Protein 1VEJ (pdb70)

Sequence (74 aa):
GSSGSSGARACSQSSQTALPTSLFTEGRYQQELEELKALGFANRDANLQALVATDGDIHAAIEMLLGASGPSSGGSSGSSGARACSQSSQTALPTSLFTEGRYQQELEELKALGFANRDANLQALVATDGDIHAAIEMLLGASGPSSGGSSGSSGARACSQSSQTALPTSLFTEGRYQQELEELKALGFANRDANLQALVATDGDIHAAIEMLLGASGPSSGGSSGSSGARACSQSSQTALPTSLFTEGRYQQELEELKALGFANRDANLQALVATDGDIHAAIEMLLGASGPSSGGSSGSSGARACSQSSQTALPTSLFTEGRYQQELEELKALGFANRDANLQALVATDGDIHAAIEMLLGASGPSSGGSSGSSGARACSQSSQTALPTSLFTEGRYQQELEELKALGFANRDANLQALVATDGDIHAAIEMLLGASGPSSGGSSGSSGARACSQSSQTALPTSLFTEGRYQQELEELKALGFANRDANLQALVATDGDIHAAIEMLLGASGPSSGGSSGSSGARACSQSSQTALPTSLFTEGRYQQELEELKALGFANRDANLQALVATDGDIHAAIEMLLGASGPSSGGSSGSSGARACSQSSQTALPTSLFTEGRYQQELEELKALGFANRDANLQALVATDGDIHAAIEMLLGASGPSSGGSSGSSGARACSQSSQTALPTSLFTEGRYQQELEELKALGFANRDANLQALVATDGDIHAAIEMLLGASGPSSGGSSGSSGARACSQSSQTALPTSLFTEGRYQQELEELKALGFANRDANLQALVATDGDIHAAIEMLLGASGPSSGGSSGSSGARACSQSSQTALPTSLFTEGRYQQELEELKALGFANRDANLQALVATDGDIHAAIEMLLGASGPSSGGSSGSSGARACSQSSQTALPTSLFTEGRYQQELEELKALGFANRDANLQALVATDGDIHAAIEMLLGASGPSSGGSSGSSGARACSQSSQTALPTSLFTEGRYQQELEELKALGFANRDANLQALVATDGDIHAAIEMLLGASGPSSGGSSGSSGARACSQSSQTALPTSLFTEGRYQQELEELKALGFANRDANLQALVATDGDIHAAIEMLLGASGPSSGGSSGSSGARACSQSSQTALPTSLFTEGRYQQELEELKALGFANRDANLQALVATDGDIHAAIEMLLGASGPSSGGSSGSSGARACSQSSQTALPTSLFTEGRYQQELEELKALGFANRDANLQALVATDGDIHAAIEMLLGASGPSSGGSSGSSGARACSQSSQTALPTSLFTEGRYQQELEELKALGFANRDANLQALVATDGDIHAAIEMLLGASGPSSGGSSGSSGARACSQSSQTALPTSLFTEGRYQQELEELKALGFANRDANLQALVATDGDIHAAIEMLLGASGPSSGGSSGSSGARACSQSSQTALPTSLFTEGRYQQELEELKALGFANRDANLQALVATDGDIHAAIEMLLGASGPSSG

Organism: Mus musculus (NCBI:txid10090)

Secondary structure (DSSP, 8-state):
--------S------SS----GGGTTTTSHHHHHHHHHHT---HHHHHHHHHHTTS-HHHHHHHHHT-------

Radius of gyration: 15.44 Å; Cα contacts (8 Å, |Δi|>4): 49; chains: 1; bounding box: 31×43×38 Å

Solvent-accessible surface area: 6176 Å² total; per-residue (Å²): 133,125,108,74,119,120,64,99,224,92,134,101,155,109,65,180,124,71,134,141,54,88,147,139,37,50,57,169,25,110,115,44,11,110,64,0,138,86,93,57,35,62,91,108,95,22,1,10,131,4,0,60,66,23,116,14,60,22,137,24,0,40,90,71,40,128,71,56,83,72,118,115,124,123

Foldseek 3Di:
DDDDDDDDDDDDPDDDPDDPDPVVQCPPLVVLLVVCVVVPDHPSVLLRVQCVVVVNDSPSSCCVQVVNVPPDHD

CATH classification: 1.10.8.10

Structure (mmCIF, N/CA/C/O backbone):
data_1VEJ
#
_entry.id   1VEJ
#
loop_
_atom_site.group_PDB
_atom_site.id
_atom_site.type_symbol
_atom_site.label_atom_id
_atom_site.label_alt_id
_atom_site.label_comp_id
_atom_site.label_asym_id
_atom_site.label_entity_id
_atom_site.label_seq_id
_atom_site.pdbx_PDB_ins_code
_atom_site.Cartn_x
_atom_site.Cartn_y
_atom_site.Cartn_z
_atom_site.occupancy
_atom_site.B_iso_or_equiv
_atom_site.auth_seq_id
_atom_site.auth_comp_id
_atom_site.auth_asym_id
_atom_site.auth_atom_id
_atom_site.pdbx_PDB_model_num
ATOM 1 N N . GLY A 1 1 ? 8.428 -37.940 21.634 1.00 0.00 1 GLY A N 1
ATOM 2 C CA . GLY A 1 1 ? 8.350 -36.594 22.174 1.00 0.00 1 GLY A CA 1
ATOM 3 C C . GLY A 1 1 ? 9.682 -36.174 22.797 1.00 0.00 1 GLY A C 1
ATOM 4 O O . GLY A 1 1 ? 10.229 -36.883 23.640 1.00 0.00 1 GLY A O 1
ATOM 8 N N . SER A 1 2 ? 10.168 -35.022 22.357 1.00 0.00 2 SER A N 1
ATOM 9 C CA . SER A 1 2 ? 11.427 -34.499 22.860 1.00 0.00 2 SER A CA 1
ATOM 10 C C . SER A 1 2 ? 11.571 -33.025 22.478 1.00 0.00 2 SER A C 1
ATOM 11 O O . SER A 1 2 ? 11.934 -32.196 23.312 1.00 0.00 2 SER A O 1
ATOM 19 N N . SER A 1 3 ? 11.280 -32.742 21.217 1.00 0.00 3 SER A N 1
ATOM 20 C CA . SER A 1 3 ? 11.374 -31.382 20.714 1.00 0.00 3 SER A CA 1
ATOM 21 C C . SER A 1 3 ? 10.021 -30.937 20.155 1.00 0.00 3 SER A C 1
ATOM 22 O O . SER A 1 3 ? 9.118 -31.755 19.979 1.00 0.00 3 SER A O 1
ATOM 30 N N . GLY A 1 4 ? 9.922 -29.642 19.893 1.00 0.00 4 GLY A N 1
ATOM 31 C CA . GLY A 1 4 ? 8.694 -29.079 19.358 1.00 0.00 4 GLY A CA 1
ATOM 32 C C . GLY A 1 4 ? 8.984 -28.167 18.164 1.00 0.00 4 GLY A C 1
ATOM 33 O O . GLY A 1 4 ? 9.685 -27.165 18.299 1.00 0.00 4 GLY A O 1
ATOM 37 N N . SER A 1 5 ? 8.430 -28.547 17.022 1.00 0.00 5 SER A N 1
ATOM 38 C CA . SER A 1 5 ? 8.620 -27.776 15.805 1.00 0.00 5 SER A CA 1
ATOM 39 C C . SER A 1 5 ? 7.875 -28.439 14.644 1.00 0.00 5 SER A C 1
ATOM 40 O O . SER A 1 5 ? 7.840 -29.664 14.544 1.00 0.00 5 SER A O 1
ATOM 48 N N . SER A 1 6 ? 7.299 -27.600 13.796 1.00 0.00 6 SER A N 1
ATOM 49 C CA . SER A 1 6 ? 6.558 -28.089 12.646 1.00 0.00 6 SER A CA 1
ATOM 50 C C . SER A 1 6 ? 7.211 -27.596 11.354 1.00 0.00 6 SER A C 1
ATOM 51 O O . SER A 1 6 ? 7.828 -26.531 11.333 1.00 0.00 6 SER A O 1
ATOM 59 N N . GLY A 1 7 ? 7.054 -28.393 10.307 1.00 0.00 7 GLY A N 1
ATOM 60 C CA . GLY A 1 7 ? 7.621 -28.050 9.014 1.00 0.00 7 GLY A CA 1
ATOM 61 C C . GLY A 1 7 ? 6.554 -28.095 7.918 1.00 0.00 7 GLY A C 1
ATOM 62 O O . GLY A 1 7 ? 6.086 -27.054 7.460 1.00 0.00 7 GLY A O 1
ATOM 66 N N . ALA A 1 8 ? 6.200 -29.312 7.531 1.00 0.00 8 ALA A N 1
ATOM 67 C CA . ALA A 1 8 ? 5.197 -29.506 6.497 1.00 0.00 8 ALA A CA 1
ATOM 68 C C . ALA A 1 8 ? 5.641 -28.788 5.221 1.00 0.00 8 ALA A C 1
ATOM 69 O O . ALA A 1 8 ? 5.383 -27.598 5.052 1.00 0.00 8 ALA A O 1
ATOM 76 N N . ARG A 1 9 ? 6.301 -29.543 4.355 1.00 0.00 9 ARG A N 1
ATOM 77 C CA . ARG A 1 9 ? 6.783 -28.995 3.099 1.00 0.00 9 ARG A CA 1
ATOM 78 C C . ARG A 1 9 ? 7.741 -27.830 3.361 1.00 0.00 9 ARG A C 1
ATOM 79 O O . ARG A 1 9 ? 7.857 -27.360 4.491 1.00 0.00 9 ARG A O 1
ATOM 100 N N . ALA A 1 10 ? 8.402 -27.399 2.297 1.00 0.00 10 ALA A N 1
ATOM 101 C CA . ALA A 1 10 ? 9.346 -26.299 2.398 1.00 0.00 10 ALA A CA 1
ATOM 102 C C . ALA A 1 10 ? 9.420 -25.571 1.054 1.00 0.00 10 ALA A C 1
ATOM 103 O O . ALA A 1 10 ? 9.836 -26.151 0.052 1.00 0.00 10 ALA A O 1
ATOM 110 N N . CYS A 1 11 ? 9.009 -24.312 1.076 1.00 0.00 11 CYS A N 1
ATOM 111 C CA . CYS A 1 11 ? 9.023 -23.499 -0.129 1.00 0.00 11 CYS A CA 1
ATOM 112 C C . CYS A 1 11 ? 7.990 -24.066 -1.104 1.00 0.00 11 CYS A C 1
ATOM 113 O O . CYS A 1 11 ? 8.012 -25.256 -1.415 1.00 0.00 11 CYS A O 1
ATOM 121 N N . SER A 1 12 ? 7.108 -23.188 -1.559 1.00 0.00 12 SER A N 1
ATOM 122 C CA . SER A 1 12 ? 6.068 -23.587 -2.492 1.00 0.00 12 SER A CA 1
ATOM 123 C C . SER A 1 12 ? 5.413 -22.348 -3.106 1.00 0.00 12 SER A C 1
ATOM 124 O O . SER A 1 12 ? 4.424 -21.840 -2.580 1.00 0.00 12 SER A O 1
ATOM 132 N N . GLN A 1 13 ? 5.991 -21.898 -4.210 1.00 0.00 13 GLN A N 1
ATOM 133 C CA . GLN A 1 13 ? 5.475 -20.729 -4.901 1.00 0.00 13 GLN A CA 1
ATOM 134 C C . GLN A 1 13 ? 4.199 -21.084 -5.668 1.00 0.00 13 GLN A C 1
ATOM 135 O O . GLN A 1 13 ? 4.078 -22.186 -6.201 1.00 0.00 13 GLN A O 1
ATOM 149 N N . SER A 1 14 ? 3.280 -20.130 -5.698 1.00 0.00 14 SER A N 1
ATOM 150 C CA . SER A 1 14 ? 2.018 -20.329 -6.390 1.00 0.00 14 SER A CA 1
ATOM 151 C C . SER A 1 14 ? 1.756 -19.163 -7.346 1.00 0.00 14 SER A C 1
ATOM 152 O O . SER A 1 14 ? 1.161 -18.159 -6.957 1.00 0.00 14 SER A O 1
ATOM 160 N N . SER A 1 15 ? 2.213 -19.335 -8.577 1.00 0.00 15 SER A N 1
ATOM 161 C CA . SER A 1 15 ? 2.035 -18.309 -9.591 1.00 0.00 15 SER A CA 1
ATOM 162 C C . SER A 1 15 ? 2.327 -18.887 -10.977 1.00 0.00 15 SER A C 1
ATOM 163 O O . SER A 1 15 ? 3.230 -19.708 -11.134 1.00 0.00 15 SER A O 1
ATOM 171 N N . GLN A 1 16 ? 1.546 -18.436 -11.948 1.00 0.00 16 GLN A N 1
ATOM 172 C CA . GLN A 1 16 ? 1.710 -18.898 -13.316 1.00 0.00 16 GLN A CA 1
ATOM 173 C C . GLN A 1 16 ? 0.973 -17.969 -14.282 1.00 0.00 16 GLN A C 1
ATOM 174 O O . GLN A 1 16 ? 1.599 -17.290 -15.095 1.00 0.00 16 GLN A O 1
ATOM 188 N N . THR A 1 17 ? -0.346 -17.967 -14.161 1.00 0.00 17 THR A N 1
ATOM 189 C CA . THR A 1 17 ? -1.175 -17.131 -15.013 1.00 0.00 17 THR A CA 1
ATOM 190 C C . THR A 1 17 ? -1.273 -15.716 -14.440 1.00 0.00 17 THR A C 1
ATOM 191 O O . THR A 1 17 ? -1.573 -14.768 -15.165 1.00 0.00 17 THR A O 1
ATOM 202 N N . ALA A 1 18 ? -1.014 -15.617 -13.144 1.00 0.00 18 ALA A N 1
ATOM 203 C CA . ALA A 1 18 ? -1.069 -14.334 -12.466 1.00 0.00 18 ALA A CA 1
ATOM 204 C C . ALA A 1 18 ? 0.017 -13.416 -13.031 1.00 0.00 18 ALA A C 1
ATOM 205 O O . ALA A 1 18 ? 1.046 -13.889 -13.511 1.00 0.00 18 ALA A O 1
ATOM 212 N N . LEU A 1 19 ? -0.249 -12.120 -12.954 1.00 0.00 19 LEU A N 1
ATOM 213 C CA . LEU A 1 19 ? 0.693 -11.132 -13.452 1.00 0.00 19 LEU A CA 1
ATOM 214 C C . LEU A 1 19 ? 0.917 -10.063 -12.381 1.00 0.00 19 LEU A C 1
ATOM 215 O O . LEU A 1 19 ? 0.049 -9.827 -11.543 1.00 0.00 19 LEU A O 1
ATOM 231 N N . PRO A 1 20 ? 2.118 -9.428 -12.446 1.00 0.00 20 PRO A N 1
ATOM 232 C CA . PRO A 1 20 ? 2.468 -8.389 -11.492 1.00 0.00 20 PRO A CA 1
ATOM 233 C C . PRO A 1 20 ? 1.724 -7.088 -11.801 1.00 0.00 20 PRO A C 1
ATOM 234 O O . PRO A 1 20 ? 2.222 -6.246 -12.547 1.00 0.00 20 PRO A O 1
ATOM 245 N N . THR A 1 21 ? 0.544 -6.964 -11.212 1.00 0.00 21 THR A N 1
ATOM 246 C CA . THR A 1 21 ? -0.274 -5.780 -11.415 1.00 0.00 21 THR A CA 1
ATOM 247 C C . THR A 1 21 ? -0.174 -4.850 -10.204 1.00 0.00 21 THR A C 1
ATOM 248 O O . THR A 1 21 ? -0.493 -5.246 -9.084 1.00 0.00 21 THR A O 1
ATOM 259 N N . SER A 1 22 ? 0.269 -3.630 -10.471 1.00 0.00 22 SER A N 1
ATOM 260 C CA . SER A 1 22 ? 0.414 -2.640 -9.418 1.00 0.00 22 SER A CA 1
ATOM 261 C C . SER A 1 22 ? -0.964 -2.189 -8.929 1.00 0.00 22 SER A C 1
ATOM 262 O O . SER A 1 22 ? -1.138 -1.880 -7.752 1.00 0.00 22 SER A O 1
ATOM 270 N N . LEU A 1 23 ? -1.907 -2.165 -9.859 1.00 0.00 23 LEU A N 1
ATOM 271 C CA . LEU A 1 23 ? -3.264 -1.757 -9.538 1.00 0.00 23 LEU A CA 1
ATOM 272 C C . LEU A 1 23 ? -4.078 -2.986 -9.130 1.00 0.00 23 LEU A C 1
ATOM 273 O O . LEU A 1 23 ? -5.293 -3.023 -9.324 1.00 0.00 23 LEU A O 1
ATOM 289 N N . PHE A 1 24 ? -3.377 -3.962 -8.572 1.00 0.00 24 PHE A N 1
ATOM 290 C CA . PHE A 1 24 ? -4.020 -5.190 -8.134 1.00 0.00 24 PHE A CA 1
ATOM 291 C C . PHE A 1 24 ? -3.990 -5.311 -6.610 1.00 0.00 24 PHE A C 1
ATOM 292 O O . PHE A 1 24 ? -4.603 -6.214 -6.043 1.00 0.00 24 PHE A O 1
ATOM 309 N N . THR A 1 25 ? -3.269 -4.389 -5.989 1.00 0.00 25 THR A N 1
ATOM 310 C CA . THR A 1 25 ? -3.150 -4.382 -4.541 1.00 0.00 25 THR A CA 1
ATOM 311 C C . THR A 1 25 ? -3.811 -3.132 -3.958 1.00 0.00 25 THR A C 1
ATOM 312 O O . THR A 1 25 ? -4.166 -3.104 -2.780 1.00 0.00 25 THR A O 1
ATOM 323 N N . GLU A 1 26 ? -3.957 -2.127 -4.809 1.00 0.00 26 GLU A N 1
ATOM 324 C CA . GLU A 1 26 ? -4.569 -0.876 -4.393 1.00 0.00 26 GLU A CA 1
ATOM 325 C C . GLU A 1 26 ? -6.094 -0.998 -4.418 1.00 0.00 26 GLU A C 1
ATOM 326 O O . GLU A 1 26 ? -6.802 -0.052 -4.076 1.00 0.00 26 GLU A O 1
ATOM 338 N N . GLY A 1 27 ? -6.556 -2.171 -4.826 1.00 0.00 27 GLY A N 1
ATOM 339 C CA . GLY A 1 27 ? -7.984 -2.429 -4.901 1.00 0.00 27 GLY A CA 1
ATOM 340 C C . GLY A 1 27 ? -8.381 -3.586 -3.981 1.00 0.00 27 GLY A C 1
ATOM 341 O O . GLY A 1 27 ? -9.566 -3.849 -3.786 1.00 0.00 27 GLY A O 1
ATOM 345 N N . ARG A 1 28 ? -7.367 -4.245 -3.441 1.00 0.00 28 ARG A N 1
ATOM 346 C CA . ARG A 1 28 ? -7.595 -5.367 -2.547 1.00 0.00 28 ARG A CA 1
ATOM 347 C C . ARG A 1 28 ? -7.646 -4.888 -1.095 1.00 0.00 28 ARG A C 1
ATOM 348 O O . ARG A 1 28 ? -8.652 -5.072 -0.412 1.00 0.00 28 ARG A O 1
ATOM 369 N N . TYR A 1 29 ? -6.549 -4.281 -0.667 1.00 0.00 29 TYR A N 1
ATOM 370 C CA . TYR A 1 29 ? -6.457 -3.773 0.692 1.00 0.00 29 TYR A CA 1
ATOM 371 C C . TYR A 1 29 ? -6.503 -2.244 0.710 1.00 0.00 29 TYR A C 1
ATOM 372 O O . TYR A 1 29 ? -5.754 -1.605 1.447 1.00 0.00 29 TYR A O 1
ATOM 390 N N . GLN A 1 30 ? -7.391 -1.701 -0.110 1.00 0.00 30 GLN A N 1
ATOM 391 C CA . GLN A 1 30 ? -7.545 -0.259 -0.198 1.00 0.00 30 GLN A CA 1
ATOM 392 C C . GLN A 1 30 ? -7.912 0.320 1.170 1.00 0.00 30 GLN A C 1
ATOM 393 O O . GLN A 1 30 ? -7.307 1.292 1.619 1.00 0.00 30 GLN A O 1
ATOM 407 N N . GLN A 1 31 ? -8.900 -0.303 1.795 1.00 0.00 31 GLN A N 1
ATOM 408 C CA . GLN A 1 31 ? -9.355 0.138 3.102 1.00 0.00 31 GLN A CA 1
ATOM 409 C C . GLN A 1 31 ? -8.231 -0.006 4.131 1.00 0.00 31 GLN A C 1
ATOM 410 O O . GLN A 1 31 ? -8.073 0.845 5.005 1.00 0.00 31 GLN A O 1
ATOM 424 N N . GLU A 1 32 ? -7.480 -1.088 3.992 1.00 0.00 32 GLU A N 1
ATOM 425 C CA . GLU A 1 32 ? -6.376 -1.353 4.899 1.00 0.00 32 GLU A CA 1
ATOM 426 C C . GLU A 1 32 ? -5.452 -0.136 4.981 1.00 0.00 32 GLU A C 1
ATOM 427 O O . GLU A 1 32 ? -5.250 0.422 6.058 1.00 0.00 32 GLU A O 1
ATOM 439 N N . LEU A 1 33 ? -4.916 0.239 3.828 1.00 0.00 33 LEU A N 1
ATOM 440 C CA . LEU A 1 33 ? -4.019 1.379 3.757 1.00 0.00 33 LEU A CA 1
ATOM 441 C C . LEU A 1 33 ? -4.616 2.544 4.549 1.00 0.00 33 LEU A C 1
ATOM 442 O O . LEU A 1 33 ? -3.901 3.248 5.259 1.00 0.00 33 LEU A O 1
ATOM 458 N N . GLU A 1 34 ? -5.922 2.710 4.400 1.00 0.00 34 GLU A N 1
ATOM 459 C CA . GLU A 1 34 ? -6.624 3.777 5.093 1.00 0.00 34 GLU A CA 1
ATOM 460 C C . GLU A 1 34 ? -6.622 3.522 6.602 1.00 0.00 34 GLU A C 1
ATOM 461 O O . GLU A 1 34 ? -6.527 4.459 7.393 1.00 0.00 34 GLU A O 1
ATOM 473 N N . GLU A 1 35 ? -6.727 2.249 6.955 1.00 0.00 35 GLU A N 1
ATOM 474 C CA . GLU A 1 35 ? -6.738 1.860 8.354 1.00 0.00 35 GLU A CA 1
ATOM 475 C C . GLU A 1 35 ? -5.423 2.259 9.027 1.00 0.00 35 GLU A C 1
ATOM 476 O O . GLU A 1 35 ? -5.422 3.027 9.988 1.00 0.00 35 GLU A O 1
ATOM 488 N N . LEU A 1 36 ? -4.336 1.721 8.495 1.00 0.00 36 LEU A N 1
ATOM 489 C CA . LEU A 1 36 ? -3.017 2.012 9.032 1.00 0.00 36 LEU A CA 1
ATOM 490 C C . LEU A 1 36 ? -2.853 3.526 9.175 1.00 0.00 36 LEU A C 1
ATOM 491 O O . LEU A 1 36 ? -2.191 3.998 10.099 1.00 0.00 36 LEU A O 1
ATOM 507 N N . LYS A 1 37 ? -3.466 4.246 8.248 1.00 0.00 37 LYS A N 1
ATOM 508 C CA . LYS A 1 37 ? -3.395 5.698 8.259 1.00 0.00 37 LYS A CA 1
ATOM 509 C C . LYS A 1 37 ? -3.990 6.223 9.567 1.00 0.00 37 LYS A C 1
ATOM 510 O O . LYS A 1 37 ? -3.803 7.388 9.915 1.00 0.00 37 LYS A O 1
ATOM 529 N N . ALA A 1 38 ? -4.696 5.338 10.256 1.00 0.00 38 ALA A N 1
ATOM 530 C CA . ALA A 1 38 ? -5.320 5.698 11.518 1.00 0.00 38 ALA A CA 1
ATOM 531 C C . ALA A 1 38 ? -4.659 4.910 12.651 1.00 0.00 38 ALA A C 1
ATOM 532 O O . ALA A 1 38 ? -4.477 5.432 13.750 1.00 0.00 38 ALA A O 1
ATOM 539 N N . LEU A 1 39 ? -4.319 3.667 12.345 1.00 0.00 39 LEU A N 1
ATOM 540 C CA . LEU A 1 39 ? -3.683 2.802 13.324 1.00 0.00 39 LEU A CA 1
ATOM 541 C C . LEU A 1 39 ? -2.404 3.470 13.833 1.00 0.00 39 LEU A C 1
ATOM 542 O O . LEU A 1 39 ? -2.119 3.442 15.030 1.00 0.00 39 LEU A O 1
ATOM 558 N N . GLY A 1 40 ? -1.668 4.055 12.900 1.00 0.00 40 GLY A N 1
ATOM 559 C CA . GLY A 1 40 ? -0.426 4.729 13.239 1.00 0.00 40 GLY A CA 1
ATOM 560 C C . GLY A 1 40 ? 0.541 4.726 12.054 1.00 0.00 40 GLY A C 1
ATOM 561 O O . GLY A 1 40 ? 1.743 4.528 12.229 1.00 0.00 40 GLY A O 1
ATOM 565 N N . PHE A 1 41 ? -0.019 4.947 10.874 1.00 0.00 41 PHE A N 1
ATOM 566 C CA . PHE A 1 41 ? 0.779 4.973 9.660 1.00 0.00 41 PHE A CA 1
ATOM 567 C C . PHE A 1 41 ? 0.228 5.994 8.663 1.00 0.00 41 PHE A C 1
ATOM 568 O O . PHE A 1 41 ? -0.533 6.885 9.038 1.00 0.00 41 PHE A O 1
ATOM 585 N N . ALA A 1 42 ? 0.635 5.831 7.412 1.00 0.00 42 ALA A N 1
ATOM 586 C CA . ALA A 1 42 ? 0.191 6.728 6.359 1.00 0.00 42 ALA A CA 1
ATOM 587 C C . ALA A 1 42 ? 0.825 6.303 5.033 1.00 0.00 42 ALA A C 1
ATOM 588 O O . ALA A 1 42 ? 0.182 6.362 3.986 1.00 0.00 42 ALA A O 1
ATOM 595 N N . ASN A 1 43 ? 2.079 5.885 5.120 1.00 0.00 43 ASN A N 1
ATOM 596 C CA . ASN A 1 43 ? 2.808 5.450 3.941 1.00 0.00 43 ASN A CA 1
ATOM 597 C C . ASN A 1 43 ? 2.081 4.262 3.307 1.00 0.00 43 ASN A C 1
ATOM 598 O O . ASN A 1 43 ? 2.423 3.110 3.567 1.00 0.00 43 ASN A O 1
ATOM 609 N N . ARG A 1 44 ? 1.091 4.584 2.487 1.00 0.00 44 ARG A N 1
ATOM 610 C CA . ARG A 1 44 ? 0.313 3.558 1.814 1.00 0.00 44 ARG A CA 1
ATOM 611 C C . ARG A 1 44 ? 1.240 2.551 1.131 1.00 0.00 44 ARG A C 1
ATOM 612 O O . ARG A 1 44 ? 1.214 1.362 1.448 1.00 0.00 44 ARG A O 1
ATOM 633 N N . ASP A 1 45 ? 2.039 3.063 0.206 1.00 0.00 45 ASP A N 1
ATOM 634 C CA . ASP A 1 45 ? 2.973 2.223 -0.525 1.00 0.00 45 ASP A CA 1
ATOM 635 C C . ASP A 1 45 ? 3.630 1.237 0.443 1.00 0.00 45 ASP A C 1
ATOM 636 O O . ASP A 1 45 ? 3.608 0.029 0.215 1.00 0.00 45 ASP A O 1
ATOM 645 N N . ALA A 1 46 ? 4.200 1.790 1.504 1.00 0.00 46 ALA A N 1
ATOM 646 C CA . ALA A 1 46 ? 4.862 0.974 2.508 1.00 0.00 46 ALA A CA 1
ATOM 647 C C . ALA A 1 46 ? 3.836 0.049 3.165 1.00 0.00 46 ALA A C 1
ATOM 648 O O . ALA A 1 46 ? 4.099 -1.137 3.359 1.00 0.00 46 ALA A O 1
ATOM 655 N N . ASN A 1 47 ? 2.689 0.626 3.490 1.00 0.00 47 ASN A N 1
ATOM 656 C CA . ASN A 1 47 ? 1.622 -0.133 4.122 1.00 0.00 47 ASN A CA 1
ATOM 657 C C . ASN A 1 47 ? 1.252 -1.321 3.232 1.00 0.00 47 ASN A C 1
ATOM 658 O O . ASN A 1 47 ? 0.957 -2.406 3.731 1.00 0.00 47 ASN A O 1
ATOM 669 N N . LEU A 1 48 ? 1.280 -1.076 1.930 1.00 0.00 48 LEU A N 1
ATOM 670 C CA . LEU A 1 48 ? 0.950 -2.113 0.967 1.00 0.00 48 LEU A CA 1
ATOM 671 C C . LEU A 1 48 ? 2.088 -3.134 0.914 1.00 0.00 48 LEU A C 1
ATOM 672 O O . LEU A 1 48 ? 1.893 -4.304 1.238 1.00 0.00 48 LEU A O 1
ATOM 688 N N . GLN A 1 49 ? 3.253 -2.654 0.503 1.00 0.00 49 GLN A N 1
ATOM 689 C CA . GLN A 1 49 ? 4.422 -3.510 0.403 1.00 0.00 49 GLN A CA 1
ATOM 690 C C . GLN A 1 49 ? 4.476 -4.476 1.589 1.00 0.00 49 GLN A C 1
ATOM 691 O O . GLN A 1 49 ? 4.886 -5.626 1.439 1.00 0.00 49 GLN A O 1
ATOM 705 N N . ALA A 1 50 ? 4.055 -3.973 2.740 1.00 0.00 50 ALA A N 1
ATOM 706 C CA . ALA A 1 50 ? 4.049 -4.777 3.950 1.00 0.00 50 ALA A CA 1
ATOM 707 C C . ALA A 1 50 ? 2.820 -5.687 3.948 1.00 0.00 50 ALA A C 1
ATOM 708 O O . ALA A 1 50 ? 2.932 -6.889 4.184 1.00 0.00 50 ALA A O 1
ATOM 715 N N . LEU A 1 51 ? 1.674 -5.079 3.677 1.00 0.00 51 LEU A N 1
ATOM 716 C CA . LEU A 1 51 ? 0.424 -5.820 3.641 1.00 0.00 51 LEU A CA 1
ATOM 717 C C . LEU A 1 51 ? 0.573 -7.016 2.699 1.00 0.00 51 LEU A C 1
ATOM 718 O O . LEU A 1 51 ? 0.420 -8.163 3.118 1.00 0.00 51 LEU A O 1
ATOM 734 N N . VAL A 1 52 ? 0.871 -6.709 1.445 1.00 0.00 52 VAL A N 1
ATOM 735 C CA . VAL A 1 52 ? 1.042 -7.745 0.441 1.00 0.00 52 VAL A CA 1
ATOM 736 C C . VAL A 1 52 ? 2.029 -8.793 0.959 1.00 0.00 52 VAL A C 1
ATOM 737 O O . VAL A 1 52 ? 1.920 -9.972 0.626 1.00 0.00 52 VAL A O 1
ATOM 750 N N . ALA A 1 53 ? 2.971 -8.325 1.765 1.00 0.00 53 ALA A N 1
ATOM 751 C CA . ALA A 1 53 ? 3.977 -9.207 2.332 1.00 0.00 53 ALA A CA 1
ATOM 752 C C . ALA A 1 53 ? 3.306 -10.182 3.301 1.00 0.00 53 ALA A C 1
ATOM 753 O O . ALA A 1 53 ? 3.752 -11.318 3.454 1.00 0.00 53 ALA A O 1
ATOM 760 N N . THR A 1 54 ? 2.244 -9.702 3.932 1.00 0.00 54 THR A N 1
ATOM 761 C CA . THR A 1 54 ? 1.506 -10.518 4.883 1.00 0.00 54 THR A CA 1
ATOM 762 C C . THR A 1 54 ? 0.229 -11.061 4.241 1.00 0.00 54 THR A C 1
ATOM 763 O O . THR A 1 54 ? -0.712 -11.434 4.940 1.00 0.00 54 THR A O 1
ATOM 774 N N . ASP A 1 55 ? 0.235 -11.089 2.916 1.00 0.00 55 ASP A N 1
ATOM 775 C CA . ASP A 1 55 ? -0.912 -11.580 2.172 1.00 0.00 55 ASP A CA 1
ATOM 776 C C . ASP A 1 55 ? -2.072 -10.595 2.322 1.00 0.00 55 ASP A C 1
ATOM 777 O O . ASP A 1 55 ? -3.231 -10.962 2.133 1.00 0.00 55 ASP A O 1
ATOM 786 N N . GLY A 1 56 ? -1.721 -9.363 2.662 1.00 0.00 56 GLY A N 1
ATOM 787 C CA . GLY A 1 56 ? -2.719 -8.323 2.840 1.00 0.00 56 GLY A CA 1
ATOM 788 C C . GLY A 1 56 ? -3.280 -8.339 4.263 1.00 0.00 56 GLY A C 1
ATOM 789 O O . GLY A 1 56 ? -4.380 -7.845 4.506 1.00 0.00 56 GLY A O 1
ATOM 793 N N . ASP A 1 57 ? -2.498 -8.911 5.167 1.00 0.00 57 ASP A N 1
ATOM 794 C CA . ASP A 1 57 ? -2.903 -8.998 6.559 1.00 0.00 57 ASP A CA 1
ATOM 795 C C . ASP A 1 57 ? -2.416 -7.754 7.306 1.00 0.00 57 ASP A C 1
ATOM 796 O O . ASP A 1 57 ? -1.308 -7.741 7.840 1.00 0.00 57 ASP A O 1
ATOM 805 N N . ILE A 1 58 ? -3.269 -6.740 7.319 1.00 0.00 58 ILE A N 1
ATOM 806 C CA . ILE A 1 58 ? -2.939 -5.495 7.992 1.00 0.00 58 ILE A CA 1
ATOM 807 C C . ILE A 1 58 ? -2.312 -5.805 9.352 1.00 0.00 58 ILE A C 1
ATOM 808 O O . ILE A 1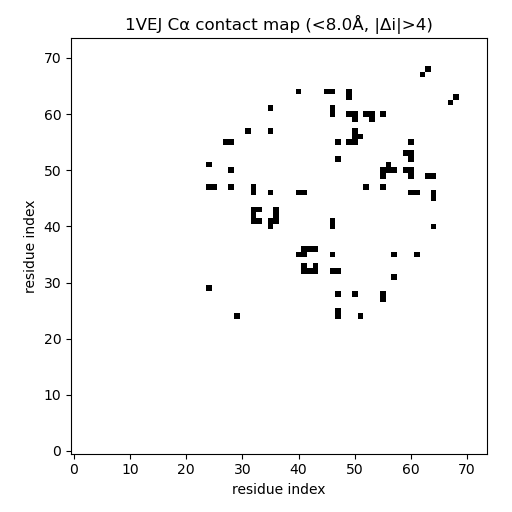 58 ? -1.307 -5.204 9.728 1.00 0.00 58 ILE A O 1
ATOM 824 N N . HIS A 1 59 ? -2.931 -6.744 10.053 1.00 0.00 59 HIS A N 1
ATOM 825 C CA . HIS A 1 59 ? -2.445 -7.141 11.364 1.00 0.00 59 HIS A CA 1
ATOM 826 C C . HIS A 1 59 ? -0.936 -7.383 11.300 1.00 0.00 59 HIS A C 1
ATOM 827 O O . HIS A 1 59 ? -0.169 -6.730 12.006 1.00 0.00 59 HIS A O 1
ATOM 841 N N . ALA A 1 60 ? -0.555 -8.324 10.449 1.00 0.00 60 ALA A N 1
ATOM 842 C CA . ALA A 1 60 ? 0.849 -8.660 10.284 1.00 0.00 60 ALA A CA 1
ATOM 843 C C . ALA A 1 60 ? 1.583 -7.473 9.656 1.00 0.00 60 ALA A C 1
ATOM 844 O O . ALA A 1 60 ? 2.788 -7.313 9.845 1.00 0.00 60 ALA A O 1
ATOM 851 N N . ALA A 1 61 ? 0.826 -6.670 8.923 1.00 0.00 61 ALA A N 1
ATOM 852 C CA . ALA A 1 61 ? 1.389 -5.503 8.267 1.00 0.00 61 ALA A CA 1
ATOM 853 C C . ALA A 1 61 ? 1.820 -4.486 9.326 1.00 0.00 61 ALA A C 1
ATOM 854 O O . ALA A 1 61 ? 2.907 -3.916 9.238 1.00 0.00 61 ALA A O 1
ATOM 861 N N . ILE A 1 62 ? 0.947 -4.290 10.303 1.00 0.00 62 ILE A N 1
ATOM 862 C CA . ILE A 1 62 ? 1.224 -3.353 11.378 1.00 0.00 62 ILE A CA 1
ATOM 863 C C . ILE A 1 62 ? 2.602 -3.655 11.970 1.00 0.00 62 ILE A C 1
ATOM 864 O O . ILE A 1 62 ? 3.522 -2.847 11.853 1.00 0.00 62 ILE A O 1
ATOM 880 N N . GLU A 1 63 ? 2.701 -4.820 12.592 1.00 0.00 63 GLU A N 1
ATOM 881 C CA . GLU A 1 63 ? 3.951 -5.239 13.202 1.00 0.00 63 GLU A CA 1
ATOM 882 C C . GLU A 1 63 ? 5.125 -4.932 12.271 1.00 0.00 63 GLU A C 1
ATOM 883 O O . GLU A 1 63 ? 6.141 -4.391 12.705 1.00 0.00 63 GLU A O 1
ATOM 895 N N . MET A 1 64 ? 4.947 -5.291 11.008 1.00 0.00 64 MET A N 1
ATOM 896 C CA . MET A 1 64 ? 5.979 -5.061 10.012 1.00 0.00 64 MET A CA 1
ATOM 897 C C . MET A 1 64 ? 6.204 -3.564 9.791 1.00 0.00 64 MET A C 1
ATOM 898 O O . MET A 1 64 ? 7.323 -3.135 9.509 1.00 0.00 64 MET A O 1
ATOM 912 N N . LEU A 1 65 ? 5.124 -2.809 9.927 1.00 0.00 65 LEU A N 1
ATOM 913 C CA . LEU A 1 65 ? 5.189 -1.369 9.746 1.00 0.00 65 LEU A CA 1
ATOM 914 C C . LEU A 1 65 ? 5.610 -0.712 11.062 1.00 0.00 65 LEU A C 1
ATOM 915 O O . LEU A 1 65 ? 5.963 0.466 11.087 1.00 0.00 65 LEU A O 1
ATOM 931 N N . LEU A 1 66 ? 5.559 -1.503 12.124 1.00 0.00 66 LEU A N 1
ATOM 932 C CA . LEU A 1 66 ? 5.931 -1.014 13.441 1.00 0.00 66 LEU A CA 1
ATOM 933 C C . LEU A 1 66 ? 7.456 -0.995 13.561 1.00 0.00 66 LEU A C 1
ATOM 934 O O . LEU A 1 66 ? 8.004 -0.349 14.453 1.00 0.00 66 LEU A O 1
ATOM 950 N N . GLY A 1 67 ? 8.098 -1.712 12.650 1.00 0.00 67 GLY A N 1
ATOM 951 C CA . GLY A 1 67 ? 9.549 -1.786 12.644 1.00 0.00 67 GLY A CA 1
ATOM 952 C C . GLY A 1 67 ? 10.029 -3.180 13.054 1.00 0.00 67 GLY A C 1
ATOM 953 O O . GLY A 1 67 ? 11.080 -3.320 13.677 1.00 0.00 67 GLY A O 1
ATOM 957 N N . ALA A 1 68 ? 9.235 -4.176 12.687 1.00 0.00 68 ALA A N 1
ATOM 958 C CA . ALA A 1 68 ? 9.566 -5.553 13.009 1.00 0.00 68 ALA A CA 1
ATOM 959 C C . ALA A 1 68 ? 9.906 -6.306 11.721 1.00 0.00 68 ALA A C 1
ATOM 960 O O . ALA A 1 68 ? 9.207 -7.245 11.344 1.00 0.00 68 ALA A O 1
ATOM 967 N N . SER A 1 69 ? 10.979 -5.865 11.082 1.00 0.00 69 SER A N 1
ATOM 968 C CA . SER A 1 69 ? 11.420 -6.486 9.844 1.00 0.00 69 SER A CA 1
ATOM 969 C C . SER A 1 69 ? 11.778 -7.953 10.092 1.00 0.00 69 SER A C 1
ATOM 970 O O . SER A 1 69 ? 11.114 -8.852 9.580 1.00 0.00 69 SER A O 1
ATOM 978 N N . GLY A 1 70 ? 12.826 -8.148 10.879 1.00 0.00 70 GLY A N 1
ATOM 979 C CA . GLY A 1 70 ? 13.279 -9.490 11.202 1.00 0.00 70 GLY A CA 1
ATOM 980 C C . GLY A 1 70 ? 14.720 -9.710 10.734 1.00 0.00 70 GLY A C 1
ATOM 981 O O . GLY A 1 70 ? 15.661 -9.528 11.505 1.00 0.00 70 GLY A O 1
ATOM 985 N N . PRO A 1 71 ? 14.850 -10.107 9.440 1.00 0.00 71 PRO A N 1
ATOM 986 C CA . PRO A 1 71 ? 16.159 -10.353 8.861 1.00 0.00 71 PRO A CA 1
ATOM 987 C C . PRO A 1 71 ? 16.884 -9.038 8.566 1.00 0.00 71 PRO A C 1
ATOM 988 O O . PRO A 1 71 ? 16.246 -8.010 8.344 1.00 0.00 71 PRO A O 1
ATOM 999 N N . SER A 1 72 ? 18.207 -9.114 8.573 1.00 0.00 72 SER A N 1
ATOM 1000 C CA . SER A 1 72 ? 19.025 -7.943 8.309 1.00 0.00 72 SER A CA 1
ATOM 1001 C C . SER A 1 72 ? 20.216 -8.324 7.428 1.00 0.00 72 SER A C 1
ATOM 1002 O O . SER A 1 72 ? 20.649 -9.476 7.427 1.00 0.00 72 SER A O 1
ATOM 1010 N N . SER A 1 73 ? 20.713 -7.336 6.699 1.00 0.00 73 SER A N 1
ATOM 1011 C CA . SER A 1 73 ? 21.846 -7.554 5.816 1.00 0.00 73 SER A CA 1
ATOM 1012 C C . SER A 1 73 ? 22.311 -6.222 5.223 1.00 0.00 73 SER A C 1
ATOM 1013 O O . SER A 1 73 ? 23.465 -5.832 5.393 1.00 0.00 73 SER A O 1
ATOM 1021 N N . GLY A 1 74 ? 21.389 -5.561 4.539 1.00 0.00 74 GLY A N 1
ATOM 1022 C CA . GLY A 1 74 ? 21.689 -4.282 3.920 1.00 0.00 74 GLY A CA 1
ATOM 1023 C C . GLY A 1 74 ? 20.787 -4.033 2.709 1.00 0.00 74 GLY A C 1
ATOM 1024 O O . GLY A 1 74 ? 20.969 -3.055 1.986 1.00 0.00 74 GLY A O 1
ATOM 1028 N N . GLY A 1 1 ? -36.559 -27.520 -10.320 1.00 0.00 1 GLY A N 2
ATOM 1029 C CA . GLY A 1 1 ? -37.171 -26.235 -10.613 1.00 0.00 1 GLY A CA 2
ATOM 1030 C C . GLY A 1 1 ? -37.599 -26.152 -12.079 1.00 0.00 1 GLY A C 2
ATOM 1031 O O . GLY A 1 1 ? -37.011 -26.806 -12.939 1.00 0.00 1 GLY A O 2
ATOM 1035 N N . SER A 1 2 ? -38.620 -25.343 -12.320 1.00 0.00 2 SER A N 2
ATOM 1036 C CA . SER A 1 2 ? -39.134 -25.167 -13.667 1.00 0.00 2 SER A CA 2
ATOM 1037 C C . SER A 1 2 ? -38.671 -23.823 -14.232 1.00 0.00 2 SER A C 2
ATOM 1038 O O . SER A 1 2 ? -38.208 -23.749 -15.369 1.00 0.00 2 SER A O 2
ATOM 1046 N N . SER A 1 3 ? -38.812 -22.792 -13.412 1.00 0.00 3 SER A N 2
ATOM 1047 C CA . SER A 1 3 ? -38.414 -21.454 -13.815 1.00 0.00 3 SER A CA 2
ATOM 1048 C C . SER A 1 3 ? -36.907 -21.413 -14.078 1.00 0.00 3 SER A C 2
ATOM 1049 O O . SER A 1 3 ? -36.115 -21.272 -13.147 1.00 0.00 3 SER A O 2
ATOM 1057 N N . GLY A 1 4 ? -36.557 -21.539 -15.349 1.00 0.00 4 GLY A N 2
ATOM 1058 C CA . GLY A 1 4 ? -35.159 -21.518 -15.746 1.00 0.00 4 GLY A CA 2
ATOM 1059 C C . GLY A 1 4 ? -35.021 -21.524 -17.269 1.00 0.00 4 GLY A C 2
ATOM 1060 O O . GLY A 1 4 ? -35.780 -22.200 -17.962 1.00 0.00 4 GLY A O 2
ATOM 1064 N N . SER A 1 5 ? -34.047 -20.763 -17.747 1.00 0.00 5 SER A N 2
ATOM 1065 C CA . SER A 1 5 ? -33.800 -20.672 -19.176 1.00 0.00 5 SER A CA 2
ATOM 1066 C C . SER A 1 5 ? -32.399 -21.195 -19.499 1.00 0.00 5 SER A C 2
ATOM 1067 O O . SER A 1 5 ? -31.514 -21.178 -18.645 1.00 0.00 5 SER A O 2
ATOM 1075 N N . SER A 1 6 ? -32.241 -21.647 -20.734 1.00 0.00 6 SER A N 2
ATOM 1076 C CA . SER A 1 6 ? -30.963 -22.174 -21.181 1.00 0.00 6 SER A CA 2
ATOM 1077 C C . SER A 1 6 ? -30.057 -21.030 -21.639 1.00 0.00 6 SER A C 2
ATOM 1078 O O . SER A 1 6 ? -30.539 -19.955 -21.993 1.00 0.00 6 SER A O 2
ATOM 1086 N N . GLY A 1 7 ? -28.760 -21.300 -21.618 1.00 0.00 7 GLY A N 2
ATOM 1087 C CA . GLY A 1 7 ? -27.782 -20.306 -22.028 1.00 0.00 7 GLY A CA 2
ATOM 1088 C C . GLY A 1 7 ? -26.435 -20.547 -21.343 1.00 0.00 7 GLY A C 2
ATOM 1089 O O . GLY A 1 7 ? -26.093 -19.864 -20.379 1.00 0.00 7 GLY A O 2
ATOM 1093 N N . ALA A 1 8 ? -25.707 -21.522 -21.868 1.00 0.00 8 ALA A N 2
ATOM 1094 C CA . ALA A 1 8 ? -24.405 -21.862 -21.320 1.00 0.00 8 ALA A CA 2
ATOM 1095 C C . ALA A 1 8 ? -23.560 -22.534 -22.403 1.00 0.00 8 ALA A C 2
ATOM 1096 O O . ALA A 1 8 ? -24.096 -23.183 -23.300 1.00 0.00 8 ALA A O 2
ATOM 1103 N N . ARG A 1 9 ? -22.252 -22.356 -22.285 1.00 0.00 9 ARG A N 2
ATOM 1104 C CA . ARG A 1 9 ? -21.328 -22.938 -23.243 1.00 0.00 9 ARG A CA 2
ATOM 1105 C C . ARG A 1 9 ? -20.454 -23.994 -22.564 1.00 0.00 9 ARG A C 2
ATOM 1106 O O . ARG A 1 9 ? -20.044 -23.821 -21.417 1.00 0.00 9 ARG A O 2
ATOM 1127 N N . ALA A 1 10 ? -20.196 -25.065 -23.300 1.00 0.00 10 ALA A N 2
ATOM 1128 C CA . ALA A 1 10 ? -19.378 -26.149 -22.783 1.00 0.00 10 ALA A CA 2
ATOM 1129 C C . ALA A 1 10 ? -17.942 -25.656 -22.598 1.00 0.00 10 ALA A C 2
ATOM 1130 O O . ALA A 1 10 ? -17.279 -25.289 -23.567 1.00 0.00 10 ALA A O 2
ATOM 1137 N N . CYS A 1 11 ? -17.503 -25.663 -21.348 1.00 0.00 11 CYS A N 2
ATOM 1138 C CA . CYS A 1 11 ? -16.158 -25.221 -21.024 1.00 0.00 11 CYS A CA 2
ATOM 1139 C C . CYS A 1 11 ? -15.915 -25.472 -19.535 1.00 0.00 11 CYS A C 2
ATOM 1140 O O . CYS A 1 11 ? -16.731 -25.093 -18.697 1.00 0.00 11 CYS A O 2
ATOM 1148 N N . SER A 1 12 ? -14.789 -26.110 -19.251 1.00 0.00 12 SER A N 2
ATOM 1149 C CA . SER A 1 12 ? -14.428 -26.416 -17.877 1.00 0.00 12 SER A CA 2
ATOM 1150 C C . SER A 1 12 ? -12.968 -26.038 -17.623 1.00 0.00 12 SER A C 2
ATOM 1151 O O . SER A 1 12 ? -12.075 -26.874 -17.753 1.00 0.00 12 SER A O 2
ATOM 1159 N N . GLN A 1 13 ? -12.769 -24.778 -17.264 1.00 0.00 13 GLN A N 2
ATOM 1160 C CA . GLN A 1 13 ? -11.432 -24.280 -16.991 1.00 0.00 13 GLN A CA 2
ATOM 1161 C C . GLN A 1 13 ? -11.475 -23.226 -15.882 1.00 0.00 13 GLN A C 2
ATOM 1162 O O . GLN A 1 13 ? -12.548 -22.747 -15.518 1.00 0.00 13 GLN A O 2
ATOM 1176 N N . SER A 1 14 ? -10.296 -22.896 -15.378 1.00 0.00 14 SER A N 2
ATOM 1177 C CA . SER A 1 14 ? -10.185 -21.907 -14.318 1.00 0.00 14 SER A CA 2
ATOM 1178 C C . SER A 1 14 ? -9.019 -20.960 -14.606 1.00 0.00 14 SER A C 2
ATOM 1179 O O . SER A 1 14 ? -9.195 -19.743 -14.634 1.00 0.00 14 SER A O 2
ATOM 1187 N N . SER A 1 15 ? -7.852 -21.554 -14.812 1.00 0.00 15 SER A N 2
ATOM 1188 C CA . SER A 1 15 ? -6.657 -20.778 -15.097 1.00 0.00 15 SER A CA 2
ATOM 1189 C C . SER A 1 15 ? -6.356 -19.835 -13.931 1.00 0.00 15 SER A C 2
ATOM 1190 O O . SER A 1 15 ? -7.220 -19.582 -13.093 1.00 0.00 15 SER A O 2
ATOM 1198 N N . GLN A 1 16 ? -5.127 -19.340 -13.914 1.00 0.00 16 GLN A N 2
ATOM 1199 C CA . GLN A 1 16 ? -4.701 -18.430 -12.865 1.00 0.00 16 GLN A CA 2
ATOM 1200 C C . GLN A 1 16 ? -3.948 -17.241 -13.466 1.00 0.00 16 GLN A C 2
ATOM 1201 O O . GLN A 1 16 ? -4.300 -16.089 -13.217 1.00 0.00 16 GLN A O 2
ATOM 1215 N N . THR A 1 17 ? -2.926 -17.562 -14.246 1.00 0.00 17 THR A N 2
ATOM 1216 C CA . THR A 1 17 ? -2.121 -16.535 -14.885 1.00 0.00 17 THR A CA 2
ATOM 1217 C C . THR A 1 17 ? -1.605 -15.538 -13.845 1.00 0.00 17 THR A C 2
ATOM 1218 O O . THR A 1 17 ? -0.657 -15.829 -13.119 1.00 0.00 17 THR A O 2
ATOM 1229 N N . ALA A 1 18 ? -2.253 -14.383 -13.808 1.00 0.00 18 ALA A N 2
ATOM 1230 C CA . ALA A 1 18 ? -1.872 -13.341 -12.869 1.00 0.00 18 ALA A CA 2
ATOM 1231 C C . ALA A 1 18 ? -0.695 -12.550 -13.443 1.00 0.00 18 ALA A C 2
ATOM 1232 O O . ALA A 1 18 ? 0.258 -13.133 -13.958 1.00 0.00 18 ALA A O 2
ATOM 1239 N N . LEU A 1 19 ? -0.799 -11.234 -13.334 1.00 0.00 19 LEU A N 2
ATOM 1240 C CA . LEU A 1 19 ? 0.246 -10.356 -13.835 1.00 0.00 19 LEU A CA 2
ATOM 1241 C C . LEU A 1 19 ? 0.621 -9.345 -12.750 1.00 0.00 19 LEU A C 2
ATOM 1242 O O . LEU A 1 19 ? -0.190 -9.035 -11.878 1.00 0.00 19 LEU A O 2
ATOM 1258 N N . PRO A 1 20 ? 1.882 -8.846 -12.841 1.00 0.00 20 PRO A N 2
ATOM 1259 C CA . PRO A 1 20 ? 2.375 -7.876 -11.877 1.00 0.00 20 PRO A CA 2
ATOM 1260 C C . PRO A 1 20 ? 1.772 -6.494 -12.134 1.00 0.00 20 PRO A C 2
ATOM 1261 O O . PRO A 1 20 ? 2.273 -5.739 -12.967 1.00 0.00 20 PRO A O 2
ATOM 1272 N N . THR A 1 21 ? 0.706 -6.203 -11.404 1.00 0.00 21 THR A N 2
ATOM 1273 C CA . THR A 1 21 ? 0.030 -4.924 -11.542 1.00 0.00 21 THR A CA 2
ATOM 1274 C C . THR A 1 21 ? 0.149 -4.115 -10.249 1.00 0.00 21 THR A C 2
ATOM 1275 O O . THR A 1 21 ? -0.237 -4.587 -9.180 1.00 0.00 21 THR A O 2
ATOM 1286 N N . SER A 1 22 ? 0.683 -2.911 -10.388 1.00 0.00 22 SER A N 2
ATOM 1287 C CA . SER A 1 22 ? 0.858 -2.033 -9.244 1.00 0.00 22 SER A CA 2
ATOM 1288 C C . SER A 1 22 ? -0.506 -1.558 -8.736 1.00 0.00 22 SER A C 2
ATOM 1289 O O . SER A 1 22 ? -0.669 -1.286 -7.548 1.00 0.00 22 SER A O 2
ATOM 1297 N N . LEU A 1 23 ? -1.450 -1.474 -9.662 1.00 0.00 23 LEU A N 2
ATOM 1298 C CA . LEU A 1 23 ? -2.793 -1.038 -9.323 1.00 0.00 23 LEU A CA 2
ATOM 1299 C C . LEU A 1 23 ? -3.650 -2.258 -8.979 1.00 0.00 23 LEU A C 2
ATOM 1300 O O . LEU A 1 23 ? -4.876 -2.203 -9.061 1.00 0.00 23 LEU A O 2
ATOM 1316 N N . PHE A 1 24 ? -2.970 -3.331 -8.602 1.00 0.00 24 PHE A N 2
ATOM 1317 C CA . PHE A 1 24 ? -3.654 -4.562 -8.245 1.00 0.00 24 PHE A CA 2
ATOM 1318 C C . PHE A 1 24 ? -3.560 -4.826 -6.741 1.00 0.00 24 PHE A C 2
ATOM 1319 O O . PHE A 1 24 ? -4.158 -5.774 -6.235 1.00 0.00 24 PHE A O 2
ATOM 1336 N N . THR A 1 25 ? -2.806 -3.969 -6.068 1.00 0.00 25 THR A N 2
ATOM 1337 C CA . THR A 1 25 ? -2.627 -4.096 -4.632 1.00 0.00 25 THR A CA 2
ATOM 1338 C C . THR A 1 25 ? -3.297 -2.929 -3.905 1.00 0.00 25 THR A C 2
ATOM 1339 O O . THR A 1 25 ? -3.602 -3.026 -2.717 1.00 0.00 25 THR A O 2
ATOM 1350 N N . GLU A 1 26 ? -3.508 -1.853 -4.648 1.00 0.00 26 GLU A N 2
ATOM 1351 C CA . GLU A 1 26 ? -4.136 -0.668 -4.089 1.00 0.00 26 GLU A CA 2
ATOM 1352 C C . GLU A 1 26 ? -5.655 -0.742 -4.262 1.00 0.00 26 GLU A C 2
ATOM 1353 O O . GLU A 1 26 ? -6.354 0.251 -4.067 1.00 0.00 26 GLU A O 2
ATOM 1365 N N . GLY A 1 27 ? -6.120 -1.928 -4.626 1.00 0.00 27 GLY A N 2
ATOM 1366 C CA . GLY A 1 27 ? -7.543 -2.144 -4.826 1.00 0.00 27 GLY A CA 2
ATOM 1367 C C . GLY A 1 27 ? -8.085 -3.182 -3.841 1.00 0.00 27 GLY A C 2
ATOM 1368 O O . GLY A 1 27 ? -9.233 -3.095 -3.411 1.00 0.00 27 GLY A O 2
ATOM 1372 N N . ARG A 1 28 ? -7.231 -4.141 -3.513 1.00 0.00 28 ARG A N 2
ATOM 1373 C CA . ARG A 1 28 ? -7.609 -5.195 -2.587 1.00 0.00 28 ARG A CA 2
ATOM 1374 C C . ARG A 1 28 ? -7.667 -4.650 -1.158 1.00 0.00 28 ARG A C 2
ATOM 1375 O O . ARG A 1 28 ? -8.743 -4.558 -0.568 1.00 0.00 28 ARG A O 2
ATOM 1396 N N . TYR A 1 29 ? -6.497 -4.303 -0.643 1.00 0.00 29 TYR A N 2
ATOM 1397 C CA . TYR A 1 29 ? -6.401 -3.770 0.705 1.00 0.00 29 TYR A CA 2
ATOM 1398 C C . TYR A 1 29 ? -6.425 -2.240 0.693 1.00 0.00 29 TYR A C 2
ATOM 1399 O O . TYR A 1 29 ? -5.680 -1.598 1.430 1.00 0.00 29 TYR A O 2
ATOM 1417 N N . GLN A 1 30 ? -7.290 -1.701 -0.154 1.00 0.00 30 GLN A N 2
ATOM 1418 C CA . GLN A 1 30 ? -7.422 -0.258 -0.272 1.00 0.00 30 GLN A CA 2
ATOM 1419 C C . GLN A 1 30 ? -7.796 0.353 1.080 1.00 0.00 30 GLN A C 2
ATOM 1420 O O . GLN A 1 30 ? -7.212 1.353 1.495 1.00 0.00 30 GLN A O 2
ATOM 1434 N N . GLN A 1 31 ? -8.766 -0.274 1.729 1.00 0.00 31 GLN A N 2
ATOM 1435 C CA . GLN A 1 31 ? -9.225 0.196 3.025 1.00 0.00 31 GLN A CA 2
ATOM 1436 C C . GLN A 1 31 ? -8.119 0.035 4.070 1.00 0.00 31 GLN A C 2
ATOM 1437 O O . GLN A 1 31 ? -7.953 0.888 4.940 1.00 0.00 31 GLN A O 2
ATOM 1451 N N . GLU A 1 32 ? -7.390 -1.065 3.949 1.00 0.00 32 GLU A N 2
ATOM 1452 C CA . GLU A 1 32 ? -6.305 -1.349 4.872 1.00 0.00 32 GLU A CA 2
ATOM 1453 C C . GLU A 1 32 ? -5.369 -0.143 4.977 1.00 0.00 32 GLU A C 2
ATOM 1454 O O . GLU A 1 32 ? -5.157 0.390 6.066 1.00 0.00 32 GLU A O 2
ATOM 1466 N N . LEU A 1 33 ? -4.833 0.252 3.832 1.00 0.00 33 LEU A N 2
ATOM 1467 C CA . LEU A 1 33 ? -3.924 1.384 3.781 1.00 0.00 33 LEU A CA 2
ATOM 1468 C C . LEU 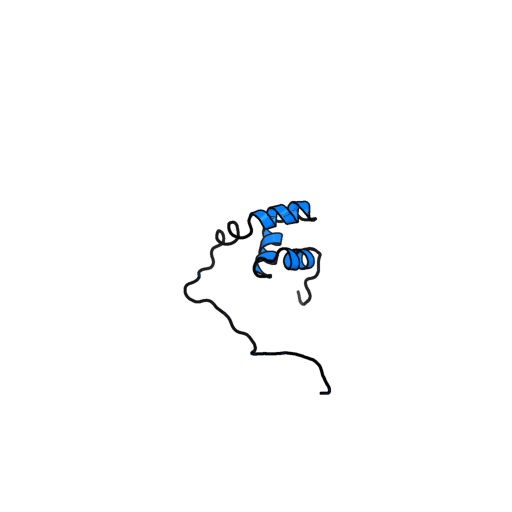A 1 33 ? -4.532 2.555 4.558 1.00 0.00 33 LEU A C 2
ATOM 1469 O O . LEU A 1 33 ? -3.828 3.254 5.284 1.00 0.00 33 LEU A O 2
ATOM 1485 N N . GLU A 1 34 ? -5.832 2.732 4.377 1.00 0.00 34 GLU A N 2
ATOM 1486 C CA . GLU A 1 34 ? -6.542 3.805 5.051 1.00 0.00 34 GLU A CA 2
ATOM 1487 C C . GLU A 1 34 ? -6.558 3.564 6.562 1.00 0.00 34 GLU A C 2
ATOM 1488 O O . GLU A 1 34 ? -6.410 4.501 7.345 1.00 0.00 34 GLU A O 2
ATOM 1500 N N . GLU A 1 35 ? -6.738 2.303 6.926 1.00 0.00 35 GLU A N 2
ATOM 1501 C CA . GLU A 1 35 ? -6.775 1.927 8.329 1.00 0.00 35 GLU A CA 2
ATOM 1502 C C . GLU A 1 35 ? -5.464 2.315 9.017 1.00 0.00 35 GLU A C 2
ATOM 1503 O O . GLU A 1 35 ? -5.464 3.100 9.964 1.00 0.00 35 GLU A O 2
ATOM 1515 N N . LEU A 1 36 ? -4.378 1.747 8.513 1.00 0.00 36 LEU A N 2
ATOM 1516 C CA . LEU A 1 36 ? -3.064 2.023 9.067 1.00 0.00 36 LEU A CA 2
ATOM 1517 C C . LEU A 1 36 ? -2.880 3.535 9.203 1.00 0.00 36 LEU A C 2
ATOM 1518 O O . LEU A 1 36 ? -2.282 4.007 10.169 1.00 0.00 36 LEU A O 2
ATOM 1534 N N . LYS A 1 37 ? -3.405 4.254 8.221 1.00 0.00 37 LYS A N 2
ATOM 1535 C CA . LYS A 1 37 ? -3.306 5.703 8.219 1.00 0.00 37 LYS A CA 2
ATOM 1536 C C . LYS A 1 37 ? -3.969 6.257 9.482 1.00 0.00 37 LYS A C 2
ATOM 1537 O O . LYS A 1 37 ? -3.781 7.424 9.825 1.00 0.00 37 LYS A O 2
ATOM 1556 N N . ALA A 1 38 ? -4.730 5.395 10.139 1.00 0.00 38 ALA A N 2
ATOM 1557 C CA . ALA A 1 38 ? -5.422 5.784 11.356 1.00 0.00 38 ALA A CA 2
ATOM 1558 C C . ALA A 1 38 ? -4.849 4.997 12.537 1.00 0.00 38 ALA A C 2
ATOM 1559 O O . ALA A 1 38 ? -4.685 5.540 13.628 1.00 0.00 38 ALA A O 2
ATOM 1566 N N . LEU A 1 39 ? -4.561 3.730 12.278 1.00 0.00 39 LEU A N 2
ATOM 1567 C CA . LEU A 1 39 ? -4.010 2.863 13.305 1.00 0.00 39 LEU A CA 2
ATOM 1568 C C . LEU A 1 39 ? -2.752 3.508 13.891 1.00 0.00 39 LEU A C 2
ATOM 1569 O O . LEU A 1 39 ? -2.552 3.497 15.105 1.00 0.00 39 LEU A O 2
ATOM 1585 N N . GLY A 1 40 ? -1.937 4.055 13.001 1.00 0.00 40 GLY A N 2
ATOM 1586 C CA . GLY A 1 40 ? -0.705 4.705 13.414 1.00 0.00 40 GLY A CA 2
ATOM 1587 C C . GLY A 1 40 ? 0.324 4.698 12.282 1.00 0.00 40 GLY A C 2
ATOM 1588 O O . GLY A 1 40 ? 1.513 4.488 12.521 1.00 0.00 40 GLY A O 2
ATOM 1592 N N . PHE A 1 41 ? -0.169 4.931 11.075 1.00 0.00 41 PHE A N 2
ATOM 1593 C CA . PHE A 1 41 ? 0.693 4.954 9.906 1.00 0.00 41 PHE A CA 2
ATOM 1594 C C . PHE A 1 41 ? 0.184 5.958 8.869 1.00 0.00 41 PHE A C 2
ATOM 1595 O O . PHE A 1 41 ? -0.526 6.902 9.211 1.00 0.00 41 PHE A O 2
ATOM 1612 N N . ALA A 1 42 ? 0.566 5.719 7.623 1.00 0.00 42 ALA A N 2
ATOM 1613 C CA . ALA A 1 42 ? 0.158 6.590 6.535 1.00 0.00 42 ALA A CA 2
ATOM 1614 C C . ALA A 1 42 ? 0.746 6.070 5.222 1.00 0.00 42 ALA A C 2
ATOM 1615 O O . ALA A 1 42 ? 0.024 5.886 4.244 1.00 0.00 42 ALA A O 2
ATOM 1622 N N . ASN A 1 43 ? 2.052 5.847 5.244 1.00 0.00 43 ASN A N 2
ATOM 1623 C CA . ASN A 1 43 ? 2.746 5.351 4.067 1.00 0.00 43 ASN A CA 2
ATOM 1624 C C . ASN A 1 43 ? 1.937 4.212 3.445 1.00 0.00 43 ASN A C 2
ATOM 1625 O O . ASN A 1 43 ? 2.047 3.063 3.871 1.00 0.00 43 ASN A O 2
ATOM 1636 N N . ARG A 1 44 ? 1.142 4.569 2.448 1.00 0.00 44 ARG A N 2
ATOM 1637 C CA . ARG A 1 44 ? 0.314 3.591 1.763 1.00 0.00 44 ARG A CA 2
ATOM 1638 C C . ARG A 1 44 ? 1.191 2.551 1.063 1.00 0.00 44 ARG A C 2
ATOM 1639 O O . ARG A 1 44 ? 0.934 1.352 1.158 1.00 0.00 44 ARG A O 2
ATOM 1660 N N . ASP A 1 45 ? 2.208 3.048 0.375 1.00 0.00 45 ASP A N 2
ATOM 1661 C CA . ASP A 1 45 ? 3.125 2.177 -0.341 1.00 0.00 45 ASP A CA 2
ATOM 1662 C C . ASP A 1 45 ? 3.762 1.195 0.644 1.00 0.00 45 ASP A C 2
ATOM 1663 O O . ASP A 1 45 ? 3.772 -0.012 0.404 1.00 0.00 45 ASP A O 2
ATOM 1672 N N . ALA A 1 46 ? 4.279 1.748 1.731 1.00 0.00 46 ALA A N 2
ATOM 1673 C CA . ALA A 1 46 ? 4.917 0.936 2.753 1.00 0.00 46 ALA A CA 2
ATOM 1674 C C . ALA A 1 46 ? 3.881 -0.003 3.372 1.00 0.00 46 ALA A C 2
ATOM 1675 O O . ALA A 1 46 ? 4.145 -1.191 3.555 1.00 0.00 46 ALA A O 2
ATOM 1682 N N . ASN A 1 47 ? 2.723 0.564 3.678 1.00 0.00 47 ASN A N 2
ATOM 1683 C CA . ASN A 1 47 ? 1.646 -0.208 4.273 1.00 0.00 47 ASN A CA 2
ATOM 1684 C C . ASN A 1 47 ? 1.301 -1.385 3.358 1.00 0.00 47 ASN A C 2
ATOM 1685 O O . ASN A 1 47 ? 1.034 -2.488 3.832 1.00 0.00 47 ASN A O 2
ATOM 1696 N N . LEU A 1 48 ? 1.318 -1.109 2.062 1.00 0.00 48 LEU A N 2
ATOM 1697 C CA . LEU A 1 48 ? 1.010 -2.131 1.076 1.00 0.00 48 LEU A CA 2
ATOM 1698 C C . LEU A 1 48 ? 2.152 -3.149 1.029 1.00 0.00 48 LEU A C 2
ATOM 1699 O O . LEU A 1 48 ? 1.950 -4.327 1.318 1.00 0.00 48 LEU A O 2
ATOM 1715 N N . GLN A 1 49 ? 3.326 -2.656 0.662 1.00 0.00 49 GLN A N 2
ATOM 1716 C CA . GLN A 1 49 ? 4.500 -3.508 0.574 1.00 0.00 49 GLN A CA 2
ATOM 1717 C C . GLN A 1 49 ? 4.498 -4.534 1.709 1.00 0.00 49 GLN A C 2
ATOM 1718 O O . GLN A 1 49 ? 4.905 -5.679 1.516 1.00 0.00 49 GLN A O 2
ATOM 1732 N N . ALA A 1 50 ? 4.035 -4.087 2.867 1.00 0.00 50 ALA A N 2
ATOM 1733 C CA . ALA A 1 50 ? 3.975 -4.952 4.033 1.00 0.00 50 ALA A CA 2
ATOM 1734 C C . ALA A 1 50 ? 2.750 -5.862 3.925 1.00 0.00 50 ALA A C 2
ATOM 1735 O O . ALA A 1 50 ? 2.861 -7.079 4.068 1.00 0.00 50 ALA A O 2
ATOM 1742 N N . LEU A 1 51 ? 1.609 -5.238 3.672 1.00 0.00 51 LEU A N 2
ATOM 1743 C CA . LEU A 1 51 ? 0.364 -5.976 3.543 1.00 0.00 51 LEU A CA 2
ATOM 1744 C C . LEU A 1 51 ? 0.548 -7.102 2.524 1.00 0.00 51 LEU A C 2
ATOM 1745 O O . LEU A 1 51 ? 0.375 -8.275 2.852 1.00 0.00 51 LEU A O 2
ATOM 1761 N N . VAL A 1 52 ? 0.897 -6.707 1.309 1.00 0.00 52 VAL A N 2
ATOM 1762 C CA . VAL A 1 52 ? 1.106 -7.668 0.240 1.00 0.00 52 VAL A CA 2
ATOM 1763 C C . VAL A 1 52 ? 2.096 -8.737 0.707 1.00 0.00 52 VAL A C 2
ATOM 1764 O O . VAL A 1 52 ? 2.077 -9.864 0.216 1.00 0.00 52 VAL A O 2
ATOM 1777 N N . ALA A 1 53 ? 2.939 -8.344 1.652 1.00 0.00 53 ALA A N 2
ATOM 1778 C CA . ALA A 1 53 ? 3.935 -9.254 2.191 1.00 0.00 53 ALA A CA 2
ATOM 1779 C C . ALA A 1 53 ? 3.249 -10.268 3.110 1.00 0.00 53 ALA A C 2
ATOM 1780 O O . ALA A 1 53 ? 3.616 -11.442 3.128 1.00 0.00 53 ALA A O 2
ATOM 1787 N N . THR A 1 54 ? 2.265 -9.778 3.849 1.00 0.00 54 THR A N 2
ATOM 1788 C CA . THR A 1 54 ? 1.525 -10.626 4.767 1.00 0.00 54 THR A CA 2
ATOM 1789 C C . THR A 1 54 ? 0.298 -11.221 4.073 1.00 0.00 54 THR A C 2
ATOM 1790 O O . THR A 1 54 ? -0.550 -11.834 4.720 1.00 0.00 54 THR A O 2
ATOM 1801 N N . ASP A 1 55 ? 0.243 -11.020 2.764 1.00 0.00 55 ASP A N 2
ATOM 1802 C CA . ASP A 1 55 ? -0.865 -11.529 1.975 1.00 0.00 55 ASP A CA 2
ATOM 1803 C C . ASP A 1 55 ? -2.063 -10.589 2.119 1.00 0.00 55 ASP A C 2
ATOM 1804 O O . ASP A 1 55 ? -3.156 -10.892 1.644 1.00 0.00 55 ASP A O 2
ATOM 1813 N N . GLY A 1 56 ? -1.817 -9.466 2.778 1.00 0.00 56 GLY A N 2
ATOM 1814 C CA . GLY A 1 56 ? -2.861 -8.479 2.991 1.00 0.00 56 GLY A CA 2
ATOM 1815 C C . GLY A 1 56 ? -3.416 -8.566 4.415 1.00 0.00 56 GLY A C 2
ATOM 1816 O O . GLY A 1 56 ? -4.617 -8.413 4.627 1.00 0.00 56 GLY A O 2
ATOM 1820 N N . ASP A 1 57 ? -2.513 -8.810 5.353 1.00 0.00 57 ASP A N 2
ATOM 1821 C CA . ASP A 1 57 ? -2.896 -8.919 6.751 1.00 0.00 57 ASP A CA 2
ATOM 1822 C C . ASP A 1 57 ? -2.480 -7.646 7.490 1.00 0.00 57 ASP A C 2
ATOM 1823 O O . ASP A 1 57 ? -1.415 -7.599 8.102 1.00 0.00 57 ASP A O 2
ATOM 1832 N N . ILE A 1 58 ? -3.344 -6.644 7.408 1.00 0.00 58 ILE A N 2
ATOM 1833 C CA . ILE A 1 58 ? -3.079 -5.373 8.062 1.00 0.00 58 ILE A CA 2
ATOM 1834 C C . ILE A 1 58 ? -2.460 -5.631 9.437 1.00 0.00 58 ILE A C 2
ATOM 1835 O O . ILE A 1 58 ? -1.513 -4.953 9.832 1.00 0.00 58 ILE A O 2
ATOM 1851 N N . HIS A 1 59 ? -3.020 -6.613 10.128 1.00 0.00 59 HIS A N 2
ATOM 1852 C CA . HIS A 1 59 ? -2.535 -6.969 11.450 1.00 0.00 59 HIS A CA 2
ATOM 1853 C C . HIS A 1 59 ? -1.032 -7.249 11.387 1.00 0.00 59 HIS A C 2
ATOM 1854 O O . HIS A 1 59 ? -0.239 -6.546 12.013 1.00 0.00 59 HIS A O 2
ATOM 1868 N N . ALA A 1 60 ? -0.685 -8.277 10.626 1.00 0.00 60 ALA A N 2
ATOM 1869 C CA . ALA A 1 60 ? 0.708 -8.658 10.473 1.00 0.00 60 ALA A CA 2
ATOM 1870 C C . ALA A 1 60 ? 1.468 -7.528 9.776 1.00 0.00 60 ALA A C 2
ATOM 1871 O O . ALA A 1 60 ? 2.688 -7.428 9.899 1.00 0.00 60 ALA A O 2
ATOM 1878 N N . ALA A 1 61 ? 0.716 -6.707 9.059 1.00 0.00 61 ALA A N 2
ATOM 1879 C CA . ALA A 1 61 ? 1.303 -5.588 8.342 1.00 0.00 61 ALA A CA 2
ATOM 1880 C C . ALA A 1 61 ? 1.790 -4.542 9.347 1.00 0.00 61 ALA A C 2
ATOM 1881 O O . ALA A 1 61 ? 2.870 -3.975 9.185 1.00 0.00 61 ALA A O 2
ATOM 1888 N N . ILE A 1 62 ? 0.970 -4.318 10.363 1.00 0.00 62 ILE A N 2
ATOM 1889 C CA . ILE A 1 62 ? 1.303 -3.350 11.394 1.00 0.00 62 ILE A CA 2
ATOM 1890 C C . ILE A 1 62 ? 2.709 -3.640 11.924 1.00 0.00 62 ILE A C 2
ATOM 1891 O O . ILE A 1 62 ? 3.628 -2.846 11.722 1.00 0.00 62 ILE A O 2
ATOM 1907 N N . GLU A 1 63 ? 2.834 -4.778 12.590 1.00 0.00 63 GLU A N 2
ATOM 1908 C CA . GLU A 1 63 ? 4.112 -5.182 13.150 1.00 0.00 63 GLU A CA 2
ATOM 1909 C C . GLU A 1 63 ? 5.240 -4.899 12.155 1.00 0.00 63 GLU A C 2
ATOM 1910 O O . GLU A 1 63 ? 6.269 -4.333 12.522 1.00 0.00 63 GLU A O 2
ATOM 1922 N N . MET A 1 64 ? 5.009 -5.306 10.916 1.00 0.00 64 MET A N 2
ATOM 1923 C CA . MET A 1 64 ? 5.992 -5.104 9.866 1.00 0.00 64 MET A CA 2
ATOM 1924 C C . MET A 1 64 ? 6.241 -3.613 9.627 1.00 0.00 64 MET A C 2
ATOM 1925 O O . MET A 1 64 ? 7.365 -3.207 9.334 1.00 0.00 64 MET A O 2
ATOM 1939 N N . LEU A 1 65 ? 5.175 -2.839 9.762 1.00 0.00 65 LEU A N 2
ATOM 1940 C CA . LEU A 1 65 ? 5.263 -1.402 9.565 1.00 0.00 65 LEU A CA 2
ATOM 1941 C C . LEU A 1 65 ? 5.832 -0.753 10.828 1.00 0.00 65 LEU A C 2
ATOM 1942 O O . LEU A 1 65 ? 6.430 0.320 10.763 1.00 0.00 65 LEU A O 2
ATOM 1958 N N . LEU A 1 66 ? 5.626 -1.431 11.948 1.00 0.00 66 LEU A N 2
ATOM 1959 C CA . LEU A 1 66 ? 6.111 -0.933 13.224 1.00 0.00 66 LEU A CA 2
ATOM 1960 C C . LEU A 1 66 ? 7.634 -0.799 13.169 1.00 0.00 66 LEU A C 2
ATOM 1961 O O . LEU A 1 66 ? 8.224 -0.050 13.946 1.00 0.00 66 LEU A O 2
ATOM 1977 N N . GLY A 1 67 ? 8.228 -1.537 12.242 1.00 0.00 67 GLY A N 2
ATOM 1978 C CA . GLY A 1 67 ? 9.671 -1.510 12.076 1.00 0.00 67 GLY A CA 2
ATOM 1979 C C . GLY A 1 67 ? 10.290 -2.864 12.432 1.00 0.00 67 GLY A C 2
ATOM 1980 O O . GLY A 1 67 ? 11.491 -2.956 12.678 1.00 0.00 67 GLY A O 2
ATOM 1984 N N . ALA A 1 68 ? 9.440 -3.880 12.448 1.00 0.00 68 ALA A N 2
ATOM 1985 C CA . ALA A 1 68 ? 9.888 -5.224 12.770 1.00 0.00 68 ALA A CA 2
ATOM 1986 C C . ALA A 1 68 ? 10.617 -5.818 11.563 1.00 0.00 68 ALA A C 2
ATOM 1987 O O . ALA A 1 68 ? 11.839 -5.958 11.579 1.00 0.00 68 ALA A O 2
ATOM 1994 N N . SER A 1 69 ? 9.836 -6.149 10.545 1.00 0.00 69 SER A N 2
ATOM 1995 C CA . SER A 1 69 ? 10.392 -6.724 9.332 1.00 0.00 69 SER A CA 2
ATOM 1996 C C . SER A 1 69 ? 10.770 -8.187 9.571 1.00 0.00 69 SER A C 2
ATOM 1997 O O . SER A 1 69 ? 11.632 -8.482 10.397 1.00 0.00 69 SER A O 2
ATOM 2005 N N . GLY A 1 70 ? 10.105 -9.065 8.834 1.00 0.00 70 GLY A N 2
ATOM 2006 C CA . GLY A 1 70 ? 10.360 -10.490 8.956 1.00 0.00 70 GLY A CA 2
ATOM 2007 C C . GLY A 1 70 ? 9.775 -11.255 7.767 1.00 0.00 70 GLY A C 2
ATOM 2008 O O . GLY A 1 70 ? 8.574 -11.520 7.725 1.00 0.00 70 GLY A O 2
ATOM 2012 N N . PRO A 1 71 ? 10.673 -11.599 6.806 1.00 0.00 71 PRO A N 2
ATOM 2013 C CA . PRO A 1 71 ? 10.258 -12.328 5.620 1.00 0.00 71 PRO A CA 2
ATOM 2014 C C . PRO A 1 71 ? 9.993 -13.799 5.946 1.00 0.00 71 PRO A C 2
ATOM 2015 O O . PRO A 1 71 ? 10.650 -14.687 5.405 1.00 0.00 71 PRO A O 2
ATOM 2026 N N . SER A 1 72 ? 9.028 -14.012 6.829 1.00 0.00 72 SER A N 2
ATOM 2027 C CA . SER A 1 72 ? 8.668 -15.360 7.234 1.00 0.00 72 SER A CA 2
ATOM 2028 C C . SER A 1 72 ? 8.602 -16.274 6.009 1.00 0.00 72 SER A C 2
ATOM 2029 O O . SER A 1 72 ? 9.314 -17.276 5.938 1.00 0.00 72 SER A O 2
ATOM 2037 N N . SER A 1 73 ? 7.743 -15.897 5.074 1.00 0.00 73 SER A N 2
ATOM 2038 C CA . SER A 1 73 ? 7.575 -16.671 3.855 1.00 0.00 73 SER A CA 2
ATOM 2039 C C . SER A 1 73 ? 8.530 -16.159 2.775 1.00 0.00 73 SER A C 2
ATOM 2040 O O . SER A 1 73 ? 8.290 -15.114 2.173 1.00 0.00 73 SER A O 2
ATOM 2048 N N . GLY A 1 74 ? 9.594 -16.920 2.563 1.00 0.00 74 GLY A N 2
ATOM 2049 C CA . GLY A 1 74 ? 10.587 -16.556 1.566 1.00 0.00 74 GLY A CA 2
ATOM 2050 C C . GLY A 1 74 ? 11.722 -17.581 1.524 1.00 0.00 74 GLY A C 2
ATOM 2051 O O . GLY A 1 74 ? 12.886 -17.231 1.715 1.00 0.00 74 GLY A O 2
ATOM 2055 N N . GLY A 1 1 ? 23.188 -7.586 -4.721 1.00 0.00 1 GLY A N 3
ATOM 2056 C CA . GLY A 1 1 ? 22.187 -8.284 -3.933 1.00 0.00 1 GLY A CA 3
ATOM 2057 C C . GLY A 1 1 ? 20.787 -8.069 -4.510 1.00 0.00 1 GLY A C 3
ATOM 2058 O O . GLY A 1 1 ? 20.302 -6.940 -4.569 1.00 0.00 1 GLY A O 3
ATOM 2062 N N . SER A 1 2 ? 20.176 -9.171 -4.922 1.00 0.00 2 SER A N 3
ATOM 2063 C CA . SER A 1 2 ? 18.841 -9.117 -5.493 1.00 0.00 2 SER A CA 3
ATOM 2064 C C . SER A 1 2 ? 17.830 -8.704 -4.421 1.00 0.00 2 SER A C 3
ATOM 2065 O O . SER A 1 2 ? 18.093 -8.844 -3.228 1.00 0.00 2 SER A O 3
ATOM 2073 N N . SER A 1 3 ? 16.694 -8.203 -4.886 1.00 0.00 3 SER A N 3
ATOM 2074 C CA . SER A 1 3 ? 15.643 -7.769 -3.982 1.00 0.00 3 SER A CA 3
ATOM 2075 C C . SER A 1 3 ? 14.317 -8.428 -4.366 1.00 0.00 3 SER A C 3
ATOM 2076 O O . SER A 1 3 ? 13.666 -9.055 -3.532 1.00 0.00 3 SER A O 3
ATOM 2084 N N . GLY A 1 4 ? 13.956 -8.265 -5.631 1.00 0.00 4 GLY A N 3
ATOM 2085 C CA . GLY A 1 4 ? 12.719 -8.837 -6.136 1.00 0.00 4 GLY A CA 3
ATOM 2086 C C . GLY A 1 4 ? 11.566 -8.597 -5.160 1.00 0.00 4 GLY A C 3
ATOM 2087 O O . GLY A 1 4 ? 11.287 -7.457 -4.790 1.00 0.00 4 GLY A O 3
ATOM 2091 N N . SER A 1 5 ? 10.925 -9.689 -4.771 1.00 0.00 5 SER A N 3
ATOM 2092 C CA . SER A 1 5 ? 9.807 -9.612 -3.846 1.00 0.00 5 SER A CA 3
ATOM 2093 C C . SER A 1 5 ? 8.695 -8.747 -4.440 1.00 0.00 5 SER A C 3
ATOM 2094 O O . SER A 1 5 ? 7.829 -9.248 -5.157 1.00 0.00 5 SER A O 3
ATOM 2102 N N . SER A 1 6 ? 8.753 -7.462 -4.120 1.00 0.00 6 SER A N 3
ATOM 2103 C CA . SER A 1 6 ? 7.761 -6.523 -4.614 1.00 0.00 6 SER A CA 3
ATOM 2104 C C . SER A 1 6 ? 8.206 -5.951 -5.961 1.00 0.00 6 SER A C 3
ATOM 2105 O O . SER A 1 6 ? 9.368 -5.587 -6.131 1.00 0.00 6 SER A O 3
ATOM 2113 N N . GLY A 1 7 ? 7.257 -5.890 -6.884 1.00 0.00 7 GLY A N 3
ATOM 2114 C CA . GLY A 1 7 ? 7.537 -5.369 -8.212 1.00 0.00 7 GLY A CA 3
ATOM 2115 C C . GLY A 1 7 ? 7.311 -3.857 -8.266 1.00 0.00 7 GLY A C 3
ATOM 2116 O O . GLY A 1 7 ? 8.236 -3.079 -8.037 1.00 0.00 7 GLY A O 3
ATOM 2120 N N . ALA A 1 8 ? 6.076 -3.486 -8.569 1.00 0.00 8 ALA A N 3
ATOM 2121 C CA . ALA A 1 8 ? 5.717 -2.081 -8.656 1.00 0.00 8 ALA A CA 3
ATOM 2122 C C . ALA A 1 8 ? 6.735 -1.352 -9.535 1.00 0.00 8 ALA A C 3
ATOM 2123 O O . ALA A 1 8 ? 7.755 -0.871 -9.041 1.00 0.00 8 ALA A O 3
ATOM 2130 N N . ARG A 1 9 ? 6.425 -1.292 -10.821 1.00 0.00 9 ARG A N 3
ATOM 2131 C CA . ARG A 1 9 ? 7.300 -0.630 -11.773 1.00 0.00 9 ARG A CA 3
ATOM 2132 C C . ARG A 1 9 ? 6.664 -0.624 -13.164 1.00 0.00 9 ARG A C 3
ATOM 2133 O O . ARG A 1 9 ? 6.422 -1.681 -13.745 1.00 0.00 9 ARG A O 3
ATOM 2154 N N . ALA A 1 10 ? 6.410 0.579 -13.658 1.00 0.00 10 ALA A N 3
ATOM 2155 C CA . ALA A 1 10 ? 5.806 0.737 -14.971 1.00 0.00 10 ALA A CA 3
ATOM 2156 C C . ALA A 1 10 ? 4.396 0.145 -14.953 1.00 0.00 10 ALA A C 3
ATOM 2157 O O . ALA A 1 10 ? 4.026 -0.558 -14.014 1.00 0.00 10 ALA A O 3
ATOM 2164 N N . CYS A 1 11 ? 3.646 0.451 -16.002 1.00 0.00 11 CYS A N 3
ATOM 2165 C CA . CYS A 1 11 ? 2.285 -0.042 -16.118 1.00 0.00 11 CYS A CA 3
ATOM 2166 C C . CYS A 1 11 ? 2.154 -0.782 -17.451 1.00 0.00 11 CYS A C 3
ATOM 2167 O O . CYS A 1 11 ? 2.869 -0.479 -18.406 1.00 0.00 11 CYS A O 3
ATOM 2175 N N . SER A 1 12 ? 1.237 -1.738 -17.473 1.00 0.00 12 SER A N 3
ATOM 2176 C CA . SER A 1 12 ? 1.004 -2.523 -18.673 1.00 0.00 12 SER A CA 3
ATOM 2177 C C . SER A 1 12 ? -0.328 -3.269 -18.560 1.00 0.00 12 SER A C 3
ATOM 2178 O O . SER A 1 12 ? -0.719 -3.686 -17.471 1.00 0.00 12 SER A O 3
ATOM 2186 N N . GLN A 1 13 ? -0.987 -3.414 -19.700 1.00 0.00 13 GLN A N 3
ATOM 2187 C CA . GLN A 1 13 ? -2.266 -4.102 -19.743 1.00 0.00 13 GLN A CA 3
ATOM 2188 C C . GLN A 1 13 ? -2.403 -4.887 -21.049 1.00 0.00 13 GLN A C 3
ATOM 2189 O O . GLN A 1 13 ? -1.883 -4.473 -22.084 1.00 0.00 13 GLN A O 3
ATOM 2203 N N . SER A 1 14 ? -3.107 -6.006 -20.958 1.00 0.00 14 SER A N 3
ATOM 2204 C CA . SER A 1 14 ? -3.319 -6.852 -22.120 1.00 0.00 14 SER A CA 3
ATOM 2205 C C . SER A 1 14 ? -4.317 -7.962 -21.783 1.00 0.00 14 SER A C 3
ATOM 2206 O O . SER A 1 14 ? -4.470 -8.333 -20.620 1.00 0.00 14 SER A O 3
ATOM 2214 N N . SER A 1 15 ? -4.971 -8.461 -22.822 1.00 0.00 15 SER A N 3
ATOM 2215 C CA . SER A 1 15 ? -5.951 -9.520 -22.651 1.00 0.00 15 SER A CA 3
ATOM 2216 C C . SER A 1 15 ? -5.367 -10.854 -23.122 1.00 0.00 15 SER A C 3
ATOM 2217 O O . SER A 1 15 ? -5.647 -11.299 -24.234 1.00 0.00 15 SER A O 3
ATOM 2225 N N . GLN A 1 16 ? -4.566 -11.453 -22.253 1.00 0.00 16 GLN A N 3
ATOM 2226 C CA . GLN A 1 16 ? -3.940 -12.726 -22.567 1.00 0.00 16 GLN A CA 3
ATOM 2227 C C . GLN A 1 16 ? -2.971 -13.130 -21.454 1.00 0.00 16 GLN A C 3
ATOM 2228 O O . GLN A 1 16 ? -3.121 -14.190 -20.850 1.00 0.00 16 GLN A O 3
ATOM 2242 N N . THR A 1 17 ? -1.998 -12.262 -21.217 1.00 0.00 17 THR A N 3
ATOM 2243 C CA . THR A 1 17 ? -1.005 -12.515 -20.187 1.00 0.00 17 THR A CA 3
ATOM 2244 C C . THR A 1 17 ? -1.172 -11.527 -19.030 1.00 0.00 17 THR A C 3
ATOM 2245 O O . THR A 1 17 ? -1.560 -10.379 -19.241 1.00 0.00 17 THR A O 3
ATOM 2256 N N . ALA A 1 18 ? -0.872 -12.010 -17.834 1.00 0.00 18 ALA A N 3
ATOM 2257 C CA . ALA A 1 18 ? -0.984 -11.184 -16.644 1.00 0.00 18 ALA A CA 3
ATOM 2258 C C . ALA A 1 18 ? 0.309 -10.388 -16.457 1.00 0.00 18 ALA A C 3
ATOM 2259 O O . ALA A 1 18 ? 1.385 -10.845 -16.841 1.00 0.00 18 ALA A O 3
ATOM 2266 N N . LEU A 1 19 ? 0.161 -9.211 -15.867 1.00 0.00 19 LEU A N 3
ATOM 2267 C CA . LEU A 1 19 ? 1.304 -8.346 -15.625 1.00 0.00 19 LEU A CA 3
ATOM 2268 C C . LEU A 1 19 ? 1.150 -7.676 -14.258 1.00 0.00 19 LEU A C 3
ATOM 2269 O O . LEU A 1 19 ? 0.036 -7.518 -13.762 1.00 0.00 19 LEU A O 3
ATOM 2285 N N . PRO A 1 20 ? 2.316 -7.290 -13.673 1.00 0.00 20 PRO A N 3
ATOM 2286 C CA . PRO A 1 20 ? 2.321 -6.641 -12.373 1.00 0.00 20 PRO A CA 3
ATOM 2287 C C . PRO A 1 20 ? 1.855 -5.188 -12.484 1.00 0.00 20 PRO A C 3
ATOM 2288 O O . PRO A 1 20 ? 2.620 -4.317 -12.897 1.00 0.00 20 PRO A O 3
ATOM 2299 N N . THR A 1 21 ? 0.604 -4.971 -12.108 1.00 0.00 21 THR A N 3
ATOM 2300 C CA . THR A 1 21 ? 0.027 -3.638 -12.160 1.00 0.00 21 THR A CA 3
ATOM 2301 C C . THR A 1 21 ? 0.141 -2.953 -10.796 1.00 0.00 21 THR A C 3
ATOM 2302 O O . THR A 1 21 ? -0.254 -3.519 -9.778 1.00 0.00 21 THR A O 3
ATOM 2313 N N . SER A 1 22 ? 0.685 -1.745 -10.820 1.00 0.00 22 SER A N 3
ATOM 2314 C CA . SER A 1 22 ? 0.856 -0.978 -9.599 1.00 0.00 22 SER A CA 3
ATOM 2315 C C . SER A 1 22 ? -0.508 -0.554 -9.051 1.00 0.00 22 SER A C 3
ATOM 2316 O O . SER A 1 22 ? -0.674 -0.396 -7.842 1.00 0.00 22 SER A O 3
ATOM 2324 N N . LEU A 1 23 ? -1.450 -0.381 -9.967 1.00 0.00 23 LEU A N 3
ATOM 2325 C CA . LEU A 1 23 ? -2.795 0.021 -9.590 1.00 0.00 23 LEU A CA 3
ATOM 2326 C C . LEU A 1 23 ? -3.653 -1.226 -9.370 1.00 0.00 23 LEU A C 3
ATOM 2327 O O . LEU A 1 23 ? -4.879 -1.160 -9.434 1.00 0.00 23 LEU A O 3
ATOM 2343 N N . PHE A 1 24 ? -2.974 -2.335 -9.114 1.00 0.00 24 PHE A N 3
ATOM 2344 C CA . PHE A 1 24 ? -3.659 -3.595 -8.883 1.00 0.00 24 PHE A CA 3
ATOM 2345 C C . PHE A 1 24 ? -3.555 -4.015 -7.415 1.00 0.00 24 PHE A C 3
ATOM 2346 O O . PHE A 1 24 ? -4.187 -4.984 -6.997 1.00 0.00 24 PHE A O 3
ATOM 2363 N N . THR A 1 25 ? -2.755 -3.264 -6.673 1.00 0.00 25 THR A N 3
ATOM 2364 C CA . THR A 1 25 ? -2.561 -3.545 -5.261 1.00 0.00 25 THR A CA 3
ATOM 2365 C C . THR A 1 25 ? -3.128 -2.408 -4.408 1.00 0.00 25 THR A C 3
ATOM 2366 O O . THR A 1 25 ? -3.366 -2.583 -3.214 1.00 0.00 25 THR A O 3
ATOM 2377 N N . GLU A 1 26 ? -3.326 -1.269 -5.054 1.00 0.00 26 GLU A N 3
ATOM 2378 C CA . GLU A 1 26 ? -3.860 -0.104 -4.369 1.00 0.00 26 GLU A CA 3
ATOM 2379 C C . GLU A 1 26 ? -5.390 -0.143 -4.370 1.00 0.00 26 GLU A C 3
ATOM 2380 O O . GLU A 1 26 ? -6.038 0.760 -3.842 1.00 0.00 26 GLU A O 3
ATOM 2392 N N . GLY A 1 27 ? -5.923 -1.198 -4.968 1.00 0.00 27 GLY A N 3
ATOM 2393 C CA . GLY A 1 27 ? -7.364 -1.366 -5.044 1.00 0.00 27 GLY A CA 3
ATOM 2394 C C . GLY A 1 27 ? -7.822 -2.563 -4.207 1.00 0.00 27 GLY A C 3
ATOM 2395 O O . GLY A 1 27 ? -8.990 -2.653 -3.833 1.00 0.00 27 GLY A O 3
ATOM 2399 N N . ARG A 1 28 ? -6.876 -3.451 -3.938 1.00 0.00 28 ARG A N 3
ATOM 2400 C CA . ARG A 1 28 ? -7.167 -4.638 -3.152 1.00 0.00 28 ARG A CA 3
ATOM 2401 C C . ARG A 1 28 ? -7.410 -4.261 -1.689 1.00 0.00 28 ARG A C 3
ATOM 2402 O O . ARG A 1 28 ? -8.534 -4.358 -1.198 1.00 0.00 28 ARG A O 3
ATOM 2423 N N . TYR A 1 29 ? -6.339 -3.838 -1.035 1.00 0.00 29 TYR A N 3
ATOM 2424 C CA . TYR A 1 29 ? -6.422 -3.445 0.361 1.00 0.00 29 TYR A CA 3
ATOM 2425 C C . TYR A 1 29 ? -6.471 -1.922 0.501 1.00 0.00 29 TYR A C 3
ATOM 2426 O O . TYR A 1 29 ? -5.730 -1.343 1.293 1.00 0.00 29 TYR A O 3
ATOM 2444 N N . GLN A 1 30 ? -7.353 -1.317 -0.282 1.00 0.00 30 GLN A N 3
ATOM 2445 C CA . GLN A 1 30 ? -7.509 0.128 -0.256 1.00 0.00 30 GLN A CA 3
ATOM 2446 C C . GLN A 1 30 ? -7.854 0.599 1.158 1.00 0.00 30 GLN A C 3
ATOM 2447 O O . GLN A 1 30 ? -7.198 1.489 1.697 1.00 0.00 30 GLN A O 3
ATOM 2461 N N . GLN A 1 31 ? -8.883 -0.019 1.718 1.00 0.00 31 GLN A N 3
ATOM 2462 C CA . GLN A 1 31 ? -9.323 0.326 3.059 1.00 0.00 31 GLN A CA 3
ATOM 2463 C C . GLN A 1 31 ? -8.185 0.120 4.061 1.00 0.00 31 GLN A C 3
ATOM 2464 O O . GLN A 1 31 ? -8.008 0.921 4.978 1.00 0.00 31 GLN A O 3
ATOM 2478 N N . GLU A 1 32 ? -7.443 -0.957 3.852 1.00 0.00 32 GLU A N 3
ATOM 2479 C CA . GLU A 1 32 ? -6.327 -1.278 4.725 1.00 0.00 32 GLU A CA 3
ATOM 2480 C C . GLU A 1 32 ? -5.379 -0.083 4.836 1.00 0.00 32 GLU A C 3
ATOM 2481 O O . GLU A 1 32 ? -5.155 0.437 5.929 1.00 0.00 32 GLU A O 3
ATOM 2493 N N . LEU A 1 33 ? -4.848 0.319 3.691 1.00 0.00 33 LEU A N 3
ATOM 2494 C CA . LEU A 1 33 ? -3.929 1.444 3.646 1.00 0.00 33 LEU A CA 3
ATOM 2495 C C . LEU A 1 33 ? -4.523 2.613 4.434 1.00 0.00 33 LEU A C 3
ATOM 2496 O O . LEU A 1 33 ? -3.804 3.320 5.138 1.00 0.00 33 LEU A O 3
ATOM 2512 N N . GLU A 1 34 ? -5.829 2.781 4.289 1.00 0.00 34 GLU A N 3
ATOM 2513 C CA . GLU A 1 34 ? -6.527 3.853 4.978 1.00 0.00 34 GLU A CA 3
ATOM 2514 C C . GLU A 1 34 ? -6.569 3.578 6.482 1.00 0.00 34 GLU A C 3
ATOM 2515 O O . GLU A 1 34 ? -6.454 4.499 7.289 1.00 0.00 34 GLU A O 3
ATOM 2527 N N . GLU A 1 35 ? -6.733 2.306 6.815 1.00 0.00 35 GLU A N 3
ATOM 2528 C CA . GLU A 1 35 ? -6.790 1.898 8.208 1.00 0.00 35 GLU A CA 3
ATOM 2529 C C . GLU A 1 35 ? -5.496 2.282 8.928 1.00 0.00 35 GLU A C 3
ATOM 2530 O O . GLU A 1 35 ? -5.522 3.039 9.898 1.00 0.00 35 GLU A O 3
ATOM 2542 N N . LEU A 1 36 ? -4.395 1.744 8.426 1.00 0.00 36 LEU A N 3
ATOM 2543 C CA . LEU A 1 36 ? -3.093 2.021 9.009 1.00 0.00 36 LEU A CA 3
ATOM 2544 C C . LEU A 1 36 ? -2.932 3.532 9.190 1.00 0.00 36 LEU A C 3
ATOM 2545 O O . LEU A 1 36 ? -2.361 3.984 10.182 1.00 0.00 36 LEU A O 3
ATOM 2561 N N . LYS A 1 37 ? -3.445 4.270 8.217 1.00 0.00 37 LYS A N 3
ATOM 2562 C CA . LYS A 1 37 ? -3.364 5.721 8.257 1.00 0.00 37 LYS A CA 3
ATOM 2563 C C . LYS A 1 37 ? -4.059 6.231 9.521 1.00 0.00 37 LYS A C 3
ATOM 2564 O O . LYS A 1 37 ? -3.889 7.388 9.903 1.00 0.00 37 LYS A O 3
ATOM 2583 N N . ALA A 1 38 ? -4.826 5.343 10.136 1.00 0.00 38 ALA A N 3
ATOM 2584 C CA . ALA A 1 38 ? -5.546 5.689 11.349 1.00 0.00 38 ALA A CA 3
ATOM 2585 C C . ALA A 1 38 ? -4.979 4.885 12.521 1.00 0.00 38 ALA A C 3
ATOM 2586 O O . ALA A 1 38 ? -4.855 5.402 13.631 1.00 0.00 38 ALA A O 3
ATOM 2593 N N . LEU A 1 39 ? -4.649 3.635 12.235 1.00 0.00 39 LEU A N 3
ATOM 2594 C CA . LEU A 1 39 ? -4.098 2.754 13.251 1.00 0.00 39 LEU A CA 3
ATOM 2595 C C . LEU A 1 39 ? -2.855 3.404 13.862 1.00 0.00 39 LEU A C 3
ATOM 2596 O O . LEU A 1 39 ? -2.661 3.360 15.076 1.00 0.00 39 LEU A O 3
ATOM 2612 N N . GLY A 1 40 ? -2.046 3.993 12.994 1.00 0.00 40 GLY A N 3
ATOM 2613 C CA . GLY A 1 40 ? -0.827 4.651 13.433 1.00 0.00 40 GLY A CA 3
ATOM 2614 C C . GLY A 1 40 ? 0.232 4.637 12.329 1.00 0.00 40 GLY A C 3
ATOM 2615 O O . GLY A 1 40 ? 1.413 4.424 12.600 1.00 0.00 40 GLY A O 3
ATOM 2619 N N . PHE A 1 41 ? -0.228 4.866 11.108 1.00 0.00 41 PHE A N 3
ATOM 2620 C CA . PHE A 1 41 ? 0.665 4.882 9.963 1.00 0.00 41 PHE A CA 3
ATOM 2621 C C . PHE A 1 41 ? 0.206 5.907 8.924 1.00 0.00 41 PHE A C 3
ATOM 2622 O O . PHE A 1 41 ? -0.526 6.840 9.249 1.00 0.00 41 PHE A O 3
ATOM 2639 N N . ALA A 1 42 ? 0.655 5.698 7.695 1.00 0.00 42 ALA A N 3
ATOM 2640 C CA . ALA A 1 42 ? 0.299 6.592 6.606 1.00 0.00 42 ALA A CA 3
ATOM 2641 C C . ALA A 1 42 ? 0.875 6.050 5.297 1.00 0.00 42 ALA A C 3
ATOM 2642 O O . ALA A 1 42 ? 0.149 5.876 4.320 1.00 0.00 42 ALA A O 3
ATOM 2649 N N . ASN A 1 43 ? 2.176 5.797 5.320 1.00 0.00 43 ASN A N 3
ATOM 2650 C CA . ASN A 1 43 ? 2.858 5.278 4.147 1.00 0.00 43 ASN A CA 3
ATOM 2651 C C . ASN A 1 43 ? 2.002 4.182 3.508 1.00 0.00 43 ASN A C 3
ATOM 2652 O O . ASN A 1 43 ? 2.041 3.030 3.937 1.00 0.00 43 ASN A O 3
ATOM 2663 N N . ARG A 1 44 ? 1.249 4.580 2.493 1.00 0.00 44 ARG A N 3
ATOM 2664 C CA . ARG A 1 44 ? 0.385 3.646 1.791 1.00 0.00 44 ARG A CA 3
ATOM 2665 C C . ARG A 1 44 ? 1.223 2.609 1.040 1.00 0.00 44 ARG A C 3
ATOM 2666 O O . ARG A 1 44 ? 0.896 1.423 1.041 1.00 0.00 44 ARG A O 3
ATOM 2687 N N . ASP A 1 45 ? 2.288 3.094 0.418 1.00 0.00 45 ASP A N 3
ATOM 2688 C CA . ASP A 1 45 ? 3.175 2.223 -0.335 1.00 0.00 45 ASP A CA 3
ATOM 2689 C C . ASP A 1 45 ? 3.781 1.182 0.607 1.00 0.00 45 ASP A C 3
ATOM 2690 O O . ASP A 1 45 ? 3.768 -0.012 0.310 1.00 0.00 45 ASP A O 3
ATOM 2699 N N . ALA A 1 46 ? 4.299 1.671 1.725 1.00 0.00 46 ALA A N 3
ATOM 2700 C CA . ALA A 1 46 ? 4.909 0.798 2.713 1.00 0.00 46 ALA A CA 3
ATOM 2701 C C . ALA A 1 46 ? 3.844 -0.140 3.285 1.00 0.00 46 ALA A C 3
ATOM 2702 O O . ALA A 1 46 ? 4.086 -1.335 3.446 1.00 0.00 46 ALA A O 3
ATOM 2709 N N . ASN A 1 47 ? 2.687 0.437 3.575 1.00 0.00 47 ASN A N 3
ATOM 2710 C CA . ASN A 1 47 ? 1.584 -0.332 4.126 1.00 0.00 47 ASN A CA 3
ATOM 2711 C C . ASN A 1 47 ? 1.232 -1.469 3.165 1.00 0.00 47 ASN A C 3
ATOM 2712 O O . ASN A 1 47 ? 0.973 -2.592 3.595 1.00 0.00 47 ASN A O 3
ATOM 2723 N N . LEU A 1 48 ? 1.233 -1.139 1.882 1.00 0.00 48 LEU A N 3
ATOM 2724 C CA . LEU A 1 48 ? 0.916 -2.119 0.857 1.00 0.00 48 LEU A CA 3
ATOM 2725 C C . LEU A 1 48 ? 2.023 -3.174 0.806 1.00 0.00 48 LEU A C 3
ATOM 2726 O O . LEU A 1 48 ? 1.780 -4.348 1.081 1.00 0.00 48 LEU A O 3
ATOM 2742 N N . GLN A 1 49 ? 3.216 -2.717 0.453 1.00 0.00 49 GLN A N 3
ATOM 2743 C CA . GLN A 1 49 ? 4.361 -3.607 0.362 1.00 0.00 49 GLN A CA 3
ATOM 2744 C C . GLN A 1 49 ? 4.356 -4.598 1.528 1.00 0.00 49 GLN A C 3
ATOM 2745 O O . GLN A 1 49 ? 4.700 -5.766 1.356 1.00 0.00 49 GLN A O 3
ATOM 2759 N N . ALA A 1 50 ? 3.963 -4.095 2.689 1.00 0.00 50 ALA A N 3
ATOM 2760 C CA . ALA A 1 50 ? 3.909 -4.921 3.883 1.00 0.00 50 ALA A CA 3
ATOM 2761 C C . ALA A 1 50 ? 2.673 -5.822 3.819 1.00 0.00 50 ALA A C 3
ATOM 2762 O O . ALA A 1 50 ? 2.778 -7.037 3.979 1.00 0.00 50 ALA A O 3
ATOM 2769 N N . LEU A 1 51 ? 1.532 -5.191 3.586 1.00 0.00 51 LEU A N 3
ATOM 2770 C CA . LEU A 1 51 ? 0.278 -5.919 3.499 1.00 0.00 51 LEU A CA 3
ATOM 2771 C C . LEU A 1 51 ? 0.436 -7.083 2.518 1.00 0.00 51 LEU A C 3
ATOM 2772 O O . LEU A 1 51 ? 0.285 -8.243 2.896 1.00 0.00 51 LEU A O 3
ATOM 2788 N N . VAL A 1 52 ? 0.738 -6.731 1.277 1.00 0.00 52 VAL A N 3
ATOM 2789 C CA . VAL A 1 52 ? 0.918 -7.732 0.239 1.00 0.00 52 VAL A CA 3
ATOM 2790 C C . VAL A 1 52 ? 1.910 -8.791 0.724 1.00 0.00 52 VAL A C 3
ATOM 2791 O O . VAL A 1 52 ? 1.815 -9.956 0.341 1.00 0.00 52 VAL A O 3
ATOM 2804 N N . ALA A 1 53 ? 2.838 -8.348 1.559 1.00 0.00 53 ALA A N 3
ATOM 2805 C CA . ALA A 1 53 ? 3.846 -9.244 2.101 1.00 0.00 53 ALA A CA 3
ATOM 2806 C C . ALA A 1 53 ? 3.186 -10.213 3.084 1.00 0.00 53 ALA A C 3
ATOM 2807 O O . ALA A 1 53 ? 3.522 -11.396 3.116 1.00 0.00 53 ALA A O 3
ATOM 2814 N N . THR A 1 54 ? 2.258 -9.676 3.862 1.00 0.00 54 THR A N 3
ATOM 2815 C CA . THR A 1 54 ? 1.547 -10.478 4.843 1.00 0.00 54 THR A CA 3
ATOM 2816 C C . THR A 1 54 ? 0.307 -11.116 4.214 1.00 0.00 54 THR A C 3
ATOM 2817 O O . THR A 1 54 ? -0.516 -11.703 4.914 1.00 0.00 54 THR A O 3
ATOM 2828 N N . ASP A 1 55 ? 0.213 -10.978 2.900 1.00 0.00 55 ASP A N 3
ATOM 2829 C CA . ASP A 1 55 ? -0.913 -11.534 2.168 1.00 0.00 55 ASP A CA 3
ATOM 2830 C C . ASP A 1 55 ? -2.152 -10.670 2.415 1.00 0.00 55 ASP A C 3
ATOM 2831 O O . ASP A 1 55 ? -3.279 -11.130 2.238 1.00 0.00 55 ASP A O 3
ATOM 2840 N N . GLY A 1 56 ? -1.901 -9.433 2.818 1.00 0.00 56 GLY A N 3
ATOM 2841 C CA . GLY A 1 56 ? -2.981 -8.501 3.090 1.00 0.00 56 GLY A CA 3
ATOM 2842 C C . GLY A 1 56 ? -3.427 -8.590 4.551 1.00 0.00 56 GLY A C 3
ATOM 2843 O O . GLY A 1 56 ? -4.592 -8.350 4.864 1.00 0.00 56 GLY A O 3
ATOM 2847 N N . ASP A 1 57 ? -2.476 -8.935 5.407 1.00 0.00 57 ASP A N 3
ATOM 2848 C CA . ASP A 1 57 ? -2.756 -9.059 6.827 1.00 0.00 57 ASP A CA 3
ATOM 2849 C C . ASP A 1 57 ? -2.338 -7.771 7.539 1.00 0.00 57 ASP A C 3
ATOM 2850 O O . ASP A 1 57 ? -1.297 -7.729 8.193 1.00 0.00 57 ASP A O 3
ATOM 2859 N N . ILE A 1 58 ? -3.170 -6.751 7.387 1.00 0.00 58 ILE A N 3
ATOM 2860 C CA . ILE A 1 58 ? -2.899 -5.466 8.008 1.00 0.00 58 ILE A CA 3
ATOM 2861 C C . ILE A 1 58 ? -2.365 -5.690 9.423 1.00 0.00 58 ILE A C 3
ATOM 2862 O O . ILE A 1 58 ? -1.525 -4.929 9.902 1.00 0.00 58 ILE A O 3
ATOM 2878 N N . HIS A 1 59 ? -2.873 -6.738 10.055 1.00 0.00 59 HIS A N 3
ATOM 2879 C CA . HIS A 1 59 ? -2.457 -7.072 11.406 1.00 0.00 59 HIS A CA 3
ATOM 2880 C C . HIS A 1 59 ? -0.951 -7.337 11.429 1.00 0.00 59 HIS A C 3
ATOM 2881 O O . HIS A 1 59 ? -0.212 -6.678 12.158 1.00 0.00 59 HIS A O 3
ATOM 2895 N N . ALA A 1 60 ? -0.541 -8.304 10.622 1.00 0.00 60 ALA A N 3
ATOM 2896 C CA . ALA A 1 60 ? 0.865 -8.665 10.540 1.00 0.00 60 ALA A CA 3
ATOM 2897 C C . ALA A 1 60 ? 1.640 -7.530 9.868 1.00 0.00 60 ALA A C 3
ATOM 2898 O O . ALA A 1 60 ? 2.842 -7.382 10.082 1.00 0.00 60 ALA A O 3
ATOM 2905 N N . ALA A 1 61 ? 0.920 -6.757 9.068 1.00 0.00 61 ALA A N 3
ATOM 2906 C CA . ALA A 1 61 ? 1.525 -5.640 8.363 1.00 0.00 61 ALA A CA 3
ATOM 2907 C C . ALA A 1 61 ? 1.951 -4.574 9.375 1.00 0.00 61 ALA A C 3
ATOM 2908 O O . ALA A 1 61 ? 3.006 -3.958 9.227 1.00 0.00 61 ALA A O 3
ATOM 2915 N N . ILE A 1 62 ? 1.110 -4.390 10.382 1.00 0.00 62 ILE A N 3
ATOM 2916 C CA . ILE A 1 62 ? 1.387 -3.410 11.419 1.00 0.00 62 ILE A CA 3
ATOM 2917 C C . ILE A 1 62 ? 2.791 -3.648 11.977 1.00 0.00 62 ILE A C 3
ATOM 2918 O O . ILE A 1 62 ? 3.688 -2.830 11.779 1.00 0.00 62 ILE A O 3
ATOM 2934 N N . GLU A 1 63 ? 2.938 -4.771 12.665 1.00 0.00 63 GLU A N 3
ATOM 2935 C CA . GLU A 1 63 ? 4.218 -5.126 13.254 1.00 0.00 63 GLU A CA 3
ATOM 2936 C C . GLU A 1 63 ? 5.349 -4.874 12.256 1.00 0.00 63 GLU A C 3
ATOM 2937 O O . GLU A 1 63 ? 6.375 -4.294 12.609 1.00 0.00 63 GLU A O 3
ATOM 2949 N N . MET A 1 64 ? 5.124 -5.321 11.029 1.00 0.00 64 MET A N 3
ATOM 2950 C CA . MET A 1 64 ? 6.112 -5.151 9.978 1.00 0.00 64 MET A CA 3
ATOM 2951 C C . MET A 1 64 ? 6.354 -3.669 9.687 1.00 0.00 64 MET A C 3
ATOM 2952 O O . MET A 1 64 ? 7.446 -3.284 9.271 1.00 0.00 64 MET A O 3
ATOM 2966 N N . LEU A 1 65 ? 5.318 -2.876 9.918 1.00 0.00 65 LEU A N 3
ATOM 2967 C CA . LEU A 1 65 ? 5.404 -1.445 9.686 1.00 0.00 65 LEU A CA 3
ATOM 2968 C C . LEU A 1 65 ? 5.934 -0.759 10.948 1.00 0.00 65 LEU A C 3
ATOM 2969 O O . LEU A 1 65 ? 6.586 0.281 10.866 1.00 0.00 65 LEU A O 3
ATOM 2985 N N . LEU A 1 66 ? 5.633 -1.369 12.085 1.00 0.00 66 LEU A N 3
ATOM 2986 C CA . LEU A 1 66 ? 6.071 -0.831 13.361 1.00 0.00 66 LEU A CA 3
ATOM 2987 C C . LEU A 1 66 ? 7.592 -0.661 13.344 1.00 0.00 66 LEU A C 3
ATOM 2988 O O . LEU A 1 66 ? 8.146 0.087 14.147 1.00 0.00 66 LEU A O 3
ATOM 3004 N N . GLY A 1 67 ? 8.224 -1.369 12.419 1.00 0.00 67 GLY A N 3
ATOM 3005 C CA . GLY A 1 67 ? 9.669 -1.307 12.287 1.00 0.00 67 GLY A CA 3
ATOM 3006 C C . GLY A 1 67 ? 10.314 -2.637 12.679 1.00 0.00 67 GLY A C 3
ATOM 3007 O O . GLY A 1 67 ? 11.524 -2.707 12.891 1.00 0.00 67 GLY A O 3
ATOM 3011 N N . ALA A 1 68 ? 9.477 -3.661 12.764 1.00 0.00 68 ALA A N 3
ATOM 3012 C CA . ALA A 1 68 ? 9.951 -4.986 13.128 1.00 0.00 68 ALA A CA 3
ATOM 3013 C C . ALA A 1 68 ? 10.747 -5.576 11.962 1.00 0.00 68 ALA A C 3
ATOM 3014 O O . ALA A 1 68 ? 11.970 -5.690 12.036 1.00 0.00 68 ALA A O 3
ATOM 3021 N N . SER A 1 69 ? 10.022 -5.934 10.913 1.00 0.00 69 SER A N 3
ATOM 3022 C CA . SER A 1 69 ? 10.645 -6.509 9.733 1.00 0.00 69 SER A CA 3
ATOM 3023 C C . SER A 1 69 ? 10.699 -5.471 8.610 1.00 0.00 69 SER A C 3
ATOM 3024 O O . SER A 1 69 ? 9.665 -4.954 8.189 1.00 0.00 69 SER A O 3
ATOM 3032 N N . GLY A 1 70 ? 11.913 -5.197 8.158 1.00 0.00 70 GLY A N 3
ATOM 3033 C CA . GLY A 1 70 ? 12.115 -4.230 7.093 1.00 0.00 70 GLY A CA 3
ATOM 3034 C C . GLY A 1 70 ? 13.187 -3.208 7.476 1.00 0.00 70 GLY A C 3
ATOM 3035 O O . GLY A 1 70 ? 13.434 -2.974 8.658 1.00 0.00 70 GLY A O 3
ATOM 3039 N N . PRO A 1 71 ? 13.813 -2.610 6.426 1.00 0.00 71 PRO A N 3
ATOM 3040 C CA . PRO A 1 71 ? 14.853 -1.619 6.641 1.00 0.00 71 PRO A CA 3
ATOM 3041 C C . PRO A 1 71 ? 14.254 -0.284 7.088 1.00 0.00 71 PRO A C 3
ATOM 3042 O O . PRO A 1 71 ? 14.252 0.685 6.331 1.00 0.00 71 PRO A O 3
ATOM 3053 N N . SER A 1 72 ? 13.761 -0.276 8.318 1.00 0.00 72 SER A N 3
ATOM 3054 C CA . SER A 1 72 ? 13.161 0.924 8.876 1.00 0.00 72 SER A CA 3
ATOM 3055 C C . SER A 1 72 ? 12.866 0.719 10.363 1.00 0.00 72 SER A C 3
ATOM 3056 O O . SER A 1 72 ? 12.160 -0.217 10.736 1.00 0.00 72 SER A O 3
ATOM 3064 N N . SER A 1 73 ? 13.421 1.609 11.172 1.00 0.00 73 SER A N 3
ATOM 3065 C CA . SER A 1 73 ? 13.226 1.537 12.610 1.00 0.00 73 SER A CA 3
ATOM 3066 C C . SER A 1 73 ? 13.737 0.197 13.141 1.00 0.00 73 SER A C 3
ATOM 3067 O O . SER A 1 73 ? 13.179 -0.853 12.826 1.00 0.00 73 SER A O 3
ATOM 3075 N N . GLY A 1 74 ? 14.793 0.276 13.938 1.00 0.00 74 GLY A N 3
ATOM 3076 C CA . GLY A 1 74 ? 15.385 -0.919 14.516 1.00 0.00 74 GLY A CA 3
ATOM 3077 C C . GLY A 1 74 ? 16.088 -0.598 15.837 1.00 0.00 74 GLY A C 3
ATOM 3078 O O . GLY A 1 74 ? 15.912 -1.308 16.826 1.00 0.00 74 GLY A O 3
ATOM 3082 N N . GLY A 1 1 ? -12.549 17.133 -46.854 1.00 0.00 1 GLY A N 4
ATOM 3083 C CA . GLY A 1 1 ? -12.993 15.751 -46.792 1.00 0.00 1 GLY A CA 4
ATOM 3084 C C . GLY A 1 1 ? -12.773 15.044 -48.131 1.00 0.00 1 GLY A C 4
ATOM 3085 O O . GLY A 1 1 ? -13.371 15.416 -49.139 1.00 0.00 1 GLY A O 4
ATOM 3089 N N . SER A 1 2 ? -11.913 14.037 -48.098 1.00 0.00 2 SER A N 4
ATOM 3090 C CA . SER A 1 2 ? -11.606 13.274 -49.296 1.00 0.00 2 SER A CA 4
ATOM 3091 C C . SER A 1 2 ? -11.575 11.779 -48.971 1.00 0.00 2 SER A C 4
ATOM 3092 O O . SER A 1 2 ? -12.360 11.005 -49.516 1.00 0.00 2 SER A O 4
ATOM 3100 N N . SER A 1 3 ? -10.659 11.418 -48.084 1.00 0.00 3 SER A N 4
ATOM 3101 C CA . SER A 1 3 ? -10.515 10.030 -47.681 1.00 0.00 3 SER A CA 4
ATOM 3102 C C . SER A 1 3 ? -9.445 9.909 -46.594 1.00 0.00 3 SER A C 4
ATOM 3103 O O . SER A 1 3 ? -8.287 9.614 -46.888 1.00 0.00 3 SER A O 4
ATOM 3111 N N . GLY A 1 4 ? -9.869 10.143 -45.361 1.00 0.00 4 GLY A N 4
ATOM 3112 C CA . GLY A 1 4 ? -8.962 10.064 -44.229 1.00 0.00 4 GLY A CA 4
ATOM 3113 C C . GLY A 1 4 ? -9.731 9.858 -42.923 1.00 0.00 4 GLY A C 4
ATOM 3114 O O . GLY A 1 4 ? -10.943 9.647 -42.938 1.00 0.00 4 GLY A O 4
ATOM 3118 N N . SER A 1 5 ? -8.995 9.926 -41.823 1.00 0.00 5 SER A N 4
ATOM 3119 C CA . SER A 1 5 ? -9.593 9.749 -40.511 1.00 0.00 5 SER A CA 4
ATOM 3120 C C . SER A 1 5 ? -8.516 9.844 -39.428 1.00 0.00 5 SER A C 4
ATOM 3121 O O . SER A 1 5 ? -8.596 10.691 -38.539 1.00 0.00 5 SER A O 4
ATOM 3129 N N . SER A 1 6 ? -7.532 8.963 -39.538 1.00 0.00 6 SER A N 4
ATOM 3130 C CA . SER A 1 6 ? -6.441 8.936 -38.580 1.00 0.00 6 SER A CA 4
ATOM 3131 C C . SER A 1 6 ? -6.982 8.651 -37.177 1.00 0.00 6 SER A C 4
ATOM 3132 O O . SER A 1 6 ? -7.557 9.531 -36.539 1.00 0.00 6 SER A O 4
ATOM 3140 N N . GLY A 1 7 ? -6.779 7.417 -36.739 1.00 0.00 7 GLY A N 4
ATOM 3141 C CA . GLY A 1 7 ? -7.240 7.005 -35.424 1.00 0.00 7 GLY A CA 4
ATOM 3142 C C . GLY A 1 7 ? -7.879 5.616 -35.478 1.00 0.00 7 GLY A C 4
ATOM 3143 O O . GLY A 1 7 ? -8.686 5.333 -36.362 1.00 0.00 7 GLY A O 4
ATOM 3147 N N . ALA A 1 8 ? -7.494 4.785 -34.520 1.00 0.00 8 ALA A N 4
ATOM 3148 C CA . ALA A 1 8 ? -8.019 3.432 -34.447 1.00 0.00 8 ALA A CA 4
ATOM 3149 C C . ALA A 1 8 ? -7.847 2.899 -33.023 1.00 0.00 8 ALA A C 4
ATOM 3150 O O . ALA A 1 8 ? -6.883 2.193 -32.733 1.00 0.00 8 ALA A O 4
ATOM 3157 N N . ARG A 1 9 ? -8.798 3.257 -32.173 1.00 0.00 9 ARG A N 4
ATOM 3158 C CA . ARG A 1 9 ? -8.764 2.824 -30.787 1.00 0.00 9 ARG A CA 4
ATOM 3159 C C . ARG A 1 9 ? -10.183 2.561 -30.278 1.00 0.00 9 ARG A C 4
ATOM 3160 O O . ARG A 1 9 ? -10.899 3.493 -29.914 1.00 0.00 9 ARG A O 4
ATOM 3181 N N . ALA A 1 10 ? -10.548 1.288 -30.269 1.00 0.00 10 ALA A N 4
ATOM 3182 C CA . ALA A 1 10 ? -11.868 0.890 -29.810 1.00 0.00 10 ALA A CA 4
ATOM 3183 C C . ALA A 1 10 ? -11.732 -0.259 -28.810 1.00 0.00 10 ALA A C 4
ATOM 3184 O O . ALA A 1 10 ? -12.072 -1.400 -29.119 1.00 0.00 10 ALA A O 4
ATOM 3191 N N . CYS A 1 11 ? -11.234 0.082 -27.630 1.00 0.00 11 CYS A N 4
ATOM 3192 C CA . CYS A 1 11 ? -11.049 -0.907 -26.582 1.00 0.00 11 CYS A CA 4
ATOM 3193 C C . CYS A 1 11 ? -10.046 -1.950 -27.078 1.00 0.00 11 CYS A C 4
ATOM 3194 O O . CYS A 1 11 ? -9.956 -2.210 -28.277 1.00 0.00 11 CYS A O 4
ATOM 3202 N N . SER A 1 12 ? -9.317 -2.521 -26.130 1.00 0.00 12 SER A N 4
ATOM 3203 C CA . SER A 1 12 ? -8.323 -3.530 -26.456 1.00 0.00 12 SER A CA 4
ATOM 3204 C C . SER A 1 12 ? -7.795 -4.178 -25.174 1.00 0.00 12 SER A C 4
ATOM 3205 O O . SER A 1 12 ? -7.362 -3.483 -24.257 1.00 0.00 12 SER A O 4
ATOM 3213 N N . GLN A 1 13 ? -7.848 -5.501 -25.153 1.00 0.00 13 GLN A N 4
ATOM 3214 C CA . GLN A 1 13 ? -7.381 -6.250 -23.999 1.00 0.00 13 GLN A CA 4
ATOM 3215 C C . GLN A 1 13 ? -5.910 -5.931 -23.719 1.00 0.00 13 GLN A C 4
ATOM 3216 O O . GLN A 1 13 ? -5.077 -5.987 -24.623 1.00 0.00 13 GLN A O 4
ATOM 3230 N N . SER A 1 14 ? -5.637 -5.604 -22.465 1.00 0.00 14 SER A N 4
ATOM 3231 C CA . SER A 1 14 ? -4.282 -5.276 -22.056 1.00 0.00 14 SER A CA 4
ATOM 3232 C C . SER A 1 14 ? -4.161 -5.359 -20.533 1.00 0.00 14 SER A C 4
ATOM 3233 O O . SER A 1 14 ? -5.153 -5.216 -19.819 1.00 0.00 14 SER A O 4
ATOM 3241 N N . SER A 1 15 ? -2.937 -5.588 -20.080 1.00 0.00 15 SER A N 4
ATOM 3242 C CA . SER A 1 15 ? -2.674 -5.690 -18.654 1.00 0.00 15 SER A CA 4
ATOM 3243 C C . SER A 1 15 ? -3.356 -6.935 -18.085 1.00 0.00 15 SER A C 4
ATOM 3244 O O . SER A 1 15 ? -4.488 -6.864 -17.608 1.00 0.00 15 SER A O 4
ATOM 3252 N N . GLN A 1 16 ? -2.639 -8.047 -18.152 1.00 0.00 16 GLN A N 4
ATOM 3253 C CA . GLN A 1 16 ? -3.161 -9.306 -17.649 1.00 0.00 16 GLN A CA 4
ATOM 3254 C C . GLN A 1 16 ? -2.056 -10.364 -17.614 1.00 0.00 16 GLN A C 4
ATOM 3255 O O . GLN A 1 16 ? -2.005 -11.243 -18.472 1.00 0.00 16 GLN A O 4
ATOM 3269 N N . THR A 1 17 ? -1.198 -10.243 -16.612 1.00 0.00 17 THR A N 4
ATOM 3270 C CA . THR A 1 17 ? -0.096 -11.177 -16.453 1.00 0.00 17 THR A CA 4
ATOM 3271 C C . THR A 1 17 ? -0.147 -11.832 -15.071 1.00 0.00 17 THR A C 4
ATOM 3272 O O . THR A 1 17 ? -0.937 -11.429 -14.218 1.00 0.00 17 THR A O 4
ATOM 3283 N N . ALA A 1 18 ? 0.705 -12.830 -14.893 1.00 0.00 18 ALA A N 4
ATOM 3284 C CA . ALA A 1 18 ? 0.768 -13.545 -13.630 1.00 0.00 18 ALA A CA 4
ATOM 3285 C C . ALA A 1 18 ? 1.753 -12.839 -12.697 1.00 0.00 18 ALA A C 4
ATOM 3286 O O . ALA A 1 18 ? 2.634 -13.476 -12.121 1.00 0.00 18 ALA A O 4
ATOM 3293 N N . LEU A 1 19 ? 1.573 -11.532 -12.577 1.00 0.00 19 LEU A N 4
ATOM 3294 C CA . LEU A 1 19 ? 2.435 -10.732 -11.724 1.00 0.00 19 LEU A CA 4
ATOM 3295 C C . LEU A 1 19 ? 1.579 -9.766 -10.902 1.00 0.00 19 LEU A C 4
ATOM 3296 O O . LEU A 1 19 ? 0.487 -9.388 -11.322 1.00 0.00 19 LEU A O 4
ATOM 3312 N N . PRO A 1 20 ? 2.122 -9.386 -9.715 1.00 0.00 20 PRO A N 4
ATOM 3313 C CA . PRO A 1 20 ? 1.420 -8.472 -8.830 1.00 0.00 20 PRO A CA 4
ATOM 3314 C C . PRO A 1 20 ? 1.486 -7.038 -9.359 1.00 0.00 20 PRO A C 4
ATOM 3315 O O . PRO A 1 20 ? 2.516 -6.376 -9.243 1.00 0.00 20 PRO A O 4
ATOM 3326 N N . THR A 1 21 ? 0.373 -6.599 -9.928 1.00 0.00 21 THR A N 4
ATOM 3327 C CA . THR A 1 21 ? 0.291 -5.256 -10.475 1.00 0.00 21 THR A CA 4
ATOM 3328 C C . THR A 1 21 ? -0.039 -4.249 -9.371 1.00 0.00 21 THR A C 4
ATOM 3329 O O . THR A 1 21 ? -0.972 -4.456 -8.596 1.00 0.00 21 THR A O 4
ATOM 3340 N N . SER A 1 22 ? 0.744 -3.181 -9.334 1.00 0.00 22 SER A N 4
ATOM 3341 C CA . SER A 1 22 ? 0.546 -2.142 -8.338 1.00 0.00 22 SER A CA 4
ATOM 3342 C C . SER A 1 22 ? -0.902 -1.649 -8.377 1.00 0.00 22 SER A C 4
ATOM 3343 O O . SER A 1 22 ? -1.420 -1.156 -7.376 1.00 0.00 22 SER A O 4
ATOM 3351 N N . LEU A 1 23 ? -1.513 -1.799 -9.542 1.00 0.00 23 LEU A N 4
ATOM 3352 C CA . LEU A 1 23 ? -2.891 -1.375 -9.724 1.00 0.00 23 LEU A CA 4
ATOM 3353 C C . LEU A 1 23 ? -3.829 -2.509 -9.304 1.00 0.00 23 LEU A C 4
ATOM 3354 O O . LEU A 1 23 ? -5.031 -2.452 -9.561 1.00 0.00 23 LEU A O 4
ATOM 3370 N N . PHE A 1 24 ? -3.244 -3.512 -8.666 1.00 0.00 24 PHE A N 4
ATOM 3371 C CA . PHE A 1 24 ? -4.013 -4.657 -8.208 1.00 0.00 24 PHE A CA 4
ATOM 3372 C C . PHE A 1 24 ? -3.856 -4.855 -6.699 1.00 0.00 24 PHE A C 4
ATOM 3373 O O . PHE A 1 24 ? -4.406 -5.798 -6.133 1.00 0.00 24 PHE A O 4
ATOM 3390 N N . THR A 1 25 ? -3.101 -3.951 -6.092 1.00 0.00 25 THR A N 4
ATOM 3391 C CA . THR A 1 25 ? -2.865 -4.015 -4.659 1.00 0.00 25 THR A CA 4
ATOM 3392 C C . THR A 1 25 ? -3.530 -2.830 -3.956 1.00 0.00 25 THR A C 4
ATOM 3393 O O . THR A 1 25 ? -3.820 -2.895 -2.762 1.00 0.00 25 THR A O 4
ATOM 3404 N N . GLU A 1 26 ? -3.753 -1.775 -4.726 1.00 0.00 26 GLU A N 4
ATOM 3405 C CA . GLU A 1 26 ? -4.379 -0.577 -4.191 1.00 0.00 26 GLU A CA 4
ATOM 3406 C C . GLU A 1 26 ? -5.901 -0.682 -4.297 1.00 0.00 26 GLU A C 4
ATOM 3407 O O . GLU A 1 26 ? -6.613 0.288 -4.040 1.00 0.00 26 GLU A O 4
ATOM 3419 N N . GLY A 1 27 ? -6.356 -1.867 -4.676 1.00 0.00 27 GLY A N 4
ATOM 3420 C CA . GLY A 1 27 ? -7.782 -2.111 -4.819 1.00 0.00 27 GLY A CA 4
ATOM 3421 C C . GLY A 1 27 ? -8.265 -3.150 -3.806 1.00 0.00 27 GLY A C 4
ATOM 3422 O O . GLY A 1 27 ? -9.393 -3.074 -3.323 1.00 0.00 27 GLY A O 4
ATOM 3426 N N . ARG A 1 28 ? -7.386 -4.098 -3.513 1.00 0.00 28 ARG A N 4
ATOM 3427 C CA . ARG A 1 28 ? -7.709 -5.151 -2.566 1.00 0.00 28 ARG A CA 4
ATOM 3428 C C . ARG A 1 28 ? -7.734 -4.595 -1.141 1.00 0.00 28 ARG A C 4
ATOM 3429 O O . ARG A 1 28 ? -8.796 -4.495 -0.529 1.00 0.00 28 ARG A O 4
ATOM 3450 N N . TYR A 1 29 ? -6.552 -4.247 -0.655 1.00 0.00 29 TYR A N 4
ATOM 3451 C CA . TYR A 1 29 ? -6.426 -3.703 0.687 1.00 0.00 29 TYR A CA 4
ATOM 3452 C C . TYR A 1 29 ? -6.439 -2.173 0.661 1.00 0.00 29 TYR A C 4
ATOM 3453 O O . TYR A 1 29 ? -5.669 -1.530 1.374 1.00 0.00 29 TYR A O 4
ATOM 3471 N N . GLN A 1 30 ? -7.321 -1.6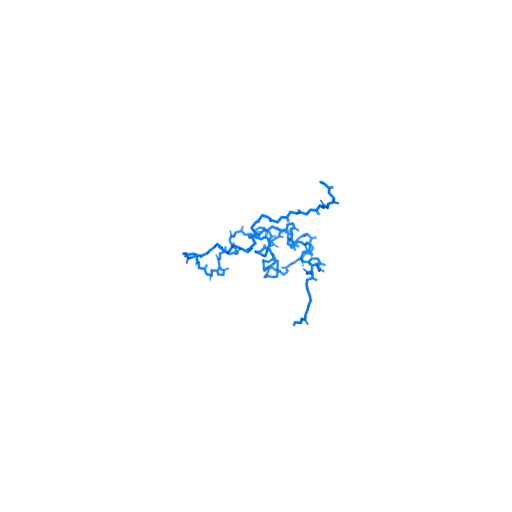34 -0.167 1.00 0.00 30 GLN A N 4
ATOM 3472 C CA . GLN A 1 30 ? -7.445 -0.192 -0.295 1.00 0.00 30 GLN A CA 4
ATOM 3473 C C . GLN A 1 30 ? -7.790 0.433 1.059 1.00 0.00 30 GLN A C 4
ATOM 3474 O O . GLN A 1 30 ? -7.180 1.421 1.464 1.00 0.00 30 GLN A O 4
ATOM 3488 N N . GLN A 1 31 ? -8.768 -0.169 1.720 1.00 0.00 31 GLN A N 4
ATOM 3489 C CA . GLN A 1 31 ? -9.203 0.316 3.019 1.00 0.00 31 GLN A CA 4
ATOM 3490 C C . GLN A 1 31 ? -8.089 0.135 4.052 1.00 0.00 31 GLN A C 4
ATOM 3491 O O . GLN A 1 31 ? -7.896 0.987 4.918 1.00 0.00 31 GLN A O 4
ATOM 3505 N N . GLU A 1 32 ? -7.387 -0.982 3.928 1.00 0.00 32 GLU A N 4
ATOM 3506 C CA . GLU A 1 32 ? -6.298 -1.287 4.841 1.00 0.00 32 GLU A CA 4
ATOM 3507 C C . GLU A 1 32 ? -5.353 -0.089 4.958 1.00 0.00 32 GLU A C 4
ATOM 3508 O O . GLU A 1 32 ? -5.106 0.406 6.057 1.00 0.00 32 GLU A O 4
ATOM 3520 N N . LEU A 1 33 ? -4.850 0.342 3.811 1.00 0.00 33 LEU A N 4
ATOM 3521 C CA . LEU A 1 33 ? -3.938 1.472 3.771 1.00 0.00 33 LEU A CA 4
ATOM 3522 C C . LEU A 1 33 ? -4.553 2.646 4.536 1.00 0.00 33 LEU A C 4
ATOM 3523 O O . LEU A 1 33 ? -3.851 3.366 5.244 1.00 0.00 33 LEU A O 4
ATOM 3539 N N . GLU A 1 34 ? -5.858 2.803 4.366 1.00 0.00 34 GLU A N 4
ATOM 3540 C CA . GLU A 1 34 ? -6.575 3.877 5.032 1.00 0.00 34 GLU A CA 4
ATOM 3541 C C . GLU A 1 34 ? -6.614 3.633 6.542 1.00 0.00 34 GLU A C 4
ATOM 3542 O O . GLU A 1 34 ? -6.490 4.570 7.328 1.00 0.00 34 GLU A O 4
ATOM 3554 N N . GLU A 1 35 ? -6.788 2.370 6.901 1.00 0.00 35 GLU A N 4
ATOM 3555 C CA . GLU A 1 35 ? -6.845 1.991 8.302 1.00 0.00 35 GLU A CA 4
ATOM 3556 C C . GLU A 1 35 ? -5.541 2.371 9.008 1.00 0.00 35 GLU A C 4
ATOM 3557 O O . GLU A 1 35 ? -5.553 3.135 9.971 1.00 0.00 35 GLU A O 4
ATOM 3569 N N . LEU A 1 36 ? -4.449 1.819 8.501 1.00 0.00 36 LEU A N 4
ATOM 3570 C CA . LEU A 1 36 ? -3.140 2.090 9.071 1.00 0.00 36 LEU A CA 4
ATOM 3571 C C . LEU A 1 36 ? -2.960 3.601 9.227 1.00 0.00 36 LEU A C 4
ATOM 3572 O O . LEU A 1 36 ? -2.360 4.061 10.198 1.00 0.00 36 LEU A O 4
ATOM 3588 N N . LYS A 1 37 ? -3.490 4.331 8.257 1.00 0.00 37 LYS A N 4
ATOM 3589 C CA . LYS A 1 37 ? -3.395 5.781 8.275 1.00 0.00 37 LYS A CA 4
ATOM 3590 C C . LYS A 1 37 ? -4.076 6.317 9.536 1.00 0.00 37 LYS A C 4
ATOM 3591 O O . LYS A 1 37 ? -3.910 7.484 9.887 1.00 0.00 37 LYS A O 4
ATOM 3610 N N . ALA A 1 38 ? -4.828 5.439 10.182 1.00 0.00 38 ALA A N 4
ATOM 3611 C CA . ALA A 1 38 ? -5.536 5.809 11.396 1.00 0.00 38 ALA A CA 4
ATOM 3612 C C . ALA A 1 38 ? -4.972 5.011 12.573 1.00 0.00 38 ALA A C 4
ATOM 3613 O O . ALA A 1 38 ? -4.836 5.537 13.677 1.00 0.00 38 ALA A O 4
ATOM 3620 N N . LEU A 1 39 ? -4.660 3.753 12.298 1.00 0.00 39 LEU A N 4
ATOM 3621 C CA . LEU A 1 39 ? -4.114 2.876 13.321 1.00 0.00 39 LEU A CA 4
ATOM 3622 C C . LEU A 1 39 ? -2.854 3.512 13.911 1.00 0.00 39 LEU A C 4
ATOM 3623 O O . LEU A 1 39 ? -2.647 3.479 15.123 1.00 0.00 39 LEU A O 4
ATOM 3639 N N . GLY A 1 40 ? -2.043 4.075 13.027 1.00 0.00 40 GLY A N 4
ATOM 3640 C CA . GLY A 1 40 ? -0.809 4.717 13.445 1.00 0.00 40 GLY A CA 4
ATOM 3641 C C . GLY A 1 40 ? 0.236 4.678 12.328 1.00 0.00 40 GLY A C 4
ATOM 3642 O O . GLY A 1 40 ? 1.416 4.446 12.585 1.00 0.00 40 GLY A O 4
ATOM 3646 N N . PHE A 1 41 ? -0.237 4.907 11.112 1.00 0.00 41 PHE A N 4
ATOM 3647 C CA . PHE A 1 41 ? 0.641 4.901 9.954 1.00 0.00 41 PHE A CA 4
ATOM 3648 C C . PHE A 1 41 ? 0.184 5.925 8.914 1.00 0.00 41 PHE A C 4
ATOM 3649 O O . PHE A 1 41 ? -0.533 6.870 9.240 1.00 0.00 41 PHE A O 4
ATOM 3666 N N . ALA A 1 42 ? 0.618 5.704 7.682 1.00 0.00 42 ALA A N 4
ATOM 3667 C CA . ALA A 1 42 ? 0.263 6.596 6.591 1.00 0.00 42 ALA A CA 4
ATOM 3668 C C . ALA A 1 42 ? 0.841 6.052 5.283 1.00 0.00 42 ALA A C 4
ATOM 3669 O O . ALA A 1 42 ? 0.112 5.858 4.312 1.00 0.00 42 ALA A O 4
ATOM 3676 N N . ASN A 1 43 ? 2.145 5.820 5.301 1.00 0.00 43 ASN A N 4
ATOM 3677 C CA . ASN A 1 43 ? 2.829 5.301 4.129 1.00 0.00 43 ASN A CA 4
ATOM 3678 C C . ASN A 1 43 ? 1.985 4.191 3.500 1.00 0.00 43 ASN A C 4
ATOM 3679 O O . ASN A 1 43 ? 2.042 3.041 3.935 1.00 0.00 43 ASN A O 4
ATOM 3690 N N . ARG A 1 44 ? 1.220 4.573 2.488 1.00 0.00 44 ARG A N 4
ATOM 3691 C CA . ARG A 1 44 ? 0.365 3.624 1.796 1.00 0.00 44 ARG A CA 4
ATOM 3692 C C . ARG A 1 44 ? 1.213 2.581 1.064 1.00 0.00 44 ARG A C 4
ATOM 3693 O O . ARG A 1 44 ? 0.921 1.388 1.122 1.00 0.00 44 ARG A O 4
ATOM 3714 N N . ASP A 1 45 ? 2.245 3.070 0.393 1.00 0.00 45 ASP A N 4
ATOM 3715 C CA . ASP A 1 45 ? 3.137 2.195 -0.349 1.00 0.00 45 ASP A CA 4
ATOM 3716 C C . ASP A 1 45 ? 3.773 1.189 0.611 1.00 0.00 45 ASP A C 4
ATOM 3717 O O . ASP A 1 45 ? 3.801 -0.009 0.332 1.00 0.00 45 ASP A O 4
ATOM 3726 N N . ALA A 1 46 ? 4.268 1.712 1.723 1.00 0.00 46 ALA A N 4
ATOM 3727 C CA . ALA A 1 46 ? 4.902 0.874 2.727 1.00 0.00 46 ALA A CA 4
ATOM 3728 C C . ALA A 1 46 ? 3.854 -0.052 3.348 1.00 0.00 46 ALA A C 4
ATOM 3729 O O . ALA A 1 46 ? 4.103 -1.243 3.531 1.00 0.00 46 ALA A O 4
ATOM 3736 N N . ASN A 1 47 ? 2.704 0.530 3.656 1.00 0.00 47 ASN A N 4
ATOM 3737 C CA . ASN A 1 47 ? 1.618 -0.227 4.252 1.00 0.00 47 ASN A CA 4
ATOM 3738 C C . ASN A 1 47 ? 1.240 -1.385 3.326 1.00 0.00 47 ASN A C 4
ATOM 3739 O O . ASN A 1 47 ? 0.893 -2.469 3.791 1.00 0.00 47 ASN A O 4
ATOM 3750 N N . LEU A 1 48 ? 1.319 -1.114 2.031 1.00 0.00 48 LEU A N 4
ATOM 3751 C CA . LEU A 1 48 ? 0.990 -2.119 1.035 1.00 0.00 48 LEU A CA 4
ATOM 3752 C C . LEU A 1 48 ? 2.115 -3.154 0.969 1.00 0.00 48 LEU A C 4
ATOM 3753 O O . LEU A 1 48 ? 1.894 -4.334 1.239 1.00 0.00 48 LEU A O 4
ATOM 3769 N N . GLN A 1 49 ? 3.296 -2.675 0.609 1.00 0.00 49 GLN A N 4
ATOM 3770 C CA . GLN A 1 49 ? 4.456 -3.544 0.505 1.00 0.00 49 GLN A CA 4
ATOM 3771 C C . GLN A 1 49 ? 4.450 -4.576 1.635 1.00 0.00 49 GLN A C 4
ATOM 3772 O O . GLN A 1 49 ? 4.844 -5.724 1.435 1.00 0.00 49 GLN A O 4
ATOM 3786 N N . ALA A 1 50 ? 3.998 -4.129 2.798 1.00 0.00 50 ALA A N 4
ATOM 3787 C CA . ALA A 1 50 ? 3.935 -4.999 3.960 1.00 0.00 50 ALA A CA 4
ATOM 3788 C C . ALA A 1 50 ? 2.713 -5.912 3.843 1.00 0.00 50 ALA A C 4
ATOM 3789 O O . ALA A 1 50 ? 2.827 -7.129 3.979 1.00 0.00 50 ALA A O 4
ATOM 3796 N N . LEU A 1 51 ? 1.570 -5.289 3.592 1.00 0.00 51 LEU A N 4
ATOM 3797 C CA . LEU A 1 51 ? 0.328 -6.030 3.456 1.00 0.00 51 LEU A CA 4
ATOM 3798 C C . LEU A 1 51 ? 0.543 -7.205 2.500 1.00 0.00 51 LEU A C 4
ATOM 3799 O O . LEU A 1 51 ? 0.371 -8.361 2.883 1.00 0.00 51 LEU A O 4
ATOM 3815 N N . VAL A 1 52 ? 0.916 -6.869 1.274 1.00 0.00 52 VAL A N 4
ATOM 3816 C CA . VAL A 1 52 ? 1.156 -7.882 0.260 1.00 0.00 52 VAL A CA 4
ATOM 3817 C C . VAL A 1 52 ? 2.191 -8.882 0.780 1.00 0.00 52 VAL A C 4
ATOM 3818 O O . VAL A 1 52 ? 2.242 -10.022 0.322 1.00 0.00 52 VAL A O 4
ATOM 3831 N N . ALA A 1 53 ? 2.991 -8.418 1.729 1.00 0.00 53 ALA A N 4
ATOM 3832 C CA . ALA A 1 53 ? 4.022 -9.257 2.315 1.00 0.00 53 ALA A CA 4
ATOM 3833 C C . ALA A 1 53 ? 3.373 -10.262 3.270 1.00 0.00 53 ALA A C 4
ATOM 3834 O O . ALA A 1 53 ? 3.897 -11.356 3.474 1.00 0.00 53 ALA A O 4
ATOM 3841 N N . THR A 1 54 ? 2.243 -9.854 3.829 1.00 0.00 54 THR A N 4
ATOM 3842 C CA . THR A 1 54 ? 1.518 -10.705 4.756 1.00 0.00 54 THR A CA 4
ATOM 3843 C C . THR A 1 54 ? 0.282 -11.301 4.079 1.00 0.00 54 THR A C 4
ATOM 3844 O O . THR A 1 54 ? -0.540 -11.942 4.732 1.00 0.00 54 THR A O 4
ATOM 3855 N N . ASP A 1 55 ? 0.189 -11.067 2.778 1.00 0.00 55 ASP A N 4
ATOM 3856 C CA . ASP A 1 55 ? -0.933 -11.572 2.005 1.00 0.00 55 ASP A CA 4
ATOM 3857 C C . ASP A 1 55 ? -2.146 -10.665 2.223 1.00 0.00 55 ASP A C 4
ATOM 3858 O O . ASP A 1 55 ? -3.282 -11.075 1.988 1.00 0.00 55 ASP A O 4
ATOM 3867 N N . GLY A 1 56 ? -1.864 -9.450 2.669 1.00 0.00 56 GLY A N 4
ATOM 3868 C CA . GLY A 1 56 ? -2.918 -8.482 2.920 1.00 0.00 56 GLY A CA 4
ATOM 3869 C C . GLY A 1 56 ? -3.421 -8.581 4.362 1.00 0.00 56 GLY A C 4
ATOM 3870 O O . GLY A 1 56 ? -4.621 -8.484 4.612 1.00 0.00 56 GLY A O 4
ATOM 3874 N N . ASP A 1 57 ? -2.477 -8.773 5.272 1.00 0.00 57 ASP A N 4
ATOM 3875 C CA . ASP A 1 57 ? -2.809 -8.886 6.682 1.00 0.00 57 ASP A CA 4
ATOM 3876 C C . ASP A 1 57 ? -2.355 -7.621 7.412 1.00 0.00 57 ASP A C 4
ATOM 3877 O O . ASP A 1 57 ? -1.230 -7.554 7.904 1.00 0.00 57 ASP A O 4
ATOM 3886 N N . ILE A 1 58 ? -3.254 -6.648 7.458 1.00 0.00 58 ILE A N 4
ATOM 3887 C CA . ILE A 1 58 ? -2.960 -5.388 8.119 1.00 0.00 58 ILE A CA 4
ATOM 3888 C C . ILE A 1 58 ? -2.398 -5.669 9.515 1.00 0.00 58 ILE A C 4
ATOM 3889 O O . ILE A 1 58 ? -1.490 -4.977 9.973 1.00 0.00 58 ILE A O 4
ATOM 3905 N N . HIS A 1 59 ? -2.962 -6.685 10.151 1.00 0.00 59 HIS A N 4
ATOM 3906 C CA . HIS A 1 59 ? -2.528 -7.065 11.485 1.00 0.00 59 HIS A CA 4
ATOM 3907 C C . HIS A 1 59 ? -1.027 -7.358 11.473 1.00 0.00 59 HIS A C 4
ATOM 3908 O O . HIS A 1 59 ? -0.265 -6.742 12.217 1.00 0.00 59 HIS A O 4
ATOM 3922 N N . ALA A 1 60 ? -0.646 -8.298 10.620 1.00 0.00 60 ALA A N 4
ATOM 3923 C CA . ALA A 1 60 ? 0.751 -8.680 10.501 1.00 0.00 60 ALA A CA 4
ATOM 3924 C C . ALA A 1 60 ? 1.524 -7.559 9.803 1.00 0.00 60 ALA A C 4
ATOM 3925 O O . ALA A 1 60 ? 2.743 -7.466 9.935 1.00 0.00 60 ALA A O 4
ATOM 3932 N N . ALA A 1 61 ? 0.782 -6.736 9.076 1.00 0.00 61 ALA A N 4
ATOM 3933 C CA . ALA A 1 61 ? 1.383 -5.626 8.357 1.00 0.00 61 ALA A CA 4
ATOM 3934 C C . ALA A 1 61 ? 1.853 -4.570 9.359 1.00 0.00 61 ALA A C 4
ATOM 3935 O O . ALA A 1 61 ? 2.923 -3.986 9.194 1.00 0.00 61 ALA A O 4
ATOM 3942 N N . ILE A 1 62 ? 1.031 -4.357 10.376 1.00 0.00 62 ILE A N 4
ATOM 3943 C CA . ILE A 1 62 ? 1.349 -3.382 11.405 1.00 0.00 62 ILE A CA 4
ATOM 3944 C C . ILE A 1 62 ? 2.763 -3.643 11.928 1.00 0.00 62 ILE A C 4
ATOM 3945 O O . ILE A 1 62 ? 3.667 -2.837 11.714 1.00 0.00 62 ILE A O 4
ATOM 3961 N N . GLU A 1 63 ? 2.909 -4.772 12.606 1.00 0.00 63 GLU A N 4
ATOM 3962 C CA . GLU A 1 63 ? 4.198 -5.149 13.162 1.00 0.00 63 GLU A CA 4
ATOM 3963 C C . GLU A 1 63 ? 5.313 -4.875 12.151 1.00 0.00 63 GLU A C 4
ATOM 3964 O O . GLU A 1 63 ? 6.335 -4.282 12.494 1.00 0.00 63 GLU A O 4
ATOM 3976 N N . MET A 1 64 ? 5.080 -5.320 10.925 1.00 0.00 64 MET A N 4
ATOM 3977 C CA . MET A 1 64 ? 6.052 -5.130 9.862 1.00 0.00 64 MET A CA 4
ATOM 3978 C C . MET A 1 64 ? 6.285 -3.642 9.591 1.00 0.00 64 MET A C 4
ATOM 3979 O O . MET A 1 64 ? 7.391 -3.238 9.238 1.00 0.00 64 MET A O 4
ATOM 3993 N N . LEU A 1 65 ? 5.224 -2.868 9.768 1.00 0.00 65 LEU A N 4
ATOM 3994 C CA . LEU A 1 65 ? 5.299 -1.434 9.547 1.00 0.00 65 LEU A CA 4
ATOM 3995 C C . LEU A 1 65 ? 5.866 -0.759 10.797 1.00 0.00 65 LEU A C 4
ATOM 3996 O O . LEU A 1 65 ? 6.481 0.303 10.708 1.00 0.00 65 LEU A O 4
ATOM 4012 N N . LEU A 1 66 ? 5.640 -1.403 11.933 1.00 0.00 66 LEU A N 4
ATOM 4013 C CA . LEU A 1 66 ? 6.121 -0.878 13.199 1.00 0.00 66 LEU A CA 4
ATOM 4014 C C . LEU A 1 66 ? 7.643 -0.740 13.144 1.00 0.00 66 LEU A C 4
ATOM 4015 O O . LEU A 1 66 ? 8.232 -0.001 13.932 1.00 0.00 66 LEU A O 4
ATOM 4031 N N . GLY A 1 67 ? 8.237 -1.462 12.205 1.00 0.00 67 GLY A N 4
ATOM 4032 C CA . GLY A 1 67 ? 9.680 -1.429 12.036 1.00 0.00 67 GLY A CA 4
ATOM 4033 C C . GLY A 1 67 ? 10.297 -2.798 12.327 1.00 0.00 67 GLY A C 4
ATOM 4034 O O . GLY A 1 67 ? 11.501 -2.905 12.557 1.00 0.00 67 GLY A O 4
ATOM 4038 N N . ALA A 1 68 ? 9.445 -3.812 12.308 1.00 0.00 68 ALA A N 4
ATOM 4039 C CA . ALA A 1 68 ? 9.891 -5.171 12.567 1.00 0.00 68 ALA A CA 4
ATOM 4040 C C . ALA A 1 68 ? 10.275 -5.837 11.245 1.00 0.00 68 ALA A C 4
ATOM 4041 O O . ALA A 1 68 ? 9.765 -6.906 10.913 1.00 0.00 68 ALA A O 4
ATOM 4048 N N . SER A 1 69 ? 11.172 -5.179 10.526 1.00 0.00 69 SER A N 4
ATOM 4049 C CA . SER A 1 69 ? 11.631 -5.695 9.247 1.00 0.00 69 SER A CA 4
ATOM 4050 C C . SER A 1 69 ? 13.085 -5.283 9.008 1.00 0.00 69 SER A C 4
ATOM 4051 O O . SER A 1 69 ? 13.549 -4.285 9.557 1.00 0.00 69 SER A O 4
ATOM 4059 N N . GLY A 1 70 ? 13.762 -6.072 8.187 1.00 0.00 70 GLY A N 4
ATOM 4060 C CA . GLY A 1 70 ? 15.154 -5.802 7.868 1.00 0.00 70 GLY A CA 4
ATOM 4061 C C . GLY A 1 70 ? 15.300 -4.466 7.136 1.00 0.00 70 GLY A C 4
ATOM 4062 O O . GLY A 1 70 ? 15.586 -3.443 7.756 1.00 0.00 70 GLY A O 4
ATOM 4066 N N . PRO A 1 71 ? 15.090 -4.521 5.794 1.00 0.00 71 PRO A N 4
ATOM 4067 C CA . PRO A 1 71 ? 15.195 -3.328 4.971 1.00 0.00 71 PRO A CA 4
ATOM 4068 C C . PRO A 1 71 ? 13.976 -2.423 5.159 1.00 0.00 71 PRO A C 4
ATOM 4069 O O . PRO A 1 71 ? 12.918 -2.673 4.584 1.00 0.00 71 PRO A O 4
ATOM 4080 N N . SER A 1 72 ? 14.165 -1.390 5.967 1.00 0.00 72 SER A N 4
ATOM 4081 C CA . SER A 1 72 ? 13.094 -0.446 6.238 1.00 0.00 72 SER A CA 4
ATOM 4082 C C . SER A 1 72 ? 13.640 0.757 7.009 1.00 0.00 72 SER A C 4
ATOM 4083 O O . SER A 1 72 ? 13.771 0.709 8.231 1.00 0.00 72 SER A O 4
ATOM 4091 N N . SER A 1 73 ? 13.943 1.809 6.263 1.00 0.00 73 SER A N 4
ATOM 4092 C CA . SER A 1 73 ? 14.472 3.023 6.861 1.00 0.00 73 SER A CA 4
ATOM 4093 C C . SER A 1 73 ? 14.229 4.213 5.930 1.00 0.00 73 SER A C 4
ATOM 4094 O O . SER A 1 73 ? 13.545 5.166 6.300 1.00 0.00 73 SER A O 4
ATOM 4102 N N . GLY A 1 74 ? 14.804 4.120 4.740 1.00 0.00 74 GLY A N 4
ATOM 4103 C CA . GLY A 1 74 ? 14.659 5.177 3.753 1.00 0.00 74 GLY A CA 4
ATOM 4104 C C . GLY A 1 74 ? 15.992 5.887 3.511 1.00 0.00 74 GLY A C 4
ATOM 4105 O O . GLY A 1 74 ? 16.136 7.068 3.823 1.00 0.00 74 GLY A O 4
ATOM 4109 N N . GLY A 1 1 ? -11.949 32.691 -32.113 1.00 0.00 1 GLY A N 5
ATOM 4110 C CA . GLY A 1 1 ? -11.171 31.841 -31.228 1.00 0.00 1 GLY A CA 5
ATOM 4111 C C . GLY A 1 1 ? -10.809 30.522 -31.912 1.00 0.00 1 GLY A C 5
ATOM 4112 O O . GLY A 1 1 ? -11.537 30.050 -32.784 1.00 0.00 1 GLY A O 5
ATOM 4116 N N . SER A 1 2 ? -9.683 29.964 -31.491 1.00 0.00 2 SER A N 5
ATOM 4117 C CA . SER A 1 2 ? -9.215 28.708 -32.053 1.00 0.00 2 SER A CA 5
ATOM 4118 C C . SER A 1 2 ? -9.139 27.642 -30.959 1.00 0.00 2 SER A C 5
ATOM 4119 O O . SER A 1 2 ? -8.838 27.950 -29.806 1.00 0.00 2 SER A O 5
ATOM 4127 N N . SER A 1 3 ? -9.416 26.409 -31.358 1.00 0.00 3 SER A N 5
ATOM 4128 C CA . SER A 1 3 ? -9.382 25.295 -30.425 1.00 0.00 3 SER A CA 5
ATOM 4129 C C . SER A 1 3 ? -9.166 23.984 -31.184 1.00 0.00 3 SER A C 5
ATOM 4130 O O . SER A 1 3 ? -9.901 23.677 -32.121 1.00 0.00 3 SER A O 5
ATOM 4138 N N . GLY A 1 4 ? -8.155 23.246 -30.750 1.00 0.00 4 GLY A N 5
ATOM 4139 C CA . GLY A 1 4 ? -7.833 21.975 -31.376 1.00 0.00 4 GLY A CA 5
ATOM 4140 C C . GLY A 1 4 ? -6.886 21.155 -30.498 1.00 0.00 4 GLY A C 5
ATOM 4141 O O . GLY A 1 4 ? -6.418 21.636 -29.467 1.00 0.00 4 GLY A O 5
ATOM 4145 N N . SER A 1 5 ? -6.631 19.932 -30.940 1.00 0.00 5 SER A N 5
ATOM 4146 C CA . SER A 1 5 ? -5.747 19.041 -30.207 1.00 0.00 5 SER A CA 5
ATOM 4147 C C . SER A 1 5 ? -6.260 18.856 -28.777 1.00 0.00 5 SER A C 5
ATOM 4148 O O . SER A 1 5 ? -6.043 19.712 -27.920 1.00 0.00 5 SER A O 5
ATOM 4156 N N . SER A 1 6 ? -6.929 17.733 -28.564 1.00 0.00 6 SER A N 5
ATOM 4157 C CA . SER A 1 6 ? -7.474 17.424 -27.252 1.00 0.00 6 SER A CA 5
ATOM 4158 C C . SER A 1 6 ? -8.040 16.002 -27.242 1.00 0.00 6 SER A C 5
ATOM 4159 O O . SER A 1 6 ? -8.874 15.657 -28.077 1.00 0.00 6 SER A O 5
ATOM 4167 N N . GLY A 1 7 ? -7.562 15.217 -26.288 1.00 0.00 7 GLY A N 5
ATOM 4168 C CA . GLY A 1 7 ? -8.010 13.840 -26.158 1.00 0.00 7 GLY A CA 5
ATOM 4169 C C . GLY A 1 7 ? -6.923 12.968 -25.528 1.00 0.00 7 GLY A C 5
ATOM 4170 O O . GLY A 1 7 ? -5.906 12.682 -26.159 1.00 0.00 7 GLY A O 5
ATOM 4174 N N . ALA A 1 8 ? -7.173 12.568 -24.290 1.00 0.00 8 ALA A N 5
ATOM 4175 C CA . ALA A 1 8 ? -6.229 11.734 -23.567 1.00 0.00 8 ALA A CA 5
ATOM 4176 C C . ALA A 1 8 ? -6.945 10.480 -23.062 1.00 0.00 8 ALA A C 5
ATOM 4177 O O . ALA A 1 8 ? -7.287 10.388 -21.884 1.00 0.00 8 ALA A O 5
ATOM 4184 N N . ARG A 1 9 ? -7.151 9.545 -23.978 1.00 0.00 9 ARG A N 5
ATOM 4185 C CA . ARG A 1 9 ? -7.821 8.301 -23.641 1.00 0.00 9 ARG A CA 5
ATOM 4186 C C . ARG A 1 9 ? -6.795 7.181 -23.448 1.00 0.00 9 ARG A C 5
ATOM 4187 O O . ARG A 1 9 ? -5.739 7.187 -24.079 1.00 0.00 9 ARG A O 5
ATOM 4208 N N . ALA A 1 10 ? -7.142 6.249 -22.573 1.00 0.00 10 ALA A N 5
ATOM 4209 C CA . ALA A 1 10 ? -6.265 5.125 -22.290 1.00 0.00 10 ALA A CA 5
ATOM 4210 C C . ALA A 1 10 ? -7.106 3.860 -22.111 1.00 0.00 10 ALA A C 5
ATOM 4211 O O . ALA A 1 10 ? -8.207 3.914 -21.566 1.00 0.00 10 ALA A O 5
ATOM 4218 N N . CYS A 1 11 ? -6.554 2.750 -22.579 1.00 0.00 11 CYS A N 5
ATOM 4219 C CA . CYS A 1 11 ? -7.239 1.473 -22.477 1.00 0.00 11 CYS A CA 5
ATOM 4220 C C . CYS A 1 11 ? -6.212 0.359 -22.689 1.00 0.00 11 CYS A C 5
ATOM 4221 O O . CYS A 1 11 ? -5.971 -0.446 -21.790 1.00 0.00 11 CYS A O 5
ATOM 4229 N N . SER A 1 12 ? -5.635 0.348 -23.881 1.00 0.00 12 SER A N 5
ATOM 4230 C CA . SER A 1 12 ? -4.640 -0.655 -24.222 1.00 0.00 12 SER A CA 5
ATOM 4231 C C . SER A 1 12 ? -5.268 -2.049 -24.185 1.00 0.00 12 SER A C 5
ATOM 4232 O O . SER A 1 12 ? -5.976 -2.391 -23.239 1.00 0.00 12 SER A O 5
ATOM 4240 N N . GLN A 1 13 ? -4.986 -2.818 -25.227 1.00 0.00 13 GLN A N 5
ATOM 4241 C CA . GLN A 1 13 ? -5.514 -4.168 -25.325 1.00 0.00 13 GLN A CA 5
ATOM 4242 C C . GLN A 1 13 ? -4.455 -5.112 -25.898 1.00 0.00 13 GLN A C 5
ATOM 4243 O O . GLN A 1 13 ? -4.170 -5.079 -27.094 1.00 0.00 13 GLN A O 5
ATOM 4257 N N . SER A 1 14 ? -3.900 -5.931 -25.016 1.00 0.00 14 SER A N 5
ATOM 4258 C CA . SER A 1 14 ? -2.878 -6.883 -25.419 1.00 0.00 14 SER A CA 5
ATOM 4259 C C . SER A 1 14 ? -2.604 -7.869 -24.281 1.00 0.00 14 SER A C 5
ATOM 4260 O O . SER A 1 14 ? -2.544 -7.477 -23.117 1.00 0.00 14 SER A O 5
ATOM 4268 N N . SER A 1 15 ? -2.444 -9.129 -24.659 1.00 0.00 15 SER A N 5
ATOM 4269 C CA . SER A 1 15 ? -2.178 -10.173 -23.684 1.00 0.00 15 SER A CA 5
ATOM 4270 C C . SER A 1 15 ? -0.679 -10.477 -23.640 1.00 0.00 15 SER A C 5
ATOM 4271 O O . SER A 1 15 ? -0.234 -11.500 -24.159 1.00 0.00 15 SER A O 5
ATOM 4279 N N . GLN A 1 16 ? 0.058 -9.570 -23.016 1.00 0.00 16 GLN A N 5
ATOM 4280 C CA . GLN A 1 16 ? 1.498 -9.729 -22.897 1.00 0.00 16 GLN A CA 5
ATOM 4281 C C . GLN A 1 16 ? 1.902 -9.822 -21.425 1.00 0.00 16 GLN A C 5
ATOM 4282 O O . GLN A 1 16 ? 1.089 -9.568 -20.537 1.00 0.00 16 GLN A O 5
ATOM 4296 N N . THR A 1 17 ? 3.158 -10.186 -21.210 1.00 0.00 17 THR A N 5
ATOM 4297 C CA . THR A 1 17 ? 3.679 -10.316 -19.860 1.00 0.00 17 THR A CA 5
ATOM 4298 C C . THR A 1 17 ? 3.164 -9.177 -18.978 1.00 0.00 17 THR A C 5
ATOM 4299 O O . THR A 1 17 ? 3.313 -8.005 -19.320 1.00 0.00 17 THR A O 5
ATOM 4310 N N . ALA A 1 18 ? 2.568 -9.562 -17.859 1.00 0.00 18 ALA A N 5
ATOM 4311 C CA . ALA A 1 18 ? 2.030 -8.588 -16.925 1.00 0.00 18 ALA A CA 5
ATOM 4312 C C . ALA A 1 18 ? 3.180 -7.791 -16.306 1.00 0.00 18 ALA A C 5
ATOM 4313 O O . ALA A 1 18 ? 4.331 -8.223 -16.344 1.00 0.00 18 ALA A O 5
ATOM 4320 N N . LEU A 1 19 ? 2.829 -6.640 -15.751 1.00 0.00 19 LEU A N 5
ATOM 4321 C CA . LEU A 1 19 ? 3.817 -5.779 -15.126 1.00 0.00 19 LEU A CA 5
ATOM 4322 C C . LEU A 1 19 ? 3.341 -5.398 -13.722 1.00 0.00 19 LEU A C 5
ATOM 4323 O O . LEU A 1 19 ? 2.140 -5.336 -13.466 1.00 0.00 19 LEU A O 5
ATOM 4339 N N . PRO A 1 20 ? 4.334 -5.147 -12.827 1.00 0.00 20 PRO A N 5
ATOM 4340 C CA . PRO A 1 20 ? 4.028 -4.775 -11.456 1.00 0.00 20 PRO A CA 5
ATOM 4341 C C . PRO A 1 20 ? 3.543 -3.326 -11.377 1.00 0.00 20 PRO A C 5
ATOM 4342 O O . PRO A 1 20 ? 4.349 -2.402 -11.282 1.00 0.00 20 PRO A O 5
ATOM 4353 N N . THR A 1 21 ? 2.228 -3.173 -11.418 1.00 0.00 21 THR A N 5
ATOM 4354 C CA . THR A 1 21 ? 1.625 -1.852 -11.352 1.00 0.00 21 THR A CA 5
ATOM 4355 C C . THR A 1 21 ? 1.296 -1.488 -9.903 1.00 0.00 21 THR A C 5
ATOM 4356 O O . THR A 1 21 ? 0.627 -2.248 -9.205 1.00 0.00 21 THR A O 5
ATOM 4367 N N . SER A 1 22 ? 1.781 -0.325 -9.494 1.00 0.00 22 SER A N 5
ATOM 4368 C CA . SER A 1 22 ? 1.546 0.150 -8.141 1.00 0.00 22 SER A CA 5
ATOM 4369 C C . SER A 1 22 ? 0.058 0.440 -7.938 1.00 0.00 22 SER A C 5
ATOM 4370 O O . SER A 1 22 ? -0.446 0.365 -6.819 1.00 0.00 22 SER A O 5
ATOM 4378 N N . LEU A 1 23 ? -0.604 0.764 -9.039 1.00 0.00 23 LEU A N 5
ATOM 4379 C CA . LEU A 1 23 ? -2.025 1.065 -8.997 1.00 0.00 23 LEU A CA 5
ATOM 4380 C C . LEU A 1 23 ? -2.822 -0.220 -9.230 1.00 0.00 23 LEU A C 5
ATOM 4381 O O . LEU A 1 23 ? -4.003 -0.169 -9.570 1.00 0.00 23 LEU A O 5
ATOM 4397 N N . PHE A 1 24 ? -2.144 -1.342 -9.037 1.00 0.00 24 PHE A N 5
ATOM 4398 C CA . PHE A 1 24 ? -2.774 -2.638 -9.222 1.00 0.00 24 PHE A CA 5
ATOM 4399 C C . PHE A 1 24 ? -2.863 -3.398 -7.897 1.00 0.00 24 PHE A C 5
ATOM 4400 O O . PHE A 1 24 ? -3.407 -4.500 -7.844 1.00 0.00 24 PHE A O 5
ATOM 4417 N N . THR A 1 25 ? -2.320 -2.779 -6.859 1.00 0.00 25 THR A N 5
ATOM 4418 C CA . THR A 1 25 ? -2.331 -3.383 -5.537 1.00 0.00 25 THR A CA 5
ATOM 4419 C C . THR A 1 25 ? -3.024 -2.459 -4.534 1.00 0.00 25 THR A C 5
ATOM 4420 O O . THR A 1 25 ? -3.144 -2.794 -3.357 1.00 0.00 25 THR A O 5
ATOM 4431 N N . GLU A 1 26 ? -3.461 -1.314 -5.037 1.00 0.00 26 GLU A N 5
ATOM 4432 C CA . GLU A 1 26 ? -4.139 -0.339 -4.200 1.00 0.00 26 GLU A CA 5
ATOM 4433 C C . GLU A 1 26 ? -5.635 -0.652 -4.124 1.00 0.00 26 GLU A C 5
ATOM 4434 O O . GLU A 1 26 ? -6.338 -0.136 -3.257 1.00 0.00 26 GLU A O 5
ATOM 4446 N N . GLY A 1 27 ? -6.077 -1.497 -5.044 1.00 0.00 27 GLY A N 5
ATOM 4447 C CA . GLY A 1 27 ? -7.476 -1.885 -5.093 1.00 0.00 27 GLY A CA 5
ATOM 4448 C C . GLY A 1 27 ? -7.725 -3.146 -4.262 1.00 0.00 27 GLY A C 5
ATOM 4449 O O . GLY A 1 27 ? -8.870 -3.480 -3.963 1.00 0.00 27 GLY A O 5
ATOM 4453 N N . ARG A 1 28 ? -6.633 -3.810 -3.913 1.00 0.00 28 ARG A N 5
ATOM 4454 C CA . ARG A 1 28 ? -6.718 -5.027 -3.123 1.00 0.00 28 ARG A CA 5
ATOM 4455 C C . ARG A 1 28 ? -7.002 -4.689 -1.658 1.00 0.00 28 ARG A C 5
ATOM 4456 O O . ARG A 1 28 ? -7.993 -5.149 -1.092 1.00 0.00 28 ARG A O 5
ATOM 4477 N N . TYR A 1 29 ? -6.116 -3.888 -1.086 1.00 0.00 29 TYR A N 5
ATOM 4478 C CA . TYR A 1 29 ? -6.259 -3.483 0.302 1.00 0.00 29 TYR A CA 5
ATOM 4479 C C . TYR A 1 29 ? -6.283 -1.958 0.429 1.00 0.00 29 TYR A C 5
ATOM 4480 O O . TYR A 1 29 ? -5.532 -1.385 1.217 1.00 0.00 29 TYR A O 5
ATOM 4498 N N . GLN A 1 30 ? -7.155 -1.345 -0.357 1.00 0.00 30 GLN A N 5
ATOM 4499 C CA . GLN A 1 30 ? -7.287 0.102 -0.343 1.00 0.00 30 GLN A CA 5
ATOM 4500 C C . GLN A 1 30 ? -7.701 0.583 1.049 1.00 0.00 30 GLN A C 5
ATOM 4501 O O . GLN A 1 30 ? -7.100 1.507 1.595 1.00 0.00 30 GLN A O 5
ATOM 4515 N N . GLN A 1 31 ? -8.725 -0.065 1.584 1.00 0.00 31 GLN A N 5
ATOM 4516 C CA . GLN A 1 31 ? -9.227 0.286 2.902 1.00 0.00 31 GLN A CA 5
ATOM 4517 C C . GLN A 1 31 ? -8.125 0.120 3.950 1.00 0.00 31 GLN A C 5
ATOM 4518 O O . GLN A 1 31 ? -7.967 0.966 4.829 1.00 0.00 31 GLN A O 5
ATOM 4532 N N . GLU A 1 32 ? -7.392 -0.976 3.823 1.00 0.00 32 GLU A N 5
ATOM 4533 C CA . GLU A 1 32 ? -6.309 -1.264 4.749 1.00 0.00 32 GLU A CA 5
ATOM 4534 C C . GLU A 1 32 ? -5.367 -0.063 4.854 1.00 0.00 32 GLU A C 5
ATOM 4535 O O . GLU A 1 32 ? -5.176 0.489 5.937 1.00 0.00 32 GLU A O 5
ATOM 4547 N N . LEU A 1 33 ? -4.803 0.307 3.713 1.00 0.00 33 LEU A N 5
ATOM 4548 C CA . LEU A 1 33 ? -3.885 1.432 3.663 1.00 0.00 33 LEU A CA 5
ATOM 4549 C C . LEU A 1 33 ? -4.475 2.602 4.454 1.00 0.00 33 LEU A C 5
ATOM 4550 O O . LEU A 1 33 ? -3.760 3.282 5.189 1.00 0.00 33 LEU A O 5
ATOM 4566 N N . GLU A 1 34 ? -5.773 2.799 4.277 1.00 0.00 34 GLU A N 5
ATOM 4567 C CA . GLU A 1 34 ? -6.467 3.874 4.965 1.00 0.00 34 GLU A CA 5
ATOM 4568 C C . GLU A 1 34 ? -6.531 3.589 6.467 1.00 0.00 34 GLU A C 5
ATOM 4569 O O . GLU A 1 34 ? -6.428 4.505 7.281 1.00 0.00 34 GLU A O 5
ATOM 4581 N N . GLU A 1 35 ? -6.702 2.315 6.788 1.00 0.00 35 GLU A N 5
ATOM 4582 C CA . GLU A 1 35 ? -6.781 1.897 8.177 1.00 0.00 35 GLU A CA 5
ATOM 4583 C C . GLU A 1 35 ? -5.497 2.275 8.919 1.00 0.00 35 GLU A C 5
ATOM 4584 O O . GLU A 1 35 ? -5.537 3.023 9.895 1.00 0.00 35 GLU A O 5
ATOM 4596 N N . LEU A 1 36 ? -4.389 1.741 8.428 1.00 0.00 36 LEU A N 5
ATOM 4597 C CA . LEU A 1 36 ? -3.096 2.013 9.032 1.00 0.00 36 LEU A CA 5
ATOM 4598 C C . LEU A 1 36 ? -2.930 3.523 9.214 1.00 0.00 36 LEU A C 5
ATOM 4599 O O . LEU A 1 36 ? -2.339 3.973 10.194 1.00 0.00 36 LEU A O 5
ATOM 4615 N N . LYS A 1 37 ? -3.461 4.264 8.253 1.00 0.00 37 LYS A N 5
ATOM 4616 C CA . LYS A 1 37 ? -3.379 5.714 8.294 1.00 0.00 37 LYS A CA 5
ATOM 4617 C C . LYS A 1 37 ? -4.060 6.223 9.566 1.00 0.00 37 LYS A C 5
ATOM 4618 O O . LYS A 1 37 ? -3.881 7.378 9.951 1.00 0.00 37 LYS A O 5
ATOM 4637 N N . ALA A 1 38 ? -4.827 5.337 10.184 1.00 0.00 38 ALA A N 5
ATOM 4638 C CA . ALA A 1 38 ? -5.535 5.682 11.405 1.00 0.00 38 ALA A CA 5
ATOM 4639 C C . ALA A 1 38 ? -4.951 4.882 12.571 1.00 0.00 38 ALA A C 5
ATOM 4640 O O . ALA A 1 38 ? -4.802 5.406 13.674 1.00 0.00 38 ALA A O 5
ATOM 4647 N N . LEU A 1 39 ? -4.637 3.627 12.288 1.00 0.00 39 LEU A N 5
ATOM 4648 C CA . LEU A 1 39 ? -4.073 2.750 13.300 1.00 0.00 39 LEU A CA 5
ATOM 4649 C C . LEU A 1 39 ? -2.831 3.408 13.904 1.00 0.00 39 LEU A C 5
ATOM 4650 O O . LEU A 1 39 ? -2.632 3.368 15.117 1.00 0.00 39 LEU A O 5
ATOM 4666 N N . GLY A 1 40 ? -2.029 3.999 13.031 1.00 0.00 40 GLY A N 5
ATOM 4667 C CA . GLY A 1 40 ? -0.812 4.665 13.463 1.00 0.00 40 GLY A CA 5
ATOM 4668 C C . GLY A 1 40 ? 0.244 4.649 12.357 1.00 0.00 40 GLY A C 5
ATOM 4669 O O . GLY A 1 40 ? 1.429 4.454 12.627 1.00 0.00 40 GLY A O 5
ATOM 4673 N N . PHE A 1 41 ? -0.222 4.856 11.134 1.00 0.00 41 PHE A N 5
ATOM 4674 C CA . PHE A 1 41 ? 0.668 4.868 9.985 1.00 0.00 41 PHE A CA 5
ATOM 4675 C C . PHE A 1 41 ? 0.218 5.904 8.954 1.00 0.00 41 PHE A C 5
ATOM 4676 O O . PHE A 1 41 ? -0.533 6.823 9.278 1.00 0.00 41 PHE A O 5
ATOM 4693 N N . ALA A 1 42 ? 0.695 5.721 7.731 1.00 0.00 42 ALA A N 5
ATOM 4694 C CA . ALA A 1 42 ? 0.351 6.628 6.650 1.00 0.00 42 ALA A CA 5
ATOM 4695 C C . ALA A 1 42 ? 0.902 6.077 5.333 1.00 0.00 42 ALA A C 5
ATOM 4696 O O . ALA A 1 42 ? 0.145 5.830 4.395 1.00 0.00 42 ALA A O 5
ATOM 4703 N N . ASN A 1 43 ? 2.214 5.901 5.305 1.00 0.00 43 ASN A N 5
ATOM 4704 C CA . ASN A 1 43 ? 2.875 5.383 4.118 1.00 0.00 43 ASN A CA 5
ATOM 4705 C C . ASN A 1 43 ? 2.014 4.278 3.502 1.00 0.00 43 ASN A C 5
ATOM 4706 O O . ASN A 1 43 ? 2.056 3.133 3.948 1.00 0.00 43 ASN A O 5
ATOM 4717 N N . ARG A 1 44 ? 1.254 4.661 2.486 1.00 0.00 44 ARG A N 5
ATOM 4718 C CA . ARG A 1 44 ? 0.385 3.717 1.805 1.00 0.00 44 ARG A CA 5
ATOM 4719 C C . ARG A 1 44 ? 1.218 2.676 1.053 1.00 0.00 44 ARG A C 5
ATOM 4720 O O . ARG A 1 44 ? 0.930 1.482 1.115 1.00 0.00 44 ARG A O 5
ATOM 4741 N N . ASP A 1 45 ? 2.235 3.168 0.359 1.00 0.00 45 ASP A N 5
ATOM 4742 C CA . ASP A 1 45 ? 3.111 2.295 -0.404 1.00 0.00 45 ASP A CA 5
ATOM 4743 C C . ASP A 1 45 ? 3.744 1.267 0.536 1.00 0.00 45 ASP A C 5
ATOM 4744 O O . ASP A 1 45 ? 3.796 0.080 0.219 1.00 0.00 45 ASP A O 5
ATOM 4753 N N . ALA A 1 46 ? 4.210 1.761 1.674 1.00 0.00 46 ALA A N 5
ATOM 4754 C CA . ALA A 1 46 ? 4.838 0.900 2.662 1.00 0.00 46 ALA A CA 5
ATOM 4755 C C . ALA A 1 46 ? 3.790 -0.053 3.241 1.00 0.00 46 ALA A C 5
ATOM 4756 O O . ALA A 1 46 ? 4.024 -1.257 3.332 1.00 0.00 46 ALA A O 5
ATOM 4763 N N . ASN A 1 47 ? 2.657 0.523 3.618 1.00 0.00 47 ASN A N 5
ATOM 4764 C CA . ASN A 1 47 ? 1.573 -0.260 4.186 1.00 0.00 47 ASN A CA 5
ATOM 4765 C C . ASN A 1 47 ? 1.233 -1.413 3.239 1.00 0.00 47 ASN A C 5
ATOM 4766 O O . ASN A 1 47 ? 0.955 -2.526 3.685 1.00 0.00 47 ASN A O 5
ATOM 4777 N N . LEU A 1 48 ? 1.265 -1.108 1.950 1.00 0.00 48 LEU A N 5
ATOM 4778 C CA . LEU A 1 48 ? 0.964 -2.106 0.938 1.00 0.00 48 LEU A CA 5
ATOM 4779 C C . LEU A 1 48 ? 2.086 -3.144 0.900 1.00 0.00 48 LEU A C 5
ATOM 4780 O O . LEU A 1 48 ? 1.860 -4.319 1.188 1.00 0.00 48 LEU A O 5
ATOM 4796 N N . GLN A 1 49 ? 3.273 -2.674 0.544 1.00 0.00 49 GLN A N 5
ATOM 4797 C CA . GLN A 1 49 ? 4.431 -3.548 0.466 1.00 0.00 49 GLN A CA 5
ATOM 4798 C C . GLN A 1 49 ? 4.410 -4.561 1.612 1.00 0.00 49 GLN A C 5
ATOM 4799 O O . GLN A 1 49 ? 4.767 -5.723 1.424 1.00 0.00 49 GLN A O 5
ATOM 4813 N N . ALA A 1 50 ? 3.988 -4.084 2.773 1.00 0.00 50 ALA A N 5
ATOM 4814 C CA . ALA A 1 50 ? 3.916 -4.934 3.950 1.00 0.00 50 ALA A CA 5
ATOM 4815 C C . ALA A 1 50 ? 2.659 -5.802 3.870 1.00 0.00 50 ALA A C 5
ATOM 4816 O O . ALA A 1 50 ? 2.730 -7.020 4.029 1.00 0.00 50 ALA A O 5
ATOM 4823 N N . LEU A 1 51 ? 1.537 -5.142 3.624 1.00 0.00 51 LEU A N 5
ATOM 4824 C CA . LEU A 1 51 ? 0.266 -5.838 3.521 1.00 0.00 51 LEU A CA 5
ATOM 4825 C C . LEU A 1 51 ? 0.411 -7.016 2.554 1.00 0.00 51 LEU A C 5
ATOM 4826 O O . LEU A 1 51 ? 0.151 -8.160 2.922 1.00 0.00 51 LEU A O 5
ATOM 4842 N N . VAL A 1 52 ? 0.826 -6.694 1.338 1.00 0.00 52 VAL A N 5
ATOM 4843 C CA . VAL A 1 52 ? 1.009 -7.711 0.316 1.00 0.00 52 VAL A CA 5
ATOM 4844 C C . VAL A 1 52 ? 2.008 -8.756 0.816 1.00 0.00 52 VAL A C 5
ATOM 4845 O O . VAL A 1 52 ? 2.003 -9.896 0.354 1.00 0.00 52 VAL A O 5
ATOM 4858 N N . ALA A 1 53 ? 2.842 -8.330 1.754 1.00 0.00 53 ALA A N 5
ATOM 4859 C CA . ALA A 1 53 ? 3.845 -9.215 2.321 1.00 0.00 53 ALA A CA 5
ATOM 4860 C C . ALA A 1 53 ? 3.178 -10.160 3.322 1.00 0.00 53 ALA A C 5
ATOM 4861 O O . ALA A 1 53 ? 3.562 -11.323 3.434 1.00 0.00 53 ALA A O 5
ATOM 4868 N N . THR A 1 54 ? 2.190 -9.624 4.025 1.00 0.00 54 THR A N 5
ATOM 4869 C CA . THR A 1 54 ? 1.466 -10.405 5.013 1.00 0.00 54 THR A CA 5
ATOM 4870 C C . THR A 1 54 ? 0.259 -11.091 4.370 1.00 0.00 54 THR A C 5
ATOM 4871 O O . THR A 1 54 ? -0.560 -11.692 5.064 1.00 0.00 54 THR A O 5
ATOM 4882 N N . ASP A 1 55 ? 0.187 -10.978 3.052 1.00 0.00 55 ASP A N 5
ATOM 4883 C CA . ASP A 1 55 ? -0.907 -11.580 2.308 1.00 0.00 55 ASP A CA 5
ATOM 4884 C C . ASP A 1 55 ? -2.173 -10.744 2.506 1.00 0.00 55 ASP A C 5
ATOM 4885 O O . ASP A 1 55 ? -3.284 -11.242 2.330 1.00 0.00 55 ASP A O 5
ATOM 4894 N N . GLY A 1 56 ? -1.964 -9.487 2.870 1.00 0.00 56 GLY A N 5
ATOM 4895 C CA . GLY A 1 56 ? -3.074 -8.578 3.094 1.00 0.00 56 GLY A CA 5
ATOM 4896 C C . GLY A 1 56 ? -3.554 -8.644 4.545 1.00 0.00 56 GLY A C 5
ATOM 4897 O O . GLY A 1 56 ? -4.718 -8.368 4.831 1.00 0.00 56 GLY A O 5
ATOM 4901 N N . ASP A 1 57 ? -2.632 -9.011 5.423 1.00 0.00 57 ASP A N 5
ATOM 4902 C CA . ASP A 1 57 ? -2.946 -9.118 6.838 1.00 0.00 57 ASP A CA 5
ATOM 4903 C C . ASP A 1 57 ? -2.456 -7.861 7.560 1.00 0.00 57 ASP A C 5
ATOM 4904 O O . ASP A 1 57 ? -1.410 -7.880 8.206 1.00 0.00 57 ASP A O 5
ATOM 4913 N N . ILE A 1 58 ? -3.237 -6.799 7.426 1.00 0.00 58 ILE A N 5
ATOM 4914 C CA . ILE A 1 58 ? -2.896 -5.535 8.058 1.00 0.00 58 ILE A CA 5
ATOM 4915 C C . ILE A 1 58 ? -2.337 -5.804 9.457 1.00 0.00 58 ILE A C 5
ATOM 4916 O O . ILE A 1 58 ? -1.456 -5.085 9.926 1.00 0.00 58 ILE A O 5
ATOM 4932 N N . HIS A 1 59 ? -2.872 -6.842 10.084 1.00 0.00 59 HIS A N 5
ATOM 4933 C CA . HIS A 1 59 ? -2.438 -7.214 11.419 1.00 0.00 59 HIS A CA 5
ATOM 4934 C C . HIS A 1 59 ? -0.936 -7.507 11.408 1.00 0.00 59 HIS A C 5
ATOM 4935 O O . HIS A 1 59 ? -0.172 -6.880 12.140 1.00 0.00 59 HIS A O 5
ATOM 4949 N N . ALA A 1 60 ? -0.558 -8.460 10.569 1.00 0.00 60 ALA A N 5
ATOM 4950 C CA . ALA A 1 60 ? 0.839 -8.844 10.453 1.00 0.00 60 ALA A CA 5
ATOM 4951 C C . ALA A 1 60 ? 1.605 -7.743 9.716 1.00 0.00 60 ALA A C 5
ATOM 4952 O O . ALA A 1 60 ? 2.835 -7.725 9.727 1.00 0.00 60 ALA A O 5
ATOM 4959 N N . ALA A 1 61 ? 0.847 -6.853 9.094 1.00 0.00 61 ALA A N 5
ATOM 4960 C CA . ALA A 1 61 ? 1.440 -5.752 8.353 1.00 0.00 61 ALA A CA 5
ATOM 4961 C C . ALA A 1 61 ? 1.881 -4.663 9.333 1.00 0.00 61 ALA A C 5
ATOM 4962 O O . ALA A 1 61 ? 2.926 -4.041 9.147 1.00 0.00 61 ALA A O 5
ATOM 4969 N N . ILE A 1 62 ? 1.062 -4.465 10.356 1.00 0.00 62 ILE A N 5
ATOM 4970 C CA . ILE A 1 62 ? 1.355 -3.462 11.366 1.00 0.00 62 ILE A CA 5
ATOM 4971 C C . ILE A 1 62 ? 2.768 -3.687 11.907 1.00 0.00 62 ILE A C 5
ATOM 4972 O O . ILE A 1 62 ? 3.652 -2.854 11.711 1.00 0.00 62 ILE A O 5
ATOM 4988 N N . GLU A 1 63 ? 2.937 -4.816 12.578 1.00 0.00 63 GLU A N 5
ATOM 4989 C CA . GLU A 1 63 ? 4.228 -5.161 13.149 1.00 0.00 63 GLU A CA 5
ATOM 4990 C C . GLU A 1 63 ? 5.348 -4.857 12.152 1.00 0.00 63 GLU A C 5
ATOM 4991 O O . GLU A 1 63 ? 6.345 -4.229 12.506 1.00 0.00 63 GLU A O 5
ATOM 5003 N N . MET A 1 64 ? 5.147 -5.317 10.926 1.00 0.00 64 MET A N 5
ATOM 5004 C CA . MET A 1 64 ? 6.127 -5.102 9.876 1.00 0.00 64 MET A CA 5
ATOM 5005 C C . MET A 1 64 ? 6.328 -3.609 9.610 1.00 0.00 64 MET A C 5
ATOM 5006 O O . MET A 1 64 ? 7.432 -3.175 9.287 1.00 0.00 64 MET A O 5
ATOM 5020 N N . LEU A 1 65 ? 5.242 -2.863 9.757 1.00 0.00 65 LEU A N 5
ATOM 5021 C CA . LEU A 1 65 ? 5.285 -1.428 9.537 1.00 0.00 65 LEU A CA 5
ATOM 5022 C C . LEU A 1 65 ? 5.826 -0.740 10.792 1.00 0.00 65 LEU A C 5
ATOM 5023 O O . LEU A 1 65 ? 6.424 0.332 10.709 1.00 0.00 65 LEU A O 5
ATOM 5039 N N . LEU A 1 66 ? 5.595 -1.383 11.927 1.00 0.00 66 LEU A N 5
ATOM 5040 C CA . LEU A 1 66 ? 6.051 -0.847 13.198 1.00 0.00 66 LEU A CA 5
ATOM 5041 C C . LEU A 1 66 ? 7.565 -0.632 13.142 1.00 0.00 66 LEU A C 5
ATOM 5042 O O . LEU A 1 66 ? 8.112 0.157 13.911 1.00 0.00 66 LEU A O 5
ATOM 5058 N N . GLY A 1 67 ? 8.198 -1.349 12.226 1.00 0.00 67 GLY A N 5
ATOM 5059 C CA . GLY A 1 67 ? 9.638 -1.246 12.060 1.00 0.00 67 GLY A CA 5
ATOM 5060 C C . GLY A 1 67 ? 10.331 -2.550 12.461 1.00 0.00 67 GLY A C 5
ATOM 5061 O O . GLY A 1 67 ? 11.511 -2.550 12.806 1.00 0.00 67 GLY A O 5
ATOM 5065 N N . ALA A 1 68 ? 9.566 -3.631 12.403 1.00 0.00 68 ALA A N 5
ATOM 5066 C CA . ALA A 1 68 ? 10.091 -4.939 12.756 1.00 0.00 68 ALA A CA 5
ATOM 5067 C C . ALA A 1 68 ? 10.518 -5.673 11.484 1.00 0.00 68 ALA A C 5
ATOM 5068 O O . ALA A 1 68 ? 10.366 -6.890 11.384 1.00 0.00 68 ALA A O 5
ATOM 5075 N N . SER A 1 69 ? 11.044 -4.903 10.543 1.00 0.00 69 SER A N 5
ATOM 5076 C CA . SER A 1 69 ? 11.494 -5.465 9.280 1.00 0.00 69 SER A CA 5
ATOM 5077 C C . SER A 1 69 ? 12.793 -4.788 8.839 1.00 0.00 69 SER A C 5
ATOM 5078 O O . SER A 1 69 ? 12.995 -3.601 9.092 1.00 0.00 69 SER A O 5
ATOM 5086 N N . GLY A 1 70 ? 13.640 -5.571 8.188 1.00 0.00 70 GLY A N 5
ATOM 5087 C CA . GLY A 1 70 ? 14.913 -5.062 7.709 1.00 0.00 70 GLY A CA 5
ATOM 5088 C C . GLY A 1 70 ? 15.625 -4.256 8.797 1.00 0.00 70 GLY A C 5
ATOM 5089 O O . GLY A 1 70 ? 15.532 -4.584 9.979 1.00 0.00 70 GLY A O 5
ATOM 5093 N N . PRO A 1 71 ? 16.339 -3.189 8.348 1.00 0.00 71 PRO A N 5
ATOM 5094 C CA . PRO A 1 71 ? 17.066 -2.333 9.270 1.00 0.00 71 PRO A CA 5
ATOM 5095 C C . PRO A 1 71 ? 16.111 -1.416 10.036 1.00 0.00 71 PRO A C 5
ATOM 5096 O O . PRO A 1 71 ? 15.104 -0.966 9.490 1.00 0.00 71 PRO A O 5
ATOM 5107 N N . SER A 1 72 ? 16.460 -1.165 11.290 1.00 0.00 72 SER A N 5
ATOM 5108 C CA . SER A 1 72 ? 15.646 -0.309 12.136 1.00 0.00 72 SER A CA 5
ATOM 5109 C C . SER A 1 72 ? 16.232 1.103 12.170 1.00 0.00 72 SER A C 5
ATOM 5110 O O . SER A 1 72 ? 17.430 1.277 12.389 1.00 0.00 72 SER A O 5
ATOM 5118 N N . SER A 1 73 ? 15.361 2.077 11.949 1.00 0.00 73 SER A N 5
ATOM 5119 C CA . SER A 1 73 ? 15.777 3.469 11.951 1.00 0.00 73 SER A CA 5
ATOM 5120 C C . SER A 1 73 ? 16.213 3.882 13.358 1.00 0.00 73 SER A C 5
ATOM 5121 O O . SER A 1 73 ? 17.336 4.344 13.554 1.00 0.00 73 SER A O 5
ATOM 5129 N N . GLY A 1 74 ? 15.300 3.702 14.302 1.00 0.00 74 GLY A N 5
ATOM 5130 C CA . GLY A 1 74 ? 15.576 4.051 15.686 1.00 0.00 74 GLY A CA 5
ATOM 5131 C C . GLY A 1 74 ? 16.584 3.081 16.305 1.00 0.00 74 GLY A C 5
ATOM 5132 O O . GLY A 1 74 ? 16.198 2.072 16.895 1.00 0.00 74 GLY A O 5
ATOM 5136 N N . GLY A 1 1 ? -17.431 26.736 -47.213 1.00 0.00 1 GLY A N 6
ATOM 5137 C CA . GLY A 1 1 ? -16.902 26.053 -46.045 1.00 0.00 1 GLY A CA 6
ATOM 5138 C C . GLY A 1 1 ? -16.883 24.538 -46.257 1.00 0.00 1 GLY A C 6
ATOM 5139 O O . GLY A 1 1 ? -17.563 24.023 -47.143 1.00 0.00 1 GLY A O 6
ATOM 5143 N N . SER A 1 2 ? -16.097 23.866 -45.428 1.00 0.00 2 SER A N 6
ATOM 5144 C CA . SER A 1 2 ? -15.980 22.421 -45.514 1.00 0.00 2 SER A CA 6
ATOM 5145 C C . SER A 1 2 ? -15.912 21.817 -44.109 1.00 0.00 2 SER A C 6
ATOM 5146 O O . SER A 1 2 ? -15.747 22.539 -43.127 1.00 0.00 2 SER A O 6
ATOM 5154 N N . SER A 1 3 ? -16.041 20.499 -44.059 1.00 0.00 3 SER A N 6
ATOM 5155 C CA . SER A 1 3 ? -15.996 19.791 -42.792 1.00 0.00 3 SER A CA 6
ATOM 5156 C C . SER A 1 3 ? -15.824 18.290 -43.037 1.00 0.00 3 SER A C 6
ATOM 5157 O O . SER A 1 3 ? -16.140 17.794 -44.117 1.00 0.00 3 SER A O 6
ATOM 5165 N N . GLY A 1 4 ? -15.323 17.610 -42.016 1.00 0.00 4 GLY A N 6
ATOM 5166 C CA . GLY A 1 4 ? -15.105 16.176 -42.107 1.00 0.00 4 GLY A CA 6
ATOM 5167 C C . GLY A 1 4 ? -15.597 15.465 -40.845 1.00 0.00 4 GLY A C 6
ATOM 5168 O O . GLY A 1 4 ? -16.211 16.086 -39.978 1.00 0.00 4 GLY A O 6
ATOM 5172 N N . SER A 1 5 ? -15.309 14.174 -40.782 1.00 0.00 5 SER A N 6
ATOM 5173 C CA . SER A 1 5 ? -15.715 13.372 -39.640 1.00 0.00 5 SER A CA 6
ATOM 5174 C C . SER A 1 5 ? -15.205 11.938 -39.800 1.00 0.00 5 SER A C 6
ATOM 5175 O O . SER A 1 5 ? -15.044 11.454 -40.919 1.00 0.00 5 SER A O 6
ATOM 5183 N N . SER A 1 6 ? -14.966 11.299 -38.664 1.00 0.00 6 SER A N 6
ATOM 5184 C CA . SER A 1 6 ? -14.478 9.930 -38.665 1.00 0.00 6 SER A CA 6
ATOM 5185 C C . SER A 1 6 ? -14.919 9.217 -37.385 1.00 0.00 6 SER A C 6
ATOM 5186 O O . SER A 1 6 ? -15.241 9.864 -36.389 1.00 0.00 6 SER A O 6
ATOM 5194 N N . GLY A 1 7 ? -14.921 7.894 -37.453 1.00 0.00 7 GLY A N 6
ATOM 5195 C CA . GLY A 1 7 ? -15.318 7.086 -36.313 1.00 0.00 7 GLY A CA 6
ATOM 5196 C C . GLY A 1 7 ? -14.096 6.631 -35.512 1.00 0.00 7 GLY A C 6
ATOM 5197 O O . GLY A 1 7 ? -12.959 6.864 -35.920 1.00 0.00 7 GLY A O 6
ATOM 5201 N N . ALA A 1 8 ? -14.372 5.990 -34.386 1.00 0.00 8 ALA A N 6
ATOM 5202 C CA . ALA A 1 8 ? -13.310 5.500 -33.524 1.00 0.00 8 ALA A CA 6
ATOM 5203 C C . ALA A 1 8 ? -13.689 4.117 -32.990 1.00 0.00 8 ALA A C 6
ATOM 5204 O O . ALA A 1 8 ? -14.862 3.843 -32.743 1.00 0.00 8 ALA A O 6
ATOM 5211 N N . ARG A 1 9 ? -12.673 3.281 -32.828 1.00 0.00 9 ARG A N 6
ATOM 5212 C CA . ARG A 1 9 ? -12.885 1.934 -32.328 1.00 0.00 9 ARG A CA 6
ATOM 5213 C C . ARG A 1 9 ? -12.654 1.886 -30.817 1.00 0.00 9 ARG A C 6
ATOM 5214 O O . ARG A 1 9 ? -11.546 2.139 -30.346 1.00 0.00 9 ARG A O 6
ATOM 5235 N N . ALA A 1 10 ? -13.718 1.559 -30.097 1.00 0.00 10 ALA A N 6
ATOM 5236 C CA . ALA A 1 10 ? -13.644 1.474 -28.649 1.00 0.00 10 ALA A CA 6
ATOM 5237 C C . ALA A 1 10 ? -12.340 0.783 -28.248 1.00 0.00 10 ALA A C 6
ATOM 5238 O O . ALA A 1 10 ? -11.522 1.359 -27.532 1.00 0.00 10 ALA A O 6
ATOM 5245 N N . CYS A 1 11 ? -12.186 -0.443 -28.726 1.00 0.00 11 CYS A N 6
ATOM 5246 C CA . CYS A 1 11 ? -10.995 -1.220 -28.427 1.00 0.00 11 CYS A CA 6
ATOM 5247 C C . CYS A 1 11 ? -10.920 -1.419 -26.911 1.00 0.00 11 CYS A C 6
ATOM 5248 O O . CYS A 1 11 ? -11.478 -0.630 -26.150 1.00 0.00 11 CYS A O 6
ATOM 5256 N N . SER A 1 12 ? -10.227 -2.478 -26.520 1.00 0.00 12 SER A N 6
ATOM 5257 C CA . SER A 1 12 ? -10.072 -2.791 -25.109 1.00 0.00 12 SER A CA 6
ATOM 5258 C C . SER A 1 12 ? -8.881 -3.731 -24.910 1.00 0.00 12 SER A C 6
ATOM 5259 O O . SER A 1 12 ? -9.045 -4.950 -24.887 1.00 0.00 12 SER A O 6
ATOM 5267 N N . GLN A 1 13 ? -7.710 -3.129 -24.770 1.00 0.00 13 GLN A N 6
ATOM 5268 C CA . GLN A 1 13 ? -6.492 -3.897 -24.573 1.00 0.00 13 GLN A CA 6
ATOM 5269 C C . GLN A 1 13 ? -6.489 -4.540 -23.184 1.00 0.00 13 GLN A C 6
ATOM 5270 O O . GLN A 1 13 ? -5.723 -4.136 -22.311 1.00 0.00 13 GLN A O 6
ATOM 5284 N N . SER A 1 14 ? -7.355 -5.530 -23.024 1.00 0.00 14 SER A N 6
ATOM 5285 C CA . SER A 1 14 ? -7.461 -6.233 -21.757 1.00 0.00 14 SER A CA 6
ATOM 5286 C C . SER A 1 14 ? -6.070 -6.440 -21.155 1.00 0.00 14 SER A C 6
ATOM 5287 O O . SER A 1 14 ? -5.309 -7.288 -21.618 1.00 0.00 14 SER A O 6
ATOM 5295 N N . SER A 1 15 ? -5.780 -5.651 -20.130 1.00 0.00 15 SER A N 6
ATOM 5296 C CA . SER A 1 15 ? -4.494 -5.738 -19.460 1.00 0.00 15 SER A CA 6
ATOM 5297 C C . SER A 1 15 ? -4.066 -7.201 -19.336 1.00 0.00 15 SER A C 6
ATOM 5298 O O . SER A 1 15 ? -4.805 -8.025 -18.800 1.00 0.00 15 SER A O 6
ATOM 5306 N N . GLN A 1 16 ? -2.873 -7.480 -19.841 1.00 0.00 16 GLN A N 6
ATOM 5307 C CA . GLN A 1 16 ? -2.337 -8.830 -19.794 1.00 0.00 16 GLN A CA 6
ATOM 5308 C C . GLN A 1 16 ? -2.686 -9.493 -18.460 1.00 0.00 16 GLN A C 6
ATOM 5309 O O . GLN A 1 16 ? -2.859 -8.812 -17.451 1.00 0.00 16 GLN A O 6
ATOM 5323 N N . THR A 1 17 ? -2.778 -10.814 -18.499 1.00 0.00 17 THR A N 6
ATOM 5324 C CA . THR A 1 17 ? -3.103 -11.577 -17.306 1.00 0.00 17 THR A CA 6
ATOM 5325 C C . THR A 1 17 ? -1.872 -12.338 -16.808 1.00 0.00 17 THR A C 6
ATOM 5326 O O . THR A 1 17 ? -0.965 -12.634 -17.584 1.00 0.00 17 THR A O 6
ATOM 5337 N N . ALA A 1 18 ? -1.881 -12.632 -15.516 1.00 0.00 18 ALA A N 6
ATOM 5338 C CA . ALA A 1 18 ? -0.776 -13.352 -14.905 1.00 0.00 18 ALA A CA 6
ATOM 5339 C C . ALA A 1 18 ? 0.443 -12.432 -14.820 1.00 0.00 18 ALA A C 6
ATOM 5340 O O . ALA A 1 18 ? 1.513 -12.766 -15.325 1.00 0.00 18 ALA A O 6
ATOM 5347 N N . LEU A 1 19 ? 0.239 -11.291 -14.178 1.00 0.00 19 LEU A N 6
ATOM 5348 C CA . LEU A 1 19 ? 1.309 -10.320 -14.020 1.00 0.00 19 LEU A CA 6
ATOM 5349 C C . LEU A 1 19 ? 1.085 -9.526 -12.731 1.00 0.00 19 LEU A C 6
ATOM 5350 O O . LEU A 1 19 ? -0.011 -9.537 -12.174 1.00 0.00 19 LEU A O 6
ATOM 5366 N N . PRO A 1 20 ? 2.170 -8.839 -12.284 1.00 0.00 20 PRO A N 6
ATOM 5367 C CA . PRO A 1 20 ? 2.103 -8.041 -11.071 1.00 0.00 20 PRO A CA 6
ATOM 5368 C C . PRO A 1 20 ? 1.335 -6.740 -11.313 1.00 0.00 20 PRO A C 6
ATOM 5369 O O . PRO A 1 20 ? 1.938 -5.691 -11.537 1.00 0.00 20 PRO A O 6
ATOM 5380 N N . THR A 1 21 ? 0.016 -6.850 -11.259 1.00 0.00 21 THR A N 6
ATOM 5381 C CA . THR A 1 21 ? -0.841 -5.695 -11.469 1.00 0.00 21 THR A CA 6
ATOM 5382 C C . THR A 1 21 ? -0.696 -4.706 -10.311 1.00 0.00 21 THR A C 6
ATOM 5383 O O . THR A 1 21 ? -0.860 -5.076 -9.150 1.00 0.00 21 THR A O 6
ATOM 5394 N N . SER A 1 22 ? -0.391 -3.467 -10.668 1.00 0.00 22 SER A N 6
ATOM 5395 C CA . SER A 1 22 ? -0.223 -2.422 -9.673 1.00 0.00 22 SER A CA 6
ATOM 5396 C C . SER A 1 22 ? -1.572 -2.083 -9.036 1.00 0.00 22 SER A C 6
ATOM 5397 O O . SER A 1 22 ? -1.634 -1.716 -7.863 1.00 0.00 22 SER A O 6
ATOM 5405 N N . LEU A 1 23 ? -2.619 -2.220 -9.836 1.00 0.00 23 LEU A N 6
ATOM 5406 C CA . LEU A 1 23 ? -3.963 -1.933 -9.364 1.00 0.00 23 LEU A CA 6
ATOM 5407 C C . LEU A 1 23 ? -4.597 -3.220 -8.831 1.00 0.00 23 LEU A C 6
ATOM 5408 O O . LEU A 1 23 ? -5.818 -3.370 -8.851 1.00 0.00 23 LEU A O 6
ATOM 5424 N N . PHE A 1 24 ? -3.739 -4.116 -8.366 1.00 0.00 24 PHE A N 6
ATOM 5425 C CA . PHE A 1 24 ? -4.199 -5.385 -7.828 1.00 0.00 24 PHE A CA 6
ATOM 5426 C C . PHE A 1 24 ? -3.963 -5.458 -6.318 1.00 0.00 24 PHE A C 6
ATOM 5427 O O . PHE A 1 24 ? -4.344 -6.434 -5.673 1.00 0.00 24 PHE A O 6
ATOM 5444 N N . THR A 1 25 ? -3.337 -4.413 -5.798 1.00 0.00 25 THR A N 6
ATOM 5445 C CA . THR A 1 25 ? -3.046 -4.346 -4.376 1.00 0.00 25 THR A CA 6
ATOM 5446 C C . THR A 1 25 ? -3.804 -3.185 -3.730 1.00 0.00 25 THR A C 6
ATOM 5447 O O . THR A 1 25 ? -4.128 -3.234 -2.544 1.00 0.00 25 THR A O 6
ATOM 5458 N N . GLU A 1 26 ? -4.065 -2.169 -4.538 1.00 0.00 26 GLU A N 6
ATOM 5459 C CA . GLU A 1 26 ? -4.780 -0.997 -4.060 1.00 0.00 26 GLU A CA 6
ATOM 5460 C C . GLU A 1 26 ? -6.288 -1.192 -4.223 1.00 0.00 26 GLU A C 6
ATOM 5461 O O . GLU A 1 26 ? -7.057 -0.238 -4.112 1.00 0.00 26 GLU A O 6
ATOM 5473 N N . GLY A 1 27 ? -6.667 -2.434 -4.485 1.00 0.00 27 GLY A N 6
ATOM 5474 C CA . GLY A 1 27 ? -8.071 -2.766 -4.664 1.00 0.00 27 GLY A CA 6
ATOM 5475 C C . GLY A 1 27 ? -8.542 -3.751 -3.592 1.00 0.00 27 GLY A C 6
ATOM 5476 O O . GLY A 1 27 ? -9.691 -3.696 -3.156 1.00 0.00 27 GLY A O 6
ATOM 5480 N N . ARG A 1 28 ? -7.631 -4.629 -3.199 1.00 0.00 28 ARG A N 6
ATOM 5481 C CA . ARG A 1 28 ? -7.940 -5.625 -2.187 1.00 0.00 28 ARG A CA 6
ATOM 5482 C C . ARG A 1 28 ? -7.847 -5.008 -0.790 1.00 0.00 28 ARG A C 6
ATOM 5483 O O . ARG A 1 28 ? -8.824 -5.005 -0.043 1.00 0.00 28 ARG A O 6
ATOM 5504 N N . TYR A 1 29 ? -6.663 -4.500 -0.479 1.00 0.00 29 TYR A N 6
ATOM 5505 C CA . TYR A 1 29 ? -6.430 -3.882 0.815 1.00 0.00 29 TYR A CA 6
ATOM 5506 C C . TYR A 1 29 ? -6.470 -2.356 0.708 1.00 0.00 29 TYR A C 6
ATOM 5507 O O . TYR A 1 29 ? -5.672 -1.665 1.340 1.00 0.00 29 TYR A O 6
ATOM 5525 N N . GLN A 1 30 ? -7.407 -1.875 -0.096 1.00 0.00 30 GLN A N 6
ATOM 5526 C CA . GLN A 1 30 ? -7.561 -0.444 -0.293 1.00 0.00 30 GLN A CA 6
ATOM 5527 C C . GLN A 1 30 ? -7.882 0.243 1.036 1.00 0.00 30 GLN A C 6
ATOM 5528 O O . GLN A 1 30 ? -7.298 1.276 1.362 1.00 0.00 30 GLN A O 6
ATOM 5542 N N . GLN A 1 31 ? -8.809 -0.357 1.768 1.00 0.00 31 GLN A N 6
ATOM 5543 C CA . GLN A 1 31 ? -9.214 0.184 3.054 1.00 0.00 31 GLN A CA 6
ATOM 5544 C C . GLN A 1 31 ? -8.085 0.029 4.075 1.00 0.00 31 GLN A C 6
ATOM 5545 O O . GLN A 1 31 ? -7.901 0.887 4.937 1.00 0.00 31 GLN A O 6
ATOM 5559 N N . GLU A 1 32 ? -7.359 -1.071 3.944 1.00 0.00 32 GLU A N 6
ATOM 5560 C CA . GLU A 1 32 ? -6.253 -1.350 4.844 1.00 0.00 32 GLU A CA 6
ATOM 5561 C C . GLU A 1 32 ? -5.330 -0.134 4.942 1.00 0.00 32 GLU A C 6
ATOM 5562 O O . GLU A 1 32 ? -5.074 0.369 6.035 1.00 0.00 32 GLU A O 6
ATOM 5574 N N . LEU A 1 33 ? -4.855 0.303 3.786 1.00 0.00 33 LEU A N 6
ATOM 5575 C CA . LEU A 1 33 ? -3.965 1.451 3.728 1.00 0.00 33 LEU A CA 6
ATOM 5576 C C . LEU A 1 33 ? -4.585 2.611 4.509 1.00 0.00 33 LEU A C 6
ATOM 5577 O O . LEU A 1 33 ? -3.879 3.350 5.194 1.00 0.00 33 LEU A O 6
ATOM 5593 N N . GLU A 1 34 ? -5.898 2.735 4.380 1.00 0.00 34 GLU A N 6
ATOM 5594 C CA . GLU A 1 34 ? -6.620 3.793 5.065 1.00 0.00 34 GLU A CA 6
ATOM 5595 C C . GLU A 1 34 ? -6.637 3.534 6.573 1.00 0.00 34 GLU A C 6
ATOM 5596 O O . GLU A 1 34 ? -6.591 4.472 7.368 1.00 0.00 34 GLU A O 6
ATOM 5608 N N . GLU A 1 35 ? -6.702 2.258 6.921 1.00 0.00 35 GLU A N 6
ATOM 5609 C CA . GLU A 1 35 ? -6.725 1.864 8.320 1.00 0.00 35 GLU A CA 6
ATOM 5610 C C . GLU A 1 35 ? -5.418 2.266 9.006 1.00 0.00 35 GLU A C 6
ATOM 5611 O O . GLU A 1 35 ? -5.429 3.026 9.973 1.00 0.00 35 GLU A O 6
ATOM 5623 N N . LEU A 1 36 ? -4.323 1.739 8.478 1.00 0.00 36 LEU A N 6
ATOM 5624 C CA . LEU A 1 36 ? -3.010 2.034 9.028 1.00 0.00 36 LEU A CA 6
ATOM 5625 C C . LEU A 1 36 ? -2.855 3.548 9.182 1.00 0.00 36 LEU A C 6
ATOM 5626 O O . LEU A 1 36 ? -2.202 4.018 10.112 1.00 0.00 36 LEU A O 6
ATOM 5642 N N . LYS A 1 37 ? -3.466 4.271 8.254 1.00 0.00 37 LYS A N 6
ATOM 5643 C CA . LYS A 1 37 ? -3.404 5.722 8.275 1.00 0.00 37 LYS A CA 6
ATOM 5644 C C . LYS A 1 37 ? -4.016 6.236 9.580 1.00 0.00 37 LYS A C 6
ATOM 5645 O O . LYS A 1 37 ? -3.846 7.402 9.932 1.00 0.00 37 LYS A O 6
ATOM 5664 N N . ALA A 1 38 ? -4.715 5.340 10.261 1.00 0.00 38 ALA A N 6
ATOM 5665 C CA . ALA A 1 38 ? -5.353 5.689 11.519 1.00 0.00 38 ALA A CA 6
ATOM 5666 C C . ALA A 1 38 ? -4.701 4.895 12.653 1.00 0.00 38 ALA A C 6
ATOM 5667 O O . ALA A 1 38 ? -4.533 5.409 13.758 1.00 0.00 38 ALA A O 6
ATOM 5674 N N . LEU A 1 39 ? -4.351 3.656 12.341 1.00 0.00 39 LEU A N 6
ATOM 5675 C CA . LEU A 1 39 ? -3.721 2.787 13.320 1.00 0.00 39 LEU A CA 6
ATOM 5676 C C . LEU A 1 39 ? -2.445 3.452 13.840 1.00 0.00 39 LEU A C 6
ATOM 5677 O O . LEU A 1 39 ? -2.164 3.414 15.036 1.00 0.00 39 LEU A O 6
ATOM 5693 N N . GLY A 1 40 ? -1.707 4.046 12.914 1.00 0.00 40 GLY A N 6
ATOM 5694 C CA . GLY A 1 40 ? -0.467 4.719 13.263 1.00 0.00 40 GLY A CA 6
ATOM 5695 C C . GLY A 1 40 ? 0.510 4.713 12.086 1.00 0.00 40 GLY A C 6
ATOM 5696 O O . GLY A 1 40 ? 1.708 4.505 12.270 1.00 0.00 40 GLY A O 6
ATOM 5700 N N . PHE A 1 41 ? -0.038 4.945 10.902 1.00 0.00 41 PHE A N 6
ATOM 5701 C CA . PHE A 1 41 ? 0.770 4.970 9.695 1.00 0.00 41 PHE A CA 6
ATOM 5702 C C . PHE A 1 41 ? 0.233 5.997 8.696 1.00 0.00 41 PHE A C 6
ATOM 5703 O O . PHE A 1 41 ? -0.531 6.887 9.066 1.00 0.00 41 PHE A O 6
ATOM 5720 N N . ALA A 1 42 ? 0.653 5.839 7.450 1.00 0.00 42 ALA A N 6
ATOM 5721 C CA . ALA A 1 42 ? 0.224 6.741 6.395 1.00 0.00 42 ALA A CA 6
ATOM 5722 C C . ALA A 1 42 ? 0.838 6.295 5.066 1.00 0.00 42 ALA A C 6
ATOM 5723 O O . ALA A 1 42 ? 0.160 6.276 4.040 1.00 0.00 42 ALA A O 6
ATOM 5730 N N . ASN A 1 43 ? 2.115 5.946 5.129 1.00 0.00 43 ASN A N 6
ATOM 5731 C CA . ASN A 1 43 ? 2.828 5.501 3.944 1.00 0.00 43 ASN A CA 6
ATOM 5732 C C . ASN A 1 43 ? 2.085 4.317 3.321 1.00 0.00 43 ASN A C 6
ATOM 5733 O O . ASN A 1 43 ? 2.365 3.164 3.645 1.00 0.00 43 ASN A O 6
ATOM 5744 N N . ARG A 1 44 ? 1.152 4.643 2.438 1.00 0.00 44 ARG A N 6
ATOM 5745 C CA . ARG A 1 44 ? 0.367 3.621 1.768 1.00 0.00 44 ARG A CA 6
ATOM 5746 C C . ARG A 1 44 ? 1.288 2.589 1.113 1.00 0.00 44 ARG A C 6
ATOM 5747 O O . ARG A 1 44 ? 1.287 1.420 1.497 1.00 0.00 44 ARG A O 6
ATOM 5768 N N . ASP A 1 45 ? 2.050 3.058 0.137 1.00 0.00 45 ASP A N 6
ATOM 5769 C CA . ASP A 1 45 ? 2.974 2.190 -0.574 1.00 0.00 45 ASP A CA 6
ATOM 5770 C C . ASP A 1 45 ? 3.647 1.243 0.422 1.00 0.00 45 ASP A C 6
ATOM 5771 O O . ASP A 1 45 ? 3.685 0.033 0.205 1.00 0.00 45 ASP A O 6
ATOM 5780 N N . ALA A 1 46 ? 4.161 1.830 1.493 1.00 0.00 46 ALA A N 6
ATOM 5781 C CA . ALA A 1 46 ? 4.831 1.055 2.523 1.00 0.00 46 ALA A CA 6
ATOM 5782 C C . ALA A 1 46 ? 3.818 0.124 3.193 1.00 0.00 46 ALA A C 6
ATOM 5783 O O . ALA A 1 46 ? 4.110 -1.046 3.436 1.00 0.00 46 ALA A O 6
ATOM 5790 N N . ASN A 1 47 ? 2.648 0.679 3.475 1.00 0.00 47 ASN A N 6
ATOM 5791 C CA . ASN A 1 47 ? 1.591 -0.087 4.112 1.00 0.00 47 ASN A CA 6
ATOM 5792 C C . ASN A 1 47 ? 1.246 -1.296 3.241 1.00 0.00 47 ASN A C 6
ATOM 5793 O O . ASN A 1 47 ? 1.010 -2.389 3.754 1.00 0.00 47 ASN A O 6
ATOM 5804 N N . LEU A 1 48 ? 1.227 -1.060 1.937 1.00 0.00 48 LEU A N 6
ATOM 5805 C CA . LEU A 1 48 ? 0.914 -2.116 0.990 1.00 0.00 48 LEU A CA 6
ATOM 5806 C C . LEU A 1 48 ? 2.062 -3.127 0.963 1.00 0.00 48 LEU A C 6
ATOM 5807 O O . LEU A 1 48 ? 1.877 -4.291 1.314 1.00 0.00 48 LEU A O 6
ATOM 5823 N N . GLN A 1 49 ? 3.223 -2.645 0.543 1.00 0.00 49 GLN A N 6
ATOM 5824 C CA . GLN A 1 49 ? 4.401 -3.492 0.466 1.00 0.00 49 GLN A CA 6
ATOM 5825 C C . GLN A 1 49 ? 4.438 -4.459 1.651 1.00 0.00 49 GLN A C 6
ATOM 5826 O O . GLN A 1 49 ? 4.872 -5.601 1.512 1.00 0.00 49 GLN A O 6
ATOM 5840 N N . ALA A 1 50 ? 3.976 -3.966 2.791 1.00 0.00 50 ALA A N 6
ATOM 5841 C CA . ALA A 1 50 ? 3.951 -4.772 4.000 1.00 0.00 50 ALA A CA 6
ATOM 5842 C C . ALA A 1 50 ? 2.726 -5.688 3.972 1.00 0.00 50 ALA A C 6
ATOM 5843 O O . ALA A 1 50 ? 2.837 -6.888 4.218 1.00 0.00 50 ALA A O 6
ATOM 5850 N N . LEU A 1 51 ? 1.584 -5.086 3.670 1.00 0.00 51 LEU A N 6
ATOM 5851 C CA . LEU A 1 51 ? 0.339 -5.833 3.606 1.00 0.00 51 LEU A CA 6
ATOM 5852 C C . LEU A 1 51 ? 0.503 -7.008 2.640 1.00 0.00 51 LEU A C 6
ATOM 5853 O O . LEU A 1 51 ? 0.297 -8.160 3.019 1.00 0.00 51 LEU A O 6
ATOM 5869 N N . VAL A 1 52 ? 0.871 -6.676 1.412 1.00 0.00 52 VAL A N 6
ATOM 5870 C CA . VAL A 1 52 ? 1.065 -7.689 0.389 1.00 0.00 52 VAL A CA 6
ATOM 5871 C C . VAL A 1 52 ? 2.054 -8.740 0.898 1.00 0.00 52 VAL A C 6
ATOM 5872 O O . VAL A 1 52 ? 1.981 -9.905 0.512 1.00 0.00 52 VAL A O 6
ATOM 5885 N N . ALA A 1 53 ? 2.956 -8.289 1.758 1.00 0.00 53 ALA A N 6
ATOM 5886 C CA . ALA A 1 53 ? 3.959 -9.175 2.324 1.00 0.00 53 ALA A CA 6
ATOM 5887 C C . ALA A 1 53 ? 3.285 -10.144 3.298 1.00 0.00 53 ALA A C 6
ATOM 5888 O O . ALA A 1 53 ? 3.693 -11.299 3.412 1.00 0.00 53 ALA A O 6
ATOM 5895 N N . THR A 1 54 ? 2.265 -9.638 3.975 1.00 0.00 54 THR A N 6
ATOM 5896 C CA . THR A 1 54 ? 1.531 -10.444 4.936 1.00 0.00 54 THR A CA 6
ATOM 5897 C C . THR A 1 54 ? 0.329 -11.112 4.264 1.00 0.00 54 THR A C 6
ATOM 5898 O O . THR A 1 54 ? -0.482 -11.753 4.930 1.00 0.00 54 THR A O 6
ATOM 5909 N N . ASP A 1 55 ? 0.253 -10.938 2.953 1.00 0.00 55 ASP A N 6
ATOM 5910 C CA . ASP A 1 55 ? -0.835 -11.516 2.183 1.00 0.00 55 ASP A CA 6
ATOM 5911 C C . ASP A 1 55 ? -2.092 -10.663 2.367 1.00 0.00 55 ASP A C 6
ATOM 5912 O O . ASP A 1 55 ? -3.209 -11.159 2.227 1.00 0.00 55 ASP A O 6
ATOM 5921 N N . GLY A 1 56 ? -1.868 -9.395 2.677 1.00 0.00 56 GLY A N 6
ATOM 5922 C CA . GLY A 1 56 ? -2.969 -8.468 2.881 1.00 0.00 56 GLY A CA 6
ATOM 5923 C C . GLY A 1 56 ? -3.511 -8.567 4.308 1.00 0.00 56 GLY A C 6
ATOM 5924 O O . GLY A 1 56 ? -4.705 -8.377 4.537 1.00 0.00 56 GLY A O 6
ATOM 5928 N N . ASP A 1 57 ? -2.608 -8.863 5.231 1.00 0.00 57 ASP A N 6
ATOM 5929 C CA . ASP A 1 57 ? -2.980 -8.988 6.630 1.00 0.00 57 ASP A CA 6
ATOM 5930 C C . ASP A 1 57 ? -2.477 -7.765 7.399 1.00 0.00 57 ASP A C 6
ATOM 5931 O O . ASP A 1 57 ? -1.413 -7.808 8.014 1.00 0.00 57 ASP A O 6
ATOM 5940 N N . ILE A 1 58 ? -3.267 -6.703 7.340 1.00 0.00 58 ILE A N 6
ATOM 5941 C CA . ILE A 1 58 ? -2.915 -5.470 8.023 1.00 0.00 58 ILE A CA 6
ATOM 5942 C C . ILE A 1 58 ? -2.324 -5.803 9.395 1.00 0.00 58 ILE A C 6
ATOM 5943 O O . ILE A 1 58 ? -1.384 -5.149 9.844 1.00 0.00 58 ILE A O 6
ATOM 5959 N N . HIS A 1 59 ? -2.899 -6.818 10.021 1.00 0.00 59 HIS A N 6
ATOM 5960 C CA . HIS A 1 59 ? -2.440 -7.246 11.332 1.00 0.00 59 HIS A CA 6
ATOM 5961 C C . HIS A 1 59 ? -0.935 -7.513 11.287 1.00 0.00 59 HIS A C 6
ATOM 5962 O O . HIS A 1 59 ? -0.169 -6.900 12.029 1.00 0.00 59 HIS A O 6
ATOM 5976 N N . ALA A 1 60 ? -0.555 -8.429 10.408 1.00 0.00 60 ALA A N 6
ATOM 5977 C CA . ALA A 1 60 ? 0.846 -8.785 10.256 1.00 0.00 60 ALA A CA 6
ATOM 5978 C C . ALA A 1 60 ? 1.591 -7.630 9.586 1.00 0.00 60 ALA A C 6
ATOM 5979 O O . ALA A 1 60 ? 2.821 -7.606 9.570 1.00 0.00 60 ALA A O 6
ATOM 5986 N N . ALA A 1 61 ? 0.816 -6.700 9.048 1.00 0.00 61 ALA A N 6
ATOM 5987 C CA . ALA A 1 61 ? 1.388 -5.545 8.377 1.00 0.00 61 ALA A CA 6
ATOM 5988 C C . ALA A 1 61 ? 1.819 -4.515 9.424 1.00 0.00 61 ALA A C 6
ATOM 5989 O O . ALA A 1 61 ? 2.898 -3.933 9.319 1.00 0.00 61 ALA A O 6
ATOM 5996 N N . ILE A 1 62 ? 0.954 -4.321 10.408 1.00 0.00 62 ILE A N 6
ATOM 5997 C CA . ILE A 1 62 ? 1.232 -3.372 11.473 1.00 0.00 62 ILE A CA 6
ATOM 5998 C C . ILE A 1 62 ? 2.625 -3.646 12.044 1.00 0.00 62 ILE A C 6
ATOM 5999 O O . ILE A 1 62 ? 3.507 -2.791 11.976 1.00 0.00 62 ILE A O 6
ATOM 6015 N N . GLU A 1 63 ? 2.780 -4.842 12.592 1.00 0.00 63 GLU A N 6
ATOM 6016 C CA . GLU A 1 63 ? 4.051 -5.239 13.174 1.00 0.00 63 GLU A CA 6
ATOM 6017 C C . GLU A 1 63 ? 5.199 -4.905 12.220 1.00 0.00 63 GLU A C 6
ATOM 6018 O O . GLU A 1 63 ? 6.197 -4.313 12.628 1.00 0.00 63 GLU A O 6
ATOM 6030 N N . MET A 1 64 ? 5.019 -5.299 10.968 1.00 0.00 64 MET A N 6
ATOM 6031 C CA . MET A 1 64 ? 6.028 -5.049 9.953 1.00 0.00 64 MET A CA 6
ATOM 6032 C C . MET A 1 64 ? 6.218 -3.548 9.726 1.00 0.00 64 MET A C 6
ATOM 6033 O O . MET A 1 64 ? 7.313 -3.101 9.391 1.00 0.00 64 MET A O 6
ATOM 6047 N N . LEU A 1 65 ? 5.133 -2.811 9.919 1.00 0.00 65 LEU A N 6
ATOM 6048 C CA . LEU A 1 65 ? 5.167 -1.370 9.740 1.00 0.00 65 LEU A CA 6
ATOM 6049 C C . LEU A 1 65 ? 5.594 -0.707 11.051 1.00 0.00 65 LEU A C 6
ATOM 6050 O O . LEU A 1 65 ? 5.912 0.481 11.075 1.00 0.00 65 LEU A O 6
ATOM 6066 N N . LEU A 1 66 ? 5.587 -1.504 12.109 1.00 0.00 66 LEU A N 6
ATOM 6067 C CA . LEU A 1 66 ? 5.970 -1.009 13.421 1.00 0.00 66 LEU A CA 6
ATOM 6068 C C . LEU A 1 66 ? 7.496 -0.992 13.529 1.00 0.00 66 LEU A C 6
ATOM 6069 O O . LEU A 1 66 ? 8.051 -0.346 14.416 1.00 0.00 66 LEU A O 6
ATOM 6085 N N . GLY A 1 67 ? 8.130 -1.710 12.614 1.00 0.00 67 GLY A N 6
ATOM 6086 C CA . GLY A 1 67 ? 9.581 -1.785 12.595 1.00 0.00 67 GLY A CA 6
ATOM 6087 C C . GLY A 1 67 ? 10.064 -3.173 13.020 1.00 0.00 67 GLY A C 6
ATOM 6088 O O . GLY A 1 67 ? 11.112 -3.303 13.651 1.00 0.00 67 GLY A O 6
ATOM 6092 N N . ALA A 1 68 ? 9.277 -4.175 12.658 1.00 0.00 68 ALA A N 6
ATOM 6093 C CA . ALA A 1 68 ? 9.611 -5.548 12.994 1.00 0.00 68 ALA A CA 6
ATOM 6094 C C . ALA A 1 68 ? 9.967 -6.309 11.716 1.00 0.00 68 ALA A C 6
ATOM 6095 O O . ALA A 1 68 ? 9.283 -7.262 11.345 1.00 0.00 68 ALA A O 6
ATOM 6102 N N . SER A 1 69 ? 11.038 -5.861 11.078 1.00 0.00 69 SER A N 6
ATOM 6103 C CA . SER A 1 69 ? 11.494 -6.487 9.849 1.00 0.00 69 SER A CA 6
ATOM 6104 C C . SER A 1 69 ? 13.007 -6.707 9.903 1.00 0.00 69 SER A C 6
ATOM 6105 O O . SER A 1 69 ? 13.700 -6.084 10.707 1.00 0.00 69 SER A O 6
ATOM 6113 N N . GLY A 1 70 ? 13.476 -7.595 9.038 1.00 0.00 70 GLY A N 6
ATOM 6114 C CA . GLY A 1 70 ? 14.894 -7.904 8.978 1.00 0.00 70 GLY A CA 6
ATOM 6115 C C . GLY A 1 70 ? 15.708 -6.672 8.576 1.00 0.00 70 GLY A C 6
ATOM 6116 O O . GLY A 1 70 ? 15.172 -5.736 7.984 1.00 0.00 70 GLY A O 6
ATOM 6120 N N . PRO A 1 71 ? 17.023 -6.714 8.921 1.00 0.00 71 PRO A N 6
ATOM 6121 C CA . PRO A 1 71 ? 17.915 -5.613 8.602 1.00 0.00 71 PRO A CA 6
ATOM 6122 C C . PRO A 1 71 ? 18.271 -5.609 7.114 1.00 0.00 71 PRO A C 6
ATOM 6123 O O . PRO A 1 71 ? 18.203 -6.644 6.453 1.00 0.00 71 PRO A O 6
ATOM 6134 N N . SER A 1 72 ? 18.642 -4.432 6.630 1.00 0.00 72 SER A N 6
ATOM 6135 C CA . SER A 1 72 ? 19.008 -4.280 5.232 1.00 0.00 72 SER A CA 6
ATOM 6136 C C . SER A 1 72 ? 19.943 -3.081 5.064 1.00 0.00 72 SER A C 6
ATOM 6137 O O . SER A 1 72 ? 19.662 -1.995 5.569 1.00 0.00 72 SER A O 6
ATOM 6145 N N . SER A 1 73 ? 21.035 -3.317 4.352 1.00 0.00 73 SER A N 6
ATOM 6146 C CA . SER A 1 73 ? 22.013 -2.270 4.111 1.00 0.00 73 SER A CA 6
ATOM 6147 C C . SER A 1 73 ? 21.312 -1.004 3.613 1.00 0.00 73 SER A C 6
ATOM 6148 O O . SER A 1 73 ? 20.467 -1.068 2.721 1.00 0.00 73 SER A O 6
ATOM 6156 N N . GLY A 1 74 ? 21.688 0.116 4.212 1.00 0.00 74 GLY A N 6
ATOM 6157 C CA . GLY A 1 74 ? 21.106 1.395 3.842 1.00 0.00 74 GLY A CA 6
ATOM 6158 C C . GLY A 1 74 ? 19.599 1.266 3.613 1.00 0.00 74 GLY A C 6
ATOM 6159 O O . GLY A 1 74 ? 19.148 1.139 2.475 1.00 0.00 74 GLY A O 6
ATOM 6163 N N . GLY A 1 1 ? -18.336 -17.567 -36.800 1.00 0.00 1 GLY A N 7
ATOM 6164 C CA . GLY A 1 1 ? -17.338 -17.735 -35.758 1.00 0.00 1 GLY A CA 7
ATOM 6165 C C . GLY A 1 1 ? -16.406 -18.907 -36.075 1.00 0.00 1 GLY A C 7
ATOM 6166 O O . GLY A 1 1 ? -16.865 -20.026 -36.298 1.00 0.00 1 GLY A O 7
ATOM 6170 N N . SER A 1 2 ? -15.115 -18.609 -36.085 1.00 0.00 2 SER A N 7
ATOM 6171 C CA . SER A 1 2 ? -14.116 -19.624 -36.371 1.00 0.00 2 SER A CA 7
ATOM 6172 C C . SER A 1 2 ? -12.714 -19.058 -36.136 1.00 0.00 2 SER A C 7
ATOM 6173 O O . SER A 1 2 ? -12.351 -18.030 -36.705 1.00 0.00 2 SER A O 7
ATOM 6181 N N . SER A 1 3 ? -11.963 -19.755 -35.295 1.00 0.00 3 SER A N 7
ATOM 6182 C CA . SER A 1 3 ? -10.609 -19.335 -34.977 1.00 0.00 3 SER A CA 7
ATOM 6183 C C . SER A 1 3 ? -9.842 -20.489 -34.327 1.00 0.00 3 SER A C 7
ATOM 6184 O O . SER A 1 3 ? -8.804 -20.912 -34.833 1.00 0.00 3 SER A O 7
ATOM 6192 N N . GLY A 1 4 ? -10.384 -20.965 -33.216 1.00 0.00 4 GLY A N 7
ATOM 6193 C CA . GLY A 1 4 ? -9.764 -22.062 -32.491 1.00 0.00 4 GLY A CA 7
ATOM 6194 C C . GLY A 1 4 ? -10.739 -22.675 -31.484 1.00 0.00 4 GLY A C 7
ATOM 6195 O O . GLY A 1 4 ? -11.938 -22.404 -31.532 1.00 0.00 4 GLY A O 7
ATOM 6199 N N . SER A 1 5 ? -10.189 -23.489 -30.596 1.00 0.00 5 SER A N 7
ATOM 6200 C CA . SER A 1 5 ? -10.995 -24.142 -29.579 1.00 0.00 5 SER A CA 7
ATOM 6201 C C . SER A 1 5 ? -10.092 -24.882 -28.590 1.00 0.00 5 SER A C 7
ATOM 6202 O O . SER A 1 5 ? -9.720 -26.031 -28.824 1.00 0.00 5 SER A O 7
ATOM 6210 N N . SER A 1 6 ? -9.764 -24.193 -27.507 1.00 0.00 6 SER A N 7
ATOM 6211 C CA . SER A 1 6 ? -8.912 -24.770 -26.482 1.00 0.00 6 SER A CA 7
ATOM 6212 C C . SER A 1 6 ? -8.862 -23.848 -25.262 1.00 0.00 6 SER A C 7
ATOM 6213 O O . SER A 1 6 ? -9.221 -24.254 -24.158 1.00 0.00 6 SER A O 7
ATOM 6221 N N . GLY A 1 7 ? -8.414 -22.625 -25.503 1.00 0.00 7 GLY A N 7
ATOM 6222 C CA . GLY A 1 7 ? -8.313 -21.642 -24.438 1.00 0.00 7 GLY A CA 7
ATOM 6223 C C . GLY A 1 7 ? -7.649 -22.244 -23.198 1.00 0.00 7 GLY A C 7
ATOM 6224 O O . GLY A 1 7 ? -8.328 -22.778 -22.323 1.00 0.00 7 GLY A O 7
ATOM 6228 N N . ALA A 1 8 ? -6.329 -22.136 -23.162 1.00 0.00 8 ALA A N 7
ATOM 6229 C CA . ALA A 1 8 ? -5.565 -22.663 -22.044 1.00 0.00 8 ALA A CA 7
ATOM 6230 C C . ALA A 1 8 ? -4.218 -21.941 -21.967 1.00 0.00 8 ALA A C 7
ATOM 6231 O O . ALA A 1 8 ? -3.173 -22.541 -22.215 1.00 0.00 8 ALA A O 7
ATOM 6238 N N . ARG A 1 9 ? -4.286 -20.663 -21.623 1.00 0.00 9 ARG A N 7
ATOM 6239 C CA . ARG A 1 9 ? -3.085 -19.853 -21.510 1.00 0.00 9 ARG A CA 7
ATOM 6240 C C . ARG A 1 9 ? -2.369 -19.775 -22.859 1.00 0.00 9 ARG A C 7
ATOM 6241 O O . ARG A 1 9 ? -2.572 -20.626 -23.724 1.00 0.00 9 ARG A O 7
ATOM 6262 N N . ALA A 1 10 ? -1.545 -18.747 -22.997 1.00 0.00 10 ALA A N 7
ATOM 6263 C CA . ALA A 1 10 ? -0.797 -18.547 -24.227 1.00 0.00 10 ALA A CA 7
ATOM 6264 C C . ALA A 1 10 ? 0.142 -17.351 -24.059 1.00 0.00 10 ALA A C 7
ATOM 6265 O O . ALA A 1 10 ? -0.294 -16.202 -24.105 1.00 0.00 10 ALA A O 7
ATOM 6272 N N . CYS A 1 11 ? 1.416 -17.663 -23.867 1.00 0.00 11 CYS A N 7
ATOM 6273 C CA . CYS A 1 11 ? 2.421 -16.628 -23.691 1.00 0.00 11 CYS A CA 7
ATOM 6274 C C . CYS A 1 11 ? 3.786 -17.304 -23.551 1.00 0.00 11 CYS A C 7
ATOM 6275 O O . CYS A 1 11 ? 3.964 -18.184 -22.710 1.00 0.00 11 CYS A O 7
ATOM 6283 N N . SER A 1 12 ? 4.716 -16.867 -24.387 1.00 0.00 12 SER A N 7
ATOM 6284 C CA . SER A 1 12 ? 6.061 -17.418 -24.366 1.00 0.00 12 SER A CA 7
ATOM 6285 C C . SER A 1 12 ? 7.025 -16.475 -25.088 1.00 0.00 12 SER A C 7
ATOM 6286 O O . SER A 1 12 ? 6.949 -16.317 -26.306 1.00 0.00 12 SER A O 7
ATOM 6294 N N . GLN A 1 13 ? 7.909 -15.872 -24.307 1.00 0.00 13 GLN A N 7
ATOM 6295 C CA . GLN A 1 13 ? 8.887 -14.949 -24.856 1.00 0.00 13 GLN A CA 7
ATOM 6296 C C . GLN A 1 13 ? 9.798 -14.418 -23.748 1.00 0.00 13 GLN A C 7
ATOM 6297 O O . GLN A 1 13 ? 9.475 -14.533 -22.566 1.00 0.00 13 GLN A O 7
ATOM 6311 N N . SER A 1 14 ? 10.918 -13.849 -24.168 1.00 0.00 14 SER A N 7
ATOM 6312 C CA . SER A 1 14 ? 11.878 -13.301 -23.225 1.00 0.00 14 SER A CA 7
ATOM 6313 C C . SER A 1 14 ? 11.835 -11.772 -23.264 1.00 0.00 14 SER A C 7
ATOM 6314 O O . SER A 1 14 ? 12.600 -11.144 -23.994 1.00 0.00 14 SER A O 7
ATOM 6322 N N . SER A 1 15 ? 10.932 -11.217 -22.469 1.00 0.00 15 SER A N 7
ATOM 6323 C CA . SER A 1 15 ? 10.779 -9.773 -22.403 1.00 0.00 15 SER A CA 7
ATOM 6324 C C . SER A 1 15 ? 9.589 -9.413 -21.512 1.00 0.00 15 SER A C 7
ATOM 6325 O O . SER A 1 15 ? 8.489 -9.930 -21.700 1.00 0.00 15 SER A O 7
ATOM 6333 N N . GLN A 1 16 ? 9.850 -8.529 -20.560 1.00 0.00 16 GLN A N 7
ATOM 6334 C CA . GLN A 1 16 ? 8.814 -8.094 -19.639 1.00 0.00 16 GLN A CA 7
ATOM 6335 C C . GLN A 1 16 ? 8.039 -6.914 -20.230 1.00 0.00 16 GLN A C 7
ATOM 6336 O O . GLN A 1 16 ? 6.953 -7.093 -20.778 1.00 0.00 16 GLN A O 7
ATOM 6350 N N . THR A 1 17 ? 8.629 -5.735 -20.099 1.00 0.00 17 THR A N 7
ATOM 6351 C CA . THR A 1 17 ? 8.008 -4.526 -20.613 1.00 0.00 17 THR A CA 7
ATOM 6352 C C . THR A 1 17 ? 6.612 -4.347 -20.013 1.00 0.00 17 THR A C 7
ATOM 6353 O O . THR A 1 17 ? 5.654 -4.068 -20.732 1.00 0.00 17 THR A O 7
ATOM 6364 N N . ALA A 1 18 ? 6.542 -4.514 -18.700 1.00 0.00 18 ALA A N 7
ATOM 6365 C CA . ALA A 1 18 ? 5.279 -4.374 -17.995 1.00 0.00 18 ALA A CA 7
ATOM 6366 C C . ALA A 1 18 ? 5.543 -4.336 -16.488 1.00 0.00 18 ALA A C 7
ATOM 6367 O O . ALA A 1 18 ? 6.692 -4.249 -16.058 1.00 0.00 18 ALA A O 7
ATOM 6374 N N . LEU A 1 19 ? 4.460 -4.404 -15.728 1.00 0.00 19 LEU A N 7
ATOM 6375 C CA . LEU A 1 19 ? 4.560 -4.378 -14.279 1.00 0.00 19 LEU A CA 7
ATOM 6376 C C . LEU A 1 19 ? 3.560 -5.373 -13.685 1.00 0.00 19 LEU A C 7
ATOM 6377 O O . LEU A 1 19 ? 2.560 -5.706 -14.320 1.00 0.00 19 LEU A O 7
ATOM 6393 N N . PRO A 1 20 ? 3.873 -5.830 -12.443 1.00 0.00 20 PRO A N 7
ATOM 6394 C CA . PRO A 1 20 ? 3.013 -6.779 -11.757 1.00 0.00 20 PRO A CA 7
ATOM 6395 C C . PRO A 1 20 ? 1.753 -6.093 -11.225 1.00 0.00 20 PRO A C 7
ATOM 6396 O O . PRO A 1 20 ? 1.459 -6.165 -10.033 1.00 0.00 20 PRO A O 7
ATOM 6407 N N . THR A 1 21 ? 1.042 -5.444 -12.136 1.00 0.00 21 THR A N 7
ATOM 6408 C CA . THR A 1 21 ? -0.179 -4.746 -11.773 1.00 0.00 21 THR A CA 7
ATOM 6409 C C . THR A 1 21 ? -0.023 -4.071 -10.409 1.00 0.00 21 THR A C 7
ATOM 6410 O O . THR A 1 21 ? -0.584 -4.533 -9.416 1.00 0.00 21 THR A O 7
ATOM 6421 N N . SER A 1 22 ? 0.742 -2.990 -10.403 1.00 0.00 22 SER A N 7
ATOM 6422 C CA . SER A 1 22 ? 0.979 -2.247 -9.177 1.00 0.00 22 SER A CA 7
ATOM 6423 C C . SER A 1 22 ? -0.260 -1.426 -8.815 1.00 0.00 22 SER A C 7
ATOM 6424 O O . SER A 1 22 ? -0.352 -0.889 -7.712 1.00 0.00 22 SER A O 7
ATOM 6432 N N . LEU A 1 23 ? -1.182 -1.356 -9.763 1.00 0.00 23 LEU A N 7
ATOM 6433 C CA . LEU A 1 23 ? -2.412 -0.609 -9.558 1.00 0.00 23 LEU A CA 7
ATOM 6434 C C . LEU A 1 23 ? -3.531 -1.577 -9.169 1.00 0.00 23 LEU A C 7
ATOM 6435 O O . LEU A 1 23 ? -4.706 -1.212 -9.188 1.00 0.00 23 LEU A O 7
ATOM 6451 N N . PHE A 1 24 ? -3.128 -2.791 -8.826 1.00 0.00 24 PHE A N 7
ATOM 6452 C CA . PHE A 1 24 ? -4.083 -3.814 -8.433 1.00 0.00 24 PHE A CA 7
ATOM 6453 C C . PHE A 1 24 ? -3.967 -4.127 -6.940 1.00 0.00 24 PHE A C 7
ATOM 6454 O O . PHE A 1 24 ? -4.764 -4.893 -6.399 1.00 0.00 24 PHE A O 7
ATOM 6471 N N . THR A 1 25 ? -2.969 -3.520 -6.316 1.00 0.00 25 THR A N 7
ATOM 6472 C CA . THR A 1 25 ? -2.739 -3.725 -4.896 1.00 0.00 25 THR A CA 7
ATOM 6473 C C . THR A 1 25 ? -3.325 -2.565 -4.088 1.00 0.00 25 THR A C 7
ATOM 6474 O O . THR A 1 25 ? -3.568 -2.698 -2.890 1.00 0.00 25 THR A O 7
ATOM 6485 N N . GLU A 1 26 ? -3.534 -1.453 -4.777 1.00 0.00 26 GLU A N 7
ATOM 6486 C CA . GLU A 1 26 ? -4.087 -0.270 -4.139 1.00 0.00 26 GLU A CA 7
ATOM 6487 C C . GLU A 1 26 ? -5.616 -0.310 -4.180 1.00 0.00 26 GLU A C 7
ATOM 6488 O O . GLU A 1 26 ? -6.277 0.637 -3.755 1.00 0.00 26 GLU A O 7
ATOM 6500 N N . GLY A 1 27 ? -6.133 -1.415 -4.695 1.00 0.00 27 GLY A N 7
ATOM 6501 C CA . GLY A 1 27 ? -7.572 -1.591 -4.797 1.00 0.00 27 GLY A CA 7
ATOM 6502 C C . GLY A 1 27 ? -8.055 -2.710 -3.872 1.00 0.00 27 GLY A C 7
ATOM 6503 O O . GLY A 1 27 ? -9.168 -2.653 -3.352 1.00 0.00 27 GLY A O 7
ATOM 6507 N N . ARG A 1 28 ? -7.194 -3.701 -3.695 1.00 0.00 28 ARG A N 7
ATOM 6508 C CA . ARG A 1 28 ? -7.518 -4.831 -2.841 1.00 0.00 28 ARG A CA 7
ATOM 6509 C C . ARG A 1 28 ? -7.630 -4.381 -1.383 1.00 0.00 28 ARG A C 7
ATOM 6510 O O . ARG A 1 28 ? -8.726 -4.325 -0.829 1.00 0.00 28 ARG A O 7
ATOM 6531 N N . TYR A 1 29 ? -6.479 -4.071 -0.803 1.00 0.00 29 TYR A N 7
ATOM 6532 C CA . TYR A 1 29 ? -6.434 -3.628 0.579 1.00 0.00 29 TYR A CA 7
ATOM 6533 C C . TYR A 1 29 ? -6.473 -2.101 0.667 1.00 0.00 29 TYR A C 7
ATOM 6534 O O . TYR A 1 29 ? -5.817 -1.507 1.522 1.00 0.00 29 TYR A O 7
ATOM 6552 N N . GLN A 1 30 ? -7.248 -1.508 -0.229 1.00 0.00 30 GLN A N 7
ATOM 6553 C CA . GLN A 1 30 ? -7.381 -0.062 -0.264 1.00 0.00 30 GLN A CA 7
ATOM 6554 C C . GLN A 1 30 ? -7.769 0.469 1.118 1.00 0.00 30 GLN A C 7
ATOM 6555 O O . GLN A 1 30 ? -7.194 1.447 1.595 1.00 0.00 30 GLN A O 7
ATOM 6569 N N . GLN A 1 31 ? -8.741 -0.199 1.721 1.00 0.00 31 GLN A N 7
ATOM 6570 C CA . GLN A 1 31 ? -9.212 0.194 3.039 1.00 0.00 31 GLN A CA 7
ATOM 6571 C C . GLN A 1 31 ? -8.090 0.048 4.069 1.00 0.00 31 GLN A C 7
ATOM 6572 O O . GLN A 1 31 ? -7.896 0.925 4.909 1.00 0.00 31 GLN A O 7
ATOM 6586 N N . GLU A 1 32 ? -7.380 -1.066 3.970 1.00 0.00 32 GLU A N 7
ATOM 6587 C CA . GLU A 1 32 ? -6.283 -1.338 4.882 1.00 0.00 32 GLU A CA 7
ATOM 6588 C C . GLU A 1 32 ? -5.356 -0.124 4.974 1.00 0.00 32 GLU A C 7
ATOM 6589 O O . GLU A 1 32 ? -5.113 0.394 6.063 1.00 0.00 32 GLU A O 7
ATOM 6601 N N . LEU A 1 33 ? -4.863 0.293 3.817 1.00 0.00 33 LEU A N 7
ATOM 6602 C CA . LEU A 1 33 ? -3.968 1.436 3.753 1.00 0.00 33 LEU A CA 7
ATOM 6603 C C . LEU A 1 33 ? -4.584 2.604 4.526 1.00 0.00 33 LEU A C 7
ATOM 6604 O O . LEU A 1 33 ? -3.881 3.326 5.231 1.00 0.00 33 LEU A O 7
ATOM 6620 N N . GLU A 1 34 ? -5.891 2.753 4.368 1.00 0.00 34 GLU A N 7
ATOM 6621 C CA . GLU A 1 34 ? -6.609 3.821 5.042 1.00 0.00 34 GLU A CA 7
ATOM 6622 C C . GLU A 1 34 ? -6.628 3.578 6.552 1.00 0.00 34 GLU A C 7
ATOM 6623 O O . GLU A 1 34 ? -6.507 4.517 7.33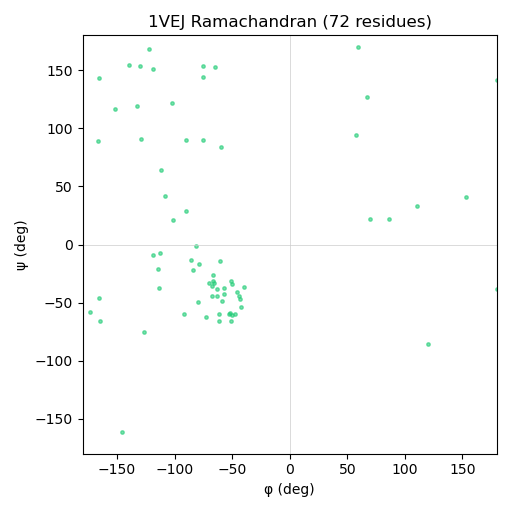8 1.00 0.00 34 GLU A O 7
ATOM 6635 N N . GLU A 1 35 ? -6.780 2.312 6.914 1.00 0.00 35 GLU A N 7
ATOM 6636 C CA . GLU A 1 35 ? -6.816 1.933 8.316 1.00 0.00 35 GLU A CA 7
ATOM 6637 C C . GLU A 1 35 ? -5.509 2.330 9.006 1.00 0.00 35 GLU A C 7
ATOM 6638 O O . GLU A 1 35 ? -5.519 3.101 9.964 1.00 0.00 35 GLU A O 7
ATOM 6650 N N . LEU A 1 36 ? -4.416 1.785 8.493 1.00 0.00 36 LEU A N 7
ATOM 6651 C CA . LEU A 1 36 ? -3.105 2.072 9.048 1.00 0.00 36 LEU A CA 7
ATOM 6652 C C . LEU A 1 36 ? -2.943 3.585 9.205 1.00 0.00 36 LEU A C 7
ATOM 6653 O O . LEU A 1 36 ? -2.351 4.052 10.178 1.00 0.00 36 LEU A O 7
ATOM 6669 N N . LYS A 1 37 ? -3.478 4.310 8.234 1.00 0.00 37 LYS A N 7
ATOM 6670 C CA . LYS A 1 37 ? -3.400 5.761 8.253 1.00 0.00 37 LYS A CA 7
ATOM 6671 C C . LYS A 1 37 ? -4.068 6.287 9.525 1.00 0.00 37 LYS A C 7
ATOM 6672 O O . LYS A 1 37 ? -3.899 7.451 9.883 1.00 0.00 37 LYS A O 7
ATOM 6691 N N . ALA A 1 38 ? -4.813 5.403 10.173 1.00 0.00 38 ALA A N 7
ATOM 6692 C CA . ALA A 1 38 ? -5.506 5.763 11.398 1.00 0.00 38 ALA A CA 7
ATOM 6693 C C . ALA A 1 38 ? -4.921 4.965 12.564 1.00 0.00 38 ALA A C 7
ATOM 6694 O O . ALA A 1 38 ? -4.773 5.490 13.667 1.00 0.00 38 ALA A O 7
ATOM 6701 N N . LEU A 1 39 ? -4.603 3.711 12.281 1.00 0.00 39 LEU A N 7
ATOM 6702 C CA . LEU A 1 39 ? -4.037 2.835 13.293 1.00 0.00 39 LEU A CA 7
ATOM 6703 C C . LEU A 1 39 ? -2.778 3.483 13.875 1.00 0.00 39 LEU A C 7
ATOM 6704 O O . LEU A 1 39 ? -2.562 3.450 15.085 1.00 0.00 39 LEU A O 7
ATOM 6720 N N . GLY A 1 40 ? -1.981 4.055 12.985 1.00 0.00 40 GLY A N 7
ATOM 6721 C CA . GLY A 1 40 ? -0.749 4.709 13.394 1.00 0.00 40 GLY A CA 7
ATOM 6722 C C . GLY A 1 40 ? 0.279 4.701 12.261 1.00 0.00 40 GLY A C 7
ATOM 6723 O O . GLY A 1 40 ? 1.466 4.483 12.497 1.00 0.00 40 GLY A O 7
ATOM 6727 N N . PHE A 1 41 ? -0.215 4.941 11.056 1.00 0.00 41 PHE A N 7
ATOM 6728 C CA . PHE A 1 41 ? 0.646 4.965 9.885 1.00 0.00 41 PHE A CA 7
ATOM 6729 C C . PHE A 1 41 ? 0.143 5.978 8.855 1.00 0.00 41 PHE A C 7
ATOM 6730 O O . PHE A 1 41 ? -0.574 6.916 9.200 1.00 0.00 41 PHE A O 7
ATOM 6747 N N . ALA A 1 42 ? 0.539 5.754 7.610 1.00 0.00 42 ALA A N 7
ATOM 6748 C CA . ALA A 1 42 ? 0.137 6.636 6.528 1.00 0.00 42 ALA A CA 7
ATOM 6749 C C . ALA A 1 42 ? 0.793 6.170 5.226 1.00 0.00 42 ALA A C 7
ATOM 6750 O O . ALA A 1 42 ? 0.146 6.125 4.182 1.00 0.00 42 ALA A O 7
ATOM 6757 N N . ASN A 1 43 ? 2.071 5.835 5.332 1.00 0.00 43 ASN A N 7
ATOM 6758 C CA . ASN A 1 43 ? 2.822 5.374 4.177 1.00 0.00 43 ASN A CA 7
ATOM 6759 C C . ASN A 1 43 ? 2.084 4.201 3.529 1.00 0.00 43 ASN A C 7
ATOM 6760 O O . ASN A 1 43 ? 2.309 3.047 3.888 1.00 0.00 43 ASN A O 7
ATOM 6771 N N . ARG A 1 44 ? 1.217 4.538 2.585 1.00 0.00 44 ARG A N 7
ATOM 6772 C CA . ARG A 1 44 ? 0.444 3.527 1.883 1.00 0.00 44 ARG A CA 7
ATOM 6773 C C . ARG A 1 44 ? 1.377 2.523 1.203 1.00 0.00 44 ARG A C 7
ATOM 6774 O O . ARG A 1 44 ? 1.360 1.337 1.526 1.00 0.00 44 ARG A O 7
ATOM 6795 N N . ASP A 1 45 ? 2.170 3.036 0.273 1.00 0.00 45 ASP A N 7
ATOM 6796 C CA . ASP A 1 45 ? 3.108 2.199 -0.455 1.00 0.00 45 ASP A CA 7
ATOM 6797 C C . ASP A 1 45 ? 3.766 1.215 0.514 1.00 0.00 45 ASP A C 7
ATOM 6798 O O . ASP A 1 45 ? 3.880 0.027 0.216 1.00 0.00 45 ASP A O 7
ATOM 6807 N N . ALA A 1 46 ? 4.182 1.746 1.654 1.00 0.00 46 ALA A N 7
ATOM 6808 C CA . ALA A 1 46 ? 4.826 0.930 2.669 1.00 0.00 46 ALA A CA 7
ATOM 6809 C C . ALA A 1 46 ? 3.793 -0.013 3.290 1.00 0.00 46 ALA A C 7
ATOM 6810 O O . ALA A 1 46 ? 4.058 -1.201 3.465 1.00 0.00 46 ALA A O 7
ATOM 6817 N N . ASN A 1 47 ? 2.638 0.553 3.606 1.00 0.00 47 ASN A N 7
ATOM 6818 C CA . ASN A 1 47 ? 1.564 -0.222 4.204 1.00 0.00 47 ASN A CA 7
ATOM 6819 C C . ASN A 1 47 ? 1.210 -1.390 3.282 1.00 0.00 47 ASN A C 7
ATOM 6820 O O . ASN A 1 47 ? 0.892 -2.482 3.752 1.00 0.00 47 ASN A O 7
ATOM 6831 N N . LEU A 1 48 ? 1.276 -1.121 1.986 1.00 0.00 48 LEU A N 7
ATOM 6832 C CA . LEU A 1 48 ? 0.966 -2.137 0.995 1.00 0.00 48 LEU A CA 7
ATOM 6833 C C . LEU A 1 48 ? 2.102 -3.160 0.946 1.00 0.00 48 LEU A C 7
ATOM 6834 O O . LEU A 1 48 ? 1.899 -4.334 1.250 1.00 0.00 48 LEU A O 7
ATOM 6850 N N . GLN A 1 49 ? 3.275 -2.677 0.562 1.00 0.00 49 GLN A N 7
ATOM 6851 C CA . GLN A 1 49 ? 4.444 -3.535 0.470 1.00 0.00 49 GLN A CA 7
ATOM 6852 C C . GLN A 1 49 ? 4.482 -4.508 1.650 1.00 0.00 49 GLN A C 7
ATOM 6853 O O . GLN A 1 49 ? 4.914 -5.651 1.503 1.00 0.00 49 GLN A O 7
ATOM 6867 N N . ALA A 1 50 ? 4.024 -4.020 2.794 1.00 0.00 50 ALA A N 7
ATOM 6868 C CA . ALA A 1 50 ? 4.001 -4.833 3.998 1.00 0.00 50 ALA A CA 7
ATOM 6869 C C . ALA A 1 50 ? 2.756 -5.723 3.983 1.00 0.00 50 ALA A C 7
ATOM 6870 O O . ALA A 1 50 ? 2.845 -6.925 4.226 1.00 0.00 50 ALA A O 7
ATOM 6877 N N . LEU A 1 51 ? 1.624 -5.097 3.696 1.00 0.00 51 LEU A N 7
ATOM 6878 C CA . LEU A 1 51 ? 0.363 -5.817 3.647 1.00 0.00 51 LEU A CA 7
ATOM 6879 C C . LEU A 1 51 ? 0.505 -7.023 2.716 1.00 0.00 51 LEU A C 7
ATOM 6880 O O . LEU A 1 51 ? 0.242 -8.156 3.117 1.00 0.00 51 LEU A O 7
ATOM 6896 N N . VAL A 1 52 ? 0.921 -6.738 1.491 1.00 0.00 52 VAL A N 7
ATOM 6897 C CA . VAL A 1 52 ? 1.102 -7.785 0.499 1.00 0.00 52 VAL A CA 7
ATOM 6898 C C . VAL A 1 52 ? 2.118 -8.804 1.019 1.00 0.00 52 VAL A C 7
ATOM 6899 O O . VAL A 1 52 ? 2.085 -9.972 0.633 1.00 0.00 52 VAL A O 7
ATOM 6912 N N . ALA A 1 53 ? 2.997 -8.325 1.887 1.00 0.00 53 ALA A N 7
ATOM 6913 C CA . ALA A 1 53 ? 4.021 -9.180 2.464 1.00 0.00 53 ALA A CA 7
ATOM 6914 C C . ALA A 1 53 ? 3.365 -10.188 3.409 1.00 0.00 53 ALA A C 7
ATOM 6915 O O . ALA A 1 53 ? 3.900 -11.273 3.633 1.00 0.00 53 ALA A O 7
ATOM 6922 N N . THR A 1 54 ? 2.215 -9.795 3.937 1.00 0.00 54 THR A N 7
ATOM 6923 C CA . THR A 1 54 ? 1.480 -10.652 4.852 1.00 0.00 54 THR A CA 7
ATOM 6924 C C . THR A 1 54 ? 0.251 -11.243 4.159 1.00 0.00 54 THR A C 7
ATOM 6925 O O . THR A 1 54 ? -0.626 -11.805 4.814 1.00 0.00 54 THR A O 7
ATOM 6936 N N . ASP A 1 55 ? 0.226 -11.097 2.842 1.00 0.00 55 ASP A N 7
ATOM 6937 C CA . ASP A 1 55 ? -0.880 -11.609 2.053 1.00 0.00 55 ASP A CA 7
ATOM 6938 C C . ASP A 1 55 ? -2.096 -10.699 2.235 1.00 0.00 55 ASP A C 7
ATOM 6939 O O . ASP A 1 55 ? -3.223 -11.097 1.945 1.00 0.00 55 ASP A O 7
ATOM 6948 N N . GLY A 1 56 ? -1.826 -9.493 2.714 1.00 0.00 56 GLY A N 7
ATOM 6949 C CA . GLY A 1 56 ? -2.884 -8.523 2.939 1.00 0.00 56 GLY A CA 7
ATOM 6950 C C . GLY A 1 56 ? -3.411 -8.608 4.372 1.00 0.00 56 GLY A C 7
ATOM 6951 O O . GLY A 1 56 ? -4.607 -8.440 4.609 1.00 0.00 56 GLY A O 7
ATOM 6955 N N . ASP A 1 57 ? -2.494 -8.870 5.292 1.00 0.00 57 ASP A N 7
ATOM 6956 C CA . ASP A 1 57 ? -2.852 -8.980 6.696 1.00 0.00 57 ASP A CA 7
ATOM 6957 C C . ASP A 1 57 ? -2.412 -7.712 7.430 1.00 0.00 57 ASP A C 7
ATOM 6958 O O . ASP A 1 57 ? -1.360 -7.692 8.067 1.00 0.00 57 ASP A O 7
ATOM 6967 N N . ILE A 1 58 ? -3.240 -6.684 7.317 1.00 0.00 58 ILE A N 7
ATOM 6968 C CA . ILE A 1 58 ? -2.950 -5.415 7.963 1.00 0.00 58 ILE A CA 7
ATOM 6969 C C . ILE A 1 58 ? -2.362 -5.676 9.351 1.00 0.00 58 ILE A C 7
ATOM 6970 O O . ILE A 1 58 ? -1.374 -5.054 9.738 1.00 0.00 58 ILE A O 7
ATOM 6986 N N . HIS A 1 59 ? -2.994 -6.599 10.062 1.00 0.00 59 HIS A N 7
ATOM 6987 C CA . HIS A 1 59 ? -2.546 -6.950 11.399 1.00 0.00 59 HIS A CA 7
ATOM 6988 C C . HIS A 1 59 ? -1.050 -7.272 11.371 1.00 0.00 59 HIS A C 7
ATOM 6989 O O . HIS A 1 59 ? -0.263 -6.644 12.077 1.00 0.00 59 HIS A O 7
ATOM 7003 N N . ALA A 1 60 ? -0.703 -8.250 10.547 1.00 0.00 60 ALA A N 7
ATOM 7004 C CA . ALA A 1 60 ? 0.684 -8.663 10.417 1.00 0.00 60 ALA A CA 7
ATOM 7005 C C . ALA A 1 60 ? 1.478 -7.556 9.721 1.00 0.00 60 ALA A C 7
ATOM 7006 O O . ALA A 1 60 ? 2.699 -7.486 9.852 1.00 0.00 60 ALA A O 7
ATOM 7013 N N . ALA A 1 61 ? 0.752 -6.718 8.994 1.00 0.00 61 ALA A N 7
ATOM 7014 C CA . ALA A 1 61 ? 1.373 -5.618 8.277 1.00 0.00 61 ALA A CA 7
ATOM 7015 C C . ALA A 1 61 ? 1.853 -4.567 9.280 1.00 0.00 61 ALA A C 7
ATOM 7016 O O . ALA A 1 61 ? 2.936 -4.006 9.126 1.00 0.00 61 ALA A O 7
ATOM 7023 N N . ILE A 1 62 ? 1.022 -4.332 10.285 1.00 0.00 62 ILE A N 7
ATOM 7024 C CA . ILE A 1 62 ? 1.348 -3.358 11.313 1.00 0.00 62 ILE A CA 7
ATOM 7025 C C . ILE A 1 62 ? 2.740 -3.659 11.872 1.00 0.00 62 ILE A C 7
ATOM 7026 O O . ILE A 1 62 ? 3.671 -2.879 11.682 1.00 0.00 62 ILE A O 7
ATOM 7042 N N . GLU A 1 63 ? 2.837 -4.793 12.551 1.00 0.00 63 GLU A N 7
ATOM 7043 C CA . GLU A 1 63 ? 4.100 -5.207 13.139 1.00 0.00 63 GLU A CA 7
ATOM 7044 C C . GLU A 1 63 ? 5.251 -4.937 12.168 1.00 0.00 63 GLU A C 7
ATOM 7045 O O . GLU A 1 63 ? 6.271 -4.367 12.553 1.00 0.00 63 GLU A O 7
ATOM 7057 N N . MET A 1 64 ? 5.049 -5.359 10.929 1.00 0.00 64 MET A N 7
ATOM 7058 C CA . MET A 1 64 ? 6.058 -5.170 9.900 1.00 0.00 64 MET A CA 7
ATOM 7059 C C . MET A 1 64 ? 6.322 -3.682 9.658 1.00 0.00 64 MET A C 7
ATOM 7060 O O . MET A 1 64 ? 7.459 -3.283 9.408 1.00 0.00 64 MET A O 7
ATOM 7074 N N . LEU A 1 65 ? 5.254 -2.903 9.742 1.00 0.00 65 LEU A N 7
ATOM 7075 C CA . LEU A 1 65 ? 5.357 -1.468 9.536 1.00 0.00 65 LEU A CA 7
ATOM 7076 C C . LEU A 1 65 ? 5.906 -0.813 10.804 1.00 0.00 65 LEU A C 7
ATOM 7077 O O . LEU A 1 65 ? 6.503 0.261 10.744 1.00 0.00 65 LEU A O 7
ATOM 7093 N N . LEU A 1 66 ? 5.686 -1.487 11.924 1.00 0.00 66 LEU A N 7
ATOM 7094 C CA . LEU A 1 66 ? 6.151 -0.983 13.205 1.00 0.00 66 LEU A CA 7
ATOM 7095 C C . LEU A 1 66 ? 7.678 -0.883 13.184 1.00 0.00 66 LEU A C 7
ATOM 7096 O O . LEU A 1 66 ? 8.270 -0.202 14.020 1.00 0.00 66 LEU A O 7
ATOM 7112 N N . GLY A 1 67 ? 8.271 -1.571 12.219 1.00 0.00 67 GLY A N 7
ATOM 7113 C CA . GLY A 1 67 ? 9.717 -1.567 12.078 1.00 0.00 67 GLY A CA 7
ATOM 7114 C C . GLY A 1 67 ? 10.289 -2.976 12.254 1.00 0.00 67 GLY A C 7
ATOM 7115 O O . GLY A 1 67 ? 11.501 -3.148 12.372 1.00 0.00 67 GLY A O 7
ATOM 7119 N N . ALA A 1 68 ? 9.388 -3.948 12.266 1.00 0.00 68 ALA A N 7
ATOM 7120 C CA . ALA A 1 68 ? 9.787 -5.336 12.425 1.00 0.00 68 ALA A CA 7
ATOM 7121 C C . ALA A 1 68 ? 10.083 -5.938 11.050 1.00 0.00 68 ALA A C 7
ATOM 7122 O O . ALA A 1 68 ? 9.401 -6.864 10.614 1.00 0.00 68 ALA A O 7
ATOM 7129 N N . SER A 1 69 ? 11.101 -5.387 10.405 1.00 0.00 69 SER A N 7
ATOM 7130 C CA . SER A 1 69 ? 11.496 -5.858 9.089 1.00 0.00 69 SER A CA 7
ATOM 7131 C C . SER A 1 69 ? 13.007 -5.697 8.906 1.00 0.00 69 SER A C 7
ATOM 7132 O O . SER A 1 69 ? 13.603 -4.760 9.434 1.00 0.00 69 SER A O 7
ATOM 7140 N N . GLY A 1 70 ? 13.583 -6.627 8.158 1.00 0.00 70 GLY A N 7
ATOM 7141 C CA . GLY A 1 70 ? 15.012 -6.600 7.900 1.00 0.00 70 GLY A CA 7
ATOM 7142 C C . GLY A 1 70 ? 15.333 -7.195 6.527 1.00 0.00 70 GLY A C 7
ATOM 7143 O O . GLY A 1 70 ? 14.544 -7.966 5.981 1.00 0.00 70 GLY A O 7
ATOM 7147 N N . PRO A 1 71 ? 16.522 -6.806 5.995 1.00 0.00 71 PRO A N 7
ATOM 7148 C CA . PRO A 1 71 ? 16.957 -7.293 4.697 1.00 0.00 71 PRO A CA 7
ATOM 7149 C C . PRO A 1 71 ? 17.433 -8.744 4.787 1.00 0.00 71 PRO A C 7
ATOM 7150 O O . PRO A 1 71 ? 18.540 -9.010 5.251 1.00 0.00 71 PRO A O 7
ATOM 7161 N N . SER A 1 72 ? 16.572 -9.645 4.336 1.00 0.00 72 SER A N 7
ATOM 7162 C CA . SER A 1 72 ? 16.891 -11.062 4.360 1.00 0.00 72 SER A CA 7
ATOM 7163 C C . SER A 1 72 ? 16.154 -11.783 3.229 1.00 0.00 72 SER A C 7
ATOM 7164 O O . SER A 1 72 ? 14.925 -11.777 3.181 1.00 0.00 72 SER A O 7
ATOM 7172 N N . SER A 1 73 ? 16.936 -12.388 2.347 1.00 0.00 73 SER A N 7
ATOM 7173 C CA . SER A 1 73 ? 16.374 -13.112 1.221 1.00 0.00 73 SER A CA 7
ATOM 7174 C C . SER A 1 73 ? 15.587 -12.155 0.323 1.00 0.00 73 SER A C 7
ATOM 7175 O O . SER A 1 73 ? 14.690 -11.456 0.791 1.00 0.00 73 SER A O 7
ATOM 7183 N N . GLY A 1 74 ? 15.954 -12.153 -0.950 1.00 0.00 74 GLY A N 7
ATOM 7184 C CA . GLY A 1 74 ? 15.294 -11.292 -1.918 1.00 0.00 74 GLY A CA 7
ATOM 7185 C C . GLY A 1 74 ? 16.295 -10.343 -2.579 1.00 0.00 74 GLY A C 7
ATOM 7186 O O . GLY A 1 74 ? 16.432 -9.193 -2.165 1.00 0.00 74 GLY A O 7
ATOM 7190 N N . GLY A 1 1 ? 25.737 -34.462 -4.948 1.00 0.00 1 GLY A N 8
ATOM 7191 C CA . GLY A 1 1 ? 24.423 -34.684 -5.528 1.00 0.00 1 GLY A CA 8
ATOM 7192 C C . GLY A 1 1 ? 24.452 -34.484 -7.044 1.00 0.00 1 GLY A C 8
ATOM 7193 O O . GLY A 1 1 ? 23.765 -33.611 -7.573 1.00 0.00 1 GLY A O 8
ATOM 7197 N N . SER A 1 2 ? 25.255 -35.308 -7.702 1.00 0.00 2 SER A N 8
ATOM 7198 C CA . SER A 1 2 ? 25.382 -35.233 -9.148 1.00 0.00 2 SER A CA 8
ATOM 7199 C C . SER A 1 2 ? 24.435 -36.235 -9.809 1.00 0.00 2 SER A C 8
ATOM 7200 O O . SER A 1 2 ? 24.840 -37.346 -10.150 1.00 0.00 2 SER A O 8
ATOM 7208 N N . SER A 1 3 ? 23.191 -35.808 -9.971 1.00 0.00 3 SER A N 8
ATOM 7209 C CA . SER A 1 3 ? 22.183 -36.654 -10.586 1.00 0.00 3 SER A CA 8
ATOM 7210 C C . SER A 1 3 ? 21.249 -35.809 -11.454 1.00 0.00 3 SER A C 8
ATOM 7211 O O . SER A 1 3 ? 21.054 -34.623 -11.191 1.00 0.00 3 SER A O 8
ATOM 7219 N N . GLY A 1 4 ? 20.696 -36.452 -12.472 1.00 0.00 4 GLY A N 8
ATOM 7220 C CA . GLY A 1 4 ? 19.787 -35.774 -13.381 1.00 0.00 4 GLY A CA 8
ATOM 7221 C C . GLY A 1 4 ? 18.511 -35.340 -12.657 1.00 0.00 4 GLY A C 8
ATOM 7222 O O . GLY A 1 4 ? 18.097 -35.973 -11.687 1.00 0.00 4 GLY A O 8
ATOM 7226 N N . SER A 1 5 ? 17.923 -34.262 -13.156 1.00 0.00 5 SER A N 8
ATOM 7227 C CA . SER A 1 5 ? 16.703 -33.736 -12.570 1.00 0.00 5 SER A CA 8
ATOM 7228 C C . SER A 1 5 ? 16.980 -33.225 -11.154 1.00 0.00 5 SER A C 8
ATOM 7229 O O . SER A 1 5 ? 17.391 -33.991 -10.284 1.00 0.00 5 SER A O 8
ATOM 7237 N N . SER A 1 6 ? 16.745 -31.935 -10.968 1.00 0.00 6 SER A N 8
ATOM 7238 C CA . SER A 1 6 ? 16.965 -31.313 -9.674 1.00 0.00 6 SER A CA 8
ATOM 7239 C C . SER A 1 6 ? 16.057 -30.091 -9.519 1.00 0.00 6 SER A C 8
ATOM 7240 O O . SER A 1 6 ? 16.346 -29.026 -10.062 1.00 0.00 6 SER A O 8
ATOM 7248 N N . GLY A 1 7 ? 14.978 -30.286 -8.775 1.00 0.00 7 GLY A N 8
ATOM 7249 C CA . GLY A 1 7 ? 14.026 -29.213 -8.542 1.00 0.00 7 GLY A CA 8
ATOM 7250 C C . GLY A 1 7 ? 14.744 -27.917 -8.162 1.00 0.00 7 GLY A C 8
ATOM 7251 O O . GLY A 1 7 ? 15.667 -27.929 -7.350 1.00 0.00 7 GLY A O 8
ATOM 7255 N N . ALA A 1 8 ? 14.292 -26.829 -8.768 1.00 0.00 8 ALA A N 8
ATOM 7256 C CA . ALA A 1 8 ? 14.879 -25.526 -8.504 1.00 0.00 8 ALA A CA 8
ATOM 7257 C C . ALA A 1 8 ? 13.764 -24.511 -8.246 1.00 0.00 8 ALA A C 8
ATOM 7258 O O . ALA A 1 8 ? 12.690 -24.599 -8.839 1.00 0.00 8 ALA A O 8
ATOM 7265 N N . ARG A 1 9 ? 14.056 -23.571 -7.359 1.00 0.00 9 ARG A N 8
ATOM 7266 C CA . ARG A 1 9 ? 13.091 -22.541 -7.015 1.00 0.00 9 ARG A CA 8
ATOM 7267 C C . ARG A 1 9 ? 13.081 -21.445 -8.082 1.00 0.00 9 ARG A C 8
ATOM 7268 O O . ARG A 1 9 ? 14.105 -21.174 -8.708 1.00 0.00 9 ARG A O 8
ATOM 7289 N N . ALA A 1 10 ? 11.913 -20.844 -8.258 1.00 0.00 10 ALA A N 8
ATOM 7290 C CA . ALA A 1 10 ? 11.757 -19.784 -9.239 1.00 0.00 10 ALA A CA 8
ATOM 7291 C C . ALA A 1 10 ? 12.131 -20.317 -10.624 1.00 0.00 10 ALA A C 8
ATOM 7292 O O . ALA A 1 10 ? 13.307 -20.536 -10.911 1.00 0.00 10 ALA A O 8
ATOM 7299 N N . CYS A 1 11 ? 11.109 -20.510 -11.444 1.00 0.00 11 CYS A N 8
ATOM 7300 C CA . CYS A 1 11 ? 11.316 -21.013 -12.791 1.00 0.00 11 CYS A CA 8
ATOM 7301 C C . CYS A 1 11 ? 10.681 -20.027 -13.775 1.00 0.00 11 CYS A C 8
ATOM 7302 O O . CYS A 1 11 ? 9.458 -19.933 -13.862 1.00 0.00 11 CYS A O 8
ATOM 7310 N N . SER A 1 12 ? 11.541 -19.318 -14.491 1.00 0.00 12 SER A N 8
ATOM 7311 C CA . SER A 1 12 ? 11.080 -18.343 -15.464 1.00 0.00 12 SER A CA 8
ATOM 7312 C C . SER A 1 12 ? 10.318 -19.047 -16.589 1.00 0.00 12 SER A C 8
ATOM 7313 O O . SER A 1 12 ? 10.669 -20.159 -16.981 1.00 0.00 12 SER A O 8
ATOM 7321 N N . GLN A 1 13 ? 9.288 -18.371 -17.076 1.00 0.00 13 GLN A N 8
ATOM 7322 C CA . GLN A 1 13 ? 8.474 -18.917 -18.148 1.00 0.00 13 GLN A CA 8
ATOM 7323 C C . GLN A 1 13 ? 7.460 -17.876 -18.629 1.00 0.00 13 GLN A C 8
ATOM 7324 O O . GLN A 1 13 ? 7.301 -16.827 -18.007 1.00 0.00 13 GLN A O 8
ATOM 7338 N N . SER A 1 14 ? 6.802 -18.203 -19.731 1.00 0.00 14 SER A N 8
ATOM 7339 C CA . SER A 1 14 ? 5.809 -17.309 -20.302 1.00 0.00 14 SER A CA 8
ATOM 7340 C C . SER A 1 14 ? 6.485 -16.041 -20.825 1.00 0.00 14 SER A C 8
ATOM 7341 O O . SER A 1 14 ? 7.332 -15.460 -20.147 1.00 0.00 14 SER A O 8
ATOM 7349 N N . SER A 1 15 ? 6.087 -15.648 -22.026 1.00 0.00 15 SER A N 8
ATOM 7350 C CA . SER A 1 15 ? 6.644 -14.459 -22.647 1.00 0.00 15 SER A CA 8
ATOM 7351 C C . SER A 1 15 ? 6.239 -13.215 -21.854 1.00 0.00 15 SER A C 8
ATOM 7352 O O . SER A 1 15 ? 7.095 -12.472 -21.376 1.00 0.00 15 SER A O 8
ATOM 7360 N N . GLN A 1 16 ? 4.932 -13.025 -21.738 1.00 0.00 16 GLN A N 8
ATOM 7361 C CA . GLN A 1 16 ? 4.403 -11.884 -21.011 1.00 0.00 16 GLN A CA 8
ATOM 7362 C C . GLN A 1 16 ? 5.225 -11.634 -19.745 1.00 0.00 16 GLN A C 8
ATOM 7363 O O . GLN A 1 16 ? 5.299 -12.494 -18.868 1.00 0.00 16 GLN A O 8
ATOM 7377 N N . THR A 1 17 ? 5.822 -10.453 -19.689 1.00 0.00 17 THR A N 8
ATOM 7378 C CA . THR A 1 17 ? 6.636 -10.079 -18.545 1.00 0.00 17 THR A CA 8
ATOM 7379 C C . THR A 1 17 ? 5.858 -9.140 -17.621 1.00 0.00 17 THR A C 8
ATOM 7380 O O . THR A 1 17 ? 6.157 -9.045 -16.432 1.00 0.00 17 THR A O 8
ATOM 7391 N N . ALA A 1 18 ? 4.874 -8.470 -18.203 1.00 0.00 18 ALA A N 8
ATOM 7392 C CA . ALA A 1 18 ? 4.050 -7.542 -17.447 1.00 0.00 18 ALA A CA 8
ATOM 7393 C C . ALA A 1 18 ? 4.953 -6.615 -16.630 1.00 0.00 18 ALA A C 8
ATOM 7394 O O . ALA A 1 18 ? 6.175 -6.663 -16.757 1.00 0.00 18 ALA A O 8
ATOM 7401 N N . LEU A 1 19 ? 4.315 -5.792 -15.810 1.00 0.00 19 LEU A N 8
ATOM 7402 C CA . LEU A 1 19 ? 5.045 -4.855 -14.973 1.00 0.00 19 LEU A CA 8
ATOM 7403 C C . LEU A 1 19 ? 4.307 -4.685 -13.643 1.00 0.00 19 LEU A C 8
ATOM 7404 O O . LEU A 1 19 ? 3.079 -4.733 -13.600 1.00 0.00 19 LEU A O 8
ATOM 7420 N N . PRO A 1 20 ? 5.109 -4.486 -12.563 1.00 0.00 20 PRO A N 8
ATOM 7421 C CA . PRO A 1 20 ? 4.546 -4.309 -11.235 1.00 0.00 20 PRO A CA 8
ATOM 7422 C C . PRO A 1 20 ? 3.933 -2.915 -11.081 1.00 0.00 20 PRO A C 8
ATOM 7423 O O . PRO A 1 20 ? 4.609 -1.980 -10.655 1.00 0.00 20 PRO A O 8
ATOM 7434 N N . THR A 1 21 ? 2.660 -2.821 -11.437 1.00 0.00 21 THR A N 8
ATOM 7435 C CA . THR A 1 21 ? 1.949 -1.557 -11.343 1.00 0.00 21 THR A CA 8
ATOM 7436 C C . THR A 1 21 ? 1.572 -1.264 -9.890 1.00 0.00 21 THR A C 8
ATOM 7437 O O . THR A 1 21 ? 0.838 -2.031 -9.268 1.00 0.00 21 THR A O 8
ATOM 7448 N N . SER A 1 22 ? 2.090 -0.152 -9.390 1.00 0.00 22 SER A N 8
ATOM 7449 C CA . SER A 1 22 ? 1.817 0.252 -8.021 1.00 0.00 22 SER A CA 8
ATOM 7450 C C . SER A 1 22 ? 0.327 0.558 -7.854 1.00 0.00 22 SER A C 8
ATOM 7451 O O . SER A 1 22 ? -0.214 0.441 -6.756 1.00 0.00 22 SER A O 8
ATOM 7459 N N . LEU A 1 23 ? -0.293 0.945 -8.959 1.00 0.00 23 LEU A N 8
ATOM 7460 C CA . LEU A 1 23 ? -1.709 1.269 -8.948 1.00 0.00 23 LEU A CA 8
ATOM 7461 C C . LEU A 1 23 ? -2.520 0.001 -9.224 1.00 0.00 23 LEU A C 8
ATOM 7462 O O . LEU A 1 23 ? -3.679 0.077 -9.629 1.00 0.00 23 LEU A O 8
ATOM 7478 N N . PHE A 1 24 ? -1.878 -1.135 -8.993 1.00 0.00 24 PHE A N 8
ATOM 7479 C CA . PHE A 1 24 ? -2.526 -2.418 -9.211 1.00 0.00 24 PHE A CA 8
ATOM 7480 C C . PHE A 1 24 ? -2.640 -3.204 -7.903 1.00 0.00 24 PHE A C 8
ATOM 7481 O O . PHE A 1 24 ? -3.168 -4.315 -7.886 1.00 0.00 24 PHE A O 8
ATOM 7498 N N . THR A 1 25 ? -2.137 -2.596 -6.839 1.00 0.00 25 THR A N 8
ATOM 7499 C CA . THR A 1 25 ? -2.175 -3.225 -5.530 1.00 0.00 25 THR A CA 8
ATOM 7500 C C . THR A 1 25 ? -2.890 -2.320 -4.524 1.00 0.00 25 THR A C 8
ATOM 7501 O O . THR A 1 25 ? -3.038 -2.678 -3.357 1.00 0.00 25 THR A O 8
ATOM 7512 N N . GLU A 1 26 ? -3.315 -1.164 -5.014 1.00 0.00 26 GLU A N 8
ATOM 7513 C CA . GLU A 1 26 ? -4.010 -0.205 -4.173 1.00 0.00 26 GLU A CA 8
ATOM 7514 C C . GLU A 1 26 ? -5.504 -0.531 -4.120 1.00 0.00 26 GLU A C 8
ATOM 7515 O O . GLU A 1 26 ? -6.221 -0.035 -3.251 1.00 0.00 26 GLU A O 8
ATOM 7527 N N . GLY A 1 27 ? -5.930 -1.361 -5.060 1.00 0.00 27 GLY A N 8
ATOM 7528 C CA . GLY A 1 27 ? -7.325 -1.759 -5.132 1.00 0.00 27 GLY A CA 8
ATOM 7529 C C . GLY A 1 27 ? -7.575 -3.031 -4.320 1.00 0.00 27 GLY A C 8
ATOM 7530 O O . GLY A 1 27 ? -8.722 -3.388 -4.056 1.00 0.00 27 GLY A O 8
ATOM 7534 N N . ARG A 1 28 ? -6.483 -3.681 -3.947 1.00 0.00 28 ARG A N 8
ATOM 7535 C CA . ARG A 1 28 ? -6.569 -4.907 -3.171 1.00 0.00 28 ARG A CA 8
ATOM 7536 C C . ARG A 1 28 ? -6.926 -4.590 -1.717 1.00 0.00 28 ARG A C 8
ATOM 7537 O O . ARG A 1 28 ? -7.972 -5.010 -1.225 1.00 0.00 28 ARG A O 8
ATOM 7558 N N . TYR A 1 29 ? -6.036 -3.852 -1.070 1.00 0.00 29 TYR A N 8
ATOM 7559 C CA . TYR A 1 29 ? -6.244 -3.474 0.318 1.00 0.00 29 TYR A CA 8
ATOM 7560 C C . TYR A 1 29 ? -6.296 -1.952 0.470 1.00 0.00 29 TYR A C 8
ATOM 7561 O O . TYR A 1 29 ? -5.574 -1.381 1.286 1.00 0.00 29 TYR A O 8
ATOM 7579 N N . GLN A 1 30 ? -7.157 -1.339 -0.329 1.00 0.00 30 GLN A N 8
ATOM 7580 C CA . GLN A 1 30 ? -7.313 0.105 -0.294 1.00 0.00 30 GLN A CA 8
ATOM 7581 C C . GLN A 1 30 ? -7.765 0.556 1.097 1.00 0.00 30 GLN A C 8
ATOM 7582 O O . GLN A 1 30 ? -7.274 1.556 1.619 1.00 0.00 30 GLN A O 8
ATOM 7596 N N . GLN A 1 31 ? -8.696 -0.203 1.656 1.00 0.00 31 GLN A N 8
ATOM 7597 C CA . GLN A 1 31 ? -9.219 0.107 2.976 1.00 0.00 31 GLN A CA 8
ATOM 7598 C C . GLN A 1 31 ? -8.113 -0.012 4.027 1.00 0.00 31 GLN A C 8
ATOM 7599 O O . GLN A 1 31 ? -7.961 0.867 4.874 1.00 0.00 31 GLN A O 8
ATOM 7613 N N . GLU A 1 32 ? -7.370 -1.105 3.937 1.00 0.00 32 GLU A N 8
ATOM 7614 C CA . GLU A 1 32 ? -6.283 -1.349 4.870 1.00 0.00 32 GLU A CA 8
ATOM 7615 C C . GLU A 1 32 ? -5.368 -0.126 4.950 1.00 0.00 32 GLU A C 8
ATOM 7616 O O . GLU A 1 32 ? -5.173 0.438 6.026 1.00 0.00 32 GLU A O 8
ATOM 7628 N N . LEU A 1 33 ? -4.830 0.248 3.799 1.00 0.00 33 LEU A N 8
ATOM 7629 C CA . LEU A 1 33 ? -3.940 1.394 3.726 1.00 0.00 33 LEU A CA 8
ATOM 7630 C C . LEU A 1 33 ? -4.558 2.564 4.495 1.00 0.00 33 LEU A C 8
ATOM 7631 O O . LEU A 1 33 ? -3.858 3.281 5.208 1.00 0.00 33 LEU A O 8
ATOM 7647 N N . GLU A 1 34 ? -5.862 2.720 4.323 1.00 0.00 34 GLU A N 8
ATOM 7648 C CA . GLU A 1 34 ? -6.582 3.791 4.992 1.00 0.00 34 GLU A CA 8
ATOM 7649 C C . GLU A 1 34 ? -6.621 3.542 6.501 1.00 0.00 34 GLU A C 8
ATOM 7650 O O . GLU A 1 34 ? -6.521 4.479 7.292 1.00 0.00 34 GLU A O 8
ATOM 7662 N N . GLU A 1 35 ? -6.767 2.274 6.856 1.00 0.00 35 GLU A N 8
ATOM 7663 C CA . GLU A 1 35 ? -6.821 1.889 8.256 1.00 0.00 35 GLU A CA 8
ATOM 7664 C C . GLU A 1 35 ? -5.519 2.273 8.962 1.00 0.00 35 GLU A C 8
ATOM 7665 O O . GLU A 1 35 ? -5.534 3.034 9.929 1.00 0.00 35 GLU A O 8
ATOM 7677 N N . LEU A 1 36 ? -4.424 1.730 8.452 1.00 0.00 36 LEU A N 8
ATOM 7678 C CA . LEU A 1 36 ? -3.116 2.006 9.022 1.00 0.00 36 LEU A CA 8
ATOM 7679 C C . LEU A 1 36 ? -2.943 3.518 9.182 1.00 0.00 36 LEU A C 8
ATOM 7680 O O . LEU A 1 36 ? -2.343 3.978 10.152 1.00 0.00 36 LEU A O 8
ATOM 7696 N N . LYS A 1 37 ? -3.479 4.248 8.215 1.00 0.00 37 LYS A N 8
ATOM 7697 C CA . LYS A 1 37 ? -3.392 5.698 8.237 1.00 0.00 37 LYS A CA 8
ATOM 7698 C C . LYS A 1 37 ? -4.063 6.227 9.506 1.00 0.00 37 LYS A C 8
ATOM 7699 O O . LYS A 1 37 ? -3.882 7.387 9.871 1.00 0.00 37 LYS A O 8
ATOM 7718 N N . ALA A 1 38 ? -4.823 5.349 10.144 1.00 0.00 38 ALA A N 8
ATOM 7719 C CA . ALA A 1 38 ? -5.522 5.713 11.365 1.00 0.00 38 ALA A CA 8
ATOM 7720 C C . ALA A 1 38 ? -4.927 4.934 12.540 1.00 0.00 38 ALA A C 8
ATOM 7721 O O . ALA A 1 38 ? -4.772 5.475 13.633 1.00 0.00 38 ALA A O 8
ATOM 7728 N N . LEU A 1 39 ? -4.610 3.675 12.274 1.00 0.00 39 LEU A N 8
ATOM 7729 C CA . LEU A 1 39 ? -4.035 2.817 13.295 1.00 0.00 39 LEU A CA 8
ATOM 7730 C C . LEU A 1 39 ? -2.795 3.492 13.885 1.00 0.00 39 LEU A C 8
ATOM 7731 O O . LEU A 1 39 ? -2.595 3.479 15.098 1.00 0.00 39 LEU A O 8
ATOM 7747 N N . GLY A 1 40 ? -1.995 4.066 12.998 1.00 0.00 40 GLY A N 8
ATOM 7748 C CA . GLY A 1 40 ? -0.780 4.746 13.415 1.00 0.00 40 GLY A CA 8
ATOM 7749 C C . GLY A 1 40 ? 0.260 4.747 12.294 1.00 0.00 40 GLY A C 8
ATOM 7750 O O . GLY A 1 40 ? 1.451 4.573 12.547 1.00 0.00 40 GLY A O 8
ATOM 7754 N N . PHE A 1 41 ? -0.228 4.947 11.078 1.00 0.00 41 PHE A N 8
ATOM 7755 C CA . PHE A 1 41 ? 0.645 4.973 9.917 1.00 0.00 41 PHE A CA 8
ATOM 7756 C C . PHE A 1 41 ? 0.157 5.995 8.887 1.00 0.00 41 PHE A C 8
ATOM 7757 O O . PHE A 1 41 ? -0.605 6.901 9.220 1.00 0.00 41 PHE A O 8
ATOM 7774 N N . ALA A 1 42 ? 0.617 5.814 7.658 1.00 0.00 42 ALA A N 8
ATOM 7775 C CA . ALA A 1 42 ? 0.237 6.709 6.578 1.00 0.00 42 ALA A CA 8
ATOM 7776 C C . ALA A 1 42 ? 0.860 6.217 5.270 1.00 0.00 42 ALA A C 8
ATOM 7777 O O . ALA A 1 42 ? 0.205 6.210 4.230 1.00 0.00 42 ALA A O 8
ATOM 7784 N N . ASN A 1 43 ? 2.120 5.816 5.367 1.00 0.00 43 ASN A N 8
ATOM 7785 C CA . ASN A 1 43 ? 2.839 5.323 4.204 1.00 0.00 43 ASN A CA 8
ATOM 7786 C C . ASN A 1 43 ? 2.031 4.202 3.547 1.00 0.00 43 ASN A C 8
ATOM 7787 O O . ASN A 1 43 ? 2.185 3.034 3.900 1.00 0.00 43 ASN A O 8
ATOM 7798 N N . ARG A 1 44 ? 1.189 4.597 2.605 1.00 0.00 44 ARG A N 8
ATOM 7799 C CA . ARG A 1 44 ? 0.357 3.640 1.895 1.00 0.00 44 ARG A CA 8
ATOM 7800 C C . ARG A 1 44 ? 1.229 2.615 1.168 1.00 0.00 44 ARG A C 8
ATOM 7801 O O . ARG A 1 44 ? 0.934 1.421 1.184 1.00 0.00 44 ARG A O 8
ATOM 7822 N N . ASP A 1 45 ? 2.286 3.118 0.548 1.00 0.00 45 ASP A N 8
ATOM 7823 C CA . ASP A 1 45 ? 3.203 2.261 -0.183 1.00 0.00 45 ASP A CA 8
ATOM 7824 C C . ASP A 1 45 ? 3.767 1.200 0.763 1.00 0.00 45 ASP A C 8
ATOM 7825 O O . ASP A 1 45 ? 3.686 0.005 0.482 1.00 0.00 45 ASP A O 8
ATOM 7834 N N . ALA A 1 46 ? 4.328 1.674 1.867 1.00 0.00 46 ALA A N 8
ATOM 7835 C CA . ALA A 1 46 ? 4.905 0.781 2.856 1.00 0.00 46 ALA A CA 8
ATOM 7836 C C . ALA A 1 46 ? 3.813 -0.140 3.405 1.00 0.00 46 ALA A C 8
ATOM 7837 O O . ALA A 1 46 ? 4.013 -1.348 3.518 1.00 0.00 46 ALA A O 8
ATOM 7844 N N . ASN A 1 47 ? 2.681 0.467 3.732 1.00 0.00 47 ASN A N 8
ATOM 7845 C CA . ASN A 1 47 ? 1.557 -0.283 4.266 1.00 0.00 47 ASN A CA 8
ATOM 7846 C C . ASN A 1 47 ? 1.193 -1.408 3.296 1.00 0.00 47 ASN A C 8
ATOM 7847 O O . ASN A 1 47 ? 0.785 -2.489 3.718 1.00 0.00 47 ASN A O 8
ATOM 7858 N N . LEU A 1 48 ? 1.354 -1.116 2.014 1.00 0.00 48 LEU A N 8
ATOM 7859 C CA . LEU A 1 48 ? 1.047 -2.090 0.980 1.00 0.00 48 LEU A CA 8
ATOM 7860 C C . LEU A 1 48 ? 2.162 -3.136 0.924 1.00 0.00 48 LEU A C 8
ATOM 7861 O O . LEU A 1 48 ? 1.920 -4.319 1.160 1.00 0.00 48 LEU A O 8
ATOM 7877 N N . GLN A 1 49 ? 3.359 -2.663 0.611 1.00 0.00 49 GLN A N 8
ATOM 7878 C CA . GLN A 1 49 ? 4.512 -3.543 0.521 1.00 0.00 49 GLN A CA 8
ATOM 7879 C C . GLN A 1 49 ? 4.494 -4.560 1.664 1.00 0.00 49 GLN A C 8
ATOM 7880 O O . GLN A 1 49 ? 4.926 -5.698 1.493 1.00 0.00 49 GLN A O 8
ATOM 7894 N N . ALA A 1 50 ? 3.988 -4.112 2.804 1.00 0.00 50 ALA A N 8
ATOM 7895 C CA . ALA A 1 50 ? 3.908 -4.969 3.974 1.00 0.00 50 ALA A CA 8
ATOM 7896 C C . ALA A 1 50 ? 2.660 -5.848 3.873 1.00 0.00 50 ALA A C 8
ATOM 7897 O O . ALA A 1 50 ? 2.728 -7.057 4.087 1.00 0.00 50 ALA A O 8
ATOM 7904 N N . LEU A 1 51 ? 1.548 -5.206 3.546 1.00 0.00 51 LEU A N 8
ATOM 7905 C CA . LEU A 1 51 ? 0.286 -5.914 3.413 1.00 0.00 51 LEU A CA 8
ATOM 7906 C C . LEU A 1 51 ? 0.458 -7.075 2.431 1.00 0.00 51 LEU A C 8
ATOM 7907 O O . LEU A 1 51 ? 0.140 -8.218 2.754 1.00 0.00 51 LEU A O 8
ATOM 7923 N N . VAL A 1 52 ? 0.961 -6.740 1.252 1.00 0.00 52 VAL A N 8
ATOM 7924 C CA . VAL A 1 52 ? 1.180 -7.740 0.221 1.00 0.00 52 VAL A CA 8
ATOM 7925 C C . VAL A 1 52 ? 2.192 -8.772 0.723 1.00 0.00 52 VAL A C 8
ATOM 7926 O O . VAL A 1 52 ? 2.251 -9.889 0.211 1.00 0.00 52 VAL A O 8
ATOM 7939 N N . ALA A 1 53 ? 2.963 -8.362 1.720 1.00 0.00 53 ALA A N 8
ATOM 7940 C CA . ALA A 1 53 ? 3.969 -9.236 2.297 1.00 0.00 53 ALA A CA 8
ATOM 7941 C C . ALA A 1 53 ? 3.293 -10.226 3.248 1.00 0.00 53 ALA A C 8
ATOM 7942 O O . ALA A 1 53 ? 3.784 -11.336 3.447 1.00 0.00 53 ALA A O 8
ATOM 7949 N N . THR A 1 54 ? 2.177 -9.787 3.812 1.00 0.00 54 THR A N 8
ATOM 7950 C CA . THR A 1 54 ? 1.429 -10.620 4.738 1.00 0.00 54 THR A CA 8
ATOM 7951 C C . THR A 1 54 ? 0.200 -11.215 4.047 1.00 0.00 54 THR A C 8
ATOM 7952 O O . THR A 1 54 ? -0.688 -11.753 4.707 1.00 0.00 54 THR A O 8
ATOM 7963 N N . ASP A 1 55 ? 0.188 -11.097 2.727 1.00 0.00 55 ASP A N 8
ATOM 7964 C CA . ASP A 1 55 ? -0.918 -11.616 1.940 1.00 0.00 55 ASP A CA 8
ATOM 7965 C C . ASP A 1 55 ? -2.167 -10.774 2.206 1.00 0.00 55 ASP A C 8
ATOM 7966 O O . ASP A 1 55 ? -3.281 -11.196 1.900 1.00 0.00 55 ASP A O 8
ATOM 7975 N N . GLY A 1 56 ? -1.940 -9.599 2.773 1.00 0.00 56 GLY A N 8
ATOM 7976 C CA . GLY A 1 56 ? -3.033 -8.694 3.083 1.00 0.00 56 GLY A CA 8
ATOM 7977 C C . GLY A 1 56 ? -3.504 -8.878 4.527 1.00 0.00 56 GLY A C 8
ATOM 7978 O O . GLY A 1 56 ? -4.686 -9.112 4.773 1.00 0.00 56 GLY A O 8
ATOM 7982 N N . ASP A 1 57 ? -2.555 -8.765 5.444 1.00 0.00 57 ASP A N 8
ATOM 7983 C CA . ASP A 1 57 ? -2.858 -8.916 6.857 1.00 0.00 57 ASP A CA 8
ATOM 7984 C C . ASP A 1 57 ? -2.432 -7.650 7.604 1.00 0.00 57 ASP A C 8
ATOM 7985 O O . ASP A 1 57 ? -1.392 -7.632 8.259 1.00 0.00 57 ASP A O 8
ATOM 7994 N N . ILE A 1 58 ? -3.259 -6.622 7.480 1.00 0.00 58 ILE A N 8
ATOM 7995 C CA . ILE A 1 58 ? -2.982 -5.355 8.135 1.00 0.00 58 ILE A CA 8
ATOM 7996 C C . ILE A 1 58 ? -2.401 -5.621 9.525 1.00 0.00 58 ILE A C 8
ATOM 7997 O O . ILE A 1 58 ? -1.459 -4.953 9.947 1.00 0.00 58 ILE A O 8
ATOM 8013 N N . HIS A 1 59 ? -2.988 -6.599 10.200 1.00 0.00 59 HIS A N 8
ATOM 8014 C CA . HIS A 1 59 ? -2.541 -6.962 11.534 1.00 0.00 59 HIS A CA 8
ATOM 8015 C C . HIS A 1 59 ? -1.046 -7.284 11.504 1.00 0.00 59 HIS A C 8
ATOM 8016 O O . HIS A 1 59 ? -0.261 -6.676 12.230 1.00 0.00 59 HIS A O 8
ATOM 8030 N N . ALA A 1 60 ? -0.697 -8.242 10.657 1.00 0.00 60 ALA A N 8
ATOM 8031 C CA . ALA A 1 60 ? 0.690 -8.653 10.523 1.00 0.00 60 ALA A CA 8
ATOM 8032 C C . ALA A 1 60 ? 1.481 -7.544 9.825 1.00 0.00 60 ALA A C 8
ATOM 8033 O O . ALA A 1 60 ? 2.701 -7.467 9.961 1.00 0.00 60 ALA A O 8
ATOM 8040 N N . ALA A 1 61 ? 0.754 -6.714 9.093 1.00 0.00 61 ALA A N 8
ATOM 8041 C CA . ALA A 1 61 ? 1.372 -5.613 8.374 1.00 0.00 61 ALA A CA 8
ATOM 8042 C C . ALA A 1 61 ? 1.861 -4.565 9.376 1.00 0.00 61 ALA A C 8
ATOM 8043 O O . ALA A 1 61 ? 2.959 -4.030 9.233 1.00 0.00 61 ALA A O 8
ATOM 8050 N N . ILE A 1 62 ? 1.021 -4.303 10.366 1.00 0.00 62 ILE A N 8
ATOM 8051 C CA . ILE A 1 62 ? 1.353 -3.329 11.391 1.00 0.00 62 ILE A CA 8
ATOM 8052 C C . ILE A 1 62 ? 2.767 -3.601 11.908 1.00 0.00 62 ILE A C 8
ATOM 8053 O O . ILE A 1 62 ? 3.676 -2.799 11.695 1.00 0.00 62 ILE A O 8
ATOM 8069 N N . GLU A 1 63 ? 2.910 -4.735 12.579 1.00 0.00 63 GLU A N 8
ATOM 8070 C CA . GLU A 1 63 ? 4.198 -5.123 13.128 1.00 0.00 63 GLU A CA 8
ATOM 8071 C C . GLU A 1 63 ? 5.307 -4.881 12.102 1.00 0.00 63 GLU A C 8
ATOM 8072 O O . GLU A 1 63 ? 6.346 -4.310 12.429 1.00 0.00 63 GLU A O 8
ATOM 8084 N N . MET A 1 64 ? 5.048 -5.327 10.882 1.00 0.00 64 MET A N 8
ATOM 8085 C CA . MET A 1 64 ? 6.011 -5.166 9.806 1.00 0.00 64 MET A CA 8
ATOM 8086 C C . MET A 1 64 ? 6.256 -3.685 9.506 1.00 0.00 64 MET A C 8
ATOM 8087 O O . MET A 1 64 ? 7.344 -3.307 9.076 1.00 0.00 64 MET A O 8
ATOM 8101 N N . LEU A 1 65 ? 5.225 -2.888 9.746 1.00 0.00 65 LEU A N 8
ATOM 8102 C CA . LEU A 1 65 ? 5.314 -1.458 9.506 1.00 0.00 65 LEU A CA 8
ATOM 8103 C C . LEU A 1 65 ? 5.906 -0.774 10.741 1.00 0.00 65 LEU A C 8
ATOM 8104 O O . LEU A 1 65 ? 6.553 0.266 10.629 1.00 0.00 65 LEU A O 8
ATOM 8120 N N . LEU A 1 66 ? 5.663 -1.387 11.890 1.00 0.00 66 LEU A N 8
ATOM 8121 C CA . LEU A 1 66 ? 6.164 -0.851 13.145 1.00 0.00 66 LEU A CA 8
ATOM 8122 C C . LEU A 1 66 ? 7.684 -0.702 13.060 1.00 0.00 66 LEU A C 8
ATOM 8123 O O . LEU A 1 66 ? 8.280 0.060 13.820 1.00 0.00 66 LEU A O 8
ATOM 8139 N N . GLY A 1 67 ? 8.268 -1.441 12.128 1.00 0.00 67 GLY A N 8
ATOM 8140 C CA . GLY A 1 67 ? 9.708 -1.400 11.934 1.00 0.00 67 GLY A CA 8
ATOM 8141 C C . GLY A 1 67 ? 10.347 -2.745 12.288 1.00 0.00 67 GLY A C 8
ATOM 8142 O O . GLY A 1 67 ? 11.570 -2.859 12.343 1.00 0.00 67 GLY A O 8
ATOM 8146 N N . ALA A 1 68 ? 9.490 -3.729 12.518 1.00 0.00 68 ALA A N 8
ATOM 8147 C CA . ALA A 1 68 ? 9.955 -5.061 12.864 1.00 0.00 68 ALA A CA 8
ATOM 8148 C C . ALA A 1 68 ? 10.789 -5.621 11.710 1.00 0.00 68 ALA A C 8
ATOM 8149 O O . ALA A 1 68 ? 12.000 -5.795 11.842 1.00 0.00 68 ALA A O 8
ATOM 8156 N N . SER A 1 69 ? 10.109 -5.888 10.605 1.00 0.00 69 SER A N 8
ATOM 8157 C CA . SER A 1 69 ? 10.772 -6.425 9.429 1.00 0.00 69 SER A CA 8
ATOM 8158 C C . SER A 1 69 ? 11.889 -5.481 8.981 1.00 0.00 69 SER A C 8
ATOM 8159 O O . SER A 1 69 ? 13.049 -5.880 8.899 1.00 0.00 69 SER A O 8
ATOM 8167 N N . GLY A 1 70 ? 11.499 -4.245 8.703 1.00 0.00 70 GLY A N 8
ATOM 8168 C CA . GLY A 1 70 ? 12.453 -3.240 8.265 1.00 0.00 70 GLY A CA 8
ATOM 8169 C C . GLY A 1 70 ? 11.962 -2.531 7.002 1.00 0.00 70 GLY A C 8
ATOM 8170 O O . GLY A 1 70 ? 11.187 -3.095 6.231 1.00 0.00 70 GLY A O 8
ATOM 8174 N N . PRO A 1 71 ? 12.445 -1.273 6.824 1.00 0.00 71 PRO A N 8
ATOM 8175 C CA . PRO A 1 71 ? 12.063 -0.481 5.667 1.00 0.00 71 PRO A CA 8
ATOM 8176 C C . PRO A 1 71 ? 12.779 -0.971 4.407 1.00 0.00 71 PRO A C 8
ATOM 8177 O O . PRO A 1 71 ? 13.635 -1.851 4.477 1.00 0.00 71 PRO A O 8
ATOM 8188 N N . SER A 1 72 ? 12.403 -0.379 3.283 1.00 0.00 72 SER A N 8
ATOM 81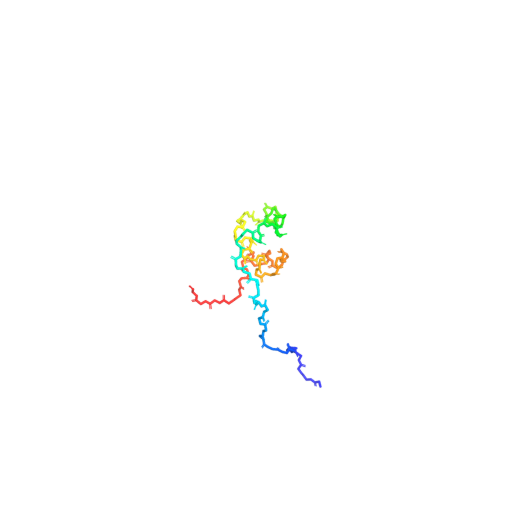89 C CA . SER A 1 72 ? 12.998 -0.744 2.009 1.00 0.00 72 SER A CA 8
ATOM 8190 C C . SER A 1 72 ? 13.401 0.516 1.239 1.00 0.00 72 SER A C 8
ATOM 8191 O O . SER A 1 72 ? 12.882 1.600 1.501 1.00 0.00 72 SER A O 8
ATOM 8199 N N . SER A 1 73 ? 14.323 0.331 0.306 1.00 0.00 73 SER A N 8
ATOM 8200 C CA . SER A 1 73 ? 14.801 1.439 -0.503 1.00 0.00 73 SER A CA 8
ATOM 8201 C C . SER A 1 73 ? 15.432 2.507 0.392 1.00 0.00 73 SER A C 8
ATOM 8202 O O . SER A 1 73 ? 14.741 3.146 1.183 1.00 0.00 73 SER A O 8
ATOM 8210 N N . GLY A 1 74 ? 16.738 2.666 0.238 1.00 0.00 74 GLY A N 8
ATOM 8211 C CA . GLY A 1 74 ? 17.470 3.646 1.024 1.00 0.00 74 GLY A CA 8
ATOM 8212 C C . GLY A 1 74 ? 18.976 3.380 0.966 1.00 0.00 74 GLY A C 8
ATOM 8213 O O . GLY A 1 74 ? 19.430 2.518 0.215 1.00 0.00 74 GLY A O 8
ATOM 8217 N N . GLY A 1 1 ? -17.439 -21.139 17.818 1.00 0.00 1 GLY A N 9
ATOM 8218 C CA . GLY A 1 1 ? -16.402 -20.325 18.430 1.00 0.00 1 GLY A CA 9
ATOM 8219 C C . GLY A 1 1 ? -15.010 -20.831 18.045 1.00 0.00 1 GLY A C 9
ATOM 8220 O O . GLY A 1 1 ? -14.877 -21.696 17.181 1.00 0.00 1 GLY A O 9
ATOM 8224 N N . SER A 1 2 ? -14.009 -20.269 18.706 1.00 0.00 2 SER A N 9
ATOM 8225 C CA . SER A 1 2 ? -12.632 -20.652 18.444 1.00 0.00 2 SER A CA 9
ATOM 8226 C C . SER A 1 2 ? -12.181 -21.708 19.456 1.00 0.00 2 SER A C 9
ATOM 8227 O O . SER A 1 2 ? -11.677 -21.371 20.527 1.00 0.00 2 SER A O 9
ATOM 8235 N N . SER A 1 3 ? -12.378 -22.963 19.081 1.00 0.00 3 SER A N 9
ATOM 8236 C CA . SER A 1 3 ? -11.998 -24.070 19.943 1.00 0.00 3 SER A CA 9
ATOM 8237 C C . SER A 1 3 ? -11.642 -25.293 19.096 1.00 0.00 3 SER A C 9
ATOM 8238 O O . SER A 1 3 ? -12.332 -25.604 18.127 1.00 0.00 3 SER A O 9
ATOM 8246 N N . GLY A 1 4 ? -10.565 -25.955 19.494 1.00 0.00 4 GLY A N 9
ATOM 8247 C CA . GLY A 1 4 ? -10.108 -27.138 18.784 1.00 0.00 4 GLY A CA 9
ATOM 8248 C C . GLY A 1 4 ? -11.034 -28.327 19.048 1.00 0.00 4 GLY A C 9
ATOM 8249 O O . GLY A 1 4 ? -11.245 -28.710 20.198 1.00 0.00 4 GLY A O 9
ATOM 8253 N N . SER A 1 5 ? -11.561 -28.878 17.965 1.00 0.00 5 SER A N 9
ATOM 8254 C CA . SER A 1 5 ? -12.459 -30.016 18.065 1.00 0.00 5 SER A CA 9
ATOM 8255 C C . SER A 1 5 ? -12.589 -30.702 16.704 1.00 0.00 5 SER A C 9
ATOM 8256 O O . SER A 1 5 ? -12.183 -30.147 15.684 1.00 0.00 5 SER A O 9
ATOM 8264 N N . SER A 1 6 ? -13.157 -31.899 16.732 1.00 0.00 6 SER A N 9
ATOM 8265 C CA . SER A 1 6 ? -13.345 -32.666 15.513 1.00 0.00 6 SER A CA 9
ATOM 8266 C C . SER A 1 6 ? -14.292 -31.924 14.568 1.00 0.00 6 SER A C 9
ATOM 8267 O O . SER A 1 6 ? -15.313 -31.390 15.000 1.00 0.00 6 SER A O 9
ATOM 8275 N N . GLY A 1 7 ? -13.920 -31.913 13.296 1.00 0.00 7 GLY A N 9
ATOM 8276 C CA . GLY A 1 7 ? -14.724 -31.245 12.287 1.00 0.00 7 GLY A CA 9
ATOM 8277 C C . GLY A 1 7 ? -14.773 -29.736 12.536 1.00 0.00 7 GLY A C 9
ATOM 8278 O O . GLY A 1 7 ? -15.054 -29.296 13.650 1.00 0.00 7 GLY A O 9
ATOM 8282 N N . ALA A 1 8 ? -14.496 -28.985 11.481 1.00 0.00 8 ALA A N 9
ATOM 8283 C CA . ALA A 1 8 ? -14.505 -27.534 11.571 1.00 0.00 8 ALA A CA 9
ATOM 8284 C C . ALA A 1 8 ? -14.401 -26.940 10.165 1.00 0.00 8 ALA A C 9
ATOM 8285 O O . ALA A 1 8 ? -13.315 -26.880 9.591 1.00 0.00 8 ALA A O 9
ATOM 8292 N N . ARG A 1 9 ? -15.546 -26.514 9.651 1.00 0.00 9 ARG A N 9
ATOM 8293 C CA . ARG A 1 9 ? -15.598 -25.926 8.324 1.00 0.00 9 ARG A CA 9
ATOM 8294 C C . ARG A 1 9 ? -15.137 -26.941 7.275 1.00 0.00 9 ARG A C 9
ATOM 8295 O O . ARG A 1 9 ? -14.372 -27.853 7.584 1.00 0.00 9 ARG A O 9
ATOM 8316 N N . ALA A 1 10 ? -15.622 -26.748 6.058 1.00 0.00 10 ALA A N 9
ATOM 8317 C CA . ALA A 1 10 ? -15.269 -27.635 4.962 1.00 0.00 10 ALA A CA 9
ATOM 8318 C C . ALA A 1 10 ? -14.271 -26.929 4.042 1.00 0.00 10 ALA A C 9
ATOM 8319 O O . ALA A 1 10 ? -13.146 -27.395 3.867 1.00 0.00 10 ALA A O 9
ATOM 8326 N N . CYS A 1 11 ? -14.719 -25.818 3.477 1.00 0.00 11 CYS A N 9
ATOM 8327 C CA . CYS A 1 11 ? -13.879 -25.044 2.579 1.00 0.00 11 CYS A CA 9
ATOM 8328 C C . CYS A 1 11 ? -14.377 -23.597 2.582 1.00 0.00 11 CYS A C 9
ATOM 8329 O O . CYS A 1 11 ? -15.487 -23.320 3.035 1.00 0.00 11 CYS A O 9
ATOM 8337 N N . SER A 1 12 ? -13.533 -22.713 2.071 1.00 0.00 12 SER A N 9
ATOM 8338 C CA . SER A 1 12 ? -13.874 -21.302 2.009 1.00 0.00 12 SER A CA 9
ATOM 8339 C C . SER A 1 12 ? -12.830 -20.547 1.184 1.00 0.00 12 SER A C 9
ATOM 8340 O O . SER A 1 12 ? -13.165 -19.902 0.192 1.00 0.00 12 SER A O 9
ATOM 8348 N N . GLN A 1 13 ? -11.585 -20.653 1.626 1.00 0.00 13 GLN A N 9
ATOM 8349 C CA . GLN A 1 13 ? -10.489 -19.988 0.941 1.00 0.00 13 GLN A CA 9
ATOM 8350 C C . GLN A 1 13 ? -10.466 -20.387 -0.536 1.00 0.00 13 GLN A C 9
ATOM 8351 O O . GLN A 1 13 ? -10.893 -21.484 -0.893 1.00 0.00 13 GLN A O 9
ATOM 8365 N N . SER A 1 14 ? -9.963 -19.475 -1.355 1.00 0.00 14 SER A N 9
ATOM 8366 C CA . SER A 1 14 ? -9.878 -19.718 -2.785 1.00 0.00 14 SER A CA 9
ATOM 8367 C C . SER A 1 14 ? -8.413 -19.750 -3.224 1.00 0.00 14 SER A C 9
ATOM 8368 O O . SER A 1 14 ? -7.942 -20.754 -3.755 1.00 0.00 14 SER A O 9
ATOM 8376 N N . SER A 1 15 ? -7.733 -18.638 -2.986 1.00 0.00 15 SER A N 9
ATOM 8377 C CA . SER A 1 15 ? -6.331 -18.526 -3.351 1.00 0.00 15 SER A CA 9
ATOM 8378 C C . SER A 1 15 ? -6.168 -18.698 -4.863 1.00 0.00 15 SER A C 9
ATOM 8379 O O . SER A 1 15 ? -6.289 -19.807 -5.381 1.00 0.00 15 SER A O 9
ATOM 8387 N N . GLN A 1 16 ? -5.896 -17.584 -5.527 1.00 0.00 16 GLN A N 9
ATOM 8388 C CA . GLN A 1 16 ? -5.715 -17.598 -6.969 1.00 0.00 16 GLN A CA 9
ATOM 8389 C C . GLN A 1 16 ? -5.078 -16.288 -7.437 1.00 0.00 16 GLN A C 9
ATOM 8390 O O . GLN A 1 16 ? -5.514 -15.207 -7.044 1.00 0.00 16 GLN A O 9
ATOM 8404 N N . THR A 1 17 ? -4.056 -16.429 -8.268 1.00 0.00 17 THR A N 9
ATOM 8405 C CA . THR A 1 17 ? -3.354 -15.270 -8.794 1.00 0.00 17 THR A CA 9
ATOM 8406 C C . THR A 1 17 ? -2.892 -15.532 -10.228 1.00 0.00 17 THR A C 9
ATOM 8407 O O . THR A 1 17 ? -2.841 -16.679 -10.668 1.00 0.00 17 THR A O 9
ATOM 8418 N N . ALA A 1 18 ? -2.566 -14.448 -10.918 1.00 0.00 18 ALA A N 9
ATOM 8419 C CA . ALA A 1 18 ? -2.110 -14.546 -12.294 1.00 0.00 18 ALA A CA 9
ATOM 8420 C C . ALA A 1 18 ? -1.657 -13.167 -12.776 1.00 0.00 18 ALA A C 9
ATOM 8421 O O . ALA A 1 18 ? -2.468 -12.250 -12.895 1.00 0.00 18 ALA A O 9
ATOM 8428 N N . LEU A 1 19 ? -0.363 -13.063 -13.040 1.00 0.00 19 LEU A N 9
ATOM 8429 C CA . LEU A 1 19 ? 0.208 -11.811 -13.507 1.00 0.00 19 LEU A CA 9
ATOM 8430 C C . LEU A 1 19 ? 0.200 -10.794 -12.363 1.00 0.00 19 LEU A C 9
ATOM 8431 O O . LEU A 1 19 ? -0.858 -10.469 -11.825 1.00 0.00 19 LEU A O 9
ATOM 8447 N N . PRO A 1 20 ? 1.422 -10.309 -12.017 1.00 0.00 20 PRO A N 9
ATOM 8448 C CA . PRO A 1 20 ? 1.565 -9.336 -10.947 1.00 0.00 20 PRO A CA 9
ATOM 8449 C C . PRO A 1 20 ? 1.105 -7.950 -11.402 1.00 0.00 20 PRO A C 9
ATOM 8450 O O . PRO A 1 20 ? 1.834 -7.247 -12.100 1.00 0.00 20 PRO A O 9
ATOM 8461 N N . THR A 1 21 ? -0.103 -7.597 -10.987 1.00 0.00 21 THR A N 9
ATOM 8462 C CA . THR A 1 21 ? -0.669 -6.306 -11.343 1.00 0.00 21 THR A CA 9
ATOM 8463 C C . THR A 1 21 ? -0.470 -5.304 -10.204 1.00 0.00 21 THR A C 9
ATOM 8464 O O . THR A 1 21 ? -0.817 -5.585 -9.057 1.00 0.00 21 THR A O 9
ATOM 8475 N N . SER A 1 22 ? 0.087 -4.156 -10.559 1.00 0.00 22 SER A N 9
ATOM 8476 C CA . SER A 1 22 ? 0.336 -3.111 -9.581 1.00 0.00 22 SER A CA 9
ATOM 8477 C C . SER A 1 22 ? -0.990 -2.530 -9.086 1.00 0.00 22 SER A C 9
ATOM 8478 O O . SER A 1 22 ? -1.087 -2.079 -7.946 1.00 0.00 22 SER A O 9
ATOM 8486 N N . LEU A 1 23 ? -1.979 -2.561 -9.968 1.00 0.00 23 LEU A N 9
ATOM 8487 C CA . LEU A 1 23 ? -3.295 -2.044 -9.635 1.00 0.00 23 LEU A CA 9
ATOM 8488 C C . LEU A 1 23 ? -4.158 -3.178 -9.078 1.00 0.00 23 LEU A C 9
ATOM 8489 O O . LEU A 1 23 ? -5.385 -3.106 -9.119 1.00 0.00 23 LEU A O 9
ATOM 8505 N N . PHE A 1 24 ? -3.482 -4.198 -8.570 1.00 0.00 24 PHE A N 9
ATOM 8506 C CA . PHE A 1 24 ? -4.172 -5.346 -8.006 1.00 0.00 24 PHE A CA 9
ATOM 8507 C C . PHE A 1 24 ? -3.986 -5.406 -6.488 1.00 0.00 24 PHE A C 9
ATOM 8508 O O . PHE A 1 24 ? -4.557 -6.268 -5.823 1.00 0.00 24 PHE A O 9
ATOM 8525 N N . THR A 1 25 ? -3.184 -4.479 -5.986 1.00 0.00 25 THR A N 9
ATOM 8526 C CA . THR A 1 25 ? -2.915 -4.415 -4.559 1.00 0.00 25 THR A CA 9
ATOM 8527 C C . THR A 1 25 ? -3.545 -3.160 -3.953 1.00 0.00 25 THR A C 9
ATOM 8528 O O . THR A 1 25 ? -3.827 -3.118 -2.756 1.00 0.00 25 THR A O 9
ATOM 8539 N N . GLU A 1 26 ? -3.749 -2.167 -4.807 1.00 0.00 26 GLU A N 9
ATOM 8540 C CA . GLU A 1 26 ? -4.340 -0.914 -4.370 1.00 0.00 26 GLU A CA 9
ATOM 8541 C C . GLU A 1 26 ? -5.864 -0.975 -4.494 1.00 0.00 26 GLU A C 9
ATOM 8542 O O . GLU A 1 26 ? -6.539 0.050 -4.413 1.00 0.00 26 GLU A O 9
ATOM 8554 N N . GLY A 1 27 ? -6.362 -2.188 -4.687 1.00 0.00 27 GLY A N 9
ATOM 8555 C CA . GLY A 1 27 ? -7.794 -2.396 -4.823 1.00 0.00 27 GLY A CA 9
ATOM 8556 C C . GLY A 1 27 ? -8.315 -3.341 -3.738 1.00 0.00 27 GLY A C 9
ATOM 8557 O O . GLY A 1 27 ? -9.423 -3.162 -3.235 1.00 0.00 27 GLY A O 9
ATOM 8561 N N . ARG A 1 28 ? -7.492 -4.326 -3.411 1.00 0.00 28 ARG A N 9
ATOM 8562 C CA . ARG A 1 28 ? -7.856 -5.299 -2.395 1.00 0.00 28 ARG A CA 9
ATOM 8563 C C . ARG A 1 28 ? -7.813 -4.659 -1.006 1.00 0.00 28 ARG A C 9
ATOM 8564 O O . ARG A 1 28 ? -8.854 -4.420 -0.397 1.00 0.00 28 ARG A O 9
ATOM 8585 N N . TYR A 1 29 ? -6.598 -4.399 -0.547 1.00 0.00 29 TYR A N 9
ATOM 8586 C CA . TYR A 1 29 ? -6.406 -3.791 0.759 1.00 0.00 29 TYR A CA 9
ATOM 8587 C C . TYR A 1 29 ? -6.416 -2.264 0.659 1.00 0.00 29 TYR A C 9
ATOM 8588 O O . TYR A 1 29 ? -5.639 -1.590 1.334 1.00 0.00 29 TYR A O 9
ATOM 8606 N N . GLN A 1 30 ? -7.304 -1.764 -0.187 1.00 0.00 30 GLN A N 9
ATOM 8607 C CA . GLN A 1 30 ? -7.425 -0.330 -0.384 1.00 0.00 30 GLN A CA 9
ATOM 8608 C C . GLN A 1 30 ? -7.767 0.360 0.939 1.00 0.00 30 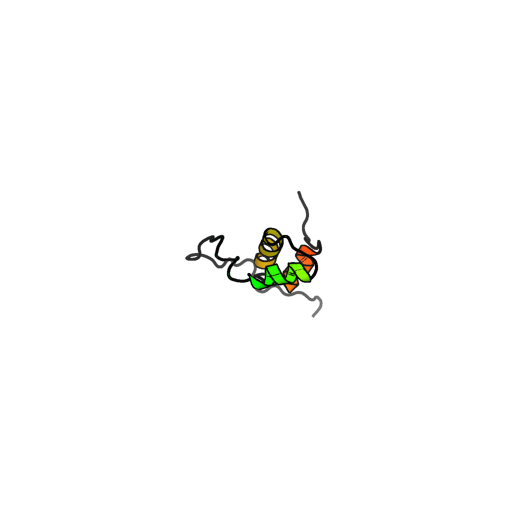GLN A C 9
ATOM 8609 O O . GLN A 1 30 ? -7.156 1.366 1.295 1.00 0.00 30 GLN A O 9
ATOM 8623 N N . GLN A 1 31 ? -8.744 -0.208 1.630 1.00 0.00 31 GLN A N 9
ATOM 8624 C CA . GLN A 1 31 ? -9.175 0.339 2.905 1.00 0.00 31 GLN A CA 9
ATOM 8625 C C . GLN A 1 31 ? -8.078 0.162 3.957 1.00 0.00 31 GLN A C 9
ATOM 8626 O O . GLN A 1 31 ? -7.885 1.027 4.810 1.00 0.00 31 GLN A O 9
ATOM 8640 N N . GLU A 1 32 ? -7.388 -0.966 3.862 1.00 0.00 32 GLU A N 9
ATOM 8641 C CA . GLU A 1 32 ? -6.316 -1.268 4.795 1.00 0.00 32 GLU A CA 9
ATOM 8642 C C . GLU A 1 32 ? -5.366 -0.075 4.916 1.00 0.00 32 GLU A C 9
ATOM 8643 O O . GLU A 1 32 ? -5.138 0.433 6.013 1.00 0.00 32 GLU A O 9
ATOM 8655 N N . LEU A 1 33 ? -4.837 0.338 3.773 1.00 0.00 33 LEU A N 9
ATOM 8656 C CA . LEU A 1 33 ? -3.917 1.462 3.737 1.00 0.00 33 LEU A CA 9
ATOM 8657 C C . LEU A 1 33 ? -4.516 2.631 4.522 1.00 0.00 33 LEU A C 9
ATOM 8658 O O . LEU A 1 33 ? -3.806 3.321 5.252 1.00 0.00 33 LEU A O 9
ATOM 8674 N N . GLU A 1 34 ? -5.815 2.818 4.344 1.00 0.00 34 GLU A N 9
ATOM 8675 C CA . GLU A 1 34 ? -6.517 3.892 5.026 1.00 0.00 34 GLU A CA 9
ATOM 8676 C C . GLU A 1 34 ? -6.566 3.621 6.531 1.00 0.00 34 GLU A C 9
ATOM 8677 O O . GLU A 1 34 ? -6.450 4.545 7.335 1.00 0.00 34 GLU A O 9
ATOM 8689 N N . GLU A 1 35 ? -6.739 2.351 6.867 1.00 0.00 35 GLU A N 9
ATOM 8690 C CA . GLU A 1 35 ? -6.805 1.948 8.261 1.00 0.00 35 GLU A CA 9
ATOM 8691 C C . GLU A 1 35 ? -5.506 2.314 8.982 1.00 0.00 35 GLU A C 9
ATOM 8692 O O . GLU A 1 35 ? -5.522 3.074 9.949 1.00 0.00 35 GLU A O 9
ATOM 8704 N N . LEU A 1 36 ? -4.412 1.757 8.483 1.00 0.00 36 LEU A N 9
ATOM 8705 C CA . LEU A 1 36 ? -3.107 2.016 9.067 1.00 0.00 36 LEU A CA 9
ATOM 8706 C C . LEU A 1 36 ? -2.916 3.525 9.229 1.00 0.00 36 LEU A C 9
ATOM 8707 O O . LEU A 1 36 ? -2.313 3.977 10.201 1.00 0.00 36 LEU A O 9
ATOM 8723 N N . LYS A 1 37 ? -3.440 4.263 8.261 1.00 0.00 37 LYS A N 9
ATOM 8724 C CA . LYS A 1 37 ? -3.334 5.712 8.284 1.00 0.00 37 LYS A CA 9
ATOM 8725 C C . LYS A 1 37 ? -3.996 6.247 9.555 1.00 0.00 37 LYS A C 9
ATOM 8726 O O . LYS A 1 37 ? -3.799 7.405 9.921 1.00 0.00 37 LYS A O 9
ATOM 8745 N N . ALA A 1 38 ? -4.767 5.379 10.193 1.00 0.00 38 ALA A N 9
ATOM 8746 C CA . ALA A 1 38 ? -5.458 5.750 11.416 1.00 0.00 38 ALA A CA 9
ATOM 8747 C C . ALA A 1 38 ? -4.877 4.955 12.587 1.00 0.00 38 ALA A C 9
ATOM 8748 O O . ALA A 1 38 ? -4.715 5.488 13.684 1.00 0.00 38 ALA A O 9
ATOM 8755 N N . LEU A 1 39 ? -4.580 3.693 12.315 1.00 0.00 39 LEU A N 9
ATOM 8756 C CA . LEU A 1 39 ? -4.021 2.819 13.332 1.00 0.00 39 LEU A CA 9
ATOM 8757 C C . LEU A 1 39 ? -2.763 3.465 13.917 1.00 0.00 39 LEU A C 9
ATOM 8758 O O . LEU A 1 39 ? -2.555 3.441 15.129 1.00 0.00 39 LEU A O 9
ATOM 8774 N N . GLY A 1 40 ? -1.957 4.027 13.028 1.00 0.00 40 GLY A N 9
ATOM 8775 C CA . GLY A 1 40 ? -0.725 4.678 13.441 1.00 0.00 40 GLY A CA 9
ATOM 8776 C C . GLY A 1 40 ? 0.310 4.657 12.315 1.00 0.00 40 GLY A C 9
ATOM 8777 O O . GLY A 1 40 ? 1.497 4.446 12.562 1.00 0.00 40 GLY A O 9
ATOM 8781 N N . PHE A 1 41 ? -0.176 4.878 11.103 1.00 0.00 41 PHE A N 9
ATOM 8782 C CA . PHE A 1 41 ? 0.692 4.887 9.938 1.00 0.00 41 PHE A CA 9
ATOM 8783 C C . PHE A 1 41 ? 0.211 5.906 8.903 1.00 0.00 41 PHE A C 9
ATOM 8784 O O . PHE A 1 41 ? -0.511 6.844 9.239 1.00 0.00 41 PHE A O 9
ATOM 8801 N N . ALA A 1 42 ? 0.630 5.687 7.665 1.00 0.00 42 ALA A N 9
ATOM 8802 C CA . ALA A 1 42 ? 0.251 6.574 6.579 1.00 0.00 42 ALA A CA 9
ATOM 8803 C C . ALA A 1 42 ? 0.813 6.033 5.263 1.00 0.00 42 ALA A C 9
ATOM 8804 O O . ALA A 1 42 ? 0.065 5.787 4.318 1.00 0.00 42 ALA A O 9
ATOM 8811 N N . ASN A 1 43 ? 2.127 5.862 5.244 1.00 0.00 43 ASN A N 9
ATOM 8812 C CA . ASN A 1 43 ? 2.799 5.353 4.060 1.00 0.00 43 ASN A CA 9
ATOM 8813 C C . ASN A 1 43 ? 1.955 4.238 3.440 1.00 0.00 43 ASN A C 9
ATOM 8814 O O . ASN A 1 43 ? 2.013 3.092 3.884 1.00 0.00 43 ASN A O 9
ATOM 8825 N N . ARG A 1 44 ? 1.192 4.612 2.424 1.00 0.00 44 ARG A N 9
ATOM 8826 C CA . ARG A 1 44 ? 0.338 3.657 1.738 1.00 0.00 44 ARG A CA 9
ATOM 8827 C C . ARG A 1 44 ? 1.186 2.597 1.033 1.00 0.00 44 ARG A C 9
ATOM 8828 O O . ARG A 1 44 ? 0.942 1.401 1.182 1.00 0.00 44 ARG A O 9
ATOM 8849 N N . ASP A 1 45 ? 2.166 3.074 0.280 1.00 0.00 45 ASP A N 9
ATOM 8850 C CA . ASP A 1 45 ? 3.052 2.182 -0.449 1.00 0.00 45 ASP A CA 9
ATOM 8851 C C . ASP A 1 45 ? 3.700 1.202 0.530 1.00 0.00 45 ASP A C 9
ATOM 8852 O O . ASP A 1 45 ? 3.752 0.001 0.269 1.00 0.00 45 ASP A O 9
ATOM 8861 N N . ALA A 1 46 ? 4.179 1.750 1.637 1.00 0.00 46 ALA A N 9
ATOM 8862 C CA . ALA A 1 46 ? 4.822 0.939 2.657 1.00 0.00 46 ALA A CA 9
ATOM 8863 C C . ALA A 1 46 ? 3.786 0.005 3.287 1.00 0.00 46 ALA A C 9
ATOM 8864 O O . ALA A 1 46 ? 4.052 -1.179 3.484 1.00 0.00 46 ALA A O 9
ATOM 8871 N N . ASN A 1 47 ? 2.628 0.575 3.586 1.00 0.00 47 ASN A N 9
ATOM 8872 C CA . ASN A 1 47 ? 1.551 -0.192 4.190 1.00 0.00 47 ASN A CA 9
ATOM 8873 C C . ASN A 1 47 ? 1.200 -1.373 3.283 1.00 0.00 47 ASN A C 9
ATOM 8874 O O . ASN A 1 47 ? 0.940 -2.474 3.764 1.00 0.00 47 ASN A O 9
ATOM 8885 N N . LEU A 1 48 ? 1.205 -1.103 1.985 1.00 0.00 48 LEU A N 9
ATOM 8886 C CA . LEU A 1 48 ? 0.890 -2.130 1.006 1.00 0.00 48 LEU A CA 9
ATOM 8887 C C . LEU A 1 48 ? 2.026 -3.154 0.965 1.00 0.00 48 LEU A C 9
ATOM 8888 O O . LEU A 1 48 ? 1.822 -4.325 1.282 1.00 0.00 48 LEU A O 9
ATOM 8904 N N . GLN A 1 49 ? 3.197 -2.676 0.571 1.00 0.00 49 GLN A N 9
ATOM 8905 C CA . GLN A 1 49 ? 4.365 -3.536 0.484 1.00 0.00 49 GLN A CA 9
ATOM 8906 C C . GLN A 1 49 ? 4.402 -4.503 1.670 1.00 0.00 49 GLN A C 9
ATOM 8907 O O . GLN A 1 49 ? 4.802 -5.656 1.522 1.00 0.00 49 GLN A O 9
ATOM 8921 N N . ALA A 1 50 ? 3.979 -3.996 2.819 1.00 0.00 50 ALA A N 9
ATOM 8922 C CA . ALA A 1 50 ? 3.958 -4.801 4.029 1.00 0.00 50 ALA A CA 9
ATOM 8923 C C . ALA A 1 50 ? 2.728 -5.709 4.011 1.00 0.00 50 ALA A C 9
ATOM 8924 O O . ALA A 1 50 ? 2.825 -6.899 4.309 1.00 0.00 50 ALA A O 9
ATOM 8931 N N . LEU A 1 51 ? 1.597 -5.114 3.659 1.00 0.00 51 LEU A N 9
ATOM 8932 C CA . LEU A 1 51 ? 0.349 -5.855 3.598 1.00 0.00 51 LEU A CA 9
ATOM 8933 C C . LEU A 1 51 ? 0.518 -7.056 2.666 1.00 0.00 51 LEU A C 9
ATOM 8934 O O . LEU A 1 51 ? 0.291 -8.196 3.068 1.00 0.00 51 LEU A O 9
ATOM 8950 N N . VAL A 1 52 ? 0.916 -6.760 1.437 1.00 0.00 52 VAL A N 9
ATOM 8951 C CA . VAL A 1 52 ? 1.118 -7.801 0.444 1.00 0.00 52 VAL A CA 9
ATOM 8952 C C . VAL A 1 52 ? 2.139 -8.811 0.971 1.00 0.00 52 VAL A C 9
ATOM 8953 O O . VAL A 1 52 ? 2.086 -9.990 0.626 1.00 0.00 52 VAL A O 9
ATOM 8966 N N . ALA A 1 53 ? 3.045 -8.311 1.799 1.00 0.00 53 ALA A N 9
ATOM 8967 C CA . ALA A 1 53 ? 4.077 -9.155 2.377 1.00 0.00 53 ALA A CA 9
ATOM 8968 C C . ALA A 1 53 ? 3.430 -10.171 3.320 1.00 0.00 53 ALA A C 9
ATOM 8969 O O . ALA A 1 53 ? 3.978 -11.248 3.549 1.00 0.00 53 ALA A O 9
ATOM 8976 N N . THR A 1 54 ? 2.273 -9.792 3.842 1.00 0.00 54 THR A N 9
ATOM 8977 C CA . THR A 1 54 ? 1.545 -10.657 4.756 1.00 0.00 54 THR A CA 9
ATOM 8978 C C . THR A 1 54 ? 0.323 -11.259 4.060 1.00 0.00 54 THR A C 9
ATOM 8979 O O . THR A 1 54 ? -0.506 -11.904 4.701 1.00 0.00 54 THR A O 9
ATOM 8990 N N . ASP A 1 55 ? 0.249 -11.027 2.758 1.00 0.00 55 ASP A N 9
ATOM 8991 C CA . ASP A 1 55 ? -0.858 -11.539 1.968 1.00 0.00 55 ASP A CA 9
ATOM 8992 C C . ASP A 1 55 ? -2.073 -10.625 2.149 1.00 0.00 55 ASP A C 9
ATOM 8993 O O . ASP A 1 55 ? -3.178 -10.965 1.728 1.00 0.00 55 ASP A O 9
ATOM 9002 N N . GLY A 1 56 ? -1.827 -9.484 2.775 1.00 0.00 56 GLY A N 9
ATOM 9003 C CA . GLY A 1 56 ? -2.886 -8.519 3.017 1.00 0.00 56 GLY A CA 9
ATOM 9004 C C . GLY A 1 56 ? -3.430 -8.648 4.441 1.00 0.00 56 GLY A C 9
ATOM 9005 O O . GLY A 1 56 ? -4.643 -8.635 4.649 1.00 0.00 56 GLY A O 9
ATOM 9009 N N . ASP A 1 57 ? -2.508 -8.768 5.384 1.00 0.00 57 ASP A N 9
ATOM 9010 C CA . ASP A 1 57 ? -2.880 -8.899 6.783 1.00 0.00 57 ASP A CA 9
ATOM 9011 C C . ASP A 1 57 ? -2.464 -7.634 7.537 1.00 0.00 57 ASP A C 9
ATOM 9012 O O . ASP A 1 57 ? -1.419 -7.609 8.185 1.00 0.00 57 ASP A O 9
ATOM 9021 N N . ILE A 1 58 ? -3.303 -6.615 7.427 1.00 0.00 58 ILE A N 9
ATOM 9022 C CA . ILE A 1 58 ? -3.036 -5.350 8.090 1.00 0.00 58 ILE A CA 9
ATOM 9023 C C . ILE A 1 58 ? -2.464 -5.621 9.483 1.00 0.00 58 ILE A C 9
ATOM 9024 O O . ILE A 1 58 ? -1.582 -4.899 9.947 1.00 0.00 58 ILE A O 9
ATOM 9040 N N . HIS A 1 59 ? -2.988 -6.663 10.111 1.00 0.00 59 HIS A N 9
ATOM 9041 C CA . HIS A 1 59 ? -2.540 -7.038 11.442 1.00 0.00 59 HIS A CA 9
ATOM 9042 C C . HIS A 1 59 ? -1.039 -7.328 11.415 1.00 0.00 59 HIS A C 9
ATOM 9043 O O . HIS A 1 59 ? -0.263 -6.668 12.104 1.00 0.00 59 HIS A O 9
ATOM 9057 N N . ALA A 1 60 ? -0.674 -8.317 10.613 1.00 0.00 60 ALA A N 9
ATOM 9058 C CA . ALA A 1 60 ? 0.722 -8.703 10.487 1.00 0.00 60 ALA A CA 9
ATOM 9059 C C . ALA A 1 60 ? 1.496 -7.580 9.795 1.00 0.00 60 ALA A C 9
ATOM 9060 O O . ALA A 1 60 ? 2.714 -7.482 9.938 1.00 0.00 60 ALA A O 9
ATOM 9067 N N . ALA A 1 61 ? 0.759 -6.762 9.059 1.00 0.00 61 ALA A N 9
ATOM 9068 C CA . ALA A 1 61 ? 1.361 -5.649 8.345 1.00 0.00 61 ALA A CA 9
ATOM 9069 C C . ALA A 1 61 ? 1.835 -4.599 9.351 1.00 0.00 61 ALA A C 9
ATOM 9070 O O . ALA A 1 61 ? 2.899 -4.006 9.181 1.00 0.00 61 ALA A O 9
ATOM 9077 N N . ILE A 1 62 ? 1.020 -4.399 10.377 1.00 0.00 62 ILE A N 9
ATOM 9078 C CA . ILE A 1 62 ? 1.343 -3.430 11.411 1.00 0.00 62 ILE A CA 9
ATOM 9079 C C . ILE A 1 62 ? 2.751 -3.705 11.940 1.00 0.00 62 ILE A C 9
ATOM 9080 O O . ILE A 1 62 ? 3.664 -2.907 11.731 1.00 0.00 62 ILE A O 9
ATOM 9096 N N . GLU A 1 63 ? 2.885 -4.837 12.616 1.00 0.00 63 GLU A N 9
ATOM 9097 C CA . GLU A 1 63 ? 4.167 -5.227 13.177 1.00 0.00 63 GLU A CA 9
ATOM 9098 C C . GLU A 1 63 ? 5.292 -4.935 12.183 1.00 0.00 63 GLU A C 9
ATOM 9099 O O . GLU A 1 63 ? 6.318 -4.364 12.550 1.00 0.00 63 GLU A O 9
ATOM 9111 N N . MET A 1 64 ? 5.063 -5.341 10.942 1.00 0.00 64 MET A N 9
ATOM 9112 C CA . MET A 1 64 ? 6.044 -5.130 9.892 1.00 0.00 64 MET A CA 9
ATOM 9113 C C . MET A 1 64 ? 6.277 -3.637 9.651 1.00 0.00 64 MET A C 9
ATOM 9114 O O . MET A 1 64 ? 7.400 -3.217 9.375 1.00 0.00 64 MET A O 9
ATOM 9128 N N . LEU A 1 65 ? 5.198 -2.877 9.763 1.00 0.00 65 LEU A N 9
ATOM 9129 C CA . LEU A 1 65 ? 5.270 -1.440 9.560 1.00 0.00 65 LEU A CA 9
ATOM 9130 C C . LEU A 1 65 ? 5.811 -0.777 10.828 1.00 0.00 65 LEU A C 9
ATOM 9131 O O . LEU A 1 65 ? 6.336 0.334 10.777 1.00 0.00 65 LEU A O 9
ATOM 9147 N N . LEU A 1 66 ? 5.665 -1.487 11.937 1.00 0.00 66 LEU A N 9
ATOM 9148 C CA . LEU A 1 66 ? 6.132 -0.981 13.217 1.00 0.00 66 LEU A CA 9
ATOM 9149 C C . LEU A 1 66 ? 7.655 -0.842 13.180 1.00 0.00 66 LEU A C 9
ATOM 9150 O O . LEU A 1 66 ? 8.236 -0.115 13.984 1.00 0.00 66 LEU A O 9
ATOM 9166 N N . GLY A 1 67 ? 8.260 -1.551 12.237 1.00 0.00 67 GLY A N 9
ATOM 9167 C CA . GLY A 1 67 ? 9.704 -1.515 12.085 1.00 0.00 67 GLY A CA 9
ATOM 9168 C C . GLY A 1 67 ? 10.329 -2.857 12.471 1.00 0.00 67 GLY A C 9
ATOM 9169 O O . GLY A 1 67 ? 11.530 -2.936 12.725 1.00 0.00 67 GLY A O 9
ATOM 9173 N N . ALA A 1 68 ? 9.487 -3.879 12.503 1.00 0.00 68 ALA A N 9
ATOM 9174 C CA . ALA A 1 68 ? 9.941 -5.214 12.853 1.00 0.00 68 ALA A CA 9
ATOM 9175 C C . ALA A 1 68 ? 10.760 -5.790 11.696 1.00 0.00 68 ALA A C 9
ATOM 9176 O O . ALA A 1 68 ? 11.981 -5.898 11.789 1.00 0.00 68 ALA A O 9
ATOM 9183 N N . SER A 1 69 ? 10.053 -6.144 10.633 1.00 0.00 69 SER A N 9
ATOM 9184 C CA . SER A 1 69 ? 10.699 -6.706 9.459 1.00 0.00 69 SER A CA 9
ATOM 9185 C C . SER A 1 69 ? 10.557 -5.748 8.274 1.00 0.00 69 SER A C 9
ATOM 9186 O O . SER A 1 69 ? 9.880 -4.726 8.376 1.00 0.00 69 SER A O 9
ATOM 9194 N N . GLY A 1 70 ? 11.208 -6.112 7.179 1.00 0.00 70 GLY A N 9
ATOM 9195 C CA . GLY A 1 70 ? 11.163 -5.297 5.976 1.00 0.00 70 GLY A CA 9
ATOM 9196 C C . GLY A 1 70 ? 12.255 -4.226 5.999 1.00 0.00 70 GLY A C 9
ATOM 9197 O O . GLY A 1 70 ? 12.743 -3.854 7.065 1.00 0.00 70 GLY A O 9
ATOM 9201 N N . PRO A 1 71 ? 12.616 -3.748 4.778 1.00 0.00 71 PRO A N 9
ATOM 9202 C CA . PRO A 1 71 ? 13.642 -2.727 4.648 1.00 0.00 71 PRO A CA 9
ATOM 9203 C C . PRO A 1 71 ? 13.106 -1.356 5.064 1.00 0.00 71 PRO A C 9
ATOM 9204 O O . PRO A 1 71 ? 11.895 -1.151 5.126 1.00 0.00 71 PRO A O 9
ATOM 9215 N N . SER A 1 72 ? 14.035 -0.452 5.341 1.00 0.00 72 SER A N 9
ATOM 9216 C CA . SER A 1 72 ? 13.672 0.894 5.750 1.00 0.00 72 SER A CA 9
ATOM 9217 C C . SER A 1 72 ? 14.637 1.907 5.132 1.00 0.00 72 SER A C 9
ATOM 9218 O O . SER A 1 72 ? 15.699 1.535 4.636 1.00 0.00 72 SER A O 9
ATOM 9226 N N . SER A 1 73 ? 14.233 3.168 5.182 1.00 0.00 73 SER A N 9
ATOM 9227 C CA . SER A 1 73 ? 15.049 4.238 4.633 1.00 0.00 73 SER A CA 9
ATOM 9228 C C . SER A 1 73 ? 16.096 4.676 5.659 1.00 0.00 73 SER A C 9
ATOM 9229 O O . SER A 1 73 ? 15.756 5.027 6.787 1.00 0.00 73 SER A O 9
ATOM 9237 N N . GLY A 1 74 ? 17.349 4.640 5.229 1.00 0.00 74 GLY A N 9
ATOM 9238 C CA . GLY A 1 74 ? 18.448 5.029 6.096 1.00 0.00 74 GLY A CA 9
ATOM 9239 C C . GLY A 1 74 ? 19.797 4.711 5.447 1.00 0.00 74 GLY A C 9
ATOM 9240 O O . GLY A 1 74 ? 20.696 4.184 6.101 1.00 0.00 74 GLY A O 9
ATOM 9244 N N . GLY A 1 1 ? 33.882 4.146 -4.924 1.00 0.00 1 GLY A N 10
ATOM 9245 C CA . GLY A 1 1 ? 33.085 4.771 -5.965 1.00 0.00 1 GLY A CA 10
ATOM 9246 C C . GLY A 1 1 ? 31.905 3.880 -6.361 1.00 0.00 1 GLY A C 10
ATOM 9247 O O . GLY A 1 1 ? 31.992 2.656 -6.278 1.00 0.00 1 GLY A O 10
ATOM 9251 N N . SER A 1 2 ? 30.831 4.529 -6.784 1.00 0.00 2 SER A N 10
ATOM 9252 C CA . SER A 1 2 ? 29.635 3.811 -7.193 1.00 0.00 2 SER A CA 10
ATOM 9253 C C . SER A 1 2 ? 28.981 4.519 -8.381 1.00 0.00 2 SER A C 10
ATOM 9254 O O . SER A 1 2 ? 28.809 3.925 -9.445 1.00 0.00 2 SER A O 10
ATOM 9262 N N . SER A 1 3 ? 28.633 5.778 -8.161 1.00 0.00 3 SER A N 10
ATOM 9263 C CA . SER A 1 3 ? 28.002 6.573 -9.200 1.00 0.00 3 SER A CA 10
ATOM 9264 C C . SER A 1 3 ? 26.864 5.781 -9.846 1.00 0.00 3 SER A C 10
ATOM 9265 O O . SER A 1 3 ? 27.094 4.990 -10.760 1.00 0.00 3 SER A O 10
ATOM 9273 N N . GLY A 1 4 ? 25.660 6.020 -9.346 1.00 0.00 4 GLY A N 10
ATOM 9274 C CA . GLY A 1 4 ? 24.486 5.338 -9.863 1.00 0.00 4 GLY A CA 10
ATOM 9275 C C . GLY A 1 4 ? 23.624 4.790 -8.724 1.00 0.00 4 GLY A C 10
ATOM 9276 O O . GLY A 1 4 ? 24.138 4.163 -7.799 1.00 0.00 4 GLY A O 10
ATOM 9280 N N . SER A 1 5 ? 22.328 5.047 -8.829 1.00 0.00 5 SER A N 10
ATOM 9281 C CA . SER A 1 5 ? 21.390 4.587 -7.819 1.00 0.00 5 SER A CA 10
ATOM 9282 C C . SER A 1 5 ? 19.955 4.758 -8.321 1.00 0.00 5 SER A C 10
ATOM 9283 O O . SER A 1 5 ? 19.329 5.789 -8.081 1.00 0.00 5 SER A O 10
ATOM 9291 N N . SER A 1 6 ? 19.477 3.732 -9.008 1.00 0.00 6 SER A N 10
ATOM 9292 C CA . SER A 1 6 ? 18.127 3.755 -9.546 1.00 0.00 6 SER A CA 10
ATOM 9293 C C . SER A 1 6 ? 17.580 2.330 -9.650 1.00 0.00 6 SER A C 10
ATOM 9294 O O . SER A 1 6 ? 16.552 2.011 -9.056 1.00 0.00 6 SER A O 10
ATOM 9302 N N . GLY A 1 7 ? 18.293 1.511 -10.410 1.00 0.00 7 GLY A N 10
ATOM 9303 C CA . GLY A 1 7 ? 17.891 0.128 -10.600 1.00 0.00 7 GLY A CA 10
ATOM 9304 C C . GLY A 1 7 ? 16.403 0.030 -10.941 1.00 0.00 7 GLY A C 10
ATOM 9305 O O . GLY A 1 7 ? 15.600 -0.402 -10.114 1.00 0.00 7 GLY A O 10
ATOM 9309 N N . ALA A 1 8 ? 16.080 0.439 -12.159 1.00 0.00 8 ALA A N 10
ATOM 9310 C CA . ALA A 1 8 ? 14.702 0.403 -12.619 1.00 0.00 8 ALA A CA 10
ATOM 9311 C C . ALA A 1 8 ? 13.850 1.317 -11.736 1.00 0.00 8 ALA A C 10
ATOM 9312 O O . ALA A 1 8 ? 13.817 1.154 -10.517 1.00 0.00 8 ALA A O 10
ATOM 9319 N N . ARG A 1 9 ? 13.181 2.259 -12.386 1.00 0.00 9 ARG A N 10
ATOM 9320 C CA . ARG A 1 9 ? 12.332 3.199 -11.675 1.00 0.00 9 ARG A CA 10
ATOM 9321 C C . ARG A 1 9 ? 10.859 2.823 -11.853 1.00 0.00 9 ARG A C 10
ATOM 9322 O O . ARG A 1 9 ? 10.140 2.635 -10.873 1.00 0.00 9 ARG A O 10
ATOM 9343 N N . ALA A 1 10 ? 10.455 2.725 -13.111 1.00 0.00 10 ALA A N 10
ATOM 9344 C CA . ALA A 1 10 ? 9.081 2.375 -13.430 1.00 0.00 10 ALA A CA 10
ATOM 9345 C C . ALA A 1 10 ? 8.969 2.081 -14.927 1.00 0.00 10 ALA A C 10
ATOM 9346 O O . ALA A 1 10 ? 9.835 2.474 -15.707 1.00 0.00 10 ALA A O 10
ATOM 9353 N N . CYS A 1 11 ? 7.895 1.392 -15.284 1.00 0.00 11 CYS A N 10
ATOM 9354 C CA . CYS A 1 11 ? 7.659 1.041 -16.674 1.00 0.00 11 CYS A CA 10
ATOM 9355 C C . CYS A 1 11 ? 6.271 0.405 -16.779 1.00 0.00 11 CYS A C 10
ATOM 9356 O O . CYS A 1 11 ? 5.897 -0.419 -15.946 1.00 0.00 11 CYS A O 10
ATOM 9364 N N . SER A 1 12 ? 5.545 0.812 -17.810 1.00 0.00 12 SER A N 10
ATOM 9365 C CA . SER A 1 12 ? 4.207 0.292 -18.036 1.00 0.00 12 SER A CA 10
ATOM 9366 C C . SER A 1 12 ? 3.853 0.384 -19.521 1.00 0.00 12 SER A C 10
ATOM 9367 O O . SER A 1 12 ? 3.995 1.442 -20.132 1.00 0.00 12 SER A O 10
ATOM 9375 N N . GLN A 1 13 ? 3.399 -0.738 -20.059 1.00 0.00 13 GLN A N 10
ATOM 9376 C CA . GLN A 1 13 ? 3.024 -0.797 -21.462 1.00 0.00 13 GLN A CA 10
ATOM 9377 C C . GLN A 1 13 ? 2.530 -2.200 -21.820 1.00 0.00 13 GLN A C 10
ATOM 9378 O O . GLN A 1 13 ? 3.292 -3.017 -22.336 1.00 0.00 13 GLN A O 10
ATOM 9392 N N . SER A 1 14 ? 1.259 -2.437 -21.533 1.00 0.00 14 SER A N 10
ATOM 9393 C CA . SER A 1 14 ? 0.654 -3.727 -21.819 1.00 0.00 14 SER A CA 10
ATOM 9394 C C . SER A 1 14 ? -0.845 -3.681 -21.518 1.00 0.00 14 SER A C 10
ATOM 9395 O O . SER A 1 14 ? -1.317 -2.773 -20.836 1.00 0.00 14 SER A O 10
ATOM 9403 N N . SER A 1 15 ? -1.552 -4.671 -22.043 1.00 0.00 15 SER A N 10
ATOM 9404 C CA . SER A 1 15 ? -2.988 -4.754 -21.839 1.00 0.00 15 SER A CA 10
ATOM 9405 C C . SER A 1 15 ? -3.351 -6.103 -21.214 1.00 0.00 15 SER A C 10
ATOM 9406 O O . SER A 1 15 ? -3.774 -7.022 -21.914 1.00 0.00 15 SER A O 10
ATOM 9414 N N . GLN A 1 16 ? -3.171 -6.179 -19.904 1.00 0.00 16 GLN A N 10
ATOM 9415 C CA . GLN A 1 16 ? -3.474 -7.400 -19.176 1.00 0.00 16 GLN A CA 10
ATOM 9416 C C . GLN A 1 16 ? -2.808 -8.600 -19.853 1.00 0.00 16 GLN A C 10
ATOM 9417 O O . GLN A 1 16 ? -3.433 -9.291 -20.656 1.00 0.00 16 GLN A O 10
ATOM 9431 N N . THR A 1 17 ? -1.547 -8.811 -19.504 1.00 0.00 17 THR A N 10
ATOM 9432 C CA . THR A 1 17 ? -0.789 -9.915 -20.068 1.00 0.00 17 THR A CA 10
ATOM 9433 C C . THR A 1 17 ? 0.260 -10.407 -19.069 1.00 0.00 17 THR A C 10
ATOM 9434 O O . THR A 1 17 ? 1.413 -10.632 -19.434 1.00 0.00 17 THR A O 10
ATOM 9445 N N . ALA A 1 18 ? -0.177 -10.558 -17.827 1.00 0.00 18 ALA A N 10
ATOM 9446 C CA . ALA A 1 18 ? 0.711 -11.019 -16.773 1.00 0.00 18 ALA A CA 10
ATOM 9447 C C . ALA A 1 18 ? 1.809 -9.978 -16.546 1.00 0.00 18 ALA A C 10
ATOM 9448 O O . ALA A 1 18 ? 2.971 -10.215 -16.874 1.00 0.00 18 ALA A O 10
ATOM 9455 N N . LEU A 1 19 ? 1.403 -8.848 -15.986 1.00 0.00 19 LEU A N 10
ATOM 9456 C CA . LEU A 1 19 ? 2.338 -7.770 -15.711 1.00 0.00 19 LEU A CA 10
ATOM 9457 C C . LEU A 1 19 ? 2.035 -7.177 -14.334 1.00 0.00 19 LEU A C 10
ATOM 9458 O O . LEU A 1 19 ? 0.900 -7.239 -13.863 1.00 0.00 19 LEU A O 10
ATOM 9474 N N . PRO A 1 20 ? 3.097 -6.599 -13.711 1.00 0.00 20 PRO A N 10
ATOM 9475 C CA . PRO A 1 20 ? 2.956 -5.994 -12.398 1.00 0.00 20 PRO A CA 10
ATOM 9476 C C . PRO A 1 20 ? 2.232 -4.649 -12.488 1.00 0.00 20 PRO A C 10
ATOM 9477 O O . PRO A 1 20 ? 2.831 -3.643 -12.866 1.00 0.00 20 PRO A O 10
ATOM 9488 N N . THR A 1 21 ? 0.956 -4.674 -12.135 1.00 0.00 21 THR A N 10
ATOM 9489 C CA . THR A 1 21 ? 0.145 -3.469 -12.171 1.00 0.00 21 THR A CA 10
ATOM 9490 C C . THR A 1 21 ? 0.217 -2.738 -10.829 1.00 0.00 21 THR A C 10
ATOM 9491 O O . THR A 1 21 ? -0.004 -3.337 -9.778 1.00 0.00 21 THR A O 10
ATOM 9502 N N . SER A 1 22 ? 0.526 -1.452 -10.909 1.00 0.00 22 SER A N 10
ATOM 9503 C CA . SER A 1 22 ? 0.629 -0.631 -9.714 1.00 0.00 22 SER A CA 10
ATOM 9504 C C . SER A 1 22 ? -0.756 -0.430 -9.096 1.00 0.00 22 SER A C 10
ATOM 9505 O O . SER A 1 22 ? -0.882 -0.289 -7.881 1.00 0.00 22 SER A O 10
ATOM 9513 N N . LEU A 1 23 ? -1.759 -0.424 -9.961 1.00 0.00 23 LEU A N 10
ATOM 9514 C CA . LEU A 1 23 ? -3.130 -0.243 -9.515 1.00 0.00 23 LEU A CA 10
ATOM 9515 C C . LEU A 1 23 ? -3.766 -1.612 -9.265 1.00 0.00 23 LEU A C 10
ATOM 9516 O O . LEU A 1 23 ? -4.987 -1.752 -9.316 1.00 0.00 23 LEU A O 10
ATOM 9532 N N . PHE A 1 24 ? -2.910 -2.587 -9.001 1.00 0.00 24 PHE A N 10
ATOM 9533 C CA . PHE A 1 24 ? -3.372 -3.940 -8.743 1.00 0.00 24 PHE A CA 10
ATOM 9534 C C . PHE A 1 24 ? -3.184 -4.313 -7.271 1.00 0.00 24 PHE A C 10
ATOM 9535 O O . PHE A 1 24 ? -3.613 -5.381 -6.837 1.00 0.00 24 PHE A O 10
ATOM 9552 N N . THR A 1 25 ? -2.540 -3.412 -6.543 1.00 0.00 25 THR A N 10
ATOM 9553 C CA . THR A 1 25 ? -2.289 -3.633 -5.129 1.00 0.00 25 THR A CA 10
ATOM 9554 C C . THR A 1 25 ? -3.084 -2.636 -4.284 1.00 0.00 25 THR A C 10
ATOM 9555 O O . THR A 1 25 ? -3.347 -2.884 -3.108 1.00 0.00 25 THR A O 10
ATOM 9566 N N . GLU A 1 26 ? -3.446 -1.530 -4.916 1.00 0.00 26 GLU A N 10
ATOM 9567 C CA . GLU A 1 26 ? -4.206 -0.494 -4.237 1.00 0.00 26 GLU A CA 10
ATOM 9568 C C . GLU A 1 26 ? -5.705 -0.786 -4.334 1.00 0.00 26 GLU A C 10
ATOM 9569 O O . GLU A 1 26 ? -6.529 0.045 -3.954 1.00 0.00 26 GLU A O 10
ATOM 9581 N N . GLY A 1 27 ? -6.013 -1.969 -4.844 1.00 0.00 27 GLY A N 10
ATOM 9582 C CA . GLY A 1 27 ? -7.398 -2.381 -4.995 1.00 0.00 27 GLY A CA 10
ATOM 9583 C C . GLY A 1 27 ? -7.681 -3.656 -4.198 1.00 0.00 27 GLY A C 10
ATOM 9584 O O . GLY A 1 27 ? -8.831 -4.075 -4.078 1.00 0.00 27 GLY A O 10
ATOM 9588 N N . ARG A 1 28 ? -6.612 -4.238 -3.674 1.00 0.00 28 ARG A N 10
ATOM 9589 C CA . ARG A 1 28 ? -6.731 -5.457 -2.892 1.00 0.00 28 ARG A CA 10
ATOM 9590 C C . ARG A 1 28 ? -6.876 -5.122 -1.406 1.00 0.00 28 ARG A C 10
ATOM 9591 O O . ARG A 1 28 ? -7.505 -5.867 -0.657 1.00 0.00 28 ARG A O 10
ATOM 9612 N N . TYR A 1 29 ? -6.283 -4.000 -1.025 1.00 0.00 29 TYR A N 10
ATOM 9613 C CA . TYR A 1 29 ? -6.339 -3.557 0.358 1.00 0.00 29 TYR A CA 10
ATOM 9614 C C . TYR A 1 29 ? -6.350 -2.030 0.445 1.00 0.00 29 TYR A C 10
ATOM 9615 O O . TYR A 1 29 ? -5.560 -1.441 1.182 1.00 0.00 29 TYR A O 10
ATOM 9633 N N . GLN A 1 30 ? -7.253 -1.432 -0.318 1.00 0.00 30 GLN A N 10
ATOM 9634 C CA . GLN A 1 30 ? -7.377 0.015 -0.337 1.00 0.00 30 GLN A CA 10
ATOM 9635 C C . GLN A 1 30 ? -7.755 0.534 1.052 1.00 0.00 30 GLN A C 10
ATOM 9636 O O . GLN A 1 30 ? -7.172 1.503 1.537 1.00 0.00 30 GLN A O 10
ATOM 9650 N N . GLN A 1 31 ? -8.728 -0.135 1.654 1.00 0.00 31 GLN A N 10
ATOM 9651 C CA . GLN A 1 31 ? -9.190 0.246 2.977 1.00 0.00 31 GLN A CA 10
ATOM 9652 C C . GLN A 1 31 ? -8.069 0.069 4.003 1.00 0.00 31 GLN A C 10
ATOM 9653 O O . GLN A 1 31 ? -7.877 0.918 4.871 1.00 0.00 31 GLN A O 10
ATOM 9667 N N . GLU A 1 32 ? -7.358 -1.041 3.869 1.00 0.00 32 GLU A N 10
ATOM 9668 C CA . GLU A 1 32 ? -6.261 -1.341 4.773 1.00 0.00 32 GLU A CA 10
ATOM 9669 C C . GLU A 1 32 ? -5.330 -0.133 4.898 1.00 0.00 32 GLU A C 10
ATOM 9670 O O . GLU A 1 32 ? -5.041 0.321 6.003 1.00 0.00 32 GLU A O 10
ATOM 9682 N N . LEU A 1 33 ? -4.887 0.353 3.747 1.00 0.00 33 LEU A N 10
ATOM 9683 C CA . LEU A 1 33 ? -3.995 1.500 3.714 1.00 0.00 33 LEU A CA 10
ATOM 9684 C C . LEU A 1 33 ? -4.627 2.655 4.493 1.00 0.00 33 LEU A C 10
ATOM 9685 O O . LEU A 1 33 ? -3.930 3.395 5.186 1.00 0.00 33 LEU A O 10
ATOM 9701 N N . GLU A 1 34 ? -5.939 2.773 4.354 1.00 0.00 34 GLU A N 10
ATOM 9702 C CA . GLU A 1 34 ? -6.672 3.825 5.036 1.00 0.00 34 GLU A CA 10
ATOM 9703 C C . GLU A 1 34 ? -6.685 3.571 6.545 1.00 0.00 34 GLU A C 10
ATOM 9704 O O . GLU A 1 34 ? -6.581 4.506 7.336 1.00 0.00 34 GLU A O 10
ATOM 9716 N N . GLU A 1 35 ? -6.814 2.300 6.897 1.00 0.00 35 GLU A N 10
ATOM 9717 C CA . GLU A 1 35 ? -6.842 1.911 8.297 1.00 0.00 35 GLU A CA 10
ATOM 9718 C C . GLU A 1 35 ? -5.539 2.318 8.987 1.00 0.00 35 GLU A C 10
ATOM 9719 O O . GLU A 1 35 ? -5.555 3.083 9.950 1.00 0.00 35 GLU A O 10
ATOM 9731 N N . LEU A 1 36 ? -4.441 1.787 8.468 1.00 0.00 36 LEU A N 10
ATOM 9732 C CA . LEU A 1 36 ? -3.132 2.085 9.023 1.00 0.00 36 LEU A CA 10
ATOM 9733 C C . LEU A 1 36 ? -2.981 3.600 9.177 1.00 0.00 36 LEU A C 10
ATOM 9734 O O . LEU A 1 36 ? -2.371 4.072 10.135 1.00 0.00 36 LEU A O 10
ATOM 9750 N N . LYS A 1 37 ? -3.546 4.319 8.218 1.00 0.00 37 LYS A N 10
ATOM 9751 C CA . LYS A 1 37 ? -3.482 5.771 8.235 1.00 0.00 37 LYS A CA 10
ATOM 9752 C C . LYS A 1 37 ? -4.155 6.292 9.506 1.00 0.00 37 LYS A C 10
ATOM 9753 O O . LYS A 1 37 ? -4.008 7.462 9.856 1.00 0.00 37 LYS A O 10
ATOM 9772 N N . ALA A 1 38 ? -4.879 5.398 10.163 1.00 0.00 38 ALA A N 10
ATOM 9773 C CA . ALA A 1 38 ? -5.576 5.753 11.388 1.00 0.00 38 ALA A CA 10
ATOM 9774 C C . ALA A 1 38 ? -4.977 4.966 12.556 1.00 0.00 38 ALA A C 10
ATOM 9775 O O . ALA A 1 38 ? -4.847 5.491 13.661 1.00 0.00 38 ALA A O 10
ATOM 9782 N N . LEU A 1 39 ? -4.630 3.719 12.272 1.00 0.00 39 LEU A N 10
ATOM 9783 C CA . LEU A 1 39 ? -4.049 2.855 13.285 1.00 0.00 39 LEU A CA 10
ATOM 9784 C C . LEU A 1 39 ? -2.794 3.519 13.857 1.00 0.00 39 LEU A C 10
ATOM 9785 O O . LEU A 1 39 ? -2.567 3.488 15.065 1.00 0.00 39 LEU A O 10
ATOM 9801 N N . GLY A 1 40 ? -2.013 4.104 12.961 1.00 0.00 40 GLY A N 10
ATOM 9802 C CA . GLY A 1 40 ? -0.787 4.774 13.361 1.00 0.00 40 GLY A CA 10
ATOM 9803 C C . GLY A 1 40 ? 0.246 4.747 12.233 1.00 0.00 40 GLY A C 10
ATOM 9804 O O . GLY A 1 40 ? 1.433 4.538 12.479 1.00 0.00 40 GLY A O 10
ATOM 9808 N N . PHE A 1 41 ? -0.243 4.960 11.020 1.00 0.00 41 PHE A N 10
ATOM 9809 C CA . PHE A 1 41 ? 0.623 4.963 9.854 1.00 0.00 41 PHE A CA 10
ATOM 9810 C C . PHE A 1 41 ? 0.149 5.987 8.821 1.00 0.00 41 PHE A C 10
ATOM 9811 O O . PHE A 1 41 ? -0.613 6.896 9.147 1.00 0.00 41 PHE A O 10
ATOM 9828 N N . ALA A 1 42 ? 0.620 5.806 7.596 1.00 0.00 42 ALA A N 10
ATOM 9829 C CA . ALA A 1 42 ? 0.253 6.703 6.513 1.00 0.00 42 ALA A CA 10
ATOM 9830 C C . ALA A 1 42 ? 0.906 6.223 5.215 1.00 0.00 42 ALA A C 10
ATOM 9831 O O . ALA A 1 42 ? 0.277 6.236 4.158 1.00 0.00 42 ALA A O 10
ATOM 9838 N N . ASN A 1 43 ? 2.159 5.811 5.338 1.00 0.00 43 ASN A N 10
ATOM 9839 C CA . ASN A 1 43 ? 2.904 5.327 4.188 1.00 0.00 43 ASN A CA 10
ATOM 9840 C C . ASN A 1 43 ? 2.132 4.182 3.531 1.00 0.00 43 ASN A C 10
ATOM 9841 O O . ASN A 1 43 ? 2.334 3.017 3.870 1.00 0.00 43 ASN A O 10
ATOM 9852 N N . ARG A 1 44 ? 1.264 4.553 2.602 1.00 0.00 44 ARG A N 10
ATOM 9853 C CA . ARG A 1 44 ? 0.460 3.571 1.893 1.00 0.00 44 ARG A CA 10
ATOM 9854 C C . ARG A 1 44 ? 1.361 2.537 1.217 1.00 0.00 44 ARG A C 10
ATOM 9855 O O . ARG A 1 44 ? 1.300 1.351 1.537 1.00 0.00 44 ARG A O 10
ATOM 9876 N N . ASP A 1 45 ? 2.177 3.023 0.293 1.00 0.00 45 ASP A N 10
ATOM 9877 C CA . ASP A 1 45 ? 3.090 2.155 -0.431 1.00 0.00 45 ASP A CA 10
ATOM 9878 C C . ASP A 1 45 ? 3.708 1.148 0.540 1.00 0.00 45 ASP A C 10
ATOM 9879 O O . ASP A 1 45 ? 3.754 -0.048 0.255 1.00 0.00 45 ASP A O 10
ATOM 9888 N N . ALA A 1 46 ? 4.169 1.668 1.668 1.00 0.00 46 ALA A N 10
ATOM 9889 C CA . ALA A 1 46 ? 4.782 0.829 2.684 1.00 0.00 46 ALA A CA 10
ATOM 9890 C C . ALA A 1 46 ? 3.732 -0.129 3.251 1.00 0.00 46 ALA A C 10
ATOM 9891 O O . ALA A 1 46 ? 3.979 -1.328 3.368 1.00 0.00 46 ALA A O 10
ATOM 9898 N N . ASN A 1 47 ? 2.582 0.437 3.587 1.00 0.00 47 ASN A N 10
ATOM 9899 C CA . ASN A 1 47 ? 1.494 -0.351 4.139 1.00 0.00 47 ASN A CA 10
ATOM 9900 C C . ASN A 1 47 ? 1.153 -1.489 3.174 1.00 0.00 47 ASN A C 10
ATOM 9901 O O . ASN A 1 47 ? 0.940 -2.624 3.597 1.00 0.00 47 ASN A O 10
ATOM 9912 N N . LEU A 1 48 ? 1.112 -1.144 1.895 1.00 0.00 48 LEU A N 10
ATOM 9913 C CA . LEU A 1 48 ? 0.801 -2.122 0.866 1.00 0.00 48 LEU A CA 10
ATOM 9914 C C . LEU A 1 48 ? 1.921 -3.163 0.802 1.00 0.00 48 LEU A C 10
ATOM 9915 O O . LEU A 1 48 ? 1.697 -4.339 1.082 1.00 0.00 48 LEU A O 10
ATOM 9931 N N . GLN A 1 49 ? 3.102 -2.691 0.432 1.00 0.00 49 GLN A N 10
ATOM 9932 C CA . GLN A 1 49 ? 4.258 -3.566 0.327 1.00 0.00 49 GLN A CA 10
ATOM 9933 C C . GLN A 1 49 ? 4.283 -4.553 1.496 1.00 0.00 49 GLN A C 10
ATOM 9934 O O . GLN A 1 49 ? 4.644 -5.716 1.323 1.00 0.00 49 GLN A O 10
ATOM 9948 N N . ALA A 1 50 ? 3.896 -4.053 2.660 1.00 0.00 50 ALA A N 10
ATOM 9949 C CA . ALA A 1 50 ? 3.870 -4.876 3.857 1.00 0.00 50 ALA A CA 10
ATOM 9950 C C . ALA A 1 50 ? 2.639 -5.783 3.820 1.00 0.00 50 ALA A C 10
ATOM 9951 O O . ALA A 1 50 ? 2.752 -6.997 3.984 1.00 0.00 50 ALA A O 10
ATOM 9958 N N . LEU A 1 51 ? 1.490 -5.159 3.605 1.00 0.00 51 LEU A N 10
ATOM 9959 C CA . LEU A 1 51 ? 0.238 -5.895 3.544 1.00 0.00 51 LEU A CA 10
ATOM 9960 C C . LEU A 1 51 ? 0.395 -7.082 2.592 1.00 0.00 51 LEU A C 10
ATOM 9961 O O . LEU A 1 51 ? 0.254 -8.234 3.000 1.00 0.00 51 LEU A O 10
ATOM 9977 N N . VAL A 1 52 ? 0.685 -6.761 1.339 1.00 0.00 52 VAL A N 10
ATOM 9978 C CA . VAL A 1 52 ? 0.863 -7.786 0.325 1.00 0.00 52 VAL A CA 10
ATOM 9979 C C . VAL A 1 52 ? 1.890 -8.809 0.815 1.00 0.00 52 VAL A C 10
ATOM 9980 O O . VAL A 1 52 ? 1.768 -10.000 0.533 1.00 0.00 52 VAL A O 10
ATOM 9993 N N . ALA A 1 53 ? 2.880 -8.306 1.538 1.00 0.00 53 ALA A N 10
ATOM 9994 C CA . ALA A 1 53 ? 3.928 -9.161 2.069 1.00 0.00 53 ALA A CA 10
ATOM 9995 C C . ALA A 1 53 ? 3.311 -10.181 3.028 1.00 0.00 53 ALA A C 10
ATOM 9996 O O . ALA A 1 53 ? 3.776 -11.317 3.115 1.00 0.00 53 ALA A O 10
ATOM 10003 N N . THR A 1 54 ? 2.274 -9.739 3.724 1.00 0.00 54 THR A N 10
ATOM 10004 C CA . THR A 1 54 ? 1.589 -10.600 4.673 1.00 0.00 54 THR A CA 10
ATOM 10005 C C . THR A 1 54 ? 0.340 -11.210 4.035 1.00 0.00 54 THR A C 10
ATOM 10006 O O . THR A 1 54 ? -0.526 -11.735 4.734 1.00 0.00 54 THR A O 10
ATOM 10017 N N . ASP A 1 55 ? 0.286 -11.121 2.714 1.00 0.00 55 ASP A N 10
ATOM 10018 C CA . ASP A 1 55 ? -0.843 -11.658 1.973 1.00 0.00 55 ASP A CA 10
ATOM 10019 C C . ASP A 1 55 ? -2.048 -10.731 2.145 1.00 0.00 55 ASP A C 10
ATOM 10020 O O . ASP A 1 55 ? -3.140 -11.031 1.666 1.00 0.00 55 ASP A O 10
ATOM 10029 N N . GLY A 1 56 ? -1.808 -9.622 2.829 1.00 0.00 56 GLY A N 10
ATOM 10030 C CA . GLY A 1 56 ? -2.859 -8.649 3.069 1.00 0.00 56 GLY A CA 10
ATOM 10031 C C . GLY A 1 56 ? -3.362 -8.729 4.512 1.00 0.00 56 GLY A C 10
ATOM 10032 O O . GLY A 1 56 ? -4.561 -8.618 4.763 1.00 0.00 56 GLY A O 10
ATOM 10036 N N . ASP A 1 57 ? -2.419 -8.923 5.423 1.00 0.00 57 ASP A N 10
ATOM 10037 C CA . ASP A 1 57 ? -2.751 -9.020 6.835 1.00 0.00 57 ASP A CA 10
ATOM 10038 C C . ASP A 1 57 ? -2.316 -7.737 7.546 1.00 0.00 57 ASP A C 10
ATOM 10039 O O . ASP A 1 57 ? -1.259 -7.699 8.174 1.00 0.00 57 ASP A O 10
ATOM 10048 N N . ILE A 1 58 ? -3.153 -6.717 7.423 1.00 0.00 58 ILE A N 10
ATOM 10049 C CA . ILE A 1 58 ? -2.868 -5.436 8.046 1.00 0.00 58 ILE A CA 10
ATOM 10050 C C . ILE A 1 58 ? -2.315 -5.670 9.454 1.00 0.00 58 ILE A C 10
ATOM 10051 O O . ILE A 1 58 ? -1.416 -4.958 9.897 1.00 0.00 58 ILE A O 10
ATOM 10067 N N . HIS A 1 59 ? -2.877 -6.670 10.117 1.00 0.00 59 HIS A N 10
ATOM 10068 C CA . HIS A 1 59 ? -2.452 -7.007 11.465 1.00 0.00 59 HIS A CA 10
ATOM 10069 C C . HIS A 1 59 ? -0.954 -7.320 11.467 1.00 0.00 59 HIS A C 10
ATOM 10070 O O . HIS A 1 59 ? -0.209 -6.805 12.299 1.00 0.00 59 HIS A O 10
ATOM 10084 N N . ALA A 1 60 ? -0.557 -8.164 10.526 1.00 0.00 60 ALA A N 10
ATOM 10085 C CA . ALA A 1 60 ? 0.838 -8.553 10.408 1.00 0.00 60 ALA A CA 10
ATOM 10086 C C . ALA A 1 60 ? 1.632 -7.404 9.782 1.00 0.00 60 ALA A C 10
ATOM 10087 O O . ALA A 1 60 ? 2.842 -7.303 9.977 1.00 0.00 60 ALA A O 10
ATOM 10094 N N . ALA A 1 61 ? 0.918 -6.568 9.043 1.00 0.00 61 ALA A N 10
ATOM 10095 C CA . ALA A 1 61 ? 1.540 -5.430 8.387 1.00 0.00 61 ALA A CA 10
ATOM 10096 C C . ALA A 1 61 ? 1.986 -4.418 9.445 1.00 0.00 61 ALA A C 10
ATOM 10097 O O . ALA A 1 61 ? 3.082 -3.866 9.357 1.00 0.00 61 ALA A O 10
ATOM 10104 N N . ILE A 1 62 ? 1.115 -4.207 10.420 1.00 0.00 62 ILE A N 10
ATOM 10105 C CA . ILE A 1 62 ? 1.405 -3.271 11.493 1.00 0.00 62 ILE A CA 10
ATOM 10106 C C . ILE A 1 62 ? 2.800 -3.560 12.053 1.00 0.00 62 ILE A C 10
ATOM 10107 O O . ILE A 1 62 ? 3.707 -2.740 11.923 1.00 0.00 62 ILE A O 10
ATOM 10123 N N . GLU A 1 63 ? 2.927 -4.729 12.663 1.00 0.00 63 GLU A N 10
ATOM 10124 C CA . GLU A 1 63 ? 4.196 -5.137 13.242 1.00 0.00 63 GLU A CA 10
ATOM 10125 C C . GLU A 1 63 ? 5.332 -4.912 12.243 1.00 0.00 63 GLU A C 10
ATOM 10126 O O . GLU A 1 63 ? 6.372 -4.358 12.594 1.00 0.00 63 GLU A O 10
ATOM 10138 N N . MET A 1 64 ? 5.095 -5.355 11.017 1.00 0.00 64 MET A N 10
ATOM 10139 C CA . MET A 1 64 ? 6.086 -5.209 9.964 1.00 0.00 64 MET A CA 10
ATOM 10140 C C . MET A 1 64 ? 6.361 -3.733 9.670 1.00 0.00 64 MET A C 10
ATOM 10141 O O . MET A 1 64 ? 7.435 -3.383 9.185 1.00 0.00 64 MET A O 10
ATOM 10155 N N . LEU A 1 65 ? 5.370 -2.908 9.976 1.00 0.00 65 LEU A N 10
ATOM 10156 C CA . LEU A 1 65 ? 5.492 -1.477 9.750 1.00 0.00 65 LEU A CA 10
ATOM 10157 C C . LEU A 1 65 ? 6.058 -0.814 11.007 1.00 0.00 65 LEU A C 10
ATOM 10158 O O . LEU A 1 65 ? 6.747 0.202 10.920 1.00 0.00 65 LEU A O 10
ATOM 10174 N N . LEU A 1 66 ? 5.747 -1.414 12.146 1.00 0.00 66 LEU A N 10
ATOM 10175 C CA . LEU A 1 66 ? 6.217 -0.894 13.419 1.00 0.00 66 LEU A CA 10
ATOM 10176 C C . LEU A 1 66 ? 7.746 -0.865 13.420 1.00 0.00 66 LEU A C 10
ATOM 10177 O O . LEU A 1 66 ? 8.355 -0.102 14.169 1.00 0.00 66 LEU A O 10
ATOM 10193 N N . GLY A 1 67 ? 8.323 -1.704 12.573 1.00 0.00 67 GLY A N 10
ATOM 10194 C CA . GLY A 1 67 ? 9.770 -1.784 12.467 1.00 0.00 67 GLY A CA 10
ATOM 10195 C C . GLY A 1 67 ? 10.290 -3.102 13.043 1.00 0.00 67 GLY A C 10
ATOM 10196 O O . GLY A 1 67 ? 11.427 -3.175 13.508 1.00 0.00 67 GLY A O 10
ATOM 10200 N N . ALA A 1 68 ? 9.434 -4.112 12.993 1.00 0.00 68 ALA A N 10
ATOM 10201 C CA . ALA A 1 68 ? 9.793 -5.423 13.505 1.00 0.00 68 ALA A CA 10
ATOM 10202 C C . ALA A 1 68 ? 10.475 -6.229 12.397 1.00 0.00 68 ALA A C 10
ATOM 10203 O O . ALA A 1 68 ? 11.692 -6.408 12.414 1.00 0.00 68 ALA A O 10
ATOM 10210 N N . SER A 1 69 ? 9.661 -6.693 11.460 1.00 0.00 69 SER A N 10
ATOM 10211 C CA . SER A 1 69 ? 10.171 -7.475 10.346 1.00 0.00 69 SER A CA 10
ATOM 10212 C C . SER A 1 69 ? 10.064 -6.670 9.049 1.00 0.00 69 SER A C 10
ATOM 10213 O O . SER A 1 69 ? 9.401 -5.635 9.009 1.00 0.00 69 SER A O 10
ATOM 10221 N N . GLY A 1 70 ? 10.728 -7.176 8.020 1.00 0.00 70 GLY A N 10
ATOM 10222 C CA . GLY A 1 70 ? 10.716 -6.517 6.725 1.00 0.00 70 GLY A CA 10
ATOM 10223 C C . GLY A 1 70 ? 11.829 -5.471 6.632 1.00 0.00 70 GLY A C 10
ATOM 10224 O O . GLY A 1 70 ? 11.886 -4.547 7.441 1.00 0.00 70 GLY A O 10
ATOM 10228 N N . PRO A 1 71 ? 12.708 -5.658 5.611 1.00 0.00 71 PRO A N 10
ATOM 10229 C CA . PRO A 1 71 ? 13.816 -4.741 5.401 1.00 0.00 71 PRO A CA 10
ATOM 10230 C C . PRO A 1 71 ? 13.331 -3.426 4.789 1.00 0.00 71 PRO A C 10
ATOM 10231 O O . PRO A 1 71 ? 13.088 -3.349 3.586 1.00 0.00 71 PRO A O 10
ATOM 10242 N N . SER A 1 72 ? 13.205 -2.423 5.646 1.00 0.00 72 SER A N 10
ATOM 10243 C CA . SER A 1 72 ? 12.753 -1.114 5.204 1.00 0.00 72 SER A CA 10
ATOM 10244 C C . SER A 1 72 ? 12.786 -0.128 6.373 1.00 0.00 72 SER A C 10
ATOM 10245 O O . SER A 1 72 ? 11.777 0.078 7.045 1.00 0.00 72 SER A O 10
ATOM 10253 N N . SER A 1 73 ? 13.957 0.457 6.580 1.00 0.00 73 SER A N 10
ATOM 10254 C CA . SER A 1 73 ? 14.135 1.417 7.656 1.00 0.00 73 SER A CA 10
ATOM 10255 C C . SER A 1 73 ? 13.410 2.722 7.318 1.00 0.00 73 SER A C 10
ATOM 10256 O O . SER A 1 73 ? 13.239 3.056 6.146 1.00 0.00 73 SER A O 10
ATOM 10264 N N . GLY A 1 74 ? 13.003 3.424 8.365 1.00 0.00 74 GLY A N 10
ATOM 10265 C CA . GLY A 1 74 ? 12.301 4.684 8.194 1.00 0.00 74 GLY A CA 10
ATOM 10266 C C . GLY A 1 74 ? 11.536 5.062 9.464 1.00 0.00 74 GLY A C 10
ATOM 10267 O O . GLY A 1 74 ? 11.647 6.188 9.948 1.00 0.00 74 GLY A O 10
ATOM 10271 N N . GLY A 1 1 ? -7.779 -50.326 6.701 1.00 0.00 1 GLY A N 11
ATOM 10272 C CA . GLY A 1 1 ? -6.443 -50.392 6.132 1.00 0.00 1 GLY A CA 11
ATOM 10273 C C . GLY A 1 1 ? -5.673 -49.096 6.392 1.00 0.00 1 GLY A C 11
ATOM 10274 O O . GLY A 1 1 ? -6.237 -48.006 6.309 1.00 0.00 1 GLY A O 11
ATOM 10278 N N . SER A 1 2 ? -4.394 -49.257 6.700 1.00 0.00 2 SER A N 11
ATOM 10279 C CA . SER A 1 2 ? -3.540 -48.113 6.972 1.00 0.00 2 SER A CA 11
ATOM 10280 C C . SER A 1 2 ? -2.351 -48.107 6.009 1.00 0.00 2 SER A C 11
ATOM 10281 O O . SER A 1 2 ? -1.716 -49.139 5.795 1.00 0.00 2 SER A O 11
ATOM 10289 N N . SER A 1 3 ? -2.086 -46.934 5.455 1.00 0.00 3 SER A N 11
ATOM 10290 C CA . SER A 1 3 ? -0.984 -46.780 4.520 1.00 0.00 3 SER A CA 11
ATOM 10291 C C . SER A 1 3 ? 0.251 -46.247 5.249 1.00 0.00 3 SER A C 11
ATOM 10292 O O . SER A 1 3 ? 1.307 -46.877 5.231 1.00 0.00 3 SER A O 11
ATOM 10300 N N . GLY A 1 4 ? 0.077 -45.092 5.874 1.00 0.00 4 GLY A N 11
ATOM 10301 C CA . GLY A 1 4 ? 1.164 -44.467 6.608 1.00 0.00 4 GLY A CA 11
ATOM 10302 C C . GLY A 1 4 ? 1.837 -43.378 5.771 1.00 0.00 4 GLY A C 11
ATOM 10303 O O . GLY A 1 4 ? 3.034 -43.450 5.497 1.00 0.00 4 GLY A O 11
ATOM 10307 N N . SER A 1 5 ? 1.037 -42.393 5.387 1.00 0.00 5 SER A N 11
ATOM 10308 C CA . SER A 1 5 ? 1.540 -41.290 4.586 1.00 0.00 5 SER A CA 11
ATOM 10309 C C . SER A 1 5 ? 1.945 -41.792 3.199 1.00 0.00 5 SER A C 11
ATOM 10310 O O . SER A 1 5 ? 2.452 -42.904 3.061 1.00 0.00 5 SER A O 11
ATOM 10318 N N . SER A 1 6 ? 1.706 -40.948 2.206 1.00 0.00 6 SER A N 11
ATOM 10319 C CA . SER A 1 6 ? 2.040 -41.293 0.835 1.00 0.00 6 SER A CA 11
ATOM 10320 C C . SER A 1 6 ? 1.676 -40.136 -0.099 1.00 0.00 6 SER A C 11
ATOM 10321 O O . SER A 1 6 ? 0.521 -39.716 -0.152 1.00 0.00 6 SER A O 11
ATOM 10329 N N . GLY A 1 7 ? 2.684 -39.653 -0.811 1.00 0.00 7 GLY A N 11
ATOM 10330 C CA . GLY A 1 7 ? 2.485 -38.553 -1.739 1.00 0.00 7 GLY A CA 11
ATOM 10331 C C . GLY A 1 7 ? 3.379 -37.365 -1.381 1.00 0.00 7 GLY A C 11
ATOM 10332 O O . GLY A 1 7 ? 3.882 -37.277 -0.262 1.00 0.00 7 GLY A O 11
ATOM 10336 N N . ALA A 1 8 ? 3.550 -36.480 -2.352 1.00 0.00 8 ALA A N 11
ATOM 10337 C CA . ALA A 1 8 ? 4.375 -35.300 -2.152 1.00 0.00 8 ALA A CA 11
ATOM 10338 C C . ALA A 1 8 ? 4.356 -34.449 -3.424 1.00 0.00 8 ALA A C 11
ATOM 10339 O O . ALA A 1 8 ? 4.004 -34.938 -4.497 1.00 0.00 8 ALA A O 11
ATOM 10346 N N . ARG A 1 9 ? 4.740 -33.192 -3.262 1.00 0.00 9 ARG A N 11
ATOM 10347 C CA . ARG A 1 9 ? 4.771 -32.268 -4.383 1.00 0.00 9 ARG A CA 11
ATOM 10348 C C . ARG A 1 9 ? 6.190 -31.735 -4.592 1.00 0.00 9 ARG A C 11
ATOM 10349 O O . ARG A 1 9 ? 6.699 -30.974 -3.770 1.00 0.00 9 ARG A O 11
ATOM 10370 N N . ALA A 1 10 ? 6.790 -32.156 -5.696 1.00 0.00 10 ALA A N 11
ATOM 10371 C CA . ALA A 1 10 ? 8.140 -31.730 -6.023 1.00 0.00 10 ALA A CA 11
ATOM 10372 C C . ALA A 1 10 ? 8.107 -30.286 -6.528 1.00 0.00 10 ALA A C 11
ATOM 10373 O O . ALA A 1 10 ? 7.415 -29.979 -7.497 1.00 0.00 10 ALA A O 11
ATOM 10380 N N . CYS A 1 11 ? 8.863 -29.438 -5.846 1.00 0.00 11 CYS A N 11
ATOM 10381 C CA . CYS A 1 11 ? 8.929 -28.033 -6.213 1.00 0.00 11 CYS A CA 11
ATOM 10382 C C . CYS A 1 11 ? 7.515 -27.452 -6.145 1.00 0.00 11 CYS A C 11
ATOM 10383 O O . CYS A 1 11 ? 6.539 -28.195 -6.053 1.00 0.00 11 CYS A O 11
ATOM 10391 N N . SER A 1 12 ? 7.450 -26.130 -6.195 1.00 0.00 12 SER A N 11
ATOM 10392 C CA . SER A 1 12 ? 6.172 -25.441 -6.140 1.00 0.00 12 SER A CA 11
ATOM 10393 C C . SER A 1 12 ? 6.015 -24.532 -7.361 1.00 0.00 12 SER A C 11
ATOM 10394 O O . SER A 1 12 ? 6.951 -23.832 -7.742 1.00 0.00 12 SER A O 11
ATOM 10402 N N . GLN A 1 13 ? 4.824 -24.574 -7.941 1.00 0.00 13 GLN A N 11
ATOM 10403 C CA . GLN A 1 13 ? 4.533 -23.763 -9.111 1.00 0.00 13 GLN A CA 11
ATOM 10404 C C . GLN A 1 13 ? 3.433 -22.747 -8.792 1.00 0.00 13 GLN A C 11
ATOM 10405 O O . GLN A 1 13 ? 2.412 -23.097 -8.202 1.00 0.00 13 GLN A O 11
ATOM 10419 N N . SER A 1 14 ? 3.679 -21.510 -9.197 1.00 0.00 14 SER A N 11
ATOM 10420 C CA . SER A 1 14 ? 2.722 -20.442 -8.963 1.00 0.00 14 SER A CA 11
ATOM 10421 C C . SER A 1 14 ? 3.264 -19.123 -9.518 1.00 0.00 14 SER A C 11
ATOM 10422 O O . SER A 1 14 ? 4.430 -18.790 -9.311 1.00 0.00 14 SER A O 11
ATOM 10430 N N . SER A 1 15 ? 2.391 -18.408 -10.213 1.00 0.00 15 SER A N 11
ATOM 10431 C CA . SER A 1 15 ? 2.767 -17.133 -10.800 1.00 0.00 15 SER A CA 11
ATOM 10432 C C . SER A 1 15 ? 3.870 -17.341 -11.841 1.00 0.00 15 SER A C 11
ATOM 10433 O O . SER A 1 15 ? 4.903 -17.939 -11.545 1.00 0.00 15 SER A O 11
ATOM 10441 N N . GLN A 1 16 ? 3.612 -16.836 -13.038 1.00 0.00 16 GLN A N 11
ATOM 10442 C CA . GLN A 1 16 ? 4.569 -16.958 -14.124 1.00 0.00 16 GLN A CA 11
ATOM 10443 C C . GLN A 1 16 ? 3.963 -16.435 -15.428 1.00 0.00 16 GLN A C 11
ATOM 10444 O O . GLN A 1 16 ? 4.663 -15.845 -16.249 1.00 0.00 16 GLN A O 11
ATOM 10458 N N . THR A 1 17 ? 2.667 -16.671 -15.577 1.00 0.00 17 THR A N 11
ATOM 10459 C CA . THR A 1 17 ? 1.959 -16.231 -16.767 1.00 0.00 17 THR A CA 11
ATOM 10460 C C . THR A 1 17 ? 1.105 -15.000 -16.455 1.00 0.00 17 THR A C 11
ATOM 10461 O O . THR A 1 17 ? 0.653 -14.307 -17.365 1.00 0.00 17 THR A O 11
ATOM 10472 N N . ALA A 1 18 ? 0.911 -14.766 -15.165 1.00 0.00 18 ALA A N 11
ATOM 10473 C CA . ALA A 1 18 ? 0.120 -13.631 -14.722 1.00 0.00 18 ALA A CA 11
ATOM 10474 C C . ALA A 1 18 ? 0.938 -12.349 -14.887 1.00 0.00 18 ALA A C 11
ATOM 10475 O O . ALA A 1 18 ? 2.122 -12.401 -15.218 1.00 0.00 18 ALA A O 11
ATOM 10482 N N . LEU A 1 19 ? 0.275 -11.227 -14.648 1.00 0.00 19 LEU A N 11
ATOM 10483 C CA . LEU A 1 19 ? 0.926 -9.933 -14.766 1.00 0.00 19 LEU A CA 11
ATOM 10484 C C . LEU A 1 19 ? 0.641 -9.107 -13.510 1.00 0.00 19 LEU A C 11
ATOM 10485 O O . LEU A 1 19 ? -0.365 -9.322 -12.836 1.00 0.00 19 LEU A O 11
ATOM 10501 N N . PRO A 1 20 ? 1.569 -8.154 -13.225 1.00 0.00 20 PRO A N 11
ATOM 10502 C CA . PRO A 1 20 ? 1.427 -7.295 -12.062 1.00 0.00 20 PRO A CA 11
ATOM 10503 C C . PRO A 1 20 ? 0.354 -6.229 -12.296 1.00 0.00 20 PRO A C 11
ATOM 10504 O O . PRO A 1 20 ? 0.597 -5.238 -12.982 1.00 0.00 20 PRO A O 11
ATOM 10515 N N . THR A 1 21 ? -0.811 -6.470 -11.712 1.00 0.00 21 THR A N 11
ATOM 10516 C CA . THR A 1 21 ? -1.922 -5.544 -11.847 1.00 0.00 21 THR A CA 11
ATOM 10517 C C . THR A 1 21 ? -1.872 -4.486 -10.743 1.00 0.00 21 THR A C 11
ATOM 10518 O O . THR A 1 21 ? -1.757 -4.819 -9.564 1.00 0.00 21 THR A O 11
ATOM 10529 N N . SER A 1 22 ? -1.962 -3.233 -11.163 1.00 0.00 22 SER A N 11
ATOM 10530 C CA . SER A 1 22 ? -1.928 -2.125 -10.224 1.00 0.00 22 SER A CA 11
ATOM 10531 C C . SER A 1 22 ? -3.194 -2.129 -9.364 1.00 0.00 22 SER A C 11
ATOM 10532 O O . SER A 1 22 ? -3.130 -1.896 -8.158 1.00 0.00 22 SER A O 11
ATOM 10540 N N . LEU A 1 23 ? -4.314 -2.397 -10.018 1.00 0.00 23 LEU A N 11
ATOM 10541 C CA . LEU A 1 23 ? -5.593 -2.435 -9.329 1.00 0.00 23 LEU A CA 11
ATOM 10542 C C . LEU A 1 23 ? -5.853 -3.856 -8.825 1.00 0.00 23 LEU A C 11
ATOM 10543 O O . LEU A 1 23 ? -6.983 -4.341 -8.881 1.00 0.00 23 LEU A O 11
ATOM 10559 N N . PHE A 1 24 ? -4.790 -4.484 -8.344 1.00 0.00 24 PHE A N 11
ATOM 10560 C CA . PHE A 1 24 ? -4.890 -5.839 -7.831 1.00 0.00 24 PHE A CA 11
ATOM 10561 C C . PHE A 1 24 ? -4.432 -5.909 -6.373 1.00 0.00 24 PHE A C 11
ATOM 10562 O O . PHE A 1 24 ? -4.392 -6.987 -5.782 1.00 0.00 24 PHE A O 11
ATOM 10579 N N . THR A 1 25 ? -4.098 -4.745 -5.835 1.00 0.00 25 THR A N 11
ATOM 10580 C CA . THR A 1 25 ? -3.645 -4.660 -4.457 1.00 0.00 25 THR A CA 11
ATOM 10581 C C . THR A 1 25 ? -4.244 -3.430 -3.773 1.00 0.00 25 THR A C 11
ATOM 10582 O O . THR A 1 25 ? -4.685 -3.506 -2.627 1.00 0.00 25 THR A O 11
ATOM 10593 N N . GLU A 1 26 ? -4.242 -2.325 -4.504 1.00 0.00 26 GLU A N 11
ATOM 10594 C CA . GLU A 1 26 ? -4.780 -1.081 -3.982 1.00 0.00 26 GLU A CA 11
ATOM 10595 C C . GLU A 1 26 ? -6.309 -1.112 -4.007 1.00 0.00 26 GLU A C 11
ATOM 10596 O O . GLU A 1 26 ? -6.960 -0.145 -3.616 1.00 0.00 26 GLU A O 11
ATOM 10608 N N . GLY A 1 27 ? -6.839 -2.235 -4.470 1.00 0.00 27 GLY A N 11
ATOM 10609 C CA . GLY A 1 27 ? -8.280 -2.405 -4.551 1.00 0.00 27 GLY A CA 11
ATOM 10610 C C . GLY A 1 27 ? -8.774 -3.398 -3.497 1.00 0.00 27 GLY A C 11
ATOM 10611 O O . GLY A 1 27 ? -9.906 -3.296 -3.026 1.00 0.00 27 GLY A O 11
ATOM 10615 N N . ARG A 1 28 ? -7.902 -4.335 -3.157 1.00 0.00 28 ARG A N 11
ATOM 10616 C CA . ARG A 1 28 ? -8.236 -5.345 -2.168 1.00 0.00 28 ARG A CA 11
ATOM 10617 C C . ARG A 1 28 ? -8.075 -4.779 -0.756 1.00 0.00 28 ARG A C 11
ATOM 10618 O O . ARG A 1 28 ? -9.019 -4.789 0.032 1.00 0.00 28 ARG A O 11
ATOM 10639 N N . TYR A 1 29 ? -6.871 -4.297 -0.479 1.00 0.00 29 TYR A N 11
ATOM 10640 C CA . TYR A 1 29 ? -6.575 -3.727 0.824 1.00 0.00 29 TYR A CA 11
ATOM 10641 C C . TYR A 1 29 ? -6.632 -2.199 0.780 1.00 0.00 29 TYR A C 11
ATOM 10642 O O . TYR A 1 29 ? -5.858 -1.526 1.459 1.00 0.00 29 TYR A O 11
ATOM 10660 N N . GLN A 1 30 ? -7.555 -1.696 -0.026 1.00 0.00 30 GLN A N 11
ATOM 10661 C CA . GLN A 1 30 ? -7.723 -0.260 -0.167 1.00 0.00 30 GLN A CA 11
ATOM 10662 C C . GLN A 1 30 ? -8.009 0.378 1.194 1.00 0.00 30 GLN A C 11
ATOM 10663 O O . GLN A 1 30 ? -7.465 1.433 1.516 1.00 0.00 30 GLN A O 11
ATOM 10677 N N . GLN A 1 31 ? -8.863 -0.289 1.957 1.00 0.00 31 GLN A N 11
ATOM 10678 C CA . GLN A 1 31 ? -9.227 0.199 3.276 1.00 0.00 31 GLN A CA 11
ATOM 10679 C C . GLN A 1 31 ? -8.060 0.021 4.249 1.00 0.00 31 GLN A C 11
ATOM 10680 O O . GLN A 1 31 ? -7.842 0.859 5.123 1.00 0.00 31 GLN A O 11
ATOM 10694 N N . GLU A 1 32 ? -7.340 -1.076 4.065 1.00 0.00 32 GLU A N 11
ATOM 10695 C CA . GLU A 1 32 ? -6.201 -1.374 4.916 1.00 0.00 32 GLU A CA 11
ATOM 10696 C C . GLU A 1 32 ? -5.275 -0.160 5.009 1.00 0.00 32 GLU A C 11
ATOM 10697 O O . GLU A 1 32 ? -4.941 0.288 6.105 1.00 0.00 32 GLU A O 11
ATOM 10709 N N . LEU A 1 33 ? -4.887 0.339 3.844 1.00 0.00 33 LEU A N 11
ATOM 10710 C CA . LEU A 1 33 ? -4.006 1.493 3.780 1.00 0.00 33 LEU A CA 11
ATOM 10711 C C . LEU A 1 33 ? -4.633 2.651 4.559 1.00 0.00 33 LEU A C 11
ATOM 10712 O O . LEU A 1 33 ? -3.926 3.426 5.202 1.00 0.00 33 LEU A O 11
ATOM 10728 N N . GLU A 1 34 ? -5.953 2.733 4.476 1.00 0.00 34 GLU A N 11
ATOM 10729 C CA . GLU A 1 34 ? -6.682 3.783 5.165 1.00 0.00 34 GLU A CA 11
ATOM 10730 C C . GLU A 1 34 ? -6.639 3.555 6.678 1.00 0.00 34 GLU A C 11
ATOM 10731 O O . GLU A 1 34 ? -6.495 4.503 7.448 1.00 0.00 34 GLU A O 11
ATOM 10743 N N . GLU A 1 35 ? -6.768 2.292 7.057 1.00 0.00 35 GLU A N 11
ATOM 10744 C CA . GLU A 1 35 ? -6.745 1.927 8.464 1.00 0.00 35 GLU A CA 11
ATOM 10745 C C . GLU A 1 35 ? -5.409 2.326 9.094 1.00 0.00 35 GLU A C 11
ATOM 10746 O O . GLU A 1 35 ? -5.375 3.106 10.044 1.00 0.00 35 GLU A O 11
ATOM 10758 N N . LEU A 1 36 ? -4.341 1.771 8.540 1.00 0.00 36 LEU A N 11
ATOM 10759 C CA . LEU A 1 36 ? -3.006 2.059 9.036 1.00 0.00 36 LEU A CA 11
ATOM 10760 C C . LEU A 1 36 ? -2.824 3.574 9.148 1.00 0.00 36 LEU A C 11
ATOM 10761 O O . LEU A 1 36 ? -2.150 4.056 10.057 1.00 0.00 36 LEU A O 11
ATOM 10777 N N . LYS A 1 37 ? -3.436 4.283 8.210 1.00 0.00 37 LYS A N 11
ATOM 10778 C CA . LYS A 1 37 ? -3.350 5.733 8.192 1.00 0.00 37 LYS A CA 11
ATOM 10779 C C . LYS A 1 37 ? -3.955 6.291 9.482 1.00 0.00 37 LYS A C 11
ATOM 10780 O O . LYS A 1 37 ? -3.785 7.470 9.792 1.00 0.00 37 LYS A O 11
ATOM 10799 N N . ALA A 1 38 ? -4.649 5.420 10.198 1.00 0.00 38 ALA A N 11
ATOM 10800 C CA . ALA A 1 38 ? -5.281 5.811 11.447 1.00 0.00 38 ALA A CA 11
ATOM 10801 C C . ALA A 1 38 ? -4.647 5.031 12.600 1.00 0.00 38 ALA A C 11
ATOM 10802 O O . ALA A 1 38 ? -4.453 5.573 13.688 1.00 0.00 38 ALA A O 11
ATOM 10809 N N . LEU A 1 39 ? -4.341 3.772 12.324 1.00 0.00 39 LEU A N 11
ATOM 10810 C CA . LEU A 1 39 ? -3.733 2.913 13.325 1.00 0.00 39 LEU A CA 11
ATOM 10811 C C . LEU A 1 39 ? -2.445 3.563 13.835 1.00 0.00 39 LEU A C 11
ATOM 10812 O O . LEU A 1 39 ? -2.171 3.550 15.034 1.00 0.00 39 LEU A O 11
ATOM 10828 N N . GLY A 1 40 ? -1.688 4.116 12.898 1.00 0.00 40 GLY A N 11
ATOM 10829 C CA . GLY A 1 40 ? -0.436 4.770 13.238 1.00 0.00 40 GLY A CA 11
ATOM 10830 C C . GLY A 1 40 ? 0.536 4.741 12.056 1.00 0.00 40 GLY A C 11
ATOM 10831 O O . GLY A 1 40 ? 1.733 4.524 12.237 1.00 0.00 40 GLY A O 11
ATOM 10835 N N . PHE A 1 41 ? -0.016 4.962 10.872 1.00 0.00 41 PHE A N 11
ATOM 10836 C CA . PHE A 1 41 ? 0.786 4.964 9.661 1.00 0.00 41 PHE A CA 11
ATOM 10837 C C . PHE A 1 41 ? 0.252 5.981 8.651 1.00 0.00 41 PHE A C 11
ATOM 10838 O O . PHE A 1 41 ? -0.489 6.893 9.015 1.00 0.00 41 PHE A O 11
ATOM 10855 N N . ALA A 1 42 ? 0.650 5.792 7.401 1.00 0.00 42 ALA A N 11
ATOM 10856 C CA . ALA A 1 42 ? 0.220 6.682 6.336 1.00 0.00 42 ALA A CA 11
ATOM 10857 C C . ALA A 1 42 ? 0.757 6.166 4.999 1.00 0.00 42 ALA A C 11
ATOM 10858 O O . ALA A 1 42 ? -0.006 5.975 4.053 1.00 0.00 42 ALA A O 11
ATOM 10865 N N . ASN A 1 43 ? 2.064 5.956 4.964 1.00 0.00 43 ASN A N 11
ATOM 10866 C CA . ASN A 1 43 ? 2.711 5.466 3.759 1.00 0.00 43 ASN A CA 11
ATOM 10867 C C . ASN A 1 43 ? 1.894 4.308 3.181 1.00 0.00 43 ASN A C 11
ATOM 10868 O O . ASN A 1 43 ? 2.050 3.163 3.602 1.00 0.00 43 ASN A O 11
ATOM 10879 N N . ARG A 1 44 ? 1.041 4.647 2.226 1.00 0.00 44 ARG A N 11
ATOM 10880 C CA . ARG A 1 44 ? 0.199 3.650 1.586 1.00 0.00 44 ARG A CA 11
ATOM 10881 C C . ARG A 1 44 ? 1.061 2.566 0.936 1.00 0.00 44 ARG A C 11
ATOM 10882 O O . ARG A 1 44 ? 0.776 1.377 1.073 1.00 0.00 44 ARG A O 11
ATOM 10903 N N . ASP A 1 45 ? 2.098 3.014 0.244 1.00 0.00 45 ASP A N 11
ATOM 10904 C CA . ASP A 1 45 ? 3.003 2.097 -0.427 1.00 0.00 45 ASP A CA 11
ATOM 10905 C C . ASP A 1 45 ? 3.622 1.152 0.605 1.00 0.00 45 ASP A C 11
ATOM 10906 O O . ASP A 1 45 ? 3.511 -0.067 0.480 1.00 0.00 45 ASP A O 11
ATOM 10915 N N . ALA A 1 46 ? 4.259 1.749 1.601 1.00 0.00 46 ALA A N 11
ATOM 10916 C CA . ALA A 1 46 ? 4.895 0.976 2.654 1.00 0.00 46 ALA A CA 11
ATOM 10917 C C . ALA A 1 46 ? 3.862 0.047 3.294 1.00 0.00 46 ALA A C 11
ATOM 10918 O O . ALA A 1 46 ? 4.129 -1.135 3.504 1.00 0.00 46 ALA A O 11
ATOM 10925 N N . ASN A 1 47 ? 2.702 0.617 3.587 1.00 0.00 47 ASN A N 11
ATOM 10926 C CA . ASN A 1 47 ? 1.627 -0.145 4.199 1.00 0.00 47 ASN A CA 11
ATOM 10927 C C . ASN A 1 47 ? 1.283 -1.340 3.308 1.00 0.00 47 ASN A C 11
ATOM 10928 O O . ASN A 1 47 ? 1.074 -2.447 3.801 1.00 0.00 47 ASN A O 11
ATOM 10939 N N . LEU A 1 48 ? 1.235 -1.075 2.010 1.00 0.00 48 LEU A N 11
ATOM 10940 C CA . LEU A 1 48 ? 0.920 -2.115 1.046 1.00 0.00 48 LEU A CA 11
ATOM 10941 C C . LEU A 1 48 ? 2.069 -3.125 0.997 1.00 0.00 48 LEU A C 11
ATOM 10942 O O . LEU A 1 48 ? 1.881 -4.299 1.311 1.00 0.00 48 LEU A O 11
ATOM 10958 N N . GLN A 1 49 ? 3.233 -2.630 0.602 1.00 0.00 49 GLN A N 11
ATOM 10959 C CA . GLN A 1 49 ? 4.412 -3.474 0.508 1.00 0.00 49 GLN A CA 11
ATOM 10960 C C . GLN A 1 49 ? 4.461 -4.449 1.686 1.00 0.00 49 GLN A C 11
ATOM 10961 O O . GLN A 1 49 ? 4.938 -5.574 1.546 1.00 0.00 49 GLN A O 11
ATOM 10975 N N . ALA A 1 50 ? 3.962 -3.982 2.821 1.00 0.00 50 ALA A N 11
ATOM 10976 C CA . ALA A 1 50 ? 3.944 -4.798 4.023 1.00 0.00 50 ALA A CA 11
ATOM 10977 C C . ALA A 1 50 ? 2.746 -5.748 3.970 1.00 0.00 50 ALA A C 11
ATOM 10978 O O . ALA A 1 50 ? 2.895 -6.954 4.164 1.00 0.00 50 ALA A O 11
ATOM 10985 N N . LEU A 1 51 ? 1.583 -5.169 3.707 1.00 0.00 51 LEU A N 11
ATOM 10986 C CA . LEU A 1 51 ? 0.360 -5.949 3.627 1.00 0.00 51 LEU A CA 11
ATOM 10987 C C . LEU A 1 51 ? 0.569 -7.119 2.663 1.00 0.00 51 LEU A C 11
ATOM 10988 O O . LEU A 1 51 ? 0.422 -8.278 3.048 1.00 0.00 51 LEU A O 11
ATOM 11004 N N . VAL A 1 52 ? 0.908 -6.775 1.430 1.00 0.00 52 VAL A N 11
ATOM 11005 C CA . VAL A 1 52 ? 1.138 -7.783 0.408 1.00 0.00 52 VAL A CA 11
ATOM 11006 C C . VAL A 1 52 ? 2.183 -8.782 0.910 1.00 0.00 52 VAL A C 11
ATOM 11007 O O . VAL A 1 52 ? 2.155 -9.954 0.539 1.00 0.00 52 VAL A O 11
ATOM 11020 N N . ALA A 1 53 ? 3.081 -8.280 1.745 1.00 0.00 53 ALA A N 11
ATOM 11021 C CA . ALA A 1 53 ? 4.134 -9.114 2.301 1.00 0.00 53 ALA A CA 11
ATOM 11022 C C . ALA A 1 53 ? 3.513 -10.158 3.232 1.00 0.00 53 ALA A C 11
ATOM 11023 O O . ALA A 1 53 ? 4.060 -11.246 3.402 1.00 0.00 53 ALA A O 11
ATOM 11030 N N . THR A 1 54 ? 2.379 -9.789 3.810 1.00 0.00 54 THR A N 11
ATOM 11031 C CA . THR A 1 54 ? 1.679 -10.681 4.718 1.00 0.00 54 THR A CA 11
ATOM 11032 C C . THR A 1 54 ? 0.456 -11.291 4.030 1.00 0.00 54 THR A C 11
ATOM 11033 O O . THR A 1 54 ? -0.341 -11.977 4.667 1.00 0.00 54 THR A O 11
ATOM 11044 N N . ASP A 1 55 ? 0.347 -11.019 2.738 1.00 0.00 55 ASP A N 11
ATOM 11045 C CA . ASP A 1 55 ? -0.765 -11.532 1.956 1.00 0.00 55 ASP A CA 11
ATOM 11046 C C . ASP A 1 55 ? -2.007 -10.679 2.222 1.00 0.00 55 ASP A C 11
ATOM 11047 O O . ASP A 1 55 ? -3.127 -11.187 2.213 1.00 0.00 55 ASP A O 11
ATOM 11056 N N . GLY A 1 56 ? -1.766 -9.397 2.453 1.00 0.00 56 GLY A N 11
ATOM 11057 C CA . GLY A 1 56 ? -2.851 -8.468 2.722 1.00 0.00 56 GLY A CA 11
ATOM 11058 C C . GLY A 1 56 ? -3.373 -8.632 4.150 1.00 0.00 56 GLY A C 11
ATOM 11059 O O . GLY A 1 56 ? -4.581 -8.611 4.380 1.00 0.00 56 GLY A O 11
ATOM 11063 N N . ASP A 1 57 ? -2.436 -8.793 5.074 1.00 0.00 57 ASP A N 11
ATOM 11064 C CA . ASP A 1 57 ? -2.786 -8.960 6.474 1.00 0.00 57 ASP A CA 11
ATOM 11065 C C . ASP A 1 57 ? -2.343 -7.724 7.258 1.00 0.00 57 ASP A C 11
ATOM 11066 O O . ASP A 1 57 ? -1.241 -7.693 7.804 1.00 0.00 57 ASP A O 11
ATOM 11075 N N . ILE A 1 58 ? -3.223 -6.734 7.287 1.00 0.00 58 ILE A N 11
ATOM 11076 C CA . ILE A 1 58 ? -2.936 -5.498 7.995 1.00 0.00 58 ILE A CA 11
ATOM 11077 C C . ILE A 1 58 ? -2.344 -5.826 9.367 1.00 0.00 58 ILE A C 11
ATOM 11078 O O . ILE A 1 58 ? -1.306 -5.285 9.745 1.00 0.00 58 ILE A O 11
ATOM 11094 N N . HIS A 1 59 ? -3.029 -6.713 10.075 1.00 0.00 59 HIS A N 11
ATOM 11095 C CA . HIS A 1 59 ? -2.584 -7.120 11.397 1.00 0.00 59 HIS A CA 11
ATOM 11096 C C . HIS A 1 59 ? -1.078 -7.387 11.371 1.00 0.00 59 HIS A C 11
ATOM 11097 O O . HIS A 1 59 ? -0.318 -6.747 12.096 1.00 0.00 59 HIS A O 11
ATOM 11111 N N . ALA A 1 60 ? -0.692 -8.334 10.529 1.00 0.00 60 ALA A N 11
ATOM 11112 C CA . ALA A 1 60 ? 0.710 -8.695 10.400 1.00 0.00 60 ALA A CA 11
ATOM 11113 C C . ALA A 1 60 ? 1.470 -7.541 9.743 1.00 0.00 60 ALA A C 11
ATOM 11114 O O . ALA A 1 60 ? 2.685 -7.427 9.895 1.00 0.00 60 ALA A O 11
ATOM 11121 N N . ALA A 1 61 ? 0.723 -6.715 9.025 1.00 0.00 61 ALA A N 11
ATOM 11122 C CA . ALA A 1 61 ? 1.311 -5.574 8.344 1.00 0.00 61 ALA A CA 11
ATOM 11123 C C . ALA A 1 61 ? 1.769 -4.547 9.382 1.00 0.00 61 ALA A C 11
ATOM 11124 O O . ALA A 1 61 ? 2.850 -3.974 9.259 1.00 0.00 61 ALA A O 11
ATOM 11131 N N . ILE A 1 62 ? 0.922 -4.344 10.380 1.00 0.00 62 ILE A N 11
ATOM 11132 C CA . ILE A 1 62 ? 1.226 -3.395 11.438 1.00 0.00 62 ILE A CA 11
ATOM 11133 C C . ILE A 1 62 ? 2.618 -3.693 11.999 1.00 0.00 62 ILE A C 11
ATOM 11134 O O . ILE A 1 62 ? 3.534 -2.884 11.857 1.00 0.00 62 ILE A O 11
ATOM 11150 N N . GLU A 1 63 ? 2.733 -4.855 12.625 1.00 0.00 63 GLU A N 11
ATOM 11151 C CA . GLU A 1 63 ? 3.998 -5.269 13.208 1.00 0.00 63 GLU A CA 11
ATOM 11152 C C . GLU A 1 63 ? 5.151 -4.952 12.253 1.00 0.00 63 GLU A C 11
ATOM 11153 O O . GLU A 1 63 ? 6.177 -4.415 12.669 1.00 0.00 63 GLU A O 11
ATOM 11165 N N . MET A 1 64 ? 4.944 -5.299 10.991 1.00 0.00 64 MET A N 11
ATOM 11166 C CA . MET A 1 64 ? 5.954 -5.059 9.974 1.00 0.00 64 MET A CA 11
ATOM 11167 C C . MET A 1 64 ? 6.171 -3.560 9.760 1.00 0.00 64 MET A C 11
ATOM 11168 O O . MET A 1 64 ? 7.285 -3.125 9.471 1.00 0.00 64 MET A O 11
ATOM 11182 N N . LEU A 1 65 ? 5.089 -2.810 9.911 1.00 0.00 65 LEU A N 11
ATOM 11183 C CA . LEU A 1 65 ? 5.148 -1.368 9.739 1.00 0.00 65 LEU A CA 11
ATOM 11184 C C . LEU A 1 65 ? 5.581 -0.718 11.054 1.00 0.00 65 LEU A C 11
ATOM 11185 O O . LEU A 1 65 ? 5.919 0.464 11.085 1.00 0.00 65 LEU A O 11
ATOM 11201 N N . LEU A 1 66 ? 5.557 -1.520 12.109 1.00 0.00 66 LEU A N 11
ATOM 11202 C CA . LEU A 1 66 ? 5.943 -1.038 13.424 1.00 0.00 66 LEU A CA 11
ATOM 11203 C C . LEU A 1 66 ? 7.469 -1.031 13.533 1.00 0.00 66 LEU A C 11
ATOM 11204 O O . LEU A 1 66 ? 8.027 -0.435 14.452 1.00 0.00 66 LEU A O 11
ATOM 11220 N N . GLY A 1 67 ? 8.101 -1.702 12.581 1.00 0.00 67 GLY A N 11
ATOM 11221 C CA . GLY A 1 67 ? 9.552 -1.781 12.558 1.00 0.00 67 GLY A CA 11
ATOM 11222 C C . GLY A 1 67 ? 10.038 -3.101 13.159 1.00 0.00 67 GLY A C 11
ATOM 11223 O O . GLY A 1 67 ? 11.008 -3.123 13.915 1.00 0.00 67 GLY A O 11
ATOM 11227 N N . ALA A 1 68 ? 9.343 -4.170 12.799 1.00 0.00 68 ALA A N 11
ATOM 11228 C CA . ALA A 1 68 ? 9.692 -5.491 13.294 1.00 0.00 68 ALA A CA 11
ATOM 11229 C C . ALA A 1 68 ? 10.406 -6.272 12.189 1.00 0.00 68 ALA A C 11
ATOM 11230 O O . ALA A 1 68 ? 11.502 -6.789 12.399 1.00 0.00 68 ALA A O 11
ATOM 11237 N N . SER A 1 69 ? 9.757 -6.332 11.036 1.00 0.00 69 SER A N 11
ATOM 11238 C CA . SER A 1 69 ? 10.316 -7.041 9.897 1.00 0.00 69 SER A CA 11
ATOM 11239 C C . SER A 1 69 ? 10.394 -8.539 10.200 1.00 0.00 69 SER A C 11
ATOM 11240 O O . SER A 1 69 ? 10.640 -8.934 11.339 1.00 0.00 69 SER A O 11
ATOM 11248 N N . GLY A 1 70 ? 10.179 -9.332 9.161 1.00 0.00 70 GLY A N 11
ATOM 11249 C CA . GLY A 1 70 ? 10.222 -10.778 9.302 1.00 0.00 70 GLY A CA 11
ATOM 11250 C C . GLY A 1 70 ? 10.654 -11.443 7.994 1.00 0.00 70 GLY A C 11
ATOM 11251 O O . GLY A 1 70 ? 11.418 -10.865 7.222 1.00 0.00 70 GLY A O 11
ATOM 11255 N N . PRO A 1 71 ? 10.135 -12.682 7.780 1.00 0.00 71 PRO A N 11
ATOM 11256 C CA . PRO A 1 71 ? 10.459 -13.433 6.579 1.00 0.00 71 PRO A CA 11
ATOM 11257 C C . PRO A 1 71 ? 9.715 -12.873 5.365 1.00 0.00 71 PRO A C 11
ATOM 11258 O O . PRO A 1 71 ? 8.534 -13.155 5.172 1.00 0.00 71 PRO A O 11
ATOM 11269 N N . SER A 1 72 ? 10.438 -12.089 4.577 1.00 0.00 72 SER A N 11
ATOM 11270 C CA . SER A 1 72 ? 9.861 -11.487 3.387 1.00 0.00 72 SER A CA 11
ATOM 11271 C C . SER A 1 72 ? 10.391 -12.191 2.136 1.00 0.00 72 SER A C 11
ATOM 11272 O O . SER A 1 72 ? 9.614 -12.612 1.281 1.00 0.00 72 SER A O 11
ATOM 11280 N N . SER A 1 73 ? 11.710 -12.297 2.069 1.00 0.00 73 SER A N 11
ATOM 11281 C CA . SER A 1 73 ? 12.352 -12.942 0.937 1.00 0.00 73 SER A CA 11
ATOM 11282 C C . SER A 1 73 ? 11.968 -12.228 -0.360 1.00 0.00 73 SER A C 11
ATOM 11283 O O . SER A 1 73 ? 10.844 -12.368 -0.841 1.00 0.00 73 SER A O 11
ATOM 11291 N N . GLY A 1 74 ? 12.922 -11.477 -0.890 1.00 0.00 74 GLY A N 11
ATOM 11292 C CA . GLY A 1 74 ? 12.697 -10.740 -2.122 1.00 0.00 74 GLY A CA 11
ATOM 11293 C C . GLY A 1 74 ? 12.780 -9.231 -1.881 1.00 0.00 74 GLY A C 11
ATOM 11294 O O . GLY A 1 74 ? 13.325 -8.497 -2.704 1.00 0.00 74 GLY A O 11
ATOM 11298 N N . GLY A 1 1 ? 13.713 -35.903 17.311 1.00 0.00 1 GLY A N 12
ATOM 11299 C CA . GLY A 1 1 ? 14.279 -34.791 16.567 1.00 0.00 1 GLY A CA 12
ATOM 11300 C C . GLY A 1 1 ? 14.012 -34.941 15.068 1.00 0.00 1 GLY A C 12
ATOM 11301 O O . GLY A 1 1 ? 14.311 -35.981 14.482 1.00 0.00 1 GLY A O 12
ATOM 11305 N N . SER A 1 2 ? 13.453 -33.888 14.491 1.00 0.00 2 SER A N 12
ATOM 11306 C CA . SER A 1 2 ? 13.142 -33.890 13.071 1.00 0.00 2 SER A CA 12
ATOM 11307 C C . SER A 1 2 ? 13.007 -32.453 12.564 1.00 0.00 2 SER A C 12
ATOM 11308 O O . SER A 1 2 ? 12.940 -31.514 13.356 1.00 0.00 2 SER A O 12
ATOM 11316 N N . SER A 1 3 ? 12.971 -32.326 11.245 1.00 0.00 3 SER A N 12
ATOM 11317 C CA . SER A 1 3 ? 12.845 -31.019 10.623 1.00 0.00 3 SER A CA 12
ATOM 11318 C C . SER A 1 3 ? 14.092 -30.180 10.909 1.00 0.00 3 SER A C 12
ATOM 11319 O O . SER A 1 3 ? 14.830 -30.461 11.852 1.00 0.00 3 SER A O 12
ATOM 11327 N N . GLY A 1 4 ? 14.289 -29.167 10.078 1.00 0.00 4 GLY A N 12
ATOM 11328 C CA . GLY A 1 4 ? 15.434 -28.286 10.230 1.00 0.00 4 GLY A CA 12
ATOM 11329 C C . GLY A 1 4 ? 15.393 -27.152 9.203 1.00 0.00 4 GLY A C 12
ATOM 11330 O O . GLY A 1 4 ? 14.348 -26.880 8.614 1.00 0.00 4 GLY A O 12
ATOM 11334 N N . SER A 1 5 ? 16.544 -26.521 9.021 1.00 0.00 5 SER A N 12
ATOM 11335 C CA . SER A 1 5 ? 16.653 -25.422 8.076 1.00 0.00 5 SER A CA 12
ATOM 11336 C C . SER A 1 5 ? 18.107 -24.958 7.978 1.00 0.00 5 SER A C 12
ATOM 11337 O O . SER A 1 5 ? 18.774 -24.775 8.996 1.00 0.00 5 SER A O 12
ATOM 11345 N N . SER A 1 6 ? 18.557 -24.781 6.745 1.00 0.00 6 SER A N 12
ATOM 11346 C CA . SER A 1 6 ? 19.921 -24.342 6.501 1.00 0.00 6 SER A CA 12
ATOM 11347 C C . SER A 1 6 ? 19.932 -22.862 6.112 1.00 0.00 6 SER A C 12
ATOM 11348 O O . SER A 1 6 ? 20.569 -22.047 6.776 1.00 0.00 6 SER A O 12
ATOM 11356 N N . GLY A 1 7 ? 19.220 -22.561 5.036 1.00 0.00 7 GLY A N 12
ATOM 11357 C CA . GLY A 1 7 ? 19.140 -21.194 4.550 1.00 0.00 7 GLY A CA 12
ATOM 11358 C C . GLY A 1 7 ? 19.488 -21.120 3.062 1.00 0.00 7 GLY A C 12
ATOM 11359 O O . GLY A 1 7 ? 20.063 -22.056 2.508 1.00 0.00 7 GLY A O 12
ATOM 11363 N N . ALA A 1 8 ? 19.127 -19.998 2.458 1.00 0.00 8 ALA A N 12
ATOM 11364 C CA . ALA A 1 8 ? 19.394 -19.789 1.045 1.00 0.00 8 ALA A CA 12
ATOM 11365 C C . ALA A 1 8 ? 19.213 -18.307 0.709 1.00 0.00 8 ALA A C 12
ATOM 11366 O O . ALA A 1 8 ? 18.238 -17.687 1.130 1.00 0.00 8 ALA A O 12
ATOM 11373 N N . ARG A 1 9 ? 20.167 -17.783 -0.046 1.00 0.00 9 ARG A N 12
ATOM 11374 C CA . ARG A 1 9 ? 20.125 -16.386 -0.443 1.00 0.00 9 ARG A CA 12
ATOM 11375 C C . ARG A 1 9 ? 18.704 -15.994 -0.852 1.00 0.00 9 ARG A C 12
ATOM 11376 O O . ARG A 1 9 ? 18.028 -16.742 -1.557 1.00 0.00 9 ARG A O 12
ATOM 11397 N N . ALA A 1 10 ? 18.293 -14.821 -0.393 1.00 0.00 10 ALA A N 12
ATOM 11398 C CA . ALA A 1 10 ? 16.964 -14.320 -0.702 1.00 0.00 10 ALA A CA 12
ATOM 11399 C C . ALA A 1 10 ? 17.087 -12.994 -1.456 1.00 0.00 10 ALA A C 12
ATOM 11400 O O . ALA A 1 10 ? 16.649 -12.884 -2.601 1.00 0.00 10 ALA A O 12
ATOM 11407 N N . CYS A 1 11 ? 17.685 -12.021 -0.785 1.00 0.00 11 CYS A N 12
ATOM 11408 C CA . CYS A 1 11 ? 17.870 -10.707 -1.377 1.00 0.00 11 CYS A CA 12
ATOM 11409 C C . CYS A 1 11 ? 18.619 -10.879 -2.700 1.00 0.00 11 CYS A C 12
ATOM 11410 O O . CYS A 1 11 ? 19.514 -11.716 -2.808 1.00 0.00 11 CYS A O 12
ATOM 11418 N N . SER A 1 12 ? 18.225 -10.072 -3.675 1.00 0.00 12 SER A N 12
ATOM 11419 C CA . SER A 1 12 ? 18.848 -10.124 -4.987 1.00 0.00 12 SER A CA 12
ATOM 11420 C C . SER A 1 12 ? 18.310 -8.994 -5.867 1.00 0.00 12 SER A C 12
ATOM 11421 O O . SER A 1 12 ? 19.072 -8.146 -6.329 1.00 0.00 12 SER A O 12
ATOM 11429 N N . GLN A 1 13 ? 17.001 -9.018 -6.071 1.00 0.00 13 GLN A N 12
ATOM 11430 C CA . GLN A 1 13 ? 16.352 -8.006 -6.887 1.00 0.00 13 GLN A CA 12
ATOM 11431 C C . GLN A 1 13 ? 17.222 -7.664 -8.099 1.00 0.00 13 GLN A C 12
ATOM 11432 O O . GLN A 1 13 ? 17.850 -6.607 -8.138 1.00 0.00 13 GLN A O 12
ATOM 11446 N N . SER A 1 14 ? 17.230 -8.578 -9.058 1.00 0.00 14 SER A N 12
ATOM 11447 C CA . SER A 1 14 ? 18.012 -8.386 -10.268 1.00 0.00 14 SER A CA 12
ATOM 11448 C C . SER A 1 14 ? 17.448 -9.250 -11.398 1.00 0.00 14 SER A C 12
ATOM 11449 O O . SER A 1 14 ? 17.970 -10.327 -11.681 1.00 0.00 14 SER A O 12
ATOM 11457 N N . SER A 1 15 ? 16.389 -8.744 -12.013 1.00 0.00 15 SER A N 12
ATOM 11458 C CA . SER A 1 15 ? 15.748 -9.456 -13.106 1.00 0.00 15 SER A CA 12
ATOM 11459 C C . SER A 1 15 ? 14.765 -8.531 -13.827 1.00 0.00 15 SER A C 12
ATOM 11460 O O . SER A 1 15 ? 14.986 -8.161 -14.979 1.00 0.00 15 SER A O 12
ATOM 11468 N N . GLN A 1 16 ? 13.699 -8.186 -13.119 1.00 0.00 16 GLN A N 12
ATOM 11469 C CA . GLN A 1 16 ? 12.681 -7.312 -13.677 1.00 0.00 16 GLN A CA 12
ATOM 11470 C C . GLN A 1 16 ? 11.844 -8.066 -14.712 1.00 0.00 16 GLN A C 12
ATOM 11471 O O . GLN A 1 16 ? 12.100 -7.972 -15.911 1.00 0.00 16 GLN A O 12
ATOM 11485 N N . THR A 1 17 ? 10.859 -8.797 -14.210 1.00 0.00 17 THR A N 12
ATOM 11486 C CA . THR A 1 17 ? 9.982 -9.566 -15.076 1.00 0.00 17 THR A CA 12
ATOM 11487 C C . THR A 1 17 ? 8.539 -9.497 -14.571 1.00 0.00 17 THR A C 12
ATOM 11488 O O . THR A 1 17 ? 8.130 -10.304 -13.737 1.00 0.00 17 THR A O 12
ATOM 11499 N N . ALA A 1 18 ? 7.808 -8.526 -15.097 1.00 0.00 18 ALA A N 12
ATOM 11500 C CA . ALA A 1 18 ? 6.420 -8.340 -14.711 1.00 0.00 18 ALA A CA 12
ATOM 11501 C C . ALA A 1 18 ? 6.346 -8.063 -13.208 1.00 0.00 18 ALA A C 12
ATOM 11502 O O . ALA A 1 18 ? 7.344 -8.191 -12.500 1.00 0.00 18 ALA A O 12
ATOM 11509 N N . LEU A 1 19 ? 5.155 -7.688 -12.765 1.00 0.00 19 LEU A N 12
ATOM 11510 C CA . LEU A 1 19 ? 4.938 -7.392 -11.359 1.00 0.00 19 LEU A CA 12
ATOM 11511 C C . LEU A 1 19 ? 3.639 -8.055 -10.897 1.00 0.00 19 LEU A C 12
ATOM 11512 O O . LEU A 1 19 ? 2.806 -8.436 -11.718 1.00 0.00 19 LEU A O 12
ATOM 11528 N N . PRO A 1 20 ? 3.504 -8.177 -9.549 1.00 0.00 20 PRO A N 12
ATOM 11529 C CA . PRO A 1 20 ? 2.321 -8.788 -8.968 1.00 0.00 20 PRO A CA 12
ATOM 11530 C C . PRO A 1 20 ? 1.123 -7.838 -9.037 1.00 0.00 20 PRO A C 12
ATOM 11531 O O . PRO A 1 20 ? 0.489 -7.558 -8.022 1.00 0.00 20 PRO A O 12
ATOM 11542 N N . THR A 1 21 ? 0.850 -7.369 -10.246 1.00 0.00 21 THR A N 12
ATOM 11543 C CA . THR A 1 21 ? -0.260 -6.457 -10.461 1.00 0.00 21 THR A CA 12
ATOM 11544 C C . THR A 1 21 ? -0.408 -5.506 -9.272 1.00 0.00 21 THR A C 12
ATOM 11545 O O . THR A 1 21 ? -1.299 -5.678 -8.442 1.00 0.00 21 THR A O 12
ATOM 11556 N N . SER A 1 22 ? 0.480 -4.523 -9.228 1.00 0.00 22 SER A N 12
ATOM 11557 C CA . SER A 1 22 ? 0.460 -3.544 -8.154 1.00 0.00 22 SER A CA 12
ATOM 11558 C C . SER A 1 22 ? -0.808 -2.693 -8.245 1.00 0.00 22 SER A C 12
ATOM 11559 O O . SER A 1 22 ? -1.235 -2.102 -7.255 1.00 0.00 22 SER A O 12
ATOM 11567 N N . LEU A 1 23 ? -1.374 -2.658 -9.443 1.00 0.00 23 LEU A N 12
ATOM 11568 C CA . LEU A 1 23 ? -2.584 -1.889 -9.676 1.00 0.00 23 LEU A CA 12
ATOM 11569 C C . LEU A 1 23 ? -3.794 -2.692 -9.194 1.00 0.00 23 LEU A C 12
ATOM 11570 O O . LEU A 1 23 ? -4.934 -2.251 -9.339 1.00 0.00 23 LEU A O 12
ATOM 11586 N N . PHE A 1 24 ? -3.506 -3.856 -8.631 1.00 0.00 24 PHE A N 12
ATOM 11587 C CA . PHE A 1 24 ? -4.556 -4.724 -8.127 1.00 0.00 24 PHE A CA 12
ATOM 11588 C C . PHE A 1 24 ? -4.467 -4.866 -6.606 1.00 0.00 24 PHE A C 12
ATOM 11589 O O . PHE A 1 24 ? -5.349 -5.454 -5.981 1.00 0.00 24 PHE A O 12
ATOM 11606 N N . THR A 1 25 ? -3.394 -4.318 -6.054 1.00 0.00 25 THR A N 12
ATOM 11607 C CA . THR A 1 25 ? -3.179 -4.377 -4.618 1.00 0.00 25 THR A CA 12
ATOM 11608 C C . THR A 1 25 ? -3.722 -3.114 -3.946 1.00 0.00 25 THR A C 12
ATOM 11609 O O . THR A 1 25 ? -3.983 -3.110 -2.744 1.00 0.00 25 THR A O 12
ATOM 11620 N N . GLU A 1 26 ? -3.876 -2.073 -4.751 1.00 0.00 26 GLU A N 12
ATOM 11621 C CA . GLU A 1 26 ? -4.384 -0.808 -4.248 1.00 0.00 26 GLU A CA 12
ATOM 11622 C C . GLU A 1 26 ? -5.913 -0.791 -4.299 1.00 0.00 26 GLU A C 12
ATOM 11623 O O . GLU A 1 26 ? -6.537 0.221 -3.986 1.00 0.00 26 GLU A O 12
ATOM 11635 N N . GLY A 1 27 ? -6.472 -1.925 -4.695 1.00 0.00 27 GLY A N 12
ATOM 11636 C CA . GLY A 1 27 ? -7.916 -2.054 -4.790 1.00 0.00 27 GLY A CA 12
ATOM 11637 C C . GLY A 1 27 ? -8.445 -3.067 -3.773 1.00 0.00 27 GLY A C 12
ATOM 11638 O O . GLY A 1 27 ? -9.568 -2.938 -3.289 1.00 0.00 27 GLY A O 12
ATOM 11642 N N . ARG A 1 28 ? -7.610 -4.053 -3.479 1.00 0.00 28 ARG A N 12
ATOM 11643 C CA . ARG A 1 28 ? -7.979 -5.088 -2.528 1.00 0.00 28 ARG A CA 12
ATOM 11644 C C . ARG A 1 28 ? -7.960 -4.531 -1.104 1.00 0.00 28 ARG A C 12
ATOM 11645 O O . ARG A 1 28 ? -9.011 -4.340 -0.494 1.00 0.00 28 ARG A O 12
ATOM 11666 N N . TYR A 1 29 ? -6.753 -4.286 -0.614 1.00 0.00 29 TYR A N 12
ATOM 11667 C CA . TYR A 1 29 ? -6.584 -3.755 0.728 1.00 0.00 29 TYR A CA 12
ATOM 11668 C C . TYR A 1 29 ? -6.605 -2.225 0.718 1.00 0.00 29 TYR A C 12
ATOM 11669 O O . TYR A 1 29 ? -5.822 -1.585 1.420 1.00 0.00 29 TYR A O 12
ATOM 11687 N N . GLN A 1 30 ? -7.508 -1.682 -0.085 1.00 0.00 30 GLN A N 12
ATOM 11688 C CA . GLN A 1 30 ? -7.641 -0.239 -0.195 1.00 0.00 30 GLN A CA 12
ATOM 11689 C C . GLN A 1 30 ? -7.965 0.370 1.171 1.00 0.00 30 GLN A C 12
ATOM 11690 O O . GLN A 1 30 ? -7.386 1.385 1.555 1.00 0.00 30 GLN A O 12
ATOM 11704 N N . GLN A 1 31 ? -8.891 -0.276 1.866 1.00 0.00 31 GLN A N 12
ATOM 11705 C CA . GLN A 1 31 ? -9.299 0.190 3.180 1.00 0.00 31 GLN A CA 12
ATOM 11706 C C . GLN A 1 31 ? -8.161 0.006 4.186 1.00 0.00 31 GLN A C 12
ATOM 11707 O O . GLN A 1 31 ? -7.974 0.834 5.075 1.00 0.00 31 GLN A O 12
ATOM 11721 N N . GLU A 1 32 ? -7.431 -1.086 4.012 1.00 0.00 32 GLU A N 12
ATOM 11722 C CA . GLU A 1 32 ? -6.316 -1.389 4.893 1.00 0.00 32 GLU A CA 12
ATOM 11723 C C . GLU A 1 32 ? -5.377 -0.186 4.995 1.00 0.00 32 GLU A C 12
ATOM 11724 O O . GLU A 1 32 ? -5.094 0.294 6.091 1.00 0.00 32 GLU A O 12
ATOM 11736 N N . LEU A 1 33 ? -4.920 0.267 3.836 1.00 0.00 33 LEU A N 12
ATOM 11737 C CA . LEU A 1 33 ? -4.019 1.405 3.781 1.00 0.00 33 LEU A CA 12
ATOM 11738 C C . LEU A 1 33 ? -4.625 2.569 4.568 1.00 0.00 33 LEU A C 12
ATOM 11739 O O . LEU A 1 33 ? -3.911 3.297 5.256 1.00 0.00 33 LEU A O 12
ATOM 11755 N N . GLU A 1 34 ? -5.936 2.709 4.439 1.00 0.00 34 GLU A N 12
ATOM 11756 C CA . GLU A 1 34 ? -6.647 3.772 5.130 1.00 0.00 34 GLU A CA 12
ATOM 11757 C C . GLU A 1 34 ? -6.608 3.541 6.642 1.00 0.00 34 GLU A C 12
ATOM 11758 O O . GLU A 1 34 ? -6.477 4.489 7.415 1.00 0.00 34 GLU A O 12
ATOM 11770 N N . GLU A 1 35 ? -6.725 2.277 7.018 1.00 0.00 35 GLU A N 12
ATOM 11771 C CA . GLU A 1 35 ? -6.706 1.909 8.424 1.00 0.00 35 GLU A CA 12
ATOM 11772 C C . GLU A 1 35 ? -5.368 2.299 9.056 1.00 0.00 35 GLU A C 12
ATOM 11773 O O . GLU A 1 35 ? -5.330 3.082 10.004 1.00 0.00 35 GLU A O 12
ATOM 11785 N N . LEU A 1 36 ? -4.303 1.735 8.505 1.00 0.00 36 LEU A N 12
ATOM 11786 C CA . LEU A 1 36 ? -2.966 2.014 9.002 1.00 0.00 36 LEU A CA 12
ATOM 11787 C C . LEU A 1 36 ? -2.775 3.528 9.117 1.00 0.00 36 LEU A C 12
ATOM 11788 O O . LEU A 1 36 ? -2.103 4.005 10.030 1.00 0.00 36 LEU A O 12
ATOM 11804 N N . LYS A 1 37 ? -3.379 4.241 8.178 1.00 0.00 37 LYS A N 12
ATOM 11805 C CA . LYS A 1 37 ? -3.283 5.691 8.163 1.00 0.00 37 LYS A CA 12
ATOM 11806 C C . LYS A 1 37 ? -3.881 6.251 9.455 1.00 0.00 37 LYS A C 12
ATOM 11807 O O . LYS A 1 37 ? -3.700 7.427 9.768 1.00 0.00 37 LYS A O 12
ATOM 11826 N N . ALA A 1 38 ? -4.580 5.383 10.171 1.00 0.00 38 ALA A N 12
ATOM 11827 C CA . ALA A 1 38 ? -5.205 5.776 11.422 1.00 0.00 38 ALA A CA 12
ATOM 11828 C C . ALA A 1 38 ? -4.575 4.987 12.572 1.00 0.00 38 ALA A C 12
ATOM 11829 O O . ALA A 1 38 ? -4.375 5.522 13.661 1.00 0.00 38 ALA A O 12
ATOM 11836 N N . LEU A 1 39 ? -4.280 3.726 12.290 1.00 0.00 39 LEU A N 12
ATOM 11837 C CA . LEU A 1 39 ? -3.678 2.857 13.287 1.00 0.00 39 LEU A CA 12
ATOM 11838 C C . LEU A 1 39 ? -2.387 3.497 13.801 1.00 0.00 39 LEU A C 12
ATOM 11839 O O . LEU A 1 39 ? -2.117 3.482 15.001 1.00 0.00 39 LEU A O 12
ATOM 11855 N N . GLY A 1 40 ? -1.623 4.045 12.867 1.00 0.00 40 GLY A N 12
ATOM 11856 C CA . GLY A 1 40 ? -0.366 4.689 13.211 1.00 0.00 40 GLY A CA 12
ATOM 11857 C C . GLY A 1 40 ? 0.591 4.695 12.017 1.00 0.00 40 GLY A C 12
ATOM 11858 O O . GLY A 1 40 ? 1.790 4.475 12.177 1.00 0.00 40 GLY A O 12
ATOM 11862 N N . PHE A 1 41 ? 0.025 4.950 10.847 1.00 0.00 41 PHE A N 12
ATOM 11863 C CA . PHE A 1 41 ? 0.813 4.989 9.626 1.00 0.00 41 PHE A CA 12
ATOM 11864 C C . PHE A 1 41 ? 0.239 6.002 8.634 1.00 0.00 41 PHE A C 12
ATOM 11865 O O . PHE A 1 41 ? -0.489 6.914 9.024 1.00 0.00 41 PHE A O 12
ATOM 11882 N N . ALA A 1 42 ? 0.588 5.809 7.371 1.00 0.00 42 ALA A N 12
ATOM 11883 C CA . ALA A 1 42 ? 0.117 6.695 6.320 1.00 0.00 42 ALA A CA 12
ATOM 11884 C C . ALA A 1 42 ? 0.738 6.274 4.987 1.00 0.00 42 ALA A C 12
ATOM 11885 O O . ALA A 1 42 ? 0.089 6.345 3.945 1.00 0.00 42 ALA A O 12
ATOM 11892 N N . ASN A 1 43 ? 1.989 5.843 5.064 1.00 0.00 43 ASN A N 12
ATOM 11893 C CA . ASN A 1 43 ? 2.706 5.411 3.876 1.00 0.00 43 ASN A CA 12
ATOM 11894 C C . ASN A 1 43 ? 1.952 4.248 3.227 1.00 0.00 43 ASN A C 12
ATOM 11895 O O . ASN A 1 43 ? 2.266 3.085 3.475 1.00 0.00 43 ASN A O 12
ATOM 11906 N N . ARG A 1 44 ? 0.974 4.602 2.407 1.00 0.00 44 ARG A N 12
ATOM 11907 C CA . ARG A 1 44 ? 0.173 3.603 1.720 1.00 0.00 44 ARG A CA 12
ATOM 11908 C C . ARG A 1 44 ? 1.077 2.540 1.091 1.00 0.00 44 ARG A C 12
ATOM 11909 O O . ARG A 1 44 ? 0.827 1.344 1.234 1.00 0.00 44 ARG A O 12
ATOM 11930 N N . ASP A 1 45 ? 2.109 3.015 0.409 1.00 0.00 45 ASP A N 12
ATOM 11931 C CA . ASP A 1 45 ? 3.050 2.120 -0.242 1.00 0.00 45 ASP A CA 12
ATOM 11932 C C . ASP A 1 45 ? 3.593 1.123 0.784 1.00 0.00 45 ASP A C 12
ATOM 11933 O O . ASP A 1 45 ? 3.351 -0.078 0.674 1.00 0.00 45 ASP A O 12
ATOM 11942 N N . ALA A 1 46 ? 4.315 1.658 1.757 1.00 0.00 46 ALA A N 12
ATOM 11943 C CA . ALA A 1 46 ? 4.894 0.830 2.801 1.00 0.00 46 ALA A CA 12
ATOM 11944 C C . ALA A 1 46 ? 3.810 -0.079 3.385 1.00 0.00 46 ALA A C 12
ATOM 11945 O O . ALA A 1 46 ? 4.024 -1.279 3.552 1.00 0.00 46 ALA A O 12
ATOM 11952 N N . ASN A 1 47 ? 2.669 0.528 3.678 1.00 0.00 47 ASN A N 12
ATOM 11953 C CA . ASN A 1 47 ? 1.551 -0.212 4.239 1.00 0.00 47 ASN A CA 12
ATOM 11954 C C . ASN A 1 47 ? 1.217 -1.393 3.326 1.00 0.00 47 ASN A C 12
ATOM 11955 O O . ASN A 1 47 ? 1.002 -2.508 3.801 1.00 0.00 47 ASN A O 12
ATOM 11966 N N . LEU A 1 48 ? 1.184 -1.109 2.033 1.00 0.00 48 LEU A N 12
ATOM 11967 C CA . LEU A 1 48 ? 0.879 -2.135 1.049 1.00 0.00 48 LEU A CA 12
ATOM 11968 C C . LEU A 1 48 ? 2.021 -3.152 1.009 1.00 0.00 48 LEU A C 12
ATOM 11969 O O . LEU A 1 48 ? 1.822 -4.326 1.314 1.00 0.00 48 LEU A O 12
ATOM 11985 N N . GLN A 1 49 ? 3.193 -2.663 0.629 1.00 0.00 49 GLN A N 12
ATOM 11986 C CA . GLN A 1 49 ? 4.367 -3.515 0.545 1.00 0.00 49 GLN A CA 12
ATOM 11987 C C . GLN A 1 49 ? 4.417 -4.470 1.740 1.00 0.00 49 GLN A C 12
ATOM 11988 O O . GLN A 1 49 ? 4.819 -5.624 1.600 1.00 0.00 49 GLN A O 12
ATOM 12002 N N . ALA A 1 50 ? 4.003 -3.953 2.887 1.00 0.00 50 ALA A N 12
ATOM 12003 C CA . ALA A 1 50 ? 3.995 -4.746 4.105 1.00 0.00 50 ALA A CA 12
ATOM 12004 C C . ALA A 1 50 ? 2.771 -5.663 4.104 1.00 0.00 50 ALA A C 12
ATOM 12005 O O . ALA A 1 50 ? 2.870 -6.836 4.460 1.00 0.00 50 ALA A O 12
ATOM 12012 N N . LEU A 1 51 ? 1.645 -5.094 3.699 1.00 0.00 51 LEU A N 12
ATOM 12013 C CA . LEU A 1 51 ? 0.403 -5.846 3.646 1.00 0.00 51 LEU A CA 12
ATOM 12014 C C . LEU A 1 51 ? 0.576 -7.042 2.708 1.00 0.00 51 LEU A C 12
ATOM 12015 O O . LEU A 1 51 ? 0.384 -8.187 3.115 1.00 0.00 51 LEU A O 12
ATOM 12031 N N . VAL A 1 52 ? 0.936 -6.736 1.471 1.00 0.00 52 VAL A N 12
ATOM 12032 C CA . VAL A 1 52 ? 1.137 -7.772 0.472 1.00 0.00 52 VAL A CA 12
ATOM 12033 C C . VAL A 1 52 ? 2.136 -8.801 1.004 1.00 0.00 52 VAL A C 12
ATOM 12034 O O . VAL A 1 52 ? 2.004 -9.995 0.739 1.00 0.00 52 VAL A O 12
ATOM 12047 N N . ALA A 1 53 ? 3.114 -8.300 1.745 1.00 0.00 53 ALA A N 12
ATOM 12048 C CA . ALA A 1 53 ? 4.136 -9.161 2.316 1.00 0.00 53 ALA A CA 12
ATOM 12049 C C . ALA A 1 53 ? 3.477 -10.173 3.256 1.00 0.00 53 ALA A C 12
ATOM 12050 O O . ALA A 1 53 ? 4.014 -11.256 3.483 1.00 0.00 53 ALA A O 12
ATOM 12057 N N . THR A 1 54 ? 2.323 -9.783 3.777 1.00 0.00 54 THR A N 12
ATOM 12058 C CA . THR A 1 54 ? 1.585 -10.642 4.688 1.00 0.00 54 THR A CA 12
ATOM 12059 C C . THR A 1 54 ? 0.349 -11.219 3.994 1.00 0.00 54 THR A C 12
ATOM 12060 O O . THR A 1 54 ? -0.498 -11.836 4.638 1.00 0.00 54 THR A O 12
ATOM 12071 N N . ASP A 1 55 ? 0.286 -10.997 2.689 1.00 0.00 55 ASP A N 12
ATOM 12072 C CA . ASP A 1 55 ? -0.832 -11.487 1.900 1.00 0.00 55 ASP A CA 12
ATOM 12073 C C . ASP A 1 55 ? -2.039 -10.570 2.110 1.00 0.00 55 ASP A C 12
ATOM 12074 O O . ASP A 1 55 ? -3.179 -10.978 1.890 1.00 0.00 55 ASP A O 12
ATOM 12083 N N . GLY A 1 56 ? -1.748 -9.349 2.534 1.00 0.00 56 GLY A N 12
ATOM 12084 C CA . GLY A 1 56 ? -2.795 -8.372 2.776 1.00 0.00 56 GLY A CA 12
ATOM 12085 C C . GLY A 1 56 ? -3.333 -8.487 4.204 1.00 0.00 56 GLY A C 12
ATOM 12086 O O . GLY A 1 56 ? -4.533 -8.343 4.432 1.00 0.00 56 GLY A O 12
ATOM 12090 N N . ASP A 1 57 ? -2.419 -8.744 5.128 1.00 0.00 57 ASP A N 12
ATOM 12091 C CA . ASP A 1 57 ? -2.786 -8.881 6.527 1.00 0.00 57 ASP A CA 12
ATOM 12092 C C . ASP A 1 57 ? -2.363 -7.621 7.285 1.00 0.00 57 ASP A C 12
ATOM 12093 O O . ASP A 1 57 ? -1.252 -7.551 7.807 1.00 0.00 57 ASP A O 12
ATOM 12102 N N . ILE A 1 58 ? -3.272 -6.658 7.323 1.00 0.00 58 ILE A N 12
ATOM 12103 C CA . ILE A 1 58 ? -3.007 -5.405 8.009 1.00 0.00 58 ILE A CA 12
ATOM 12104 C C . ILE A 1 58 ? -2.380 -5.698 9.373 1.00 0.00 58 ILE A C 12
ATOM 12105 O O . ILE A 1 58 ? -1.409 -5.053 9.766 1.00 0.00 58 ILE A O 12
ATOM 12121 N N . HIS A 1 59 ? -2.961 -6.672 10.059 1.00 0.00 59 HIS A N 12
ATOM 12122 C CA . HIS A 1 59 ? -2.472 -7.059 11.371 1.00 0.00 59 HIS A CA 12
ATOM 12123 C C . HIS A 1 59 ? -0.980 -7.388 11.286 1.00 0.00 59 HIS A C 12
ATOM 12124 O O . HIS A 1 59 ? -0.158 -6.731 11.923 1.00 0.00 59 HIS A O 12
ATOM 12138 N N . ALA A 1 60 ? -0.675 -8.405 10.493 1.00 0.00 60 ALA A N 12
ATOM 12139 C CA . ALA A 1 60 ? 0.703 -8.829 10.316 1.00 0.00 60 ALA A CA 12
ATOM 12140 C C . ALA A 1 60 ? 1.491 -7.714 9.626 1.00 0.00 60 ALA A C 12
ATOM 12141 O O . ALA A 1 60 ? 2.720 -7.739 9.605 1.00 0.00 60 ALA A O 12
ATOM 12148 N N . ALA A 1 61 ? 0.750 -6.762 9.078 1.00 0.00 61 ALA A N 12
ATOM 12149 C CA . ALA A 1 61 ? 1.364 -5.640 8.389 1.00 0.00 61 ALA A CA 12
ATOM 12150 C C . ALA A 1 61 ? 1.796 -4.591 9.415 1.00 0.00 61 ALA A C 12
ATOM 12151 O O . ALA A 1 61 ? 2.895 -4.045 9.326 1.00 0.00 61 ALA A O 12
ATOM 12158 N N . ILE A 1 62 ? 0.909 -4.340 10.367 1.00 0.00 62 ILE A N 12
ATOM 12159 C CA . ILE A 1 62 ? 1.185 -3.366 11.409 1.00 0.00 62 ILE A CA 12
ATOM 12160 C C . ILE A 1 62 ? 2.578 -3.624 11.986 1.00 0.00 62 ILE A C 12
ATOM 12161 O O . ILE A 1 62 ? 3.446 -2.754 11.934 1.00 0.00 62 ILE A O 12
ATOM 12177 N N . GLU A 1 63 ? 2.748 -4.823 12.524 1.00 0.00 63 GLU A N 12
ATOM 12178 C CA . GLU A 1 63 ? 4.021 -5.206 13.110 1.00 0.00 63 GLU A CA 12
ATOM 12179 C C . GLU A 1 63 ? 5.164 -4.909 12.138 1.00 0.00 63 GLU A C 12
ATOM 12180 O O . GLU A 1 63 ? 6.189 -4.354 12.531 1.00 0.00 63 GLU A O 12
ATOM 12192 N N . MET A 1 64 ? 4.950 -5.292 10.888 1.00 0.00 64 MET A N 12
ATOM 12193 C CA . MET A 1 64 ? 5.950 -5.073 9.857 1.00 0.00 64 MET A CA 12
ATOM 12194 C C . MET A 1 64 ? 6.147 -3.579 9.592 1.00 0.00 64 MET A C 12
ATOM 12195 O O . MET A 1 64 ? 7.207 -3.162 9.128 1.00 0.00 64 MET A O 12
ATOM 12209 N N . LEU A 1 65 ? 5.109 -2.815 9.898 1.00 0.00 65 LEU A N 12
ATOM 12210 C CA . LEU A 1 65 ? 5.155 -1.376 9.699 1.00 0.00 65 LEU A CA 12
ATOM 12211 C C . LEU A 1 65 ? 5.589 -0.699 11.000 1.00 0.00 65 LEU A C 12
ATOM 12212 O O . LEU A 1 65 ? 5.975 0.469 10.998 1.00 0.00 65 LEU A O 12
ATOM 12228 N N . LEU A 1 66 ? 5.511 -1.461 12.081 1.00 0.00 66 LEU A N 12
ATOM 12229 C CA . LEU A 1 66 ? 5.892 -0.949 13.387 1.00 0.00 66 LEU A CA 12
ATOM 12230 C C . LEU A 1 66 ? 7.418 -0.904 13.488 1.00 0.00 66 LEU A C 12
ATOM 12231 O O . LEU A 1 66 ? 7.965 -0.286 14.399 1.00 0.00 66 LEU A O 12
ATOM 12247 N N . GLY A 1 67 ? 8.061 -1.568 12.538 1.00 0.00 67 GLY A N 12
ATOM 12248 C CA . GLY A 1 67 ? 9.513 -1.611 12.509 1.00 0.00 67 GLY A CA 12
ATOM 12249 C C . GLY A 1 67 ? 10.036 -2.904 13.138 1.00 0.00 67 GLY A C 12
ATOM 12250 O O . GLY A 1 67 ? 11.025 -2.887 13.869 1.00 0.00 67 GLY A O 12
ATOM 12254 N N . ALA A 1 68 ? 9.348 -3.994 12.831 1.00 0.00 68 ALA A N 12
ATOM 12255 C CA . ALA A 1 68 ? 9.731 -5.293 13.358 1.00 0.00 68 ALA A CA 12
ATOM 12256 C C . ALA A 1 68 ? 10.506 -6.065 12.287 1.00 0.00 68 ALA A C 12
ATOM 12257 O O . ALA A 1 68 ? 11.682 -6.373 12.469 1.00 0.00 68 ALA A O 12
ATOM 12264 N N . SER A 1 69 ? 9.814 -6.354 11.195 1.00 0.00 69 SER A N 12
ATOM 12265 C CA . SER A 1 69 ? 10.422 -7.084 10.095 1.00 0.00 69 SER A CA 12
ATOM 12266 C C . SER A 1 69 ? 10.259 -6.299 8.793 1.00 0.00 69 SER A C 12
ATOM 12267 O O . SER A 1 69 ? 9.486 -5.343 8.732 1.00 0.00 69 SER A O 12
ATOM 12275 N N . GLY A 1 70 ? 10.998 -6.731 7.782 1.00 0.00 70 GLY A N 12
ATOM 12276 C CA . GLY A 1 70 ? 10.945 -6.081 6.483 1.00 0.00 70 GLY A CA 12
ATOM 12277 C C . GLY A 1 70 ? 11.922 -4.905 6.419 1.00 0.00 70 GLY A C 12
ATOM 12278 O O . GLY A 1 70 ? 12.266 -4.322 7.445 1.00 0.00 70 GLY A O 12
ATOM 12282 N N . PRO A 1 71 ? 12.352 -4.583 5.169 1.00 0.00 71 PRO A N 12
ATOM 12283 C CA . PRO A 1 71 ? 13.282 -3.488 4.957 1.00 0.00 71 PRO A CA 12
ATOM 12284 C C . PRO A 1 71 ? 12.580 -2.136 5.100 1.00 0.00 71 PRO A C 12
ATOM 12285 O O . PRO A 1 71 ? 12.200 -1.522 4.105 1.00 0.00 71 PRO A O 12
ATOM 12296 N N . SER A 1 72 ? 12.428 -1.713 6.346 1.00 0.00 72 SER A N 12
ATOM 12297 C CA . SER A 1 72 ? 11.778 -0.446 6.633 1.00 0.00 72 SER A CA 12
ATOM 12298 C C . SER A 1 72 ? 11.911 -0.114 8.120 1.00 0.00 72 SER A C 12
ATOM 12299 O O . SER A 1 72 ? 11.741 -0.985 8.972 1.00 0.00 72 SER A O 12
ATOM 12307 N N . SER A 1 73 ? 12.213 1.148 8.388 1.00 0.00 73 SER A N 12
ATOM 12308 C CA . SER A 1 73 ? 12.371 1.606 9.758 1.00 0.00 73 SER A CA 12
ATOM 12309 C C . SER A 1 73 ? 11.049 2.176 10.274 1.00 0.00 73 SER A C 12
ATOM 12310 O O . SER A 1 73 ? 10.546 1.745 11.311 1.00 0.00 73 SER A O 12
ATOM 12318 N N . GLY A 1 74 ? 10.523 3.136 9.528 1.00 0.00 74 GLY A N 12
ATOM 12319 C CA . GLY A 1 74 ? 9.269 3.770 9.898 1.00 0.00 74 GLY A CA 12
ATOM 12320 C C . GLY A 1 74 ? 8.078 2.873 9.550 1.00 0.00 74 GLY A C 12
ATOM 12321 O O . GLY A 1 74 ? 7.090 2.837 10.281 1.00 0.00 74 GLY A O 12
ATOM 12325 N N . GLY A 1 1 ? 17.405 -32.305 20.736 1.00 0.00 1 GLY A N 13
ATOM 12326 C CA . GLY A 1 1 ? 17.614 -30.907 21.072 1.00 0.00 1 GLY A CA 13
ATOM 12327 C C . GLY A 1 1 ? 18.148 -30.128 19.868 1.00 0.00 1 GLY A C 13
ATOM 12328 O O . GLY A 1 1 ? 17.743 -30.377 18.734 1.00 0.00 1 GLY A O 13
ATOM 12332 N N . SER A 1 2 ? 19.051 -29.202 20.157 1.00 0.00 2 SER A N 13
ATOM 12333 C CA . SER A 1 2 ? 19.645 -28.386 19.112 1.00 0.00 2 SER A CA 13
ATOM 12334 C C . SER A 1 2 ? 18.562 -27.564 18.410 1.00 0.00 2 SER A C 13
ATOM 12335 O O . SER A 1 2 ? 17.431 -28.022 18.260 1.00 0.00 2 SER A O 13
ATOM 12343 N N . SER A 1 3 ? 18.948 -26.364 18.000 1.00 0.00 3 SER A N 13
ATOM 12344 C CA . SER A 1 3 ? 18.024 -25.474 17.318 1.00 0.00 3 SER A CA 13
ATOM 12345 C C . SER A 1 3 ? 18.242 -25.553 15.806 1.00 0.00 3 SER A C 13
ATOM 12346 O O . SER A 1 3 ? 19.374 -25.691 15.345 1.00 0.00 3 SER A O 13
ATOM 12354 N N . GLY A 1 4 ? 17.140 -25.461 15.075 1.00 0.00 4 GLY A N 13
ATOM 12355 C CA . GLY A 1 4 ? 17.197 -25.519 13.625 1.00 0.00 4 GLY A CA 13
ATOM 12356 C C . GLY A 1 4 ? 17.291 -24.116 13.022 1.00 0.00 4 GLY A C 13
ATOM 12357 O O . GLY A 1 4 ? 16.733 -23.164 13.567 1.00 0.00 4 GLY A O 13
ATOM 12361 N N . SER A 1 5 ? 18.000 -24.032 11.907 1.00 0.00 5 SER A N 13
ATOM 12362 C CA . SER A 1 5 ? 18.175 -22.761 11.225 1.00 0.00 5 SER A CA 13
ATOM 12363 C C . SER A 1 5 ? 17.386 -22.758 9.914 1.00 0.00 5 SER A C 13
ATOM 12364 O O . SER A 1 5 ? 17.738 -23.465 8.971 1.00 0.00 5 SER A O 13
ATOM 12372 N N . SER A 1 6 ? 16.333 -21.954 9.896 1.00 0.00 6 SER A N 13
ATOM 12373 C CA . SER A 1 6 ? 15.491 -21.849 8.716 1.00 0.00 6 SER A CA 13
ATOM 12374 C C . SER A 1 6 ? 15.031 -20.402 8.528 1.00 0.00 6 SER A C 13
ATOM 12375 O O . SER A 1 6 ? 15.078 -19.605 9.464 1.00 0.00 6 SER A O 13
ATOM 12383 N N . GLY A 1 7 ? 14.596 -20.107 7.312 1.00 0.00 7 GLY A N 13
ATOM 12384 C CA . GLY A 1 7 ? 14.128 -18.770 6.989 1.00 0.00 7 GLY A CA 13
ATOM 12385 C C . GLY A 1 7 ? 14.226 -18.502 5.485 1.00 0.00 7 GLY A C 13
ATOM 12386 O O . GLY A 1 7 ? 13.292 -18.788 4.738 1.00 0.00 7 GLY A O 13
ATOM 12390 N N . ALA A 1 8 ? 15.367 -17.957 5.087 1.00 0.00 8 ALA A N 13
ATOM 12391 C CA . ALA A 1 8 ? 15.599 -17.648 3.687 1.00 0.00 8 ALA A CA 13
ATOM 12392 C C . ALA A 1 8 ? 14.538 -16.657 3.204 1.00 0.00 8 ALA A C 13
ATOM 12393 O O . ALA A 1 8 ? 13.433 -17.055 2.839 1.00 0.00 8 ALA A O 13
ATOM 12400 N N . ARG A 1 9 ? 14.911 -15.386 3.218 1.00 0.00 9 ARG A N 13
ATOM 12401 C CA . ARG A 1 9 ? 14.005 -14.336 2.787 1.00 0.00 9 ARG A CA 13
ATOM 12402 C C . ARG A 1 9 ? 13.965 -14.264 1.259 1.00 0.00 9 ARG A C 13
ATOM 12403 O O . ARG A 1 9 ? 15.006 -14.183 0.610 1.00 0.00 9 ARG A O 13
ATOM 12424 N N . ALA A 1 10 ? 12.751 -14.296 0.729 1.00 0.00 10 ALA A N 13
ATOM 12425 C CA . ALA A 1 10 ? 12.561 -14.235 -0.711 1.00 0.00 10 ALA A CA 13
ATOM 12426 C C . ALA A 1 10 ? 12.920 -15.589 -1.325 1.00 0.00 10 ALA A C 13
ATOM 12427 O O . ALA A 1 10 ? 12.072 -16.246 -1.927 1.00 0.00 10 ALA A O 13
ATOM 12434 N N . CYS A 1 11 ? 14.178 -15.967 -1.152 1.00 0.00 11 CYS A N 13
ATOM 12435 C CA . CYS A 1 11 ? 14.660 -17.231 -1.683 1.00 0.00 11 CYS A CA 13
ATOM 12436 C C . CYS A 1 11 ? 14.620 -17.158 -3.211 1.00 0.00 11 CYS A C 13
ATOM 12437 O O . CYS A 1 11 ? 13.623 -16.728 -3.789 1.00 0.00 11 CYS A O 13
ATOM 12445 N N . SER A 1 12 ? 15.716 -17.584 -3.821 1.00 0.00 12 SER A N 13
ATOM 12446 C CA . SER A 1 12 ? 15.818 -17.572 -5.270 1.00 0.00 12 SER A CA 13
ATOM 12447 C C . SER A 1 12 ? 14.498 -18.030 -5.892 1.00 0.00 12 SER A C 13
ATOM 12448 O O . SER A 1 12 ? 14.073 -19.166 -5.689 1.00 0.00 12 SER A O 13
ATOM 12456 N N . GLN A 1 13 ? 13.885 -17.122 -6.637 1.00 0.00 13 GLN A N 13
ATOM 12457 C CA . GLN A 1 13 ? 12.621 -17.418 -7.290 1.00 0.00 13 GLN A CA 13
ATOM 12458 C C . GLN A 1 13 ? 12.865 -17.917 -8.716 1.00 0.00 13 GLN A C 13
ATOM 12459 O O . GLN A 1 13 ? 13.767 -17.436 -9.400 1.00 0.00 13 GLN A O 13
ATOM 12473 N N . SER A 1 14 ? 12.044 -18.874 -9.122 1.00 0.00 14 SER A N 13
ATOM 12474 C CA . SER A 1 14 ? 12.159 -19.443 -10.455 1.00 0.00 14 SER A CA 13
ATOM 12475 C C . SER A 1 14 ? 10.771 -19.595 -11.080 1.00 0.00 14 SER A C 13
ATOM 12476 O O . SER A 1 14 ? 9.763 -19.570 -10.376 1.00 0.00 14 SER A O 13
ATOM 12484 N N . SER A 1 15 ? 10.764 -19.749 -12.396 1.00 0.00 15 SER A N 13
ATOM 12485 C CA . SER A 1 15 ? 9.516 -19.905 -13.124 1.00 0.00 15 SER A CA 13
ATOM 12486 C C . SER A 1 15 ? 8.643 -18.663 -12.938 1.00 0.00 15 SER A C 13
ATOM 12487 O O . SER A 1 15 ? 7.997 -18.503 -11.903 1.00 0.00 15 SER A O 13
ATOM 12495 N N . GLN A 1 16 ? 8.650 -17.814 -13.955 1.00 0.00 16 GLN A N 13
ATOM 12496 C CA . GLN A 1 16 ? 7.866 -16.592 -13.916 1.00 0.00 16 GLN A CA 13
ATOM 12497 C C . GLN A 1 16 ? 6.494 -16.820 -14.553 1.00 0.00 16 GLN A C 13
ATOM 12498 O O . GLN A 1 16 ? 6.402 -17.183 -15.725 1.00 0.00 16 GLN A O 13
ATOM 12512 N N . THR A 1 17 ? 5.462 -16.599 -13.752 1.00 0.00 17 THR A N 13
ATOM 12513 C CA . THR A 1 17 ? 4.098 -16.777 -14.223 1.00 0.00 17 THR A CA 13
ATOM 12514 C C . THR A 1 17 ? 3.220 -15.610 -13.765 1.00 0.00 17 THR A C 13
ATOM 12515 O O . THR A 1 17 ? 3.421 -15.065 -12.681 1.00 0.00 17 THR A O 13
ATOM 12526 N N . ALA A 1 18 ? 2.265 -15.262 -14.614 1.00 0.00 18 ALA A N 13
ATOM 12527 C CA . ALA A 1 18 ? 1.355 -14.170 -14.311 1.00 0.00 18 ALA A CA 13
ATOM 12528 C C . ALA A 1 18 ? 2.134 -12.854 -14.292 1.00 0.00 18 ALA A C 13
ATOM 12529 O O . ALA A 1 18 ? 3.358 -12.850 -14.416 1.00 0.00 18 ALA A O 13
ATOM 12536 N N . LEU A 1 19 ? 1.392 -11.767 -14.137 1.00 0.00 19 LEU A N 13
ATOM 12537 C CA . LEU A 1 19 ? 1.998 -10.446 -14.101 1.00 0.00 19 LEU A CA 13
ATOM 12538 C C . LEU A 1 19 ? 1.484 -9.688 -12.875 1.00 0.00 19 LEU A C 13
ATOM 12539 O O . LEU A 1 19 ? 0.386 -9.955 -12.391 1.00 0.00 19 LEU A O 13
ATOM 12555 N N . PRO A 1 20 ? 2.325 -8.732 -12.397 1.00 0.00 20 PRO A N 13
ATOM 12556 C CA . PRO A 1 20 ? 1.968 -7.933 -11.237 1.00 0.00 20 PRO A CA 13
ATOM 12557 C C . PRO A 1 20 ? 0.920 -6.879 -11.600 1.00 0.00 20 PRO A C 13
ATOM 12558 O O . PRO A 1 20 ? 1.246 -5.854 -12.197 1.00 0.00 20 PRO A O 13
ATOM 12569 N N . THR A 1 21 ? -0.318 -7.166 -11.224 1.00 0.00 21 THR A N 13
ATOM 12570 C CA . THR A 1 21 ? -1.415 -6.256 -11.502 1.00 0.00 21 THR A CA 13
ATOM 12571 C C . THR A 1 21 ? -1.469 -5.148 -10.449 1.00 0.00 21 THR A C 13
ATOM 12572 O O . THR A 1 21 ? -1.464 -5.425 -9.250 1.00 0.00 21 THR A O 13
ATOM 12583 N N . SER A 1 22 ? -1.518 -3.916 -10.934 1.00 0.00 22 SER A N 13
ATOM 12584 C CA . SER A 1 22 ? -1.573 -2.765 -10.049 1.00 0.00 22 SER A CA 13
ATOM 12585 C C . SER A 1 22 ? -2.895 -2.759 -9.279 1.00 0.00 22 SER A C 13
ATOM 12586 O O . SER A 1 22 ? -2.918 -2.480 -8.081 1.00 0.00 22 SER A O 13
ATOM 12594 N N . LEU A 1 23 ? -3.963 -3.070 -9.997 1.00 0.00 23 LEU A N 13
ATOM 12595 C CA . LEU A 1 23 ? -5.286 -3.104 -9.396 1.00 0.00 23 LEU A CA 13
ATOM 12596 C C . LEU A 1 23 ? -5.558 -4.507 -8.852 1.00 0.00 23 LEU A C 13
ATOM 12597 O O . LEU A 1 23 ? -6.658 -5.035 -9.007 1.00 0.00 23 LEU A O 13
ATOM 12613 N N . PHE A 1 24 ? -4.536 -5.073 -8.225 1.00 0.00 24 PHE A N 13
ATOM 12614 C CA . PHE A 1 24 ? -4.651 -6.405 -7.657 1.00 0.00 24 PHE A CA 13
ATOM 12615 C C . PHE A 1 24 ? -4.217 -6.414 -6.189 1.00 0.00 24 PHE A C 13
ATOM 12616 O O . PHE A 1 24 ? -4.183 -7.468 -5.555 1.00 0.00 24 PHE A O 13
ATOM 12633 N N . THR A 1 25 ? -3.897 -5.229 -5.693 1.00 0.00 25 THR A N 13
ATOM 12634 C CA . THR A 1 25 ? -3.466 -5.087 -4.312 1.00 0.00 25 THR A CA 13
ATOM 12635 C C . THR A 1 25 ? -4.049 -3.812 -3.700 1.00 0.00 25 THR A C 13
ATOM 12636 O O . THR A 1 25 ? -4.504 -3.820 -2.557 1.00 0.00 25 THR A O 13
ATOM 12647 N N . GLU A 1 26 ? -4.017 -2.747 -4.487 1.00 0.00 26 GLU A N 13
ATOM 12648 C CA . GLU A 1 26 ? -4.537 -1.468 -4.036 1.00 0.00 26 GLU A CA 13
ATOM 12649 C C . GLU A 1 26 ? -6.066 -1.472 -4.077 1.00 0.00 26 GLU A C 13
ATOM 12650 O O . GLU A 1 26 ? -6.703 -0.475 -3.739 1.00 0.00 26 GLU A O 13
ATOM 12662 N N . GLY A 1 27 ? -6.612 -2.605 -4.495 1.00 0.00 27 GLY A N 13
ATOM 12663 C CA . GLY A 1 27 ? -8.055 -2.752 -4.584 1.00 0.00 27 GLY A CA 13
ATOM 12664 C C . GLY A 1 27 ? -8.576 -3.713 -3.514 1.00 0.00 27 GLY A C 13
ATOM 12665 O O . GLY A 1 27 ? -9.733 -3.627 -3.107 1.00 0.00 27 GLY A O 13
ATOM 12669 N N . ARG A 1 28 ? -7.695 -4.607 -3.088 1.00 0.00 28 ARG A N 13
ATOM 12670 C CA . ARG A 1 28 ? -8.051 -5.583 -2.073 1.00 0.00 28 ARG A CA 13
ATOM 12671 C C . ARG A 1 28 ? -7.918 -4.971 -0.677 1.00 0.00 28 ARG A C 13
ATOM 12672 O O . ARG A 1 28 ? -8.881 -4.942 0.087 1.00 0.00 28 ARG A O 13
ATOM 12693 N N . TYR A 1 29 ? -6.715 -4.496 -0.387 1.00 0.00 29 TYR A N 13
ATOM 12694 C CA . TYR A 1 29 ? -6.443 -3.886 0.904 1.00 0.00 29 TYR A CA 13
ATOM 12695 C C . TYR A 1 29 ? -6.502 -2.360 0.812 1.00 0.00 29 TYR A C 13
ATOM 12696 O O . TYR A 1 29 ? -5.712 -1.665 1.449 1.00 0.00 29 TYR A O 13
ATOM 12714 N N . GLN A 1 30 ? -7.445 -1.883 0.013 1.00 0.00 30 GLN A N 13
ATOM 12715 C CA . GLN A 1 30 ? -7.617 -0.452 -0.171 1.00 0.00 30 GLN A CA 13
ATOM 12716 C C . GLN A 1 30 ? -7.913 0.224 1.170 1.00 0.00 30 GLN A C 13
ATOM 12717 O O . GLN A 1 30 ? -7.332 1.260 1.488 1.00 0.00 30 GLN A O 13
ATOM 12731 N N . GLN A 1 31 ? -8.816 -0.391 1.919 1.00 0.00 31 GLN A N 13
ATOM 12732 C CA . GLN A 1 31 ? -9.196 0.138 3.218 1.00 0.00 31 GLN A CA 13
ATOM 12733 C C . GLN A 1 31 ? -8.049 -0.032 4.216 1.00 0.00 31 GLN A C 13
ATOM 12734 O O . GLN A 1 31 ? -7.844 0.818 5.081 1.00 0.00 31 GLN A O 13
ATOM 12748 N N . GLU A 1 32 ? -7.333 -1.135 4.063 1.00 0.00 32 GLU A N 13
ATOM 12749 C CA . GLU A 1 32 ? -6.212 -1.427 4.941 1.00 0.00 32 GLU A CA 13
ATOM 12750 C C . GLU A 1 32 ? -5.284 -0.214 5.039 1.00 0.00 32 GLU A C 13
ATOM 12751 O O . GLU A 1 32 ? -4.977 0.249 6.136 1.00 0.00 32 GLU A O 13
ATOM 12763 N N . LEU A 1 33 ? -4.865 0.265 3.877 1.00 0.00 33 LEU A N 13
ATOM 12764 C CA . LEU A 1 33 ? -3.979 1.415 3.818 1.00 0.00 33 LEU A CA 13
ATOM 12765 C C . LEU A 1 33 ? -4.606 2.577 4.593 1.00 0.00 33 LEU A C 13
ATOM 12766 O O . LEU A 1 33 ? -3.904 3.326 5.270 1.00 0.00 33 LEU A O 13
ATOM 12782 N N . GLU A 1 34 ? -5.920 2.689 4.467 1.00 0.00 34 GLU A N 13
ATOM 12783 C CA . GLU A 1 34 ? -6.649 3.746 5.147 1.00 0.00 34 GLU A CA 13
ATOM 12784 C C . GLU A 1 34 ? -6.612 3.528 6.661 1.00 0.00 34 GLU A C 13
ATOM 12785 O O . GLU A 1 34 ? -6.472 4.481 7.426 1.00 0.00 34 GLU A O 13
ATOM 12797 N N . GLU A 1 35 ? -6.739 2.267 7.048 1.00 0.00 35 GLU A N 13
ATOM 12798 C CA . GLU A 1 35 ? -6.721 1.912 8.457 1.00 0.00 35 GLU A CA 13
ATOM 12799 C C . GLU A 1 35 ? -5.387 2.314 9.090 1.00 0.00 35 GLU A C 13
ATOM 12800 O O . GLU A 1 35 ? -5.356 3.104 10.031 1.00 0.00 35 GLU A O 13
ATOM 12812 N N . LEU A 1 36 ? -4.318 1.750 8.547 1.00 0.00 36 LEU A N 13
ATOM 12813 C CA . LEU A 1 36 ? -2.985 2.040 9.046 1.00 0.00 36 LEU A CA 13
ATOM 12814 C C . LEU A 1 36 ? -2.803 3.555 9.154 1.00 0.00 36 LEU A C 13
ATOM 12815 O O . LEU A 1 36 ? -2.130 4.040 10.062 1.00 0.00 36 LEU A O 13
ATOM 12831 N N . LYS A 1 37 ? -3.416 4.261 8.215 1.00 0.00 37 LYS A N 13
ATOM 12832 C CA . LYS A 1 37 ? -3.331 5.712 8.193 1.00 0.00 37 LYS A CA 13
ATOM 12833 C C . LYS A 1 37 ? -3.921 6.272 9.489 1.00 0.00 37 LYS A C 13
ATOM 12834 O O . LYS A 1 37 ? -3.736 7.447 9.802 1.00 0.00 37 LYS A O 13
ATOM 12853 N N . ALA A 1 38 ? -4.620 5.405 10.207 1.00 0.00 38 ALA A N 13
ATOM 12854 C CA . ALA A 1 38 ? -5.238 5.799 11.461 1.00 0.00 38 ALA A CA 13
ATOM 12855 C C . ALA A 1 38 ? -4.596 5.018 12.609 1.00 0.00 38 ALA A C 13
ATOM 12856 O O . ALA A 1 38 ? -4.394 5.557 13.696 1.00 0.00 38 ALA A O 13
ATOM 12863 N N . LEU A 1 39 ? -4.293 3.759 12.329 1.00 0.00 39 LEU A N 13
ATOM 12864 C CA . LEU A 1 39 ? -3.677 2.897 13.324 1.00 0.00 39 LEU A CA 13
ATOM 12865 C C . LEU A 1 39 ? -2.388 3.548 13.828 1.00 0.00 39 LEU A C 13
ATOM 12866 O O . LEU A 1 39 ? -2.110 3.537 15.026 1.00 0.00 39 LEU A O 13
ATOM 12882 N N . GLY A 1 40 ? -1.634 4.100 12.888 1.00 0.00 40 GLY A N 13
ATOM 12883 C CA . GLY A 1 40 ? -0.381 4.754 13.222 1.00 0.00 40 GLY A CA 13
ATOM 12884 C C . GLY A 1 40 ? 0.578 4.744 12.029 1.00 0.00 40 GLY A C 13
ATOM 12885 O O . GLY A 1 40 ? 1.778 4.531 12.194 1.00 0.00 40 GLY A O 13
ATOM 12889 N N . PHE A 1 41 ? 0.011 4.977 10.854 1.00 0.00 41 PHE A N 13
ATOM 12890 C CA . PHE A 1 41 ? 0.800 4.997 9.634 1.00 0.00 41 PHE A CA 13
ATOM 12891 C C . PHE A 1 41 ? 0.236 6.008 8.633 1.00 0.00 41 PHE A C 13
ATOM 12892 O O . PHE A 1 41 ? -0.502 6.916 9.012 1.00 0.00 41 PHE A O 13
ATOM 12909 N N . ALA A 1 42 ? 0.605 5.815 7.375 1.00 0.00 42 ALA A N 13
ATOM 12910 C CA . ALA A 1 42 ? 0.145 6.699 6.317 1.00 0.00 42 ALA A CA 13
ATOM 12911 C C . ALA A 1 42 ? 0.685 6.203 4.974 1.00 0.00 42 ALA A C 13
ATOM 12912 O O . ALA A 1 42 ? -0.075 6.019 4.025 1.00 0.00 42 ALA A O 13
ATOM 12919 N N . ASN A 1 43 ? 1.994 6.001 4.937 1.00 0.00 43 ASN A N 13
ATOM 12920 C CA . ASN A 1 43 ? 2.645 5.530 3.727 1.00 0.00 43 ASN A CA 13
ATOM 12921 C C . ASN A 1 43 ? 1.862 4.344 3.160 1.00 0.00 43 ASN A C 13
ATOM 12922 O O . ASN A 1 43 ? 2.078 3.203 3.565 1.00 0.00 43 ASN A O 13
ATOM 12933 N N . ARG A 1 44 ? 0.969 4.654 2.232 1.00 0.00 44 ARG A N 13
ATOM 12934 C CA . ARG A 1 44 ? 0.153 3.628 1.606 1.00 0.00 44 ARG A CA 13
ATOM 12935 C C . ARG A 1 44 ? 1.042 2.561 0.963 1.00 0.00 44 ARG A C 13
ATOM 12936 O O . ARG A 1 44 ? 0.813 1.366 1.142 1.00 0.00 44 ARG A O 13
ATOM 12957 N N . ASP A 1 45 ? 2.039 3.032 0.227 1.00 0.00 45 ASP A N 13
ATOM 12958 C CA . ASP A 1 45 ? 2.963 2.134 -0.443 1.00 0.00 45 ASP A CA 13
ATOM 12959 C C . ASP A 1 45 ? 3.602 1.203 0.590 1.00 0.00 45 ASP A C 13
ATOM 12960 O O . ASP A 1 45 ? 3.508 -0.018 0.472 1.00 0.00 45 ASP A O 13
ATOM 12969 N N . ALA A 1 46 ? 4.238 1.815 1.578 1.00 0.00 46 ALA A N 13
ATOM 12970 C CA . ALA A 1 46 ? 4.892 1.057 2.630 1.00 0.00 46 ALA A CA 13
ATOM 12971 C C . ALA A 1 46 ? 3.874 0.124 3.289 1.00 0.00 46 ALA A C 13
ATOM 12972 O O . ALA A 1 46 ? 4.150 -1.057 3.493 1.00 0.00 46 ALA A O 13
ATOM 12979 N N . ASN A 1 47 ? 2.718 0.690 3.605 1.00 0.00 47 ASN A N 13
ATOM 12980 C CA . ASN A 1 47 ? 1.658 -0.076 4.237 1.00 0.00 47 ASN A CA 13
ATOM 12981 C C . ASN A 1 47 ? 1.318 -1.285 3.363 1.00 0.00 47 ASN A C 13
ATOM 12982 O O . ASN A 1 47 ? 1.093 -2.381 3.874 1.00 0.00 47 ASN A O 13
ATOM 12993 N N . LEU A 1 48 ? 1.291 -1.045 2.060 1.00 0.00 48 LEU A N 13
ATOM 12994 C CA . LEU A 1 48 ? 0.982 -2.101 1.111 1.00 0.00 48 LEU A CA 13
ATOM 12995 C C . LEU A 1 48 ? 2.143 -3.097 1.068 1.00 0.00 48 LEU A C 13
ATOM 12996 O O . LEU A 1 48 ? 1.961 -4.280 1.351 1.00 0.00 48 LEU A O 13
ATOM 13012 N N . GLN A 1 49 ? 3.310 -2.581 0.711 1.00 0.00 49 GLN A N 13
ATOM 13013 C CA . GLN A 1 49 ? 4.500 -3.411 0.626 1.00 0.00 49 GLN A CA 13
ATOM 13014 C C . GLN A 1 49 ? 4.520 -4.428 1.769 1.00 0.00 49 GLN A C 13
ATOM 13015 O O . GLN A 1 49 ? 4.999 -5.548 1.600 1.00 0.00 49 GLN A O 13
ATOM 13029 N N . ALA A 1 50 ? 3.995 -4.000 2.908 1.00 0.00 50 ALA A N 13
ATOM 13030 C CA . ALA A 1 50 ? 3.947 -4.860 4.079 1.00 0.00 50 ALA A CA 13
ATOM 13031 C C . ALA A 1 50 ? 2.750 -5.805 3.963 1.00 0.00 50 ALA A C 13
ATOM 13032 O O . ALA A 1 50 ? 2.889 -7.014 4.142 1.00 0.00 50 ALA A O 13
ATOM 13039 N N . LEU A 1 51 ? 1.600 -5.219 3.664 1.00 0.00 51 LEU A N 13
ATOM 13040 C CA . LEU A 1 51 ? 0.379 -5.994 3.522 1.00 0.00 51 LEU A CA 13
ATOM 13041 C C . LEU A 1 51 ? 0.612 -7.125 2.519 1.00 0.00 51 LEU A C 13
ATOM 13042 O O . LEU A 1 51 ? 0.464 -8.299 2.856 1.00 0.00 51 LEU A O 13
ATOM 13058 N N . VAL A 1 52 ? 0.972 -6.732 1.306 1.00 0.00 52 VAL A N 13
ATOM 13059 C CA . VAL A 1 52 ? 1.227 -7.699 0.251 1.00 0.00 52 VAL A CA 13
ATOM 13060 C C . VAL A 1 52 ? 2.241 -8.732 0.746 1.00 0.00 52 VAL A C 13
ATOM 13061 O O . VAL A 1 52 ? 2.244 -9.873 0.287 1.00 0.00 52 VAL A O 13
ATOM 13074 N N . ALA A 1 53 ? 3.077 -8.295 1.676 1.00 0.00 53 ALA A N 13
ATOM 13075 C CA . ALA A 1 53 ? 4.093 -9.168 2.239 1.00 0.00 53 ALA A CA 13
ATOM 13076 C C . ALA A 1 53 ? 3.427 -10.193 3.159 1.00 0.00 53 ALA A C 13
ATOM 13077 O O . ALA A 1 53 ? 3.871 -11.337 3.243 1.00 0.00 53 ALA A O 13
ATOM 13084 N N . THR A 1 54 ? 2.373 -9.746 3.825 1.00 0.00 54 THR A N 13
ATOM 13085 C CA . THR A 1 54 ? 1.641 -10.610 4.735 1.00 0.00 54 THR A CA 13
ATOM 13086 C C . THR A 1 54 ? 0.433 -11.229 4.029 1.00 0.00 54 THR A C 13
ATOM 13087 O O . THR A 1 54 ? -0.377 -11.908 4.657 1.00 0.00 54 THR A O 13
ATOM 13098 N N . ASP A 1 55 ? 0.351 -10.971 2.732 1.00 0.00 55 ASP A N 13
ATOM 13099 C CA . ASP A 1 55 ? -0.744 -11.495 1.933 1.00 0.00 55 ASP A CA 13
ATOM 13100 C C . ASP A 1 55 ? -1.993 -10.644 2.168 1.00 0.00 55 ASP A C 13
ATOM 13101 O O . ASP A 1 55 ? -3.115 -11.121 1.999 1.00 0.00 55 ASP A O 13
ATOM 13110 N N . GLY A 1 56 ? -1.758 -9.398 2.555 1.00 0.00 56 GLY A N 13
ATOM 13111 C CA . GLY A 1 56 ? -2.851 -8.477 2.815 1.00 0.00 56 GLY A CA 13
ATOM 13112 C C . GLY A 1 56 ? -3.406 -8.670 4.227 1.00 0.00 56 GLY A C 13
ATOM 13113 O O . GLY A 1 56 ? -4.615 -8.805 4.410 1.00 0.00 56 GLY A O 13
ATOM 13117 N N . ASP A 1 57 ? -2.497 -8.676 5.191 1.00 0.00 57 ASP A N 13
ATOM 13118 C CA . ASP A 1 57 ? -2.881 -8.850 6.581 1.00 0.00 57 ASP A CA 13
ATOM 13119 C C . ASP A 1 57 ? -2.456 -7.617 7.381 1.00 0.00 57 ASP A C 13
ATOM 13120 O O . ASP A 1 57 ? -1.385 -7.603 7.986 1.00 0.00 57 ASP A O 13
ATOM 13129 N N . ILE A 1 58 ? -3.318 -6.611 7.359 1.00 0.00 58 ILE A N 13
ATOM 13130 C CA . ILE A 1 58 ? -3.046 -5.376 8.075 1.00 0.00 58 ILE A CA 13
ATOM 13131 C C . ILE A 1 58 ? -2.429 -5.705 9.435 1.00 0.00 58 ILE A C 13
ATOM 13132 O O . ILE A 1 58 ? -1.435 -5.100 9.833 1.00 0.00 58 ILE A O 13
ATOM 13148 N N . HIS A 1 59 ? -3.044 -6.664 10.112 1.00 0.00 59 HIS A N 13
ATOM 13149 C CA . HIS A 1 59 ? -2.567 -7.082 11.419 1.00 0.00 59 HIS A CA 13
ATOM 13150 C C . HIS A 1 59 ? -1.065 -7.361 11.352 1.00 0.00 59 HIS A C 13
ATOM 13151 O O . HIS A 1 59 ? -0.276 -6.701 12.027 1.00 0.00 59 HIS A O 13
ATOM 13165 N N . ALA A 1 60 ? -0.713 -8.341 10.533 1.00 0.00 60 ALA A N 13
ATOM 13166 C CA . ALA A 1 60 ? 0.681 -8.716 10.369 1.00 0.00 60 ALA A CA 13
ATOM 13167 C C . ALA A 1 60 ? 1.440 -7.566 9.705 1.00 0.00 60 ALA A C 13
ATOM 13168 O O . ALA A 1 60 ? 2.664 -7.492 9.794 1.00 0.00 60 ALA A O 13
ATOM 13175 N N . ALA A 1 61 ? 0.680 -6.696 9.054 1.00 0.00 61 ALA A N 13
ATOM 13176 C CA . ALA A 1 61 ? 1.266 -5.553 8.375 1.00 0.00 61 ALA A CA 13
ATOM 13177 C C . ALA A 1 61 ? 1.734 -4.533 9.415 1.00 0.00 61 ALA A C 13
ATOM 13178 O O . ALA A 1 61 ? 2.841 -4.005 9.318 1.00 0.00 61 ALA A O 13
ATOM 13185 N N . ILE A 1 62 ? 0.868 -4.285 10.387 1.00 0.00 62 ILE A N 13
ATOM 13186 C CA . ILE A 1 62 ? 1.179 -3.338 11.443 1.00 0.00 62 ILE A CA 13
ATOM 13187 C C . ILE A 1 62 ? 2.563 -3.653 12.014 1.00 0.00 62 ILE A C 13
ATOM 13188 O O . ILE A 1 62 ? 3.480 -2.840 11.914 1.00 0.00 62 ILE A O 13
ATOM 13204 N N . GLU A 1 63 ? 2.671 -4.836 12.601 1.00 0.00 63 GLU A N 13
ATOM 13205 C CA . GLU A 1 63 ? 3.927 -5.269 13.188 1.00 0.00 63 GLU A CA 13
ATOM 13206 C C . GLU A 1 63 ? 5.090 -4.952 12.246 1.00 0.00 63 GLU A C 13
ATOM 13207 O O . GLU A 1 63 ? 6.107 -4.405 12.671 1.00 0.00 63 GLU A O 13
ATOM 13219 N N . MET A 1 64 ? 4.902 -5.308 10.983 1.00 0.00 64 MET A N 13
ATOM 13220 C CA . MET A 1 64 ? 5.923 -5.068 9.978 1.00 0.00 64 MET A CA 13
ATOM 13221 C C . MET A 1 64 ? 6.149 -3.569 9.773 1.00 0.00 64 MET A C 13
ATOM 13222 O O . MET A 1 64 ? 7.273 -3.135 9.527 1.00 0.00 64 MET A O 13
ATOM 13236 N N . LEU A 1 65 ? 5.063 -2.818 9.883 1.00 0.00 65 LEU A N 13
ATOM 13237 C CA . LEU A 1 65 ? 5.129 -1.377 9.714 1.00 0.00 65 LEU A CA 13
ATOM 13238 C C . LEU A 1 65 ? 5.562 -0.732 11.032 1.00 0.00 65 LEU A C 13
ATOM 13239 O O . LEU A 1 65 ? 5.877 0.457 11.071 1.00 0.00 65 LEU A O 13
ATOM 13255 N N . LEU A 1 66 ? 5.566 -1.544 12.078 1.00 0.00 66 LEU A N 13
ATOM 13256 C CA . LEU A 1 66 ? 5.956 -1.068 13.394 1.00 0.00 66 LEU A CA 13
ATOM 13257 C C . LEU A 1 66 ? 7.482 -1.085 13.506 1.00 0.00 66 LEU A C 13
ATOM 13258 O O . LEU A 1 66 ? 8.048 -0.477 14.414 1.00 0.00 66 LEU A O 13
ATOM 13274 N N . GLY A 1 67 ? 8.104 -1.787 12.571 1.00 0.00 67 GLY A N 13
ATOM 13275 C CA . GLY A 1 67 ? 9.553 -1.890 12.553 1.00 0.00 67 GLY A CA 13
ATOM 13276 C C . GLY A 1 67 ? 10.008 -3.293 12.963 1.00 0.00 67 GLY A C 13
ATOM 13277 O O . GLY A 1 67 ? 10.989 -3.444 13.688 1.00 0.00 67 GLY A O 13
ATOM 13281 N N . ALA A 1 68 ? 9.272 -4.283 12.480 1.00 0.00 68 ALA A N 13
ATOM 13282 C CA . ALA A 1 68 ? 9.586 -5.668 12.787 1.00 0.00 68 ALA A CA 13
ATOM 13283 C C . ALA A 1 68 ? 9.833 -6.431 11.485 1.00 0.00 68 ALA A C 13
ATOM 13284 O O . ALA A 1 68 ? 9.073 -7.333 11.136 1.00 0.00 68 ALA A O 13
ATOM 13291 N N . SER A 1 69 ? 10.899 -6.041 10.800 1.00 0.00 69 SER A N 13
ATOM 13292 C CA . SER A 1 69 ? 11.255 -6.678 9.544 1.00 0.00 69 SER A CA 13
ATOM 13293 C C . SER A 1 69 ? 11.973 -8.002 9.813 1.00 0.00 69 SER A C 13
ATOM 13294 O O . SER A 1 69 ? 11.453 -9.070 9.493 1.00 0.00 69 SER A O 13
ATOM 13302 N N . GLY A 1 70 ? 13.156 -7.888 10.398 1.00 0.00 70 GLY A N 13
ATOM 13303 C CA . GLY A 1 70 ? 13.951 -9.063 10.714 1.00 0.00 70 GLY A CA 13
ATOM 13304 C C . GLY A 1 70 ? 15.204 -8.681 11.503 1.00 0.00 70 GLY A C 13
ATOM 13305 O O . GLY A 1 70 ? 15.557 -7.506 11.585 1.00 0.00 70 GLY A O 13
ATOM 13309 N N . PRO A 1 71 ? 15.860 -9.724 12.079 1.00 0.00 71 PRO A N 13
ATOM 13310 C CA . PRO A 1 71 ? 17.067 -9.510 12.860 1.00 0.00 71 PRO A CA 13
ATOM 13311 C C . PRO A 1 71 ? 18.262 -9.215 11.951 1.00 0.00 71 PRO A C 13
ATOM 13312 O O . PRO A 1 71 ? 19.110 -10.079 11.733 1.00 0.00 71 PRO A O 13
ATOM 13323 N N . SER A 1 72 ? 18.292 -7.991 11.445 1.00 0.00 72 SER A N 13
ATOM 13324 C CA . SER A 1 72 ? 19.370 -7.571 10.565 1.00 0.00 72 SER A CA 13
ATOM 13325 C C . SER A 1 72 ? 19.187 -6.101 10.179 1.00 0.00 72 SER A C 13
ATOM 13326 O O . SER A 1 72 ? 20.071 -5.279 10.417 1.00 0.00 72 SER A O 13
ATOM 13334 N N . SER A 1 73 ? 18.036 -5.816 9.589 1.00 0.00 73 SER A N 13
ATOM 13335 C CA . SER A 1 73 ? 17.727 -4.460 9.168 1.00 0.00 73 SER A CA 13
ATOM 13336 C C . SER A 1 73 ? 17.287 -3.625 10.372 1.00 0.00 73 SER A C 13
ATOM 13337 O O . SER A 1 73 ? 16.391 -4.024 11.115 1.00 0.00 73 SER A O 13
ATOM 13345 N N . GLY A 1 74 ? 17.938 -2.482 10.529 1.00 0.00 74 GLY A N 13
ATOM 13346 C CA . GLY A 1 74 ? 17.626 -1.588 11.631 1.00 0.00 74 GLY A CA 13
ATOM 13347 C C . GLY A 1 74 ? 18.896 -0.946 12.193 1.00 0.00 74 GLY A C 13
ATOM 13348 O O . GLY A 1 74 ? 19.149 -1.010 13.395 1.00 0.00 74 GLY A O 13
ATOM 13352 N N . GLY A 1 1 ? -43.291 -16.176 -14.866 1.00 0.00 1 GLY A N 14
ATOM 13353 C CA . GLY A 1 1 ? -42.691 -15.748 -16.118 1.00 0.00 1 GLY A CA 14
ATOM 13354 C C . GLY A 1 1 ? -42.047 -16.928 -16.848 1.00 0.00 1 GLY A C 14
ATOM 13355 O O . GLY A 1 1 ? -42.535 -18.055 -16.767 1.00 0.00 1 GLY A O 14
ATOM 13359 N N . SER A 1 2 ? -40.960 -16.630 -17.545 1.00 0.00 2 SER A N 14
ATOM 13360 C CA . SER A 1 2 ? -40.243 -17.652 -18.288 1.00 0.00 2 SER A CA 14
ATOM 13361 C C . SER A 1 2 ? -38.764 -17.279 -18.398 1.00 0.00 2 SER A C 14
ATOM 13362 O O . SER A 1 2 ? -38.348 -16.655 -19.373 1.00 0.00 2 SER A O 14
ATOM 13370 N N . SER A 1 3 ? -38.009 -17.678 -17.384 1.00 0.00 3 SER A N 14
ATOM 13371 C CA . SER A 1 3 ? -36.584 -17.393 -17.355 1.00 0.00 3 SER A CA 14
ATOM 13372 C C . SER A 1 3 ? -35.788 -18.692 -17.499 1.00 0.00 3 SER A C 14
ATOM 13373 O O . SER A 1 3 ? -35.978 -19.629 -16.725 1.00 0.00 3 SER A O 14
ATOM 13381 N N . GLY A 1 4 ? -34.914 -18.705 -18.494 1.00 0.00 4 GLY A N 14
ATOM 13382 C CA . GLY A 1 4 ? -34.088 -19.873 -18.749 1.00 0.00 4 GLY A CA 14
ATOM 13383 C C . GLY A 1 4 ? -32.633 -19.472 -18.997 1.00 0.00 4 GLY A C 14
ATOM 13384 O O . GLY A 1 4 ? -32.241 -18.340 -18.720 1.00 0.00 4 GLY A O 14
ATOM 13388 N N . SER A 1 5 ? -31.871 -20.424 -19.516 1.00 0.00 5 SER A N 14
ATOM 13389 C CA . SER A 1 5 ? -30.467 -20.184 -19.804 1.00 0.00 5 SER A CA 14
ATOM 13390 C C . SER A 1 5 ? -29.712 -19.877 -18.510 1.00 0.00 5 SER A C 14
ATOM 13391 O O . SER A 1 5 ? -30.011 -18.897 -17.830 1.00 0.00 5 SER A O 14
ATOM 13399 N N . SER A 1 6 ? -28.747 -20.733 -18.208 1.00 0.00 6 SER A N 14
ATOM 13400 C CA . SER A 1 6 ? -27.946 -20.565 -17.006 1.00 0.00 6 SER A CA 14
ATOM 13401 C C . SER A 1 6 ? -26.658 -19.810 -17.337 1.00 0.00 6 SER A C 14
ATOM 13402 O O . SER A 1 6 ? -26.340 -19.600 -18.507 1.00 0.00 6 SER A O 14
ATOM 13410 N N . GLY A 1 7 ? -25.951 -19.421 -16.286 1.00 0.00 7 GLY A N 14
ATOM 13411 C CA . GLY A 1 7 ? -24.704 -18.693 -16.450 1.00 0.00 7 GLY A CA 14
ATOM 13412 C C . GLY A 1 7 ? -23.533 -19.469 -15.845 1.00 0.00 7 GLY A C 14
ATOM 13413 O O . GLY A 1 7 ? -23.720 -20.551 -15.289 1.00 0.00 7 GLY A O 14
ATOM 13417 N N . ALA A 1 8 ? -22.349 -18.887 -15.973 1.00 0.00 8 ALA A N 14
ATOM 13418 C CA . ALA A 1 8 ? -21.147 -19.510 -15.446 1.00 0.00 8 ALA A CA 14
ATOM 13419 C C . ALA A 1 8 ? -20.570 -18.633 -14.333 1.00 0.00 8 ALA A C 14
ATOM 13420 O O . ALA A 1 8 ? -21.003 -17.497 -14.145 1.00 0.00 8 ALA A O 14
ATOM 13427 N N . ARG A 1 9 ? -19.600 -19.193 -13.625 1.00 0.00 9 ARG A N 14
ATOM 13428 C CA . ARG A 1 9 ? -18.959 -18.476 -12.536 1.00 0.00 9 ARG A CA 14
ATOM 13429 C C . ARG A 1 9 ? -17.443 -18.446 -12.741 1.00 0.00 9 ARG A C 14
ATOM 13430 O O . ARG A 1 9 ? -16.747 -19.402 -12.399 1.00 0.00 9 ARG A O 14
ATOM 13451 N N . ALA A 1 10 ? -16.975 -17.339 -13.298 1.00 0.00 10 ALA A N 14
ATOM 13452 C CA . ALA A 1 10 ? -15.554 -17.172 -13.553 1.00 0.00 10 ALA A CA 14
ATOM 13453 C C . ALA A 1 10 ? -15.261 -15.697 -13.836 1.00 0.00 10 ALA A C 14
ATOM 13454 O O . ALA A 1 10 ? -16.180 -14.905 -14.036 1.00 0.00 10 ALA A O 14
ATOM 13461 N N . CYS A 1 11 ? -13.976 -15.373 -13.842 1.00 0.00 11 CYS A N 14
ATOM 13462 C CA . CYS A 1 11 ? -13.550 -14.007 -14.097 1.00 0.00 11 CYS A CA 14
ATOM 13463 C C . CYS A 1 11 ? -12.520 -14.029 -15.229 1.00 0.00 11 CYS A C 14
ATOM 13464 O O . CYS A 1 11 ? -11.330 -13.826 -14.993 1.00 0.00 11 CYS A O 14
ATOM 13472 N N . SER A 1 12 ? -13.016 -14.275 -16.432 1.00 0.00 12 SER A N 14
ATOM 13473 C CA . SER A 1 12 ? -12.153 -14.326 -17.601 1.00 0.00 12 SER A CA 14
ATOM 13474 C C . SER A 1 12 ? -11.367 -15.638 -17.614 1.00 0.00 12 SER A C 14
ATOM 13475 O O . SER A 1 12 ? -11.476 -16.421 -18.557 1.00 0.00 12 SER A O 14
ATOM 13483 N N . GLN A 1 13 ? -10.592 -15.838 -16.558 1.00 0.00 13 GLN A N 14
ATOM 13484 C CA . GLN A 1 13 ? -9.788 -17.042 -16.437 1.00 0.00 13 GLN A CA 14
ATOM 13485 C C . GLN A 1 13 ? -8.979 -17.011 -15.139 1.00 0.00 13 GLN A C 14
ATOM 13486 O O . GLN A 1 13 ? -9.137 -17.882 -14.284 1.00 0.00 13 GLN A O 14
ATOM 13500 N N . SER A 1 14 ? -8.130 -16.000 -15.031 1.00 0.00 14 SER A N 14
ATOM 13501 C CA . SER A 1 14 ? -7.296 -15.844 -13.852 1.00 0.00 14 SER A CA 14
ATOM 13502 C C . SER A 1 14 ? -6.700 -17.195 -13.451 1.00 0.00 14 SER A C 14
ATOM 13503 O O . SER A 1 14 ? -7.234 -17.879 -12.580 1.00 0.00 14 SER A O 14
ATOM 13511 N N . SER A 1 15 ? -5.600 -17.538 -14.106 1.00 0.00 15 SER A N 14
ATOM 13512 C CA . SER A 1 15 ? -4.926 -18.795 -13.829 1.00 0.00 15 SER A CA 14
ATOM 13513 C C . SER A 1 15 ? -3.618 -18.872 -14.619 1.00 0.00 15 SER A C 14
ATOM 13514 O O . SER A 1 15 ? -3.565 -18.469 -15.781 1.00 0.00 15 SER A O 14
ATOM 13522 N N . GLN A 1 16 ? -2.594 -19.391 -13.958 1.00 0.00 16 GLN A N 14
ATOM 13523 C CA . GLN A 1 16 ? -1.289 -19.525 -14.584 1.00 0.00 16 GLN A CA 14
ATOM 13524 C C . GLN A 1 16 ? -0.576 -18.172 -14.620 1.00 0.00 16 GLN A C 14
ATOM 13525 O O . GLN A 1 16 ? 0.494 -18.015 -14.033 1.00 0.00 16 GLN A O 14
ATOM 13539 N N . THR A 1 17 ? -1.196 -17.230 -15.314 1.00 0.00 17 THR A N 14
ATOM 13540 C CA . THR A 1 17 ? -0.634 -15.896 -15.434 1.00 0.00 17 THR A CA 14
ATOM 13541 C C . THR A 1 17 ? -1.125 -15.005 -14.291 1.00 0.00 17 THR A C 14
ATOM 13542 O O . THR A 1 17 ? -1.460 -13.841 -14.506 1.00 0.00 17 THR A O 14
ATOM 13553 N N . ALA A 1 18 ? -1.151 -15.587 -13.101 1.00 0.00 18 ALA A N 14
ATOM 13554 C CA . ALA A 1 18 ? -1.595 -14.860 -11.923 1.00 0.00 18 ALA A CA 14
ATOM 13555 C C . ALA A 1 18 ? -0.394 -14.172 -11.271 1.00 0.00 18 ALA A C 14
ATOM 13556 O O . ALA A 1 18 ? 0.482 -14.835 -10.720 1.00 0.00 18 ALA A O 14
ATOM 13563 N N . LEU A 1 19 ? -0.393 -12.850 -11.356 1.00 0.00 19 LEU A N 14
ATOM 13564 C CA . LEU A 1 19 ? 0.686 -12.064 -10.781 1.00 0.00 19 LEU A CA 14
ATOM 13565 C C . LEU A 1 19 ? 0.094 -10.951 -9.914 1.00 0.00 19 LEU A C 14
ATOM 13566 O O . LEU A 1 19 ? -1.042 -10.531 -10.127 1.00 0.00 19 LEU A O 14
ATOM 13582 N N . PRO A 1 20 ? 0.913 -10.492 -8.929 1.00 0.00 20 PRO A N 14
ATOM 13583 C CA . PRO A 1 20 ? 0.482 -9.436 -8.029 1.00 0.00 20 PRO A CA 14
ATOM 13584 C C . PRO A 1 20 ? 0.506 -8.076 -8.729 1.00 0.00 20 PRO A C 14
ATOM 13585 O O . PRO A 1 20 ? 1.567 -7.475 -8.891 1.00 0.00 20 PRO A O 14
ATOM 13596 N N . THR A 1 21 ? -0.677 -7.630 -9.126 1.00 0.00 21 THR A N 14
ATOM 13597 C CA . THR A 1 21 ? -0.806 -6.352 -9.805 1.00 0.00 21 THR A CA 14
ATOM 13598 C C . THR A 1 21 ? -1.090 -5.238 -8.796 1.00 0.00 21 THR A C 14
ATOM 13599 O O . THR A 1 21 ? -1.984 -5.365 -7.961 1.00 0.00 21 THR A O 14
ATOM 13610 N N . SER A 1 22 ? -0.312 -4.171 -8.905 1.00 0.00 22 SER A N 14
ATOM 13611 C CA . SER A 1 22 ? -0.468 -3.036 -8.012 1.00 0.00 22 SER A CA 14
ATOM 13612 C C . SER A 1 22 ? -1.953 -2.775 -7.752 1.00 0.00 22 SER A C 14
ATOM 13613 O O . SER A 1 22 ? -2.355 -2.532 -6.615 1.00 0.00 22 SER A O 14
ATOM 13621 N N . LEU A 1 23 ? -2.728 -2.835 -8.825 1.00 0.00 23 LEU A N 14
ATOM 13622 C CA . LEU A 1 23 ? -4.160 -2.608 -8.727 1.00 0.00 23 LEU A CA 14
ATOM 13623 C C . LEU A 1 23 ? -4.815 -3.803 -8.031 1.00 0.00 23 LEU A C 14
ATOM 13624 O O . LEU A 1 23 ? -5.672 -3.629 -7.166 1.00 0.00 23 LEU A O 14
ATOM 13640 N N . PHE A 1 24 ? -4.386 -4.990 -8.435 1.00 0.00 24 PHE A N 14
ATOM 13641 C CA . PHE A 1 24 ? -4.920 -6.214 -7.860 1.00 0.00 24 PHE A CA 14
ATOM 13642 C C . PHE A 1 24 ? -4.706 -6.247 -6.346 1.00 0.00 24 PHE A C 14
ATOM 13643 O O . PHE A 1 24 ? -5.343 -7.030 -5.643 1.00 0.00 24 PHE A O 14
ATOM 13660 N N . THR A 1 25 ? -3.808 -5.388 -5.888 1.00 0.00 25 THR A N 14
ATOM 13661 C CA . THR A 1 25 ? -3.502 -5.309 -4.469 1.00 0.00 25 THR A CA 14
ATOM 13662 C C . THR A 1 25 ? -3.966 -3.968 -3.898 1.00 0.00 25 THR A C 14
ATOM 13663 O O . THR A 1 25 ? -4.269 -3.867 -2.710 1.00 0.00 25 THR A O 14
ATOM 13674 N N . GLU A 1 26 ? -4.007 -2.971 -4.770 1.00 0.00 26 GLU A N 14
ATOM 13675 C CA . GLU A 1 26 ? -4.429 -1.641 -4.367 1.00 0.00 26 GLU A CA 14
ATOM 13676 C C . GLU A 1 26 ? -5.956 -1.554 -4.338 1.00 0.00 26 GLU A C 14
ATOM 13677 O O . GLU A 1 26 ? -6.516 -0.500 -4.040 1.00 0.00 26 GLU A O 14
ATOM 13689 N N . GLY A 1 27 ? -6.587 -2.676 -4.652 1.00 0.00 27 GLY A N 14
ATOM 13690 C CA . GLY A 1 27 ? -8.038 -2.740 -4.665 1.00 0.00 27 GLY A CA 14
ATOM 13691 C C . GLY A 1 27 ? -8.556 -3.688 -3.581 1.00 0.00 27 GLY A C 14
ATOM 13692 O O . GLY A 1 27 ? -9.695 -3.562 -3.134 1.00 0.00 27 GLY A O 14
ATOM 13696 N N . ARG A 1 28 ? -7.694 -4.615 -3.191 1.00 0.00 28 ARG A N 14
ATOM 13697 C CA . ARG A 1 28 ? -8.050 -5.584 -2.168 1.00 0.00 28 ARG A CA 14
ATOM 13698 C C . ARG A 1 28 ? -7.942 -4.952 -0.778 1.00 0.00 28 ARG A C 14
ATOM 13699 O O . ARG A 1 28 ? -8.930 -4.870 -0.051 1.00 0.00 28 ARG A O 14
ATOM 13720 N N . TYR A 1 29 ? -6.732 -4.522 -0.451 1.00 0.00 29 TYR A N 14
ATOM 13721 C CA . TYR A 1 29 ? -6.482 -3.900 0.838 1.00 0.00 29 TYR A CA 14
ATOM 13722 C C . TYR A 1 29 ? -6.511 -2.374 0.726 1.00 0.00 29 TYR A C 14
ATOM 13723 O O . TYR A 1 29 ? -5.722 -1.686 1.371 1.00 0.00 29 TYR A O 14
ATOM 13741 N N . GLN A 1 30 ? -7.429 -1.891 -0.098 1.00 0.00 30 GLN A N 14
ATOM 13742 C CA . GLN A 1 30 ? -7.571 -0.460 -0.303 1.00 0.00 30 GLN A CA 14
ATOM 13743 C C . GLN A 1 30 ? -7.889 0.237 1.021 1.00 0.00 30 GLN A C 14
ATOM 13744 O O . GLN A 1 30 ? -7.316 1.281 1.331 1.00 0.00 30 GLN A O 14
ATOM 13758 N N . GLN A 1 31 ? -8.800 -0.368 1.768 1.00 0.00 31 GLN A N 14
ATOM 13759 C CA . GLN A 1 31 ? -9.201 0.181 3.053 1.00 0.00 31 GLN A CA 14
ATOM 13760 C C . GLN A 1 31 ? -8.072 0.021 4.073 1.00 0.00 31 GLN A C 14
ATOM 13761 O O . GLN A 1 31 ? -7.879 0.882 4.931 1.00 0.00 31 GLN A O 14
ATOM 13775 N N . GLU A 1 32 ? -7.356 -1.086 3.947 1.00 0.00 32 GLU A N 14
ATOM 13776 C CA . GLU A 1 32 ? -6.252 -1.370 4.848 1.00 0.00 32 GLU A CA 14
ATOM 13777 C C . GLU A 1 32 ? -5.318 -0.162 4.940 1.00 0.00 32 GLU A C 14
ATOM 13778 O O . GLU A 1 32 ? -5.061 0.347 6.031 1.00 0.00 32 GLU A O 14
ATOM 13790 N N . LEU A 1 33 ? -4.836 0.263 3.782 1.00 0.00 33 LEU A N 14
ATOM 13791 C CA . LEU A 1 33 ? -3.937 1.402 3.718 1.00 0.00 33 LEU A CA 14
ATOM 13792 C C . LEU A 1 33 ? -4.538 2.567 4.507 1.00 0.00 33 LEU A C 14
ATOM 13793 O O . LEU A 1 33 ? -3.821 3.288 5.198 1.00 0.00 33 LEU A O 14
ATOM 13809 N N . GLU A 1 34 ? -5.848 2.713 4.378 1.00 0.00 34 GLU A N 14
ATOM 13810 C CA . GLU A 1 34 ? -6.554 3.778 5.071 1.00 0.00 34 GLU A CA 14
ATOM 13811 C C . GLU A 1 34 ? -6.566 3.514 6.578 1.00 0.00 34 GLU A C 14
ATOM 13812 O O . GLU A 1 34 ? -6.490 4.446 7.376 1.00 0.00 34 GLU A O 14
ATOM 13824 N N . GLU A 1 35 ? -6.663 2.238 6.922 1.00 0.00 35 GLU A N 14
ATOM 13825 C CA . GLU A 1 35 ? -6.686 1.839 8.319 1.00 0.00 35 GLU A CA 14
ATOM 13826 C C . GLU A 1 35 ? -5.379 2.240 9.007 1.00 0.00 35 GLU A C 14
ATOM 13827 O O . GLU A 1 35 ? -5.391 2.998 9.975 1.00 0.00 35 GLU A O 14
ATOM 13839 N N . LEU A 1 36 ? -4.284 1.713 8.480 1.00 0.00 36 LEU A N 14
ATOM 13840 C CA . LEU A 1 36 ? -2.972 2.007 9.031 1.00 0.00 36 LEU A CA 14
ATOM 13841 C C . LEU A 1 36 ? -2.816 3.521 9.185 1.00 0.00 36 LEU A C 14
ATOM 13842 O O . LEU A 1 36 ? -2.165 3.990 10.118 1.00 0.00 36 LEU A O 14
ATOM 13858 N N . LYS A 1 37 ? -3.423 4.244 8.256 1.00 0.00 37 LYS A N 14
ATOM 13859 C CA . LYS A 1 37 ? -3.360 5.696 8.277 1.00 0.00 37 LYS A CA 14
ATOM 13860 C C . LYS A 1 37 ? -3.968 6.210 9.583 1.00 0.00 37 LYS A C 14
ATOM 13861 O O . LYS A 1 37 ? -3.789 7.373 9.940 1.00 0.00 37 LYS A O 14
ATOM 13880 N N . ALA A 1 38 ? -4.676 5.318 10.260 1.00 0.00 38 ALA A N 14
ATOM 13881 C CA . ALA A 1 38 ? -5.312 5.666 11.519 1.00 0.00 38 ALA A CA 14
ATOM 13882 C C . ALA A 1 38 ? -4.658 4.875 12.653 1.00 0.00 38 ALA A C 14
ATOM 13883 O O . ALA A 1 38 ? -4.475 5.394 13.753 1.00 0.00 38 ALA A O 14
ATOM 13890 N N . LEU A 1 39 ? -4.322 3.630 12.346 1.00 0.00 39 LEU A N 14
ATOM 13891 C CA . LEU A 1 39 ? -3.692 2.762 13.325 1.00 0.00 39 LEU A CA 14
ATOM 13892 C C . LEU A 1 39 ? -2.424 3.433 13.855 1.00 0.00 39 LEU A C 14
ATOM 13893 O O . LEU A 1 39 ? -2.153 3.398 15.055 1.00 0.00 39 LEU A O 14
ATOM 13909 N N . GLY A 1 40 ? -1.680 4.030 12.935 1.00 0.00 40 GLY A N 14
ATOM 13910 C CA . GLY A 1 40 ? -0.447 4.709 13.295 1.00 0.00 40 GLY A CA 14
ATOM 13911 C C . GLY A 1 40 ? 0.534 4.722 12.121 1.00 0.00 40 GLY A C 14
ATOM 13912 O O . GLY A 1 40 ? 1.735 4.534 12.309 1.00 0.00 40 GLY A O 14
ATOM 13916 N N . PHE A 1 41 ? -0.014 4.946 10.936 1.00 0.00 41 PHE A N 14
ATOM 13917 C CA . PHE A 1 41 ? 0.799 4.986 9.732 1.00 0.00 41 PHE A CA 14
ATOM 13918 C C . PHE A 1 41 ? 0.248 6.006 8.733 1.00 0.00 41 PHE A C 14
ATOM 13919 O O . PHE A 1 41 ? -0.518 6.894 9.105 1.00 0.00 41 PHE A O 14
ATOM 13936 N N . ALA A 1 42 ? 0.661 5.846 7.484 1.00 0.00 42 ALA A N 14
ATOM 13937 C CA . ALA A 1 42 ? 0.219 6.742 6.429 1.00 0.00 42 ALA A CA 14
ATOM 13938 C C . ALA A 1 42 ? 0.819 6.289 5.096 1.00 0.00 42 ALA A C 14
ATOM 13939 O O . ALA A 1 42 ? 0.132 6.273 4.076 1.00 0.00 42 ALA A O 14
ATOM 13946 N N . ASN A 1 43 ? 2.094 5.932 5.149 1.00 0.00 43 ASN A N 14
ATOM 13947 C CA . ASN A 1 43 ? 2.794 5.480 3.959 1.00 0.00 43 ASN A CA 14
ATOM 13948 C C . ASN A 1 43 ? 2.019 4.323 3.324 1.00 0.00 43 ASN A C 14
ATOM 13949 O O . ASN A 1 43 ? 2.256 3.161 3.648 1.00 0.00 43 ASN A O 14
ATOM 13960 N N . ARG A 1 44 ? 1.107 4.683 2.432 1.00 0.00 44 ARG A N 14
ATOM 13961 C CA . ARG A 1 44 ? 0.295 3.690 1.750 1.00 0.00 44 ARG A CA 14
ATOM 13962 C C . ARG A 1 44 ? 1.188 2.628 1.104 1.00 0.00 44 ARG A C 14
ATOM 13963 O O . ARG A 1 44 ? 1.158 1.463 1.499 1.00 0.00 44 ARG A O 14
ATOM 13984 N N . ASP A 1 45 ? 1.960 3.068 0.122 1.00 0.00 45 ASP A N 14
ATOM 13985 C CA . ASP A 1 45 ? 2.860 2.169 -0.583 1.00 0.00 45 ASP A CA 14
ATOM 13986 C C . ASP A 1 45 ? 3.505 1.211 0.420 1.00 0.00 45 ASP A C 14
ATOM 13987 O O . ASP A 1 45 ? 3.515 0.000 0.209 1.00 0.00 45 ASP A O 14
ATOM 13996 N N . ALA A 1 46 ? 4.029 1.791 1.491 1.00 0.00 46 ALA A N 14
ATOM 13997 C CA . ALA A 1 46 ? 4.676 1.003 2.527 1.00 0.00 46 ALA A CA 14
ATOM 13998 C C . ALA A 1 46 ? 3.654 0.048 3.147 1.00 0.00 46 ALA A C 14
ATOM 13999 O O . ALA A 1 46 ? 3.919 -1.145 3.284 1.00 0.00 46 ALA A O 14
ATOM 14006 N N . ASN A 1 47 ? 2.509 0.609 3.506 1.00 0.00 47 ASN A N 14
ATOM 14007 C CA . ASN A 1 47 ? 1.446 -0.178 4.109 1.00 0.00 47 ASN A CA 14
ATOM 14008 C C . ASN A 1 47 ? 1.132 -1.375 3.209 1.00 0.00 47 ASN A C 14
ATOM 14009 O O . ASN A 1 47 ? 0.932 -2.487 3.696 1.00 0.00 47 ASN A O 14
ATOM 14020 N N . LEU A 1 48 ? 1.096 -1.107 1.912 1.00 0.00 48 LEU A N 14
ATOM 14021 C CA . LEU A 1 48 ? 0.809 -2.148 0.940 1.00 0.00 48 LEU A CA 14
ATOM 14022 C C . LEU A 1 48 ? 1.968 -3.147 0.911 1.00 0.00 48 LEU A C 14
ATOM 14023 O O . LEU A 1 48 ? 1.791 -4.318 1.242 1.00 0.00 48 LEU A O 14
ATOM 14039 N N . GLN A 1 49 ? 3.128 -2.647 0.513 1.00 0.00 49 GLN A N 14
ATOM 14040 C CA . GLN A 1 49 ? 4.316 -3.480 0.437 1.00 0.00 49 GLN A CA 14
ATOM 14041 C C . GLN A 1 49 ? 4.369 -4.438 1.629 1.00 0.00 49 GLN A C 14
ATOM 14042 O O . GLN A 1 49 ? 4.836 -5.569 1.500 1.00 0.00 49 GLN A O 14
ATOM 14056 N N . ALA A 1 50 ? 3.885 -3.951 2.761 1.00 0.00 50 ALA A N 14
ATOM 14057 C CA . ALA A 1 50 ? 3.872 -4.749 3.975 1.00 0.00 50 ALA A CA 14
ATOM 14058 C C . ALA A 1 50 ? 2.684 -5.713 3.933 1.00 0.00 50 ALA A C 14
ATOM 14059 O O . ALA A 1 50 ? 2.835 -6.902 4.209 1.00 0.00 50 ALA A O 14
ATOM 14066 N N . LEU A 1 51 ? 1.529 -5.164 3.587 1.00 0.00 51 LEU A N 14
ATOM 14067 C CA . LEU A 1 51 ? 0.317 -5.960 3.505 1.00 0.00 51 LEU A CA 14
ATOM 14068 C C . LEU A 1 51 ? 0.543 -7.129 2.544 1.00 0.00 51 LEU A C 14
ATOM 14069 O O . LEU A 1 51 ? 0.353 -8.287 2.914 1.00 0.00 51 LEU A O 14
ATOM 14085 N N . VAL A 1 52 ? 0.944 -6.785 1.329 1.00 0.00 52 VAL A N 14
ATOM 14086 C CA . VAL A 1 52 ? 1.198 -7.791 0.312 1.00 0.00 52 VAL A CA 14
ATOM 14087 C C . VAL A 1 52 ? 2.251 -8.775 0.826 1.00 0.00 52 VAL A C 14
ATOM 14088 O O . VAL A 1 52 ? 2.281 -9.932 0.408 1.00 0.00 52 VAL A O 14
ATOM 14101 N N . ALA A 1 53 ? 3.088 -8.280 1.725 1.00 0.00 53 ALA A N 14
ATOM 14102 C CA . ALA A 1 53 ? 4.140 -9.101 2.301 1.00 0.00 53 ALA A CA 14
ATOM 14103 C C . ALA A 1 53 ? 3.519 -10.124 3.254 1.00 0.00 53 ALA A C 14
ATOM 14104 O O . ALA A 1 53 ? 4.061 -11.212 3.441 1.00 0.00 53 ALA A O 14
ATOM 14111 N N . THR A 1 54 ? 2.390 -9.738 3.831 1.00 0.00 54 THR A N 14
ATOM 14112 C CA . THR A 1 54 ? 1.689 -10.608 4.760 1.00 0.00 54 THR A CA 14
ATOM 14113 C C . THR A 1 54 ? 0.489 -11.264 4.075 1.00 0.00 54 THR A C 14
ATOM 14114 O O . THR A 1 54 ? -0.251 -12.021 4.701 1.00 0.00 54 THR A O 14
ATOM 14125 N N . ASP A 1 55 ? 0.333 -10.949 2.798 1.00 0.00 55 ASP A N 14
ATOM 14126 C CA . ASP A 1 55 ? -0.765 -11.498 2.020 1.00 0.00 55 ASP A CA 14
ATOM 14127 C C . ASP A 1 55 ? -2.043 -10.712 2.324 1.00 0.00 55 ASP A C 14
ATOM 14128 O O . ASP A 1 55 ? -3.131 -11.283 2.368 1.00 0.00 55 ASP A O 14
ATOM 14137 N N . GLY A 1 56 ? -1.867 -9.415 2.527 1.00 0.00 56 GLY A N 14
ATOM 14138 C CA . GLY A 1 56 ? -2.992 -8.545 2.825 1.00 0.00 56 GLY A CA 14
ATOM 14139 C C . GLY A 1 56 ? -3.475 -8.748 4.263 1.00 0.00 56 GLY A C 14
ATOM 14140 O O . GLY A 1 56 ? -4.663 -8.961 4.498 1.00 0.00 56 GLY A O 14
ATOM 14144 N N . ASP A 1 57 ? -2.529 -8.673 5.187 1.00 0.00 57 ASP A N 14
ATOM 14145 C CA . ASP A 1 57 ? -2.842 -8.845 6.596 1.00 0.00 57 ASP A CA 14
ATOM 14146 C C . ASP A 1 57 ? -2.384 -7.609 7.371 1.00 0.00 57 ASP A C 14
ATOM 14147 O O . ASP A 1 57 ? -1.306 -7.607 7.963 1.00 0.00 57 ASP A O 14
ATOM 14156 N N . ILE A 1 58 ? -3.227 -6.586 7.342 1.00 0.00 58 ILE A N 14
ATOM 14157 C CA . ILE A 1 58 ? -2.922 -5.346 8.035 1.00 0.00 58 ILE A CA 14
ATOM 14158 C C . ILE A 1 58 ? -2.318 -5.667 9.404 1.00 0.00 58 ILE A C 14
ATOM 14159 O O . ILE A 1 58 ? -1.278 -5.122 9.771 1.00 0.00 58 ILE A O 14
ATOM 14175 N N . HIS A 1 59 ? -2.996 -6.550 10.122 1.00 0.00 59 HIS A N 14
ATOM 14176 C CA . HIS A 1 59 ? -2.540 -6.949 11.443 1.00 0.00 59 HIS A CA 14
ATOM 14177 C C . HIS A 1 59 ? -1.042 -7.256 11.397 1.00 0.00 59 HIS A C 14
ATOM 14178 O O . HIS A 1 59 ? -0.258 -6.655 12.131 1.00 0.00 59 HIS A O 14
ATOM 14192 N N . ALA A 1 60 ? -0.688 -8.191 10.527 1.00 0.00 60 ALA A N 14
ATOM 14193 C CA . ALA A 1 60 ? 0.703 -8.585 10.375 1.00 0.00 60 ALA A CA 14
ATOM 14194 C C . ALA A 1 60 ? 1.488 -7.434 9.743 1.00 0.00 60 ALA A C 14
ATOM 14195 O O . ALA A 1 60 ? 2.707 -7.355 9.890 1.00 0.00 60 ALA A O 14
ATOM 14202 N N . ALA A 1 61 ? 0.758 -6.570 9.053 1.00 0.00 61 ALA A N 14
ATOM 14203 C CA . ALA A 1 61 ? 1.371 -5.428 8.397 1.00 0.00 61 ALA A CA 14
ATOM 14204 C C . ALA A 1 61 ? 1.834 -4.426 9.457 1.00 0.00 61 ALA A C 14
ATOM 14205 O O . ALA A 1 61 ? 2.965 -3.944 9.408 1.00 0.00 61 ALA A O 14
ATOM 14212 N N . ILE A 1 62 ? 0.936 -4.141 10.389 1.00 0.00 62 ILE A N 14
ATOM 14213 C CA . ILE A 1 62 ? 1.238 -3.205 11.458 1.00 0.00 62 ILE A CA 14
ATOM 14214 C C . ILE A 1 62 ? 2.597 -3.556 12.069 1.00 0.00 62 ILE A C 14
ATOM 14215 O O . ILE A 1 62 ? 3.538 -2.768 11.992 1.00 0.00 62 ILE A O 14
ATOM 14231 N N . GLU A 1 63 ? 2.655 -4.739 12.662 1.00 0.00 63 GLU A N 14
ATOM 14232 C CA . GLU A 1 63 ? 3.882 -5.205 13.285 1.00 0.00 63 GLU A CA 14
ATOM 14233 C C . GLU A 1 63 ? 5.076 -4.948 12.363 1.00 0.00 63 GLU A C 14
ATOM 14234 O O . GLU A 1 63 ? 6.100 -4.425 12.799 1.00 0.00 63 GLU A O 14
ATOM 14246 N N . MET A 1 64 ? 4.904 -5.329 11.106 1.00 0.00 64 MET A N 14
ATOM 14247 C CA . MET A 1 64 ? 5.955 -5.147 10.119 1.00 0.00 64 MET A CA 14
ATOM 14248 C C . MET A 1 64 ? 6.243 -3.661 9.893 1.00 0.00 64 MET A C 14
ATOM 14249 O O . MET A 1 64 ? 7.386 -3.277 9.650 1.00 0.00 64 MET A O 14
ATOM 14263 N N . LEU A 1 65 ? 5.187 -2.866 9.981 1.00 0.00 65 LEU A N 14
ATOM 14264 C CA . LEU A 1 65 ? 5.312 -1.431 9.789 1.00 0.00 65 LEU A CA 14
ATOM 14265 C C . LEU A 1 65 ? 5.800 -0.788 11.089 1.00 0.00 65 LEU A C 14
ATOM 14266 O O . LEU A 1 65 ? 6.293 0.339 11.081 1.00 0.00 65 LEU A O 14
ATOM 14282 N N . LEU A 1 66 ? 5.644 -1.531 12.174 1.00 0.00 66 LEU A N 14
ATOM 14283 C CA . LEU A 1 66 ? 6.062 -1.048 13.479 1.00 0.00 66 LEU A CA 14
ATOM 14284 C C . LEU A 1 66 ? 7.589 -1.084 13.566 1.00 0.00 66 LEU A C 14
ATOM 14285 O O . LEU A 1 66 ? 8.178 -0.487 14.467 1.00 0.00 66 LEU A O 14
ATOM 14301 N N . GLY A 1 67 ? 8.188 -1.790 12.618 1.00 0.00 67 GLY A N 14
ATOM 14302 C CA . GLY A 1 67 ? 9.635 -1.912 12.577 1.00 0.00 67 GLY A CA 14
ATOM 14303 C C . GLY A 1 67 ? 10.082 -3.299 13.043 1.00 0.00 67 GLY A C 14
ATOM 14304 O O . GLY A 1 67 ? 11.061 -3.425 13.777 1.00 0.00 67 GLY A O 14
ATOM 14308 N N . ALA A 1 68 ? 9.343 -4.304 12.598 1.00 0.00 68 ALA A N 14
ATOM 14309 C CA . ALA A 1 68 ? 9.651 -5.677 12.960 1.00 0.00 68 ALA A CA 14
ATOM 14310 C C . ALA A 1 68 ? 10.108 -6.439 11.714 1.00 0.00 68 ALA A C 14
ATOM 14311 O O . ALA A 1 68 ? 9.592 -7.515 11.416 1.00 0.00 68 ALA A O 14
ATOM 14318 N N . SER A 1 69 ? 11.071 -5.851 11.020 1.00 0.00 69 SER A N 14
ATOM 14319 C CA . SER A 1 69 ? 11.603 -6.460 9.813 1.00 0.00 69 SER A CA 14
ATOM 14320 C C . SER A 1 69 ? 13.067 -6.852 10.026 1.00 0.00 69 SER A C 14
ATOM 14321 O O . SER A 1 69 ? 13.695 -6.419 10.991 1.00 0.00 69 SER A O 14
ATOM 14329 N N . GLY A 1 70 ? 13.568 -7.666 9.109 1.00 0.00 70 GLY A N 14
ATOM 14330 C CA . GLY A 1 70 ? 14.946 -8.121 9.185 1.00 0.00 70 GLY A CA 14
ATOM 14331 C C . GLY A 1 70 ? 15.765 -7.586 8.008 1.00 0.00 70 GLY A C 14
ATOM 14332 O O . GLY A 1 70 ? 16.478 -6.593 8.143 1.00 0.00 70 GLY A O 14
ATOM 14336 N N . PRO A 1 71 ? 15.631 -8.287 6.850 1.00 0.00 71 PRO A N 14
ATOM 14337 C CA . PRO A 1 71 ? 16.350 -7.893 5.650 1.00 0.00 71 PRO A CA 14
ATOM 14338 C C . PRO A 1 71 ? 15.718 -6.654 5.014 1.00 0.00 71 PRO A C 14
ATOM 14339 O O . PRO A 1 71 ? 14.531 -6.391 5.203 1.00 0.00 71 PRO A O 14
ATOM 14350 N N . SER A 1 72 ? 16.539 -5.924 4.272 1.00 0.00 72 SER A N 14
ATOM 14351 C CA . SER A 1 72 ? 16.075 -4.719 3.607 1.00 0.00 72 SER A CA 14
ATOM 14352 C C . SER A 1 72 ? 16.343 -4.814 2.104 1.00 0.00 72 SER A C 14
ATOM 14353 O O . SER A 1 72 ? 17.496 -4.853 1.676 1.00 0.00 72 SER A O 14
ATOM 14361 N N . SER A 1 73 ? 15.259 -4.850 1.343 1.00 0.00 73 SER A N 14
ATOM 14362 C CA . SER A 1 73 ? 15.363 -4.940 -0.104 1.00 0.00 73 SER A CA 14
ATOM 14363 C C . SER A 1 73 ? 16.070 -6.238 -0.498 1.00 0.00 73 SER A C 14
ATOM 14364 O O . SER A 1 73 ? 17.290 -6.344 -0.381 1.00 0.00 73 SER A O 14
ATOM 14372 N N . GLY A 1 74 ? 15.274 -7.193 -0.956 1.00 0.00 74 GLY A N 14
ATOM 14373 C CA . GLY A 1 74 ? 15.809 -8.480 -1.368 1.00 0.00 74 GLY A CA 14
ATOM 14374 C C . GLY A 1 74 ? 16.520 -8.371 -2.718 1.00 0.00 74 GLY A C 14
ATOM 14375 O O . GLY A 1 74 ? 16.200 -7.499 -3.524 1.00 0.00 74 GLY A O 14
ATOM 14379 N N . GLY A 1 1 ? -18.141 -18.581 -33.160 1.00 0.00 1 GLY A N 15
ATOM 14380 C CA . GLY A 1 1 ? -17.402 -17.904 -32.108 1.00 0.00 1 GLY A CA 15
ATOM 14381 C C . GLY A 1 1 ? -15.972 -18.441 -32.009 1.00 0.00 1 GLY A C 15
ATOM 14382 O O . GLY A 1 1 ? -15.233 -18.433 -32.992 1.00 0.00 1 GLY A O 15
ATOM 14386 N N . SER A 1 2 ? -15.627 -18.896 -30.814 1.00 0.00 2 SER A N 15
ATOM 14387 C CA . SER A 1 2 ? -14.299 -19.436 -30.574 1.00 0.00 2 SER A CA 15
ATOM 14388 C C . SER A 1 2 ? -14.358 -20.501 -29.477 1.00 0.00 2 SER A C 15
ATOM 14389 O O . SER A 1 2 ? -13.980 -21.650 -29.701 1.00 0.00 2 SER A O 15
ATOM 14397 N N . SER A 1 3 ? -14.835 -20.082 -28.314 1.00 0.00 3 SER A N 15
ATOM 14398 C CA . SER A 1 3 ? -14.948 -20.985 -27.182 1.00 0.00 3 SER A CA 15
ATOM 14399 C C . SER A 1 3 ? -16.204 -21.847 -27.324 1.00 0.00 3 SER A C 15
ATOM 14400 O O . SER A 1 3 ? -16.118 -23.074 -27.364 1.00 0.00 3 SER A O 15
ATOM 14408 N N . GLY A 1 4 ? -17.342 -21.172 -27.396 1.00 0.00 4 GLY A N 15
ATOM 14409 C CA . GLY A 1 4 ? -18.614 -21.861 -27.533 1.00 0.00 4 GLY A CA 15
ATOM 14410 C C . GLY A 1 4 ? -18.862 -22.795 -26.347 1.00 0.00 4 GLY A C 15
ATOM 14411 O O . GLY A 1 4 ? -18.086 -22.812 -25.393 1.00 0.00 4 GLY A O 15
ATOM 14415 N N . SER A 1 5 ? -19.946 -23.550 -26.446 1.00 0.00 5 SER A N 15
ATOM 14416 C CA . SER A 1 5 ? -20.306 -24.485 -25.393 1.00 0.00 5 SER A CA 15
ATOM 14417 C C . SER A 1 5 ? -19.852 -25.897 -25.770 1.00 0.00 5 SER A C 15
ATOM 14418 O O . SER A 1 5 ? -20.430 -26.522 -26.657 1.00 0.00 5 SER A O 15
ATOM 14426 N N . SER A 1 6 ? -18.821 -26.357 -25.076 1.00 0.00 6 SER A N 15
ATOM 14427 C CA . SER A 1 6 ? -18.283 -27.683 -25.327 1.00 0.00 6 SER A CA 15
ATOM 14428 C C . SER A 1 6 ? -17.226 -28.026 -24.276 1.00 0.00 6 SER A C 15
ATOM 14429 O O . SER A 1 6 ? -16.554 -27.138 -23.753 1.00 0.00 6 SER A O 15
ATOM 14437 N N . GLY A 1 7 ? -17.110 -29.317 -23.998 1.00 0.00 7 GLY A N 15
ATOM 14438 C CA . GLY A 1 7 ? -16.145 -29.788 -23.019 1.00 0.00 7 GLY A CA 15
ATOM 14439 C C . GLY A 1 7 ? -16.331 -29.073 -21.679 1.00 0.00 7 GLY A C 15
ATOM 14440 O O . GLY A 1 7 ? -17.410 -28.559 -21.389 1.00 0.00 7 GLY A O 15
ATOM 14444 N N . ALA A 1 8 ? -15.261 -29.063 -20.897 1.00 0.00 8 ALA A N 15
ATOM 14445 C CA . ALA A 1 8 ? -15.292 -28.420 -19.594 1.00 0.00 8 ALA A CA 15
ATOM 14446 C C . ALA A 1 8 ? -13.860 -28.143 -19.133 1.00 0.00 8 ALA A C 15
ATOM 14447 O O . ALA A 1 8 ? -12.918 -28.776 -19.608 1.00 0.00 8 ALA A O 15
ATOM 14454 N N . ARG A 1 9 ? -13.741 -27.198 -18.212 1.00 0.00 9 ARG A N 15
ATOM 14455 C CA . ARG A 1 9 ? -12.439 -26.830 -17.681 1.00 0.00 9 ARG A CA 15
ATOM 14456 C C . ARG A 1 9 ? -11.547 -26.279 -18.796 1.00 0.00 9 ARG A C 15
ATOM 14457 O O . ARG A 1 9 ? -11.830 -26.477 -19.976 1.00 0.00 9 ARG A O 15
ATOM 14478 N N . ALA A 1 10 ? -10.488 -25.600 -18.382 1.00 0.00 10 ALA A N 15
ATOM 14479 C CA . ALA A 1 10 ? -9.553 -25.020 -19.330 1.00 0.00 10 ALA A CA 15
ATOM 14480 C C . ALA A 1 10 ? -8.124 -25.236 -18.829 1.00 0.00 10 ALA A C 15
ATOM 14481 O O . ALA A 1 10 ? -7.917 -25.598 -17.672 1.00 0.00 10 ALA A O 15
ATOM 14488 N N . CYS A 1 11 ? -7.175 -25.006 -19.725 1.00 0.00 11 CYS A N 15
ATOM 14489 C CA . CYS A 1 11 ? -5.772 -25.171 -19.387 1.00 0.00 11 CYS A CA 15
ATOM 14490 C C . CYS A 1 11 ? -5.454 -24.264 -18.197 1.00 0.00 11 CYS A C 15
ATOM 14491 O O . CYS A 1 11 ? -6.169 -23.298 -17.940 1.00 0.00 11 CYS A O 15
ATOM 14499 N N . SER A 1 12 ? -4.379 -24.609 -17.502 1.00 0.00 12 SER A N 15
ATOM 14500 C CA . SER A 1 12 ? -3.958 -23.838 -16.345 1.00 0.00 12 SER A CA 15
ATOM 14501 C C . SER A 1 12 ? -2.430 -23.819 -16.257 1.00 0.00 12 SER A C 15
ATOM 14502 O O . SER A 1 12 ? -1.800 -24.866 -16.115 1.00 0.00 12 SER A O 15
ATOM 14510 N N . GLN A 1 13 ? -1.879 -22.617 -16.345 1.00 0.00 13 GLN A N 15
ATOM 14511 C CA . GLN A 1 13 ? -0.437 -22.449 -16.277 1.00 0.00 13 GLN A CA 15
ATOM 14512 C C . GLN A 1 13 ? -0.090 -21.108 -15.626 1.00 0.00 13 GLN A C 15
ATOM 14513 O O . GLN A 1 13 ? 0.508 -21.072 -14.552 1.00 0.00 13 GLN A O 15
ATOM 14527 N N . SER A 1 14 ? -0.480 -20.039 -16.304 1.00 0.00 14 SER A N 15
ATOM 14528 C CA . SER A 1 14 ? -0.218 -18.700 -15.805 1.00 0.00 14 SER A CA 15
ATOM 14529 C C . SER A 1 14 ? -1.315 -17.742 -16.275 1.00 0.00 14 SER A C 15
ATOM 14530 O O . SER A 1 14 ? -1.883 -17.923 -17.351 1.00 0.00 14 SER A O 15
ATOM 14538 N N . SER A 1 15 ? -1.579 -16.743 -15.446 1.00 0.00 15 SER A N 15
ATOM 14539 C CA . SER A 1 15 ? -2.597 -15.756 -15.763 1.00 0.00 15 SER A CA 15
ATOM 14540 C C . SER A 1 15 ? -1.940 -14.419 -16.111 1.00 0.00 15 SER A C 15
ATOM 14541 O O . SER A 1 15 ? -1.967 -13.484 -15.313 1.00 0.00 15 SER A O 15
ATOM 14549 N N . GLN A 1 16 ? -1.365 -14.371 -17.304 1.00 0.00 16 GLN A N 15
ATOM 14550 C CA . GLN A 1 16 ? -0.702 -13.164 -17.767 1.00 0.00 16 GLN A CA 15
ATOM 14551 C C . GLN A 1 16 ? 0.277 -12.656 -16.707 1.00 0.00 16 GLN A C 15
ATOM 14552 O O . GLN A 1 16 ? -0.119 -11.955 -15.777 1.00 0.00 16 GLN A O 15
ATOM 14566 N N . THR A 1 17 ? 1.536 -13.029 -16.883 1.00 0.00 17 THR A N 15
ATOM 14567 C CA . THR A 1 17 ? 2.575 -12.620 -15.953 1.00 0.00 17 THR A CA 15
ATOM 14568 C C . THR A 1 17 ? 2.054 -12.672 -14.515 1.00 0.00 17 THR A C 15
ATOM 14569 O O . THR A 1 17 ? 1.502 -11.693 -14.015 1.00 0.00 17 THR A O 15
ATOM 14580 N N . ALA A 1 18 ? 2.248 -13.824 -13.891 1.00 0.00 18 ALA A N 15
ATOM 14581 C CA . ALA A 1 18 ? 1.805 -14.017 -12.521 1.00 0.00 18 ALA A CA 15
ATOM 14582 C C . ALA A 1 18 ? 2.714 -13.224 -11.579 1.00 0.00 18 ALA A C 15
ATOM 14583 O O . ALA A 1 18 ? 3.613 -13.788 -10.958 1.00 0.00 18 ALA A O 15
ATOM 14590 N N . LEU A 1 19 ? 2.448 -11.929 -11.503 1.00 0.00 19 LEU A N 15
ATOM 14591 C CA . LEU A 1 19 ? 3.230 -11.053 -10.648 1.00 0.00 19 LEU A CA 15
ATOM 14592 C C . LEU A 1 19 ? 2.288 -10.138 -9.864 1.00 0.00 19 LEU A C 15
ATOM 14593 O O . LEU A 1 19 ? 1.128 -9.968 -10.237 1.00 0.00 19 LEU A O 15
ATOM 14609 N N . PRO A 1 20 ? 2.835 -9.558 -8.762 1.00 0.00 20 PRO A N 15
ATOM 14610 C CA . PRO A 1 20 ? 2.056 -8.664 -7.921 1.00 0.00 20 PRO A CA 15
ATOM 14611 C C . PRO A 1 20 ? 1.873 -7.301 -8.591 1.00 0.00 20 PRO A C 15
ATOM 14612 O O . PRO A 1 20 ? 2.815 -6.514 -8.671 1.00 0.00 20 PRO A O 15
ATOM 14623 N N . THR A 1 21 ? 0.656 -7.064 -9.056 1.00 0.00 21 THR A N 15
ATOM 14624 C CA . THR A 1 21 ? 0.338 -5.809 -9.717 1.00 0.00 21 THR A CA 15
ATOM 14625 C C . THR A 1 21 ? -0.388 -4.868 -8.753 1.00 0.00 21 THR A C 15
ATOM 14626 O O . THR A 1 21 ? -1.327 -5.276 -8.071 1.00 0.00 21 THR A O 15
ATOM 14637 N N . SER A 1 22 ? 0.074 -3.627 -8.729 1.00 0.00 22 SER A N 15
ATOM 14638 C CA . SER A 1 22 ? -0.519 -2.624 -7.860 1.00 0.00 22 SER A CA 15
ATOM 14639 C C . SER A 1 22 ? -2.042 -2.769 -7.858 1.00 0.00 22 SER A C 15
ATOM 14640 O O . SER A 1 22 ? -2.639 -3.077 -6.828 1.00 0.00 22 SER A O 15
ATOM 14648 N N . LEU A 1 23 ? -2.628 -2.540 -9.025 1.00 0.00 23 LEU A N 15
ATOM 14649 C CA . LEU A 1 23 ? -4.070 -2.642 -9.170 1.00 0.00 23 LEU A CA 15
ATOM 14650 C C . LEU A 1 23 ? -4.557 -3.928 -8.500 1.00 0.00 23 LEU A C 15
ATOM 14651 O O . LEU A 1 23 ? -5.662 -3.971 -7.960 1.00 0.00 23 LEU A O 15
ATOM 14667 N N . PHE A 1 24 ? -3.709 -4.944 -8.556 1.00 0.00 24 PHE A N 15
ATOM 14668 C CA . PHE A 1 24 ? -4.040 -6.228 -7.961 1.00 0.00 24 PHE A CA 15
ATOM 14669 C C . PHE A 1 24 ? -3.617 -6.276 -6.491 1.00 0.00 24 PHE A C 15
ATOM 14670 O O . PHE A 1 24 ? -3.125 -7.299 -6.016 1.00 0.00 24 PHE A O 15
ATOM 14687 N N . THR A 1 25 ? -3.824 -5.157 -5.812 1.00 0.00 25 THR A N 15
ATOM 14688 C CA . THR A 1 25 ? -3.470 -5.059 -4.406 1.00 0.00 25 THR A CA 15
ATOM 14689 C C . THR A 1 25 ? -3.912 -3.709 -3.839 1.00 0.00 25 THR A C 15
ATOM 14690 O O . THR A 1 25 ? -4.331 -3.624 -2.685 1.00 0.00 25 THR A O 15
ATOM 14701 N N . GLU A 1 26 ? -3.803 -2.687 -4.675 1.00 0.00 26 GLU A N 15
ATOM 14702 C CA . GLU A 1 26 ? -4.186 -1.345 -4.271 1.00 0.00 26 GLU A CA 15
ATOM 14703 C C . GLU A 1 26 ? -5.709 -1.199 -4.289 1.00 0.00 26 GLU A C 15
ATOM 14704 O O . GLU A 1 26 ? -6.239 -0.137 -3.967 1.00 0.00 26 GLU A O 15
ATOM 14716 N N . GLY A 1 27 ? -6.371 -2.283 -4.669 1.00 0.00 27 GLY A N 15
ATOM 14717 C CA . GLY A 1 27 ? -7.822 -2.289 -4.734 1.00 0.00 27 GLY A CA 15
ATOM 14718 C C . GLY A 1 27 ? -8.413 -3.240 -3.691 1.00 0.00 27 GLY A C 15
ATOM 14719 O O . GLY A 1 27 ? -9.545 -3.055 -3.248 1.00 0.00 27 GLY A O 15
ATOM 14723 N N . ARG A 1 28 ? -7.620 -4.238 -3.331 1.00 0.00 28 ARG A N 15
ATOM 14724 C CA . ARG A 1 28 ? -8.051 -5.219 -2.349 1.00 0.00 28 ARG A CA 15
ATOM 14725 C C . ARG A 1 28 ? -7.979 -4.627 -0.940 1.00 0.00 28 ARG A C 15
ATOM 14726 O O . ARG A 1 28 ? -9.006 -4.424 -0.295 1.00 0.00 28 ARG A O 15
ATOM 14747 N N . TYR A 1 29 ? -6.755 -4.366 -0.504 1.00 0.00 29 TYR A N 15
ATOM 14748 C CA . TYR A 1 29 ? -6.535 -3.801 0.816 1.00 0.00 29 TYR A CA 15
ATOM 14749 C C . TYR A 1 29 ? -6.578 -2.272 0.772 1.00 0.00 29 TYR A C 15
ATOM 14750 O O . TYR A 1 29 ? -5.794 -1.606 1.446 1.00 0.00 29 TYR A O 15
ATOM 14768 N N . GLN A 1 30 ? -7.502 -1.760 -0.028 1.00 0.00 30 GLN A N 15
ATOM 14769 C CA . GLN A 1 30 ? -7.658 -0.322 -0.168 1.00 0.00 30 GLN A CA 15
ATOM 14770 C C . GLN A 1 30 ? -7.965 0.313 1.189 1.00 0.00 30 GLN A C 15
ATOM 14771 O O . GLN A 1 30 ? -7.377 1.332 1.549 1.00 0.00 30 GLN A O 15
ATOM 14785 N N . GLN A 1 31 ? -8.886 -0.314 1.906 1.00 0.00 31 GLN A N 15
ATOM 14786 C CA . GLN A 1 31 ? -9.279 0.177 3.215 1.00 0.00 31 GLN A CA 15
ATOM 14787 C C . GLN A 1 31 ? -8.124 0.026 4.207 1.00 0.00 31 GLN A C 15
ATOM 14788 O O . GLN A 1 31 ? -7.910 0.893 5.054 1.00 0.00 31 GLN A O 15
ATOM 14802 N N . GLU A 1 32 ? -7.409 -1.081 4.070 1.00 0.00 32 GLU A N 15
ATOM 14803 C CA . GLU A 1 32 ? -6.281 -1.357 4.944 1.00 0.00 32 GLU A CA 15
ATOM 14804 C C . GLU A 1 32 ? -5.353 -0.143 5.012 1.00 0.00 32 GLU A C 15
ATOM 14805 O O . GLU A 1 32 ? -5.077 0.372 6.095 1.00 0.00 32 GLU A O 15
ATOM 14817 N N . LEU A 1 33 ? -4.898 0.281 3.842 1.00 0.00 33 LEU A N 15
ATOM 14818 C CA . LEU A 1 33 ? -4.007 1.425 3.756 1.00 0.00 33 LEU A CA 15
ATOM 14819 C C . LEU A 1 33 ? -4.603 2.591 4.547 1.00 0.00 33 LEU A C 15
ATOM 14820 O O . LEU A 1 33 ? -3.880 3.320 5.224 1.00 0.00 33 LEU A O 15
ATOM 14836 N N . GLU A 1 34 ? -5.916 2.731 4.436 1.00 0.00 34 GLU A N 15
ATOM 14837 C CA . GLU A 1 34 ? -6.617 3.796 5.132 1.00 0.00 34 GLU A CA 15
ATOM 14838 C C . GLU A 1 34 ? -6.582 3.555 6.643 1.00 0.00 34 GLU A C 15
ATOM 14839 O O . GLU A 1 34 ? -6.460 4.498 7.423 1.00 0.00 34 GLU A O 15
ATOM 14851 N N . GLU A 1 35 ? -6.691 2.286 7.010 1.00 0.00 35 GLU A N 15
ATOM 14852 C CA . GLU A 1 35 ? -6.673 1.910 8.413 1.00 0.00 35 GLU A CA 15
ATOM 14853 C C . GLU A 1 35 ? -5.342 2.310 9.054 1.00 0.00 35 GLU A C 15
ATOM 14854 O O . GLU A 1 35 ? -5.317 3.083 10.010 1.00 0.00 35 GLU A O 15
ATOM 14866 N N . LEU A 1 36 ? -4.268 1.766 8.500 1.00 0.00 36 LEU A N 15
ATOM 14867 C CA . LEU A 1 36 ? -2.937 2.056 9.005 1.00 0.00 36 LEU A CA 15
ATOM 14868 C C . LEU A 1 36 ? -2.768 3.571 9.143 1.00 0.00 36 LEU A C 15
ATOM 14869 O O . LEU A 1 36 ? -2.109 4.043 10.068 1.00 0.00 36 LEU A O 15
ATOM 14885 N N . LYS A 1 37 ? -3.376 4.289 8.210 1.00 0.00 37 LYS A N 15
ATOM 14886 C CA . LYS A 1 37 ? -3.301 5.740 8.216 1.00 0.00 37 LYS A CA 15
ATOM 14887 C C . LYS A 1 37 ? -3.906 6.272 9.517 1.00 0.00 37 LYS A C 15
ATOM 14888 O O . LYS A 1 37 ? -3.735 7.444 9.852 1.00 0.00 37 LYS A O 15
ATOM 14907 N N . ALA A 1 38 ? -4.601 5.386 10.215 1.00 0.00 38 ALA A N 15
ATOM 14908 C CA . ALA A 1 38 ? -5.233 5.752 11.471 1.00 0.00 38 ALA A CA 15
ATOM 14909 C C . ALA A 1 38 ? -4.591 4.958 12.610 1.00 0.00 38 ALA A C 15
ATOM 14910 O O . ALA A 1 38 ? -4.403 5.481 13.708 1.00 0.00 38 ALA A O 15
ATOM 14917 N N . LEU A 1 39 ? -4.271 3.707 12.310 1.00 0.00 39 LEU A N 15
ATOM 14918 C CA . LEU A 1 39 ? -3.654 2.836 13.296 1.00 0.00 39 LEU A CA 15
ATOM 14919 C C . LEU A 1 39 ? -2.367 3.484 13.809 1.00 0.00 39 LEU A C 15
ATOM 14920 O O . LEU A 1 39 ? -2.087 3.452 15.006 1.00 0.00 39 LEU A O 15
ATOM 14936 N N . GLY A 1 40 ? -1.619 4.058 12.878 1.00 0.00 40 GLY A N 15
ATOM 14937 C CA . GLY A 1 40 ? -0.368 4.713 13.222 1.00 0.00 40 GLY A CA 15
ATOM 14938 C C . GLY A 1 40 ? 0.598 4.705 12.036 1.00 0.00 40 GLY A C 15
ATOM 14939 O O . GLY A 1 40 ? 1.797 4.486 12.209 1.00 0.00 40 GLY A O 15
ATOM 14943 N N . PHE A 1 41 ? 0.042 4.946 10.858 1.00 0.00 41 PHE A N 15
ATOM 14944 C CA . PHE A 1 41 ? 0.840 4.969 9.644 1.00 0.00 41 PHE A CA 15
ATOM 14945 C C . PHE A 1 41 ? 0.287 5.987 8.644 1.00 0.00 41 PHE A C 15
ATOM 14946 O O . PHE A 1 41 ? -0.438 6.905 9.024 1.00 0.00 41 PHE A O 15
ATOM 14963 N N . ALA A 1 42 ? 0.652 5.790 7.386 1.00 0.00 42 ALA A N 15
ATOM 14964 C CA . ALA A 1 42 ? 0.202 6.680 6.328 1.00 0.00 42 ALA A CA 15
ATOM 14965 C C . ALA A 1 42 ? 0.710 6.162 4.981 1.00 0.00 42 ALA A C 15
ATOM 14966 O O . ALA A 1 42 ? -0.080 5.899 4.076 1.00 0.00 42 ALA A O 15
ATOM 14973 N N . ASN A 1 43 ? 2.025 6.031 4.892 1.00 0.00 43 ASN A N 15
ATOM 14974 C CA . ASN A 1 43 ? 2.648 5.550 3.671 1.00 0.00 43 ASN A CA 15
ATOM 14975 C C . ASN A 1 43 ? 1.841 4.371 3.122 1.00 0.00 43 ASN A C 15
ATOM 14976 O O . ASN A 1 43 ? 2.021 3.235 3.557 1.00 0.00 43 ASN A O 15
ATOM 14987 N N . ARG A 1 44 ? 0.968 4.683 2.175 1.00 0.00 44 ARG A N 15
ATOM 14988 C CA . ARG A 1 44 ? 0.133 3.664 1.562 1.00 0.00 44 ARG A CA 15
ATOM 14989 C C . ARG A 1 44 ? 1.002 2.595 0.896 1.00 0.00 44 ARG A C 15
ATOM 14990 O O . ARG A 1 44 ? 0.771 1.401 1.078 1.00 0.00 44 ARG A O 15
ATOM 15011 N N . ASP A 1 45 ? 1.983 3.063 0.139 1.00 0.00 45 ASP A N 15
ATOM 15012 C CA . ASP A 1 45 ? 2.888 2.162 -0.555 1.00 0.00 45 ASP A CA 15
ATOM 15013 C C . ASP A 1 45 ? 3.548 1.228 0.460 1.00 0.00 45 ASP A C 15
ATOM 15014 O O . ASP A 1 45 ? 3.497 0.008 0.312 1.00 0.00 45 ASP A O 15
ATOM 15023 N N . ALA A 1 46 ? 4.154 1.836 1.470 1.00 0.00 46 ALA A N 15
ATOM 15024 C CA . ALA A 1 46 ? 4.824 1.073 2.510 1.00 0.00 46 ALA A CA 15
ATOM 15025 C C . ALA A 1 46 ? 3.813 0.147 3.188 1.00 0.00 46 ALA A C 15
ATOM 15026 O O . ALA A 1 46 ? 4.108 -1.020 3.444 1.00 0.00 46 ALA A O 15
ATOM 15033 N N . ASN A 1 47 ? 2.640 0.701 3.460 1.00 0.00 47 ASN A N 15
ATOM 15034 C CA . ASN A 1 47 ? 1.584 -0.061 4.104 1.00 0.00 47 ASN A CA 15
ATOM 15035 C C . ASN A 1 47 ? 1.242 -1.280 3.244 1.00 0.00 47 ASN A C 15
ATOM 15036 O O . ASN A 1 47 ? 1.029 -2.373 3.766 1.00 0.00 47 ASN A O 15
ATOM 15047 N N . LEU A 1 48 ? 1.202 -1.050 1.939 1.00 0.00 48 LEU A N 15
ATOM 15048 C CA . LEU A 1 48 ? 0.890 -2.116 1.001 1.00 0.00 48 LEU A CA 15
ATOM 15049 C C . LEU A 1 48 ? 2.055 -3.106 0.956 1.00 0.00 48 LEU A C 15
ATOM 15050 O O . LEU A 1 48 ? 1.894 -4.275 1.304 1.00 0.00 48 LEU A O 15
ATOM 15066 N N . GLN A 1 49 ? 3.202 -2.603 0.525 1.00 0.00 49 GLN A N 15
ATOM 15067 C CA . GLN A 1 49 ? 4.394 -3.430 0.430 1.00 0.00 49 GLN A CA 15
ATOM 15068 C C . GLN A 1 49 ? 4.469 -4.390 1.618 1.00 0.00 49 GLN A C 15
ATOM 15069 O O . GLN A 1 49 ? 4.990 -5.498 1.494 1.00 0.00 49 GLN A O 15
ATOM 15083 N N . ALA A 1 50 ? 3.942 -3.931 2.744 1.00 0.00 50 ALA A N 15
ATOM 15084 C CA . ALA A 1 50 ? 3.943 -4.736 3.954 1.00 0.00 50 ALA A CA 15
ATOM 15085 C C . ALA A 1 50 ? 2.743 -5.684 3.932 1.00 0.00 50 ALA A C 15
ATOM 15086 O O . ALA A 1 50 ? 2.892 -6.885 4.154 1.00 0.00 50 ALA A O 15
ATOM 15093 N N . LEU A 1 51 ? 1.580 -5.110 3.661 1.00 0.00 51 LEU A N 15
ATOM 15094 C CA . LEU A 1 51 ? 0.355 -5.889 3.606 1.00 0.00 51 LEU A CA 15
ATOM 15095 C C . LEU A 1 51 ? 0.555 -7.080 2.667 1.00 0.00 51 LEU A C 15
ATOM 15096 O O . LEU A 1 51 ? 0.381 -8.229 3.071 1.00 0.00 51 LEU A O 15
ATOM 15112 N N . VAL A 1 52 ? 0.916 -6.765 1.432 1.00 0.00 52 VAL A N 15
ATOM 15113 C CA . VAL A 1 52 ? 1.141 -7.795 0.433 1.00 0.00 52 VAL A CA 15
ATOM 15114 C C . VAL A 1 52 ? 2.188 -8.783 0.951 1.00 0.00 52 VAL A C 15
ATOM 15115 O O . VAL A 1 52 ? 2.197 -9.948 0.556 1.00 0.00 52 VAL A O 15
ATOM 15128 N N . ALA A 1 53 ? 3.045 -8.282 1.829 1.00 0.00 53 ALA A N 15
ATOM 15129 C CA . ALA A 1 53 ? 4.094 -9.106 2.406 1.00 0.00 53 ALA A CA 15
ATOM 15130 C C . ALA A 1 53 ? 3.468 -10.126 3.360 1.00 0.00 53 ALA A C 15
ATOM 15131 O O . ALA A 1 53 ? 4.019 -11.205 3.569 1.00 0.00 53 ALA A O 15
ATOM 15138 N N . THR A 1 54 ? 2.326 -9.747 3.914 1.00 0.00 54 THR A N 15
ATOM 15139 C CA . THR A 1 54 ? 1.620 -10.614 4.841 1.00 0.00 54 THR A CA 15
ATOM 15140 C C . THR A 1 54 ? 0.399 -11.239 4.163 1.00 0.00 54 THR A C 15
ATOM 15141 O O . THR A 1 54 ? -0.395 -11.919 4.810 1.00 0.00 54 THR A O 15
ATOM 15152 N N . ASP A 1 55 ? 0.288 -10.986 2.867 1.00 0.00 55 ASP A N 15
ATOM 15153 C CA . ASP A 1 55 ? -0.822 -11.515 2.093 1.00 0.00 55 ASP A CA 15
ATOM 15154 C C . ASP A 1 55 ? -2.062 -10.650 2.331 1.00 0.00 55 ASP A C 15
ATOM 15155 O O . ASP A 1 55 ? -3.180 -11.161 2.379 1.00 0.00 55 ASP A O 15
ATOM 15164 N N . GLY A 1 56 ? -1.822 -9.355 2.473 1.00 0.00 56 GLY A N 15
ATOM 15165 C CA . GLY A 1 56 ? -2.904 -8.414 2.704 1.00 0.00 56 GLY A CA 15
ATOM 15166 C C . GLY A 1 56 ? -3.404 -8.497 4.148 1.00 0.00 56 GLY A C 15
ATOM 15167 O O . GLY A 1 56 ? -4.565 -8.201 4.425 1.00 0.00 56 GLY A O 15
ATOM 15171 N N . ASP A 1 57 ? -2.501 -8.900 5.030 1.00 0.00 57 ASP A N 15
ATOM 15172 C CA . ASP A 1 57 ? -2.835 -9.025 6.439 1.00 0.00 57 ASP A CA 15
ATOM 15173 C C . ASP A 1 57 ? -2.342 -7.786 7.188 1.00 0.00 57 ASP A C 15
ATOM 15174 O O . ASP A 1 57 ? -1.210 -7.756 7.668 1.00 0.00 57 ASP A O 15
ATOM 15183 N N . ILE A 1 58 ? -3.215 -6.792 7.264 1.00 0.00 58 ILE A N 15
ATOM 15184 C CA . ILE A 1 58 ? -2.882 -5.554 7.947 1.00 0.00 58 ILE A CA 15
ATOM 15185 C C . ILE A 1 58 ? -2.286 -5.876 9.318 1.00 0.00 58 ILE A C 15
ATOM 15186 O O . ILE A 1 58 ? -1.250 -5.329 9.693 1.00 0.00 58 ILE A O 15
ATOM 15202 N N . HIS A 1 59 ? -2.965 -6.764 10.029 1.00 0.00 59 HIS A N 15
ATOM 15203 C CA . HIS A 1 59 ? -2.516 -7.166 11.351 1.00 0.00 59 HIS A CA 15
ATOM 15204 C C . HIS A 1 59 ? -1.007 -7.417 11.325 1.00 0.00 59 HIS A C 15
ATOM 15205 O O . HIS A 1 59 ? -0.255 -6.783 12.064 1.00 0.00 59 HIS A O 15
ATOM 15219 N N . ALA A 1 60 ? -0.608 -8.345 10.467 1.00 0.00 60 ALA A N 15
ATOM 15220 C CA . ALA A 1 60 ? 0.798 -8.687 10.335 1.00 0.00 60 ALA A CA 15
ATOM 15221 C C . ALA A 1 60 ? 1.547 -7.514 9.701 1.00 0.00 60 ALA A C 15
ATOM 15222 O O . ALA A 1 60 ? 2.758 -7.381 9.871 1.00 0.00 60 ALA A O 15
ATOM 15229 N N . ALA A 1 61 ? 0.796 -6.692 8.983 1.00 0.00 61 ALA A N 15
ATOM 15230 C CA . ALA A 1 61 ? 1.374 -5.534 8.322 1.00 0.00 61 ALA A CA 15
ATOM 15231 C C . ALA A 1 61 ? 1.813 -4.517 9.377 1.00 0.00 61 ALA A C 15
ATOM 15232 O O . ALA A 1 61 ? 2.899 -3.947 9.281 1.00 0.00 61 ALA A O 15
ATOM 15239 N N . ILE A 1 62 ? 0.946 -4.320 10.360 1.00 0.00 62 ILE A N 15
ATOM 15240 C CA . ILE A 1 62 ? 1.231 -3.381 11.432 1.00 0.00 62 ILE A CA 15
ATOM 15241 C C . ILE A 1 62 ? 2.603 -3.697 12.029 1.00 0.00 62 ILE A C 15
ATOM 15242 O O . ILE A 1 62 ? 3.529 -2.893 11.927 1.00 0.00 62 ILE A O 15
ATOM 15258 N N . GLU A 1 63 ? 2.692 -4.869 12.640 1.00 0.00 63 GLU A N 15
ATOM 15259 C CA . GLU A 1 63 ? 3.936 -5.301 13.254 1.00 0.00 63 GLU A CA 15
ATOM 15260 C C . GLU A 1 63 ? 5.118 -4.986 12.336 1.00 0.00 63 GLU A C 15
ATOM 15261 O O . GLU A 1 63 ? 6.133 -4.454 12.784 1.00 0.00 63 GLU A O 15
ATOM 15273 N N . MET A 1 64 ? 4.949 -5.328 11.067 1.00 0.00 64 MET A N 15
ATOM 15274 C CA . MET A 1 64 ? 5.989 -5.088 10.082 1.00 0.00 64 MET A CA 15
ATOM 15275 C C . MET A 1 64 ? 6.224 -3.589 9.885 1.00 0.00 64 MET A C 15
ATOM 15276 O O . MET A 1 64 ? 7.343 -3.163 9.605 1.00 0.00 64 MET A O 15
ATOM 15290 N N . LEU A 1 65 ? 5.149 -2.829 10.040 1.00 0.00 65 LEU A N 15
ATOM 15291 C CA . LEU A 1 65 ? 5.224 -1.387 9.884 1.00 0.00 65 LEU A CA 15
ATOM 15292 C C . LEU A 1 65 ? 5.597 -0.751 11.225 1.00 0.00 65 LEU A C 15
ATOM 15293 O O . LEU A 1 65 ? 5.901 0.439 11.288 1.00 0.00 65 LEU A O 15
ATOM 15309 N N . LEU A 1 66 ? 5.563 -1.573 12.263 1.00 0.00 66 LEU A N 15
ATOM 15310 C CA . LEU A 1 66 ? 5.894 -1.106 13.598 1.00 0.00 66 LEU A CA 15
ATOM 15311 C C . LEU A 1 66 ? 7.413 -1.130 13.780 1.00 0.00 66 LEU A C 15
ATOM 15312 O O . LEU A 1 66 ? 7.931 -0.619 14.772 1.00 0.00 66 LEU A O 15
ATOM 15328 N N . GLY A 1 67 ? 8.084 -1.728 12.807 1.00 0.00 67 GLY A N 15
ATOM 15329 C CA . GLY A 1 67 ? 9.533 -1.824 12.847 1.00 0.00 67 GLY A CA 15
ATOM 15330 C C . GLY A 1 67 ? 9.978 -3.227 13.269 1.00 0.00 67 GLY A C 15
ATOM 15331 O O . GLY A 1 67 ? 10.915 -3.376 14.051 1.00 0.00 67 GLY A O 15
ATOM 15335 N N . ALA A 1 68 ? 9.284 -4.219 12.731 1.00 0.00 68 ALA A N 15
ATOM 15336 C CA . ALA A 1 68 ? 9.596 -5.604 13.041 1.00 0.00 68 ALA A CA 15
ATOM 15337 C C . ALA A 1 68 ? 9.955 -6.343 11.751 1.00 0.00 68 ALA A C 15
ATOM 15338 O O . ALA A 1 68 ? 9.306 -7.324 11.391 1.00 0.00 68 ALA A O 15
ATOM 15345 N N . SER A 1 69 ? 10.989 -5.843 11.089 1.00 0.00 69 SER A N 15
ATOM 15346 C CA . SER A 1 69 ? 11.442 -6.444 9.846 1.00 0.00 69 SER A CA 15
ATOM 15347 C C . SER A 1 69 ? 12.654 -5.681 9.308 1.00 0.00 69 SER A C 15
ATOM 15348 O O . SER A 1 69 ? 12.646 -4.452 9.256 1.00 0.00 69 SER A O 15
ATOM 15356 N N . GLY A 1 70 ? 13.668 -6.441 8.921 1.00 0.00 70 GLY A N 15
ATOM 15357 C CA . GLY A 1 70 ? 14.885 -5.851 8.389 1.00 0.00 70 GLY A CA 15
ATOM 15358 C C . GLY A 1 70 ? 14.563 -4.729 7.400 1.00 0.00 70 GLY A C 15
ATOM 15359 O O . GLY A 1 70 ? 14.200 -4.991 6.255 1.00 0.00 70 GLY A O 15
ATOM 15363 N N . PRO A 1 71 ? 14.713 -3.470 7.892 1.00 0.00 71 PRO A N 15
ATOM 15364 C CA . PRO A 1 71 ? 14.442 -2.306 7.064 1.00 0.00 71 PRO A CA 15
ATOM 15365 C C . PRO A 1 71 ? 15.566 -2.081 6.051 1.00 0.00 71 PRO A C 15
ATOM 15366 O O . PRO A 1 71 ? 16.597 -2.751 6.102 1.00 0.00 71 PRO A O 15
ATOM 15377 N N . SER A 1 72 ? 15.329 -1.136 5.153 1.00 0.00 72 SER A N 15
ATOM 15378 C CA . SER A 1 72 ? 16.309 -0.814 4.129 1.00 0.00 72 SER A CA 15
ATOM 15379 C C . SER A 1 72 ? 16.773 0.635 4.287 1.00 0.00 72 SER A C 15
ATOM 15380 O O . SER A 1 72 ? 16.019 1.485 4.757 1.00 0.00 72 SER A O 15
ATOM 15388 N N . SER A 1 73 ? 18.013 0.872 3.884 1.00 0.00 73 SER A N 15
ATOM 15389 C CA . SER A 1 73 ? 18.587 2.204 3.975 1.00 0.00 73 SER A CA 15
ATOM 15390 C C . SER A 1 73 ? 20.070 2.161 3.600 1.00 0.00 73 SER A C 15
ATOM 15391 O O . SER A 1 73 ? 20.820 1.332 4.113 1.00 0.00 73 SER A O 15
ATOM 15399 N N . GLY A 1 74 ? 20.449 3.065 2.708 1.00 0.00 74 GLY A N 15
ATOM 15400 C CA . GLY A 1 74 ? 21.829 3.141 2.259 1.00 0.00 74 GLY A CA 15
ATOM 15401 C C . GLY A 1 74 ? 21.925 2.927 0.747 1.00 0.00 74 GLY A C 15
ATOM 15402 O O . GLY A 1 74 ? 22.715 3.586 0.073 1.00 0.00 74 GLY A O 15
ATOM 15406 N N . GLY A 1 1 ? -2.617 -42.996 13.394 1.00 0.00 1 GLY A N 16
ATOM 15407 C CA . GLY A 1 1 ? -3.492 -41.988 13.970 1.00 0.00 1 GLY A CA 16
ATOM 15408 C C . GLY A 1 1 ? -2.828 -40.610 13.951 1.00 0.00 1 GLY A C 16
ATOM 15409 O O . GLY A 1 1 ? -1.746 -40.446 13.390 1.00 0.00 1 GLY A O 16
ATOM 15413 N N . SER A 1 2 ? -3.504 -39.654 14.571 1.00 0.00 2 SER A N 16
ATOM 15414 C CA . SER A 1 2 ? -2.993 -38.296 14.633 1.00 0.00 2 SER A CA 16
ATOM 15415 C C . SER A 1 2 ? -2.850 -37.726 13.221 1.00 0.00 2 SER A C 16
ATOM 15416 O O . SER A 1 2 ? -2.485 -38.444 12.292 1.00 0.00 2 SER A O 16
ATOM 15424 N N . SER A 1 3 ? -3.145 -36.439 13.103 1.00 0.00 3 SER A N 16
ATOM 15425 C CA . SER A 1 3 ? -3.053 -35.764 11.820 1.00 0.00 3 SER A CA 16
ATOM 15426 C C . SER A 1 3 ? -1.646 -35.198 11.626 1.00 0.00 3 SER A C 16
ATOM 15427 O O . SER A 1 3 ? -1.014 -34.752 12.583 1.00 0.00 3 SER A O 16
ATOM 15435 N N . GLY A 1 4 ? -1.194 -35.234 10.380 1.00 0.00 4 GLY A N 16
ATOM 15436 C CA . GLY A 1 4 ? 0.127 -34.729 10.048 1.00 0.00 4 GLY A CA 16
ATOM 15437 C C . GLY A 1 4 ? 0.199 -34.305 8.580 1.00 0.00 4 GLY A C 16
ATOM 15438 O O . GLY A 1 4 ? -0.712 -33.652 8.073 1.00 0.00 4 GLY A O 16
ATOM 15442 N N . SER A 1 5 ? 1.291 -34.693 7.938 1.00 0.00 5 SER A N 16
ATOM 15443 C CA . SER A 1 5 ? 1.494 -34.361 6.538 1.00 0.00 5 SER A CA 16
ATOM 15444 C C . SER A 1 5 ? 1.565 -32.842 6.366 1.00 0.00 5 SER A C 16
ATOM 15445 O O . SER A 1 5 ? 1.215 -32.093 7.276 1.00 0.00 5 SER A O 16
ATOM 15453 N N . SER A 1 6 ? 2.021 -32.433 5.191 1.00 0.00 6 SER A N 16
ATOM 15454 C CA . SER A 1 6 ? 2.143 -31.017 4.887 1.00 0.00 6 SER A CA 16
ATOM 15455 C C . SER A 1 6 ? 2.624 -30.830 3.447 1.00 0.00 6 SER A C 16
ATOM 15456 O O . SER A 1 6 ? 3.382 -31.650 2.930 1.00 0.00 6 SER A O 16
ATOM 15464 N N . GLY A 1 7 ? 2.164 -29.747 2.839 1.00 0.00 7 GLY A N 16
ATOM 15465 C CA . GLY A 1 7 ? 2.537 -29.442 1.468 1.00 0.00 7 GLY A CA 16
ATOM 15466 C C . GLY A 1 7 ? 3.736 -28.492 1.425 1.00 0.00 7 GLY A C 16
ATOM 15467 O O . GLY A 1 7 ? 3.635 -27.383 0.901 1.00 0.00 7 GLY A O 16
ATOM 15471 N N . ALA A 1 8 ? 4.842 -28.960 1.983 1.00 0.00 8 ALA A N 16
ATOM 15472 C CA . ALA A 1 8 ? 6.058 -28.166 2.015 1.00 0.00 8 ALA A CA 16
ATOM 15473 C C . ALA A 1 8 ? 7.072 -28.753 1.030 1.00 0.00 8 ALA A C 16
ATOM 15474 O O . ALA A 1 8 ? 8.139 -29.212 1.433 1.00 0.00 8 ALA A O 16
ATOM 15481 N N . ARG A 1 9 ? 6.701 -28.719 -0.241 1.00 0.00 9 ARG A N 16
ATOM 15482 C CA . ARG A 1 9 ? 7.564 -29.241 -1.287 1.00 0.00 9 ARG A CA 16
ATOM 15483 C C . ARG A 1 9 ? 7.730 -28.209 -2.404 1.00 0.00 9 ARG A C 16
ATOM 15484 O O . ARG A 1 9 ? 6.817 -27.432 -2.676 1.00 0.00 9 ARG A O 16
ATOM 15505 N N . ALA A 1 10 ? 8.903 -28.234 -3.020 1.00 0.00 10 ALA A N 16
ATOM 15506 C CA . ALA A 1 10 ? 9.201 -27.310 -4.101 1.00 0.00 10 ALA A CA 16
ATOM 15507 C C . ALA A 1 10 ? 8.930 -27.996 -5.441 1.00 0.00 10 ALA A C 16
ATOM 15508 O O . ALA A 1 10 ? 9.490 -29.053 -5.726 1.00 0.00 10 ALA A O 16
ATOM 15515 N N . CYS A 1 11 ? 8.071 -27.366 -6.229 1.00 0.00 11 CYS A N 16
ATOM 15516 C CA . CYS A 1 11 ? 7.719 -27.902 -7.533 1.00 0.00 11 CYS A CA 16
ATOM 15517 C C . CYS A 1 11 ? 7.461 -26.729 -8.481 1.00 0.00 11 CYS A C 16
ATOM 15518 O O . CYS A 1 11 ? 8.168 -26.562 -9.474 1.00 0.00 11 CYS A O 16
ATOM 15526 N N . SER A 1 12 ? 6.447 -25.947 -8.141 1.00 0.00 12 SER A N 16
ATOM 15527 C CA . SER A 1 12 ? 6.088 -24.794 -8.950 1.00 0.00 12 SER A CA 16
ATOM 15528 C C . SER A 1 12 ? 5.664 -25.248 -10.348 1.00 0.00 12 SER A C 16
ATOM 15529 O O . SER A 1 12 ? 6.349 -26.052 -10.978 1.00 0.00 12 SER A O 16
ATOM 15537 N N . GLN A 1 13 ? 4.536 -24.713 -10.793 1.00 0.00 13 GLN A N 16
ATOM 15538 C CA . GLN A 1 13 ? 4.013 -25.053 -12.105 1.00 0.00 13 GLN A CA 16
ATOM 15539 C C . GLN A 1 13 ? 4.109 -23.848 -13.043 1.00 0.00 13 GLN A C 16
ATOM 15540 O O . GLN A 1 13 ? 4.352 -22.728 -12.598 1.00 0.00 13 GLN A O 16
ATOM 15554 N N . SER A 1 14 ? 3.915 -24.120 -14.325 1.00 0.00 14 SER A N 16
ATOM 15555 C CA . SER A 1 14 ? 3.977 -23.072 -15.330 1.00 0.00 14 SER A CA 16
ATOM 15556 C C . SER A 1 14 ? 5.363 -22.425 -15.327 1.00 0.00 14 SER A C 16
ATOM 15557 O O . SER A 1 14 ? 6.174 -22.692 -14.442 1.00 0.00 14 SER A O 16
ATOM 15565 N N . SER A 1 15 ? 5.593 -21.587 -16.328 1.00 0.00 15 SER A N 16
ATOM 15566 C CA . SER A 1 15 ? 6.867 -20.900 -16.451 1.00 0.00 15 SER A CA 16
ATOM 15567 C C . SER A 1 15 ? 6.650 -19.386 -16.416 1.00 0.00 15 SER A C 16
ATOM 15568 O O . SER A 1 15 ? 7.220 -18.693 -15.574 1.00 0.00 15 SER A O 16
ATOM 15576 N N . GLN A 1 16 ? 5.826 -18.917 -17.341 1.00 0.00 16 GLN A N 16
ATOM 15577 C CA . GLN A 1 16 ? 5.527 -17.498 -17.427 1.00 0.00 16 GLN A CA 16
ATOM 15578 C C . GLN A 1 16 ? 5.248 -16.929 -16.034 1.00 0.00 16 GLN A C 16
ATOM 15579 O O . GLN A 1 16 ? 4.609 -17.581 -15.210 1.00 0.00 16 GLN A O 16
ATOM 15593 N N . THR A 1 17 ? 5.740 -15.719 -15.814 1.00 0.00 17 THR A N 16
ATOM 15594 C CA . THR A 1 17 ? 5.552 -15.055 -14.536 1.00 0.00 17 THR A CA 16
ATOM 15595 C C . THR A 1 17 ? 4.464 -13.985 -14.646 1.00 0.00 17 THR A C 16
ATOM 15596 O O . THR A 1 17 ? 4.073 -13.603 -15.747 1.00 0.00 17 THR A O 16
ATOM 15607 N N . ALA A 1 18 ? 4.005 -13.532 -13.488 1.00 0.00 18 ALA A N 16
ATOM 15608 C CA . ALA A 1 18 ? 2.970 -12.514 -13.440 1.00 0.00 18 ALA A CA 16
ATOM 15609 C C . ALA A 1 18 ? 3.565 -11.212 -12.901 1.00 0.00 18 ALA A C 16
ATOM 15610 O O . ALA A 1 18 ? 4.750 -11.154 -12.578 1.00 0.00 18 ALA A O 16
ATOM 15617 N N . LEU A 1 19 ? 2.716 -10.198 -12.822 1.00 0.00 19 LEU A N 16
ATOM 15618 C CA . LEU A 1 19 ? 3.143 -8.900 -12.328 1.00 0.00 19 LEU A CA 16
ATOM 15619 C C . LEU A 1 19 ? 2.148 -8.407 -11.275 1.00 0.00 19 LEU A C 16
ATOM 15620 O O . LEU A 1 19 ? 0.976 -8.778 -11.302 1.00 0.00 19 LEU A O 16
ATOM 15636 N N . PRO A 1 20 ? 2.666 -7.555 -10.350 1.00 0.00 20 PRO A N 16
ATOM 15637 C CA . PRO A 1 20 ? 1.836 -7.007 -9.291 1.00 0.00 20 PRO A CA 16
ATOM 15638 C C . PRO A 1 20 ? 0.910 -5.914 -9.829 1.00 0.00 20 PRO A C 16
ATOM 15639 O O . PRO A 1 20 ? 1.329 -4.771 -10.006 1.00 0.00 20 PRO A O 16
ATOM 15650 N N . THR A 1 21 ? -0.332 -6.304 -10.076 1.00 0.00 21 THR A N 16
ATOM 15651 C CA . THR A 1 21 ? -1.321 -5.372 -10.591 1.00 0.00 21 THR A CA 16
ATOM 15652 C C . THR A 1 21 ? -1.873 -4.501 -9.460 1.00 0.00 21 THR A C 16
ATOM 15653 O O . THR A 1 21 ? -2.316 -5.016 -8.435 1.00 0.00 21 THR A O 16
ATOM 15664 N N . SER A 1 22 ? -1.828 -3.197 -9.685 1.00 0.00 22 SER A N 16
ATOM 15665 C CA . SER A 1 22 ? -2.317 -2.249 -8.699 1.00 0.00 22 SER A CA 16
ATOM 15666 C C . SER A 1 22 ? -3.787 -2.536 -8.382 1.00 0.00 22 SER A C 16
ATOM 15667 O O . SER A 1 22 ? -4.247 -2.281 -7.271 1.00 0.00 22 SER A O 16
ATOM 15675 N N . LEU A 1 23 ? -4.482 -3.062 -9.380 1.00 0.00 23 LEU A N 16
ATOM 15676 C CA . LEU A 1 23 ? -5.890 -3.386 -9.222 1.00 0.00 23 LEU A CA 16
ATOM 15677 C C . LEU A 1 23 ? -6.021 -4.771 -8.586 1.00 0.00 23 LEU A C 16
ATOM 15678 O O . LEU A 1 23 ? -7.123 -5.308 -8.481 1.00 0.00 23 LEU A O 16
ATOM 15694 N N . PHE A 1 24 ? -4.882 -5.311 -8.178 1.00 0.00 24 PHE A N 16
ATOM 15695 C CA . PHE A 1 24 ? -4.857 -6.623 -7.555 1.00 0.00 24 PHE A CA 16
ATOM 15696 C C . PHE A 1 24 ? -4.400 -6.529 -6.097 1.00 0.00 24 PHE A C 16
ATOM 15697 O O . PHE A 1 24 ? -4.298 -7.543 -5.409 1.00 0.00 24 PHE A O 16
ATOM 15714 N N . THR A 1 25 ? -4.137 -5.303 -5.671 1.00 0.00 25 THR A N 16
ATOM 15715 C CA . THR A 1 25 ? -3.693 -5.063 -4.308 1.00 0.00 25 THR A CA 16
ATOM 15716 C C . THR A 1 25 ? -4.293 -3.762 -3.773 1.00 0.00 25 THR A C 16
ATOM 15717 O O . THR A 1 25 ? -4.744 -3.705 -2.630 1.00 0.00 25 THR A O 16
ATOM 15728 N N . GLU A 1 26 ? -4.279 -2.747 -4.625 1.00 0.00 26 GLU A N 16
ATOM 15729 C CA . GLU A 1 26 ? -4.816 -1.449 -4.252 1.00 0.00 26 GLU A CA 16
ATOM 15730 C C . GLU A 1 26 ? -6.345 -1.474 -4.301 1.00 0.00 26 GLU A C 16
ATOM 15731 O O . GLU A 1 26 ? -6.994 -0.462 -4.040 1.00 0.00 26 GLU A O 16
ATOM 15743 N N . GLY A 1 27 ? -6.876 -2.640 -4.636 1.00 0.00 27 GLY A N 16
ATOM 15744 C CA . GLY A 1 27 ? -8.317 -2.810 -4.722 1.00 0.00 27 GLY A CA 16
ATOM 15745 C C . GLY A 1 27 ? -8.829 -3.721 -3.605 1.00 0.00 27 GLY A C 16
ATOM 15746 O O . GLY A 1 27 ? -9.998 -3.649 -3.227 1.00 0.00 27 GLY A O 16
ATOM 15750 N N . ARG A 1 28 ? -7.930 -4.557 -3.108 1.00 0.00 28 ARG A N 16
ATOM 15751 C CA . ARG A 1 28 ? -8.277 -5.482 -2.042 1.00 0.00 28 ARG A CA 16
ATOM 15752 C C . ARG A 1 28 ? -8.088 -4.814 -0.678 1.00 0.00 28 ARG A C 16
ATOM 15753 O O . ARG A 1 28 ? -9.044 -4.665 0.081 1.00 0.00 28 ARG A O 16
ATOM 15774 N N . TYR A 1 29 ? -6.849 -4.430 -0.410 1.00 0.00 29 TYR A N 16
ATOM 15775 C CA . TYR A 1 29 ? -6.522 -3.782 0.849 1.00 0.00 29 TYR A CA 16
ATOM 15776 C C . TYR A 1 29 ? -6.557 -2.259 0.706 1.00 0.00 29 TYR A C 16
ATOM 15777 O O . TYR A 1 29 ? -5.774 -1.554 1.342 1.00 0.00 29 TYR A O 16
ATOM 15795 N N . GLN A 1 30 ? -7.472 -1.795 -0.132 1.00 0.00 30 GLN A N 16
ATOM 15796 C CA . GLN A 1 30 ? -7.619 -0.369 -0.366 1.00 0.00 30 GLN A CA 16
ATOM 15797 C C . GLN A 1 30 ? -7.924 0.356 0.946 1.00 0.00 30 GLN A C 16
ATOM 15798 O O . GLN A 1 30 ? -7.362 1.416 1.220 1.00 0.00 30 GLN A O 16
ATOM 15812 N N . GLN A 1 31 ? -8.813 -0.245 1.724 1.00 0.00 31 GLN A N 16
ATOM 15813 C CA . GLN A 1 31 ? -9.199 0.330 3.001 1.00 0.00 31 GLN A CA 16
ATOM 15814 C C . GLN A 1 31 ? -8.084 0.135 4.030 1.00 0.00 31 GLN A C 16
ATOM 15815 O O . GLN A 1 31 ? -7.887 0.978 4.904 1.00 0.00 31 GLN A O 16
ATOM 15829 N N . GLU A 1 32 ? -7.384 -0.981 3.892 1.00 0.00 32 GLU A N 16
ATOM 15830 C CA . GLU A 1 32 ? -6.294 -1.298 4.799 1.00 0.00 32 GLU A CA 16
ATOM 15831 C C . GLU A 1 32 ? -5.340 -0.107 4.919 1.00 0.00 32 GLU A C 16
ATOM 15832 O O . GLU A 1 32 ? -5.058 0.359 6.021 1.00 0.00 32 GLU A O 16
ATOM 15844 N N . LEU A 1 33 ? -4.870 0.351 3.768 1.00 0.00 33 LEU A N 16
ATOM 15845 C CA . LEU A 1 33 ? -3.954 1.478 3.729 1.00 0.00 33 LEU A CA 16
ATOM 15846 C C . LEU A 1 33 ? -4.549 2.641 4.525 1.00 0.00 33 LEU A C 16
ATOM 15847 O O . LEU A 1 33 ? -3.833 3.340 5.240 1.00 0.00 33 LEU A O 16
ATOM 15863 N N . GLU A 1 34 ? -5.854 2.813 4.374 1.00 0.00 34 GLU A N 16
ATOM 15864 C CA . GLU A 1 34 ? -6.554 3.880 5.070 1.00 0.00 34 GLU A CA 16
ATOM 15865 C C . GLU A 1 34 ? -6.556 3.618 6.578 1.00 0.00 34 GLU A C 16
ATOM 15866 O O . GLU A 1 34 ? -6.365 4.538 7.371 1.00 0.00 34 GLU A O 16
ATOM 15878 N N . GLU A 1 35 ? -6.773 2.359 6.927 1.00 0.00 35 GLU A N 16
ATOM 15879 C CA . GLU A 1 35 ? -6.802 1.965 8.325 1.00 0.00 35 GLU A CA 16
ATOM 15880 C C . GLU A 1 35 ? -5.482 2.329 9.007 1.00 0.00 35 GLU A C 16
ATOM 15881 O O . GLU A 1 35 ? -5.467 3.100 9.966 1.00 0.00 35 GLU A O 16
ATOM 15893 N N . LEU A 1 36 ? -4.406 1.758 8.486 1.00 0.00 36 LEU A N 16
ATOM 15894 C CA . LEU A 1 36 ? -3.084 2.014 9.032 1.00 0.00 36 LEU A CA 16
ATOM 15895 C C . LEU A 1 36 ? -2.880 3.523 9.178 1.00 0.00 36 LEU A C 16
ATOM 15896 O O . LEU A 1 36 ? -2.278 3.981 10.147 1.00 0.00 36 LEU A O 16
ATOM 15912 N N . LYS A 1 37 ? -3.394 4.254 8.200 1.00 0.00 37 LYS A N 16
ATOM 15913 C CA . LYS A 1 37 ? -3.276 5.702 8.207 1.00 0.00 37 LYS A CA 16
ATOM 15914 C C . LYS A 1 37 ? -3.936 6.258 9.470 1.00 0.00 37 LYS A C 16
ATOM 15915 O O . LYS A 1 37 ? -3.738 7.421 9.818 1.00 0.00 37 LYS A O 16
ATOM 15934 N N . ALA A 1 38 ? -4.706 5.400 10.123 1.00 0.00 38 ALA A N 16
ATOM 15935 C CA . ALA A 1 38 ? -5.396 5.790 11.340 1.00 0.00 38 ALA A CA 16
ATOM 15936 C C . ALA A 1 38 ? -4.831 4.995 12.519 1.00 0.00 38 ALA A C 16
ATOM 15937 O O . ALA A 1 38 ? -4.666 5.534 13.613 1.00 0.00 38 ALA A O 16
ATOM 15944 N N . LEU A 1 39 ? -4.550 3.728 12.257 1.00 0.00 39 LEU A N 16
ATOM 15945 C CA . LEU A 1 39 ? -4.006 2.854 13.282 1.00 0.00 39 LEU A CA 16
ATOM 15946 C C . LEU A 1 39 ? -2.740 3.485 13.866 1.00 0.00 39 LEU A C 16
ATOM 15947 O O . LEU A 1 39 ? -2.536 3.467 15.079 1.00 0.00 39 LEU A O 16
ATOM 15963 N N . GLY A 1 40 ? -1.924 4.029 12.975 1.00 0.00 40 GLY A N 16
ATOM 15964 C CA . GLY A 1 40 ? -0.684 4.664 13.387 1.00 0.00 40 GLY A CA 16
ATOM 15965 C C . GLY A 1 40 ? 0.342 4.652 12.252 1.00 0.00 40 GLY A C 16
ATOM 15966 O O . GLY A 1 40 ? 1.529 4.428 12.485 1.00 0.00 40 GLY A O 16
ATOM 15970 N N . PHE A 1 41 ? -0.153 4.894 11.047 1.00 0.00 41 PHE A N 16
ATOM 15971 C CA . PHE A 1 41 ? 0.705 4.914 9.875 1.00 0.00 41 PHE A CA 16
ATOM 15972 C C . PHE A 1 41 ? 0.196 5.917 8.838 1.00 0.00 41 PHE A C 16
ATOM 15973 O O . PHE A 1 41 ? -0.487 6.880 9.184 1.00 0.00 41 PHE A O 16
ATOM 15990 N N . ALA A 1 42 ? 0.546 5.656 7.587 1.00 0.00 42 ALA A N 16
ATOM 15991 C CA . ALA A 1 42 ? 0.133 6.524 6.498 1.00 0.00 42 ALA A CA 16
ATOM 15992 C C . ALA A 1 42 ? 0.712 5.996 5.183 1.00 0.00 42 ALA A C 16
ATOM 15993 O O . ALA A 1 42 ? -0.026 5.743 4.233 1.00 0.00 42 ALA A O 16
ATOM 16000 N N . ASN A 1 43 ? 2.028 5.846 5.172 1.00 0.00 43 ASN A N 16
ATOM 16001 C CA . ASN A 1 43 ? 2.715 5.354 3.990 1.00 0.00 43 ASN A CA 16
ATOM 16002 C C . ASN A 1 43 ? 1.892 4.228 3.359 1.00 0.00 43 ASN A C 16
ATOM 16003 O O . ASN A 1 43 ? 1.974 3.079 3.790 1.00 0.00 43 ASN A O 16
ATOM 16014 N N . ARG A 1 44 ? 1.119 4.598 2.349 1.00 0.00 44 ARG A N 16
ATOM 16015 C CA . ARG A 1 44 ? 0.282 3.634 1.655 1.00 0.00 44 ARG A CA 16
ATOM 16016 C C . ARG A 1 44 ? 1.148 2.570 0.979 1.00 0.00 44 ARG A C 16
ATOM 16017 O O . ARG A 1 44 ? 0.868 1.377 1.087 1.00 0.00 44 ARG A O 16
ATOM 16038 N N . ASP A 1 45 ? 2.182 3.039 0.297 1.00 0.00 45 ASP A N 16
ATOM 16039 C CA . ASP A 1 45 ? 3.091 2.142 -0.396 1.00 0.00 45 ASP A CA 16
ATOM 16040 C C . ASP A 1 45 ? 3.708 1.170 0.611 1.00 0.00 45 ASP A C 16
ATOM 16041 O O . ASP A 1 45 ? 3.689 -0.042 0.401 1.00 0.00 45 ASP A O 16
ATOM 16050 N N . ALA A 1 46 ? 4.241 1.738 1.682 1.00 0.00 46 ALA A N 16
ATOM 16051 C CA . ALA A 1 46 ? 4.864 0.936 2.722 1.00 0.00 46 ALA A CA 16
ATOM 16052 C C . ALA A 1 46 ? 3.815 0.009 3.342 1.00 0.00 46 ALA A C 16
ATOM 16053 O O . ALA A 1 46 ? 4.088 -1.164 3.590 1.00 0.00 46 ALA A O 16
ATOM 16060 N N . ASN A 1 47 ? 2.638 0.571 3.573 1.00 0.00 47 ASN A N 16
ATOM 16061 C CA . ASN A 1 47 ? 1.548 -0.190 4.159 1.00 0.00 47 ASN A CA 16
ATOM 16062 C C . ASN A 1 47 ? 1.207 -1.370 3.246 1.00 0.00 47 ASN A C 16
ATOM 16063 O O . ASN A 1 47 ? 0.988 -2.483 3.720 1.00 0.00 47 ASN A O 16
ATOM 16074 N N . LEU A 1 48 ? 1.173 -1.085 1.952 1.00 0.00 48 LEU A N 16
ATOM 16075 C CA . LEU A 1 48 ? 0.863 -2.108 0.968 1.00 0.00 48 LEU A CA 16
ATOM 16076 C C . LEU A 1 48 ? 2.006 -3.123 0.917 1.00 0.00 48 LEU A C 16
ATOM 16077 O O . LEU A 1 48 ? 1.809 -4.300 1.215 1.00 0.00 48 LEU A O 16
ATOM 16093 N N . GLN A 1 49 ? 3.176 -2.631 0.536 1.00 0.00 49 GLN A N 16
ATOM 16094 C CA . GLN A 1 49 ? 4.350 -3.481 0.442 1.00 0.00 49 GLN A CA 16
ATOM 16095 C C . GLN A 1 49 ? 4.376 -4.482 1.600 1.00 0.00 49 GLN A C 16
ATOM 16096 O O . GLN A 1 49 ? 4.820 -5.616 1.434 1.00 0.00 49 GLN A O 16
ATOM 16110 N N . ALA A 1 50 ? 3.893 -4.024 2.746 1.00 0.00 50 ALA A N 16
ATOM 16111 C CA . ALA A 1 50 ? 3.855 -4.865 3.930 1.00 0.00 50 ALA A CA 16
ATOM 16112 C C . ALA A 1 50 ? 2.650 -5.804 3.845 1.00 0.00 50 ALA A C 16
ATOM 16113 O O . ALA A 1 50 ? 2.790 -7.015 4.006 1.00 0.00 50 ALA A O 16
ATOM 16120 N N . LEU A 1 51 ? 1.493 -5.209 3.593 1.00 0.00 51 LEU A N 16
ATOM 16121 C CA . LEU A 1 51 ? 0.265 -5.977 3.485 1.00 0.00 51 LEU A CA 16
ATOM 16122 C C . LEU A 1 51 ? 0.468 -7.120 2.488 1.00 0.00 51 LEU A C 16
ATOM 16123 O O . LEU A 1 51 ? 0.341 -8.290 2.845 1.00 0.00 51 LEU A O 16
ATOM 16139 N N . VAL A 1 52 ? 0.782 -6.740 1.258 1.00 0.00 52 VAL A N 16
ATOM 16140 C CA . VAL A 1 52 ? 1.005 -7.718 0.207 1.00 0.00 52 VAL A CA 16
ATOM 16141 C C . VAL A 1 52 ? 2.021 -8.756 0.688 1.00 0.00 52 VAL A C 16
ATOM 16142 O O . VAL A 1 52 ? 2.000 -9.903 0.244 1.00 0.00 52 VAL A O 16
ATOM 16155 N N . ALA A 1 53 ? 2.885 -8.316 1.591 1.00 0.00 53 ALA A N 16
ATOM 16156 C CA . ALA A 1 53 ? 3.908 -9.192 2.138 1.00 0.00 53 ALA A CA 16
ATOM 16157 C C . ALA A 1 53 ? 3.249 -10.228 3.051 1.00 0.00 53 ALA A C 16
ATOM 16158 O O . ALA A 1 53 ? 3.603 -11.406 3.014 1.00 0.00 53 ALA A O 16
ATOM 16165 N N . THR A 1 54 ? 2.304 -9.752 3.848 1.00 0.00 54 THR A N 16
ATOM 16166 C CA . THR A 1 54 ? 1.594 -10.623 4.769 1.00 0.00 54 THR A CA 16
ATOM 16167 C C . THR A 1 54 ? 0.364 -11.229 4.089 1.00 0.00 54 THR A C 16
ATOM 16168 O O . THR A 1 54 ? -0.446 -11.890 4.737 1.00 0.00 54 THR A O 16
ATOM 16179 N N . ASP A 1 55 ? 0.264 -10.982 2.791 1.00 0.00 55 ASP A N 16
ATOM 16180 C CA . ASP A 1 55 ? -0.853 -11.495 2.016 1.00 0.00 55 ASP A CA 16
ATOM 16181 C C . ASP A 1 55 ? -2.104 -10.670 2.323 1.00 0.00 55 ASP A C 16
ATOM 16182 O O . ASP A 1 55 ? -3.215 -11.197 2.326 1.00 0.00 55 ASP A O 16
ATOM 16191 N N . GLY A 1 56 ? -1.881 -9.388 2.575 1.00 0.00 56 GLY A N 16
ATOM 16192 C CA . GLY A 1 56 ? -2.976 -8.484 2.883 1.00 0.00 56 GLY A CA 16
ATOM 16193 C C . GLY A 1 56 ? -3.380 -8.595 4.355 1.00 0.00 56 GLY A C 16
ATOM 16194 O O . GLY A 1 56 ? -4.560 -8.492 4.687 1.00 0.00 56 GLY A O 16
ATOM 16198 N N . ASP A 1 57 ? -2.378 -8.802 5.197 1.00 0.00 57 ASP A N 16
ATOM 16199 C CA . ASP A 1 57 ? -2.615 -8.927 6.625 1.00 0.00 57 ASP A CA 16
ATOM 16200 C C . ASP A 1 57 ? -2.208 -7.627 7.320 1.00 0.00 57 ASP A C 16
ATOM 16201 O O . ASP A 1 57 ? -1.060 -7.472 7.733 1.00 0.00 57 ASP A O 16
ATOM 16210 N N . ILE A 1 58 ? -3.173 -6.725 7.429 1.00 0.00 58 ILE A N 16
ATOM 16211 C CA . ILE A 1 58 ? -2.930 -5.442 8.068 1.00 0.00 58 ILE A CA 16
ATOM 16212 C C . ILE A 1 58 ? -2.357 -5.675 9.467 1.00 0.00 58 ILE A C 16
ATOM 16213 O O . ILE A 1 58 ? -1.441 -4.973 9.891 1.00 0.00 58 ILE A O 16
ATOM 16229 N N . HIS A 1 59 ? -2.922 -6.663 10.146 1.00 0.00 59 HIS A N 16
ATOM 16230 C CA . HIS A 1 59 ? -2.479 -6.996 11.489 1.00 0.00 59 HIS A CA 16
ATOM 16231 C C . HIS A 1 59 ? -0.975 -7.277 11.479 1.00 0.00 59 HIS A C 16
ATOM 16232 O O . HIS A 1 59 ? -0.215 -6.634 12.200 1.00 0.00 59 HIS A O 16
ATOM 16246 N N . ALA A 1 60 ? -0.591 -8.239 10.652 1.00 0.00 60 ALA A N 16
ATOM 16247 C CA . ALA A 1 60 ? 0.808 -8.613 10.538 1.00 0.00 60 ALA A CA 16
ATOM 16248 C C . ALA A 1 60 ? 1.585 -7.470 9.881 1.00 0.00 60 ALA A C 16
ATOM 16249 O O . ALA A 1 60 ? 2.788 -7.329 10.096 1.00 0.00 60 ALA A O 16
ATOM 16256 N N . ALA A 1 61 ? 0.866 -6.684 9.094 1.00 0.00 61 ALA A N 16
ATOM 16257 C CA . ALA A 1 61 ? 1.473 -5.558 8.405 1.00 0.00 61 ALA A CA 16
ATOM 16258 C C . ALA A 1 61 ? 1.925 -4.519 9.433 1.00 0.00 61 ALA A C 16
ATOM 16259 O O . ALA A 1 61 ? 3.015 -3.961 9.318 1.00 0.00 61 ALA A O 16
ATOM 16266 N N . ILE A 1 62 ? 1.065 -4.292 10.415 1.00 0.00 62 ILE A N 16
ATOM 16267 C CA . ILE A 1 62 ? 1.363 -3.330 11.462 1.00 0.00 62 ILE A CA 16
ATOM 16268 C C . ILE A 1 62 ? 2.754 -3.617 12.031 1.00 0.00 62 ILE A C 16
ATOM 16269 O O . ILE A 1 62 ? 3.679 -2.828 11.845 1.00 0.00 62 ILE A O 16
ATOM 16285 N N . GLU A 1 63 ? 2.858 -4.748 12.713 1.00 0.00 63 GLU A N 16
ATOM 16286 C CA . GLU A 1 63 ? 4.121 -5.148 13.311 1.00 0.00 63 GLU A CA 16
ATOM 16287 C C . GLU A 1 63 ? 5.270 -4.915 12.328 1.00 0.00 63 GLU A C 16
ATOM 16288 O O . GLU A 1 63 ? 6.312 -4.379 12.702 1.00 0.00 63 GLU A O 16
ATOM 16300 N N . MET A 1 64 ? 5.042 -5.331 11.091 1.00 0.00 64 MET A N 16
ATOM 16301 C CA . MET A 1 64 ? 6.045 -5.174 10.052 1.00 0.00 64 MET A CA 16
ATOM 16302 C C . MET A 1 64 ? 6.335 -3.695 9.788 1.00 0.00 64 MET A C 16
ATOM 16303 O O . MET A 1 64 ? 7.463 -3.329 9.460 1.00 0.00 64 MET A O 16
ATOM 16317 N N . LEU A 1 65 ? 5.298 -2.886 9.940 1.00 0.00 65 LEU A N 16
ATOM 16318 C CA . LEU A 1 65 ? 5.427 -1.455 9.722 1.00 0.00 65 LEU A CA 16
ATOM 16319 C C . LEU A 1 65 ? 5.947 -0.794 11.000 1.00 0.00 65 LEU A C 16
ATOM 16320 O O . LEU A 1 65 ? 6.552 0.276 10.948 1.00 0.00 65 LEU A O 16
ATOM 16336 N N . LEU A 1 66 ? 5.693 -1.458 12.118 1.00 0.00 66 LEU A N 16
ATOM 16337 C CA . LEU A 1 66 ? 6.129 -0.948 13.407 1.00 0.00 66 LEU A CA 16
ATOM 16338 C C . LEU A 1 66 ? 7.656 -0.866 13.428 1.00 0.00 66 LEU A C 16
ATOM 16339 O O . LEU A 1 66 ? 8.229 -0.082 14.184 1.00 0.00 66 LEU A O 16
ATOM 16355 N N . GLY A 1 67 ? 8.273 -1.687 12.591 1.00 0.00 67 GLY A N 16
ATOM 16356 C CA . GLY A 1 67 ? 9.723 -1.717 12.504 1.00 0.00 67 GLY A CA 16
ATOM 16357 C C . GLY A 1 67 ? 10.274 -3.058 12.991 1.00 0.00 67 GLY A C 16
ATOM 16358 O O . GLY A 1 67 ? 11.408 -3.134 13.462 1.00 0.00 67 GLY A O 16
ATOM 16362 N N . ALA A 1 68 ? 9.446 -4.084 12.861 1.00 0.00 68 ALA A N 16
ATOM 16363 C CA . ALA A 1 68 ? 9.836 -5.419 13.283 1.00 0.00 68 ALA A CA 16
ATOM 16364 C C . ALA A 1 68 ? 10.460 -6.160 12.099 1.00 0.00 68 ALA A C 16
ATOM 16365 O O . ALA A 1 68 ? 11.681 -6.279 12.011 1.00 0.00 68 ALA A O 16
ATOM 16372 N N . SER A 1 69 ? 9.594 -6.640 11.219 1.00 0.00 69 SER A N 16
ATOM 16373 C CA . SER A 1 69 ? 10.045 -7.367 10.044 1.00 0.00 69 SER A CA 16
ATOM 16374 C C . SER A 1 69 ? 10.026 -6.448 8.821 1.00 0.00 69 SER A C 16
ATOM 16375 O O . SER A 1 69 ? 9.660 -5.278 8.924 1.00 0.00 69 SER A O 16
ATOM 16383 N N . GLY A 1 70 ? 10.426 -7.012 7.691 1.00 0.00 70 GLY A N 16
ATOM 16384 C CA . GLY A 1 70 ? 10.459 -6.258 6.449 1.00 0.00 70 GLY A CA 16
ATOM 16385 C C . GLY A 1 70 ? 11.712 -6.594 5.637 1.00 0.00 70 GLY A C 16
ATOM 16386 O O . GLY A 1 70 ? 12.044 -7.765 5.458 1.00 0.00 70 GLY A O 16
ATOM 16390 N N . PRO A 1 71 ? 12.390 -5.519 5.155 1.00 0.00 71 PRO A N 16
ATOM 16391 C CA . PRO A 1 71 ? 13.598 -5.688 4.366 1.00 0.00 71 PRO A CA 16
ATOM 16392 C C . PRO A 1 71 ? 14.782 -6.080 5.253 1.00 0.00 71 PRO A C 16
ATOM 16393 O O . PRO A 1 71 ? 15.475 -5.216 5.787 1.00 0.00 71 PRO A O 16
ATOM 16404 N N . SER A 1 72 ? 14.977 -7.384 5.382 1.00 0.00 72 SER A N 16
ATOM 16405 C CA . SER A 1 72 ? 16.064 -7.902 6.195 1.00 0.00 72 SER A CA 16
ATOM 16406 C C . SER A 1 72 ? 17.296 -8.151 5.323 1.00 0.00 72 SER A C 16
ATOM 16407 O O . SER A 1 72 ? 17.184 -8.279 4.105 1.00 0.00 72 SER A O 16
ATOM 16415 N N . SER A 1 73 ? 18.445 -8.212 5.981 1.00 0.00 73 SER A N 16
ATOM 16416 C CA . SER A 1 73 ? 19.697 -8.443 5.282 1.00 0.00 73 SER A CA 16
ATOM 16417 C C . SER A 1 73 ? 20.121 -9.905 5.437 1.00 0.00 73 SER A C 16
ATOM 16418 O O . SER A 1 73 ? 19.878 -10.519 6.475 1.00 0.00 73 SER A O 16
ATOM 16426 N N . GLY A 1 74 ? 20.747 -10.421 4.390 1.00 0.00 74 GLY A N 16
ATOM 16427 C CA . GLY A 1 74 ? 21.207 -11.800 4.397 1.00 0.00 74 GLY A CA 16
ATOM 16428 C C . GLY A 1 74 ? 20.030 -12.769 4.524 1.00 0.00 74 GLY A C 16
ATOM 16429 O O . GLY A 1 74 ? 19.632 -13.400 3.546 1.00 0.00 74 GLY A O 16
ATOM 16433 N N . GLY A 1 1 ? 29.474 -8.030 7.114 1.00 0.00 1 GLY A N 17
ATOM 16434 C CA . GLY A 1 1 ? 28.504 -7.751 6.069 1.00 0.00 1 GLY A CA 17
ATOM 16435 C C . GLY A 1 1 ? 27.078 -8.000 6.564 1.00 0.00 1 GLY A C 17
ATOM 16436 O O . GLY A 1 1 ? 26.876 -8.418 7.703 1.00 0.00 1 GLY A O 17
ATOM 16440 N N . SER A 1 2 ? 26.125 -7.731 5.684 1.00 0.00 2 SER A N 17
ATOM 16441 C CA . SER A 1 2 ? 24.723 -7.920 6.017 1.00 0.00 2 SER A CA 17
ATOM 16442 C C . SER A 1 2 ? 24.001 -8.619 4.864 1.00 0.00 2 SER A C 17
ATOM 16443 O O . SER A 1 2 ? 23.471 -7.962 3.969 1.00 0.00 2 SER A O 17
ATOM 16451 N N . SER A 1 3 ? 24.001 -9.943 4.923 1.00 0.00 3 SER A N 17
ATOM 16452 C CA . SER A 1 3 ? 23.352 -10.738 3.895 1.00 0.00 3 SER A CA 17
ATOM 16453 C C . SER A 1 3 ? 22.976 -12.112 4.455 1.00 0.00 3 SER A C 17
ATOM 16454 O O . SER A 1 3 ? 21.805 -12.489 4.449 1.00 0.00 3 SER A O 17
ATOM 16462 N N . GLY A 1 4 ? 23.991 -12.822 4.926 1.00 0.00 4 GLY A N 17
ATOM 16463 C CA . GLY A 1 4 ? 23.782 -14.145 5.489 1.00 0.00 4 GLY A CA 17
ATOM 16464 C C . GLY A 1 4 ? 23.462 -15.163 4.392 1.00 0.00 4 GLY A C 17
ATOM 16465 O O . GLY A 1 4 ? 22.989 -14.795 3.317 1.00 0.00 4 GLY A O 17
ATOM 16469 N N . SER A 1 5 ? 23.734 -16.422 4.700 1.00 0.00 5 SER A N 17
ATOM 16470 C CA . SER A 1 5 ? 23.482 -17.496 3.754 1.00 0.00 5 SER A CA 17
ATOM 16471 C C . SER A 1 5 ? 22.011 -17.911 3.815 1.00 0.00 5 SER A C 17
ATOM 16472 O O . SER A 1 5 ? 21.438 -18.025 4.897 1.00 0.00 5 SER A O 17
ATOM 16480 N N . SER A 1 6 ? 21.442 -18.127 2.638 1.00 0.00 6 SER A N 17
ATOM 16481 C CA . SER A 1 6 ? 20.048 -18.528 2.543 1.00 0.00 6 SER A CA 17
ATOM 16482 C C . SER A 1 6 ? 19.143 -17.392 3.025 1.00 0.00 6 SER A C 17
ATOM 16483 O O . SER A 1 6 ? 19.127 -17.067 4.211 1.00 0.00 6 SER A O 17
ATOM 16491 N N . GLY A 1 7 ? 18.411 -16.820 2.080 1.00 0.00 7 GLY A N 17
ATOM 16492 C CA . GLY A 1 7 ? 17.506 -15.728 2.393 1.00 0.00 7 GLY A CA 17
ATOM 16493 C C . GLY A 1 7 ? 17.059 -15.004 1.121 1.00 0.00 7 GLY A C 17
ATOM 16494 O O . GLY A 1 7 ? 16.811 -15.638 0.097 1.00 0.00 7 GLY A O 17
ATOM 16498 N N . ALA A 1 8 ? 16.969 -13.687 1.229 1.00 0.00 8 ALA A N 17
ATOM 16499 C CA . ALA A 1 8 ? 16.556 -12.870 0.100 1.00 0.00 8 ALA A CA 17
ATOM 16500 C C . ALA A 1 8 ? 15.120 -13.231 -0.287 1.00 0.00 8 ALA A C 17
ATOM 16501 O O . ALA A 1 8 ? 14.886 -14.248 -0.937 1.00 0.00 8 ALA A O 17
ATOM 16508 N N . ARG A 1 9 ? 14.197 -12.378 0.131 1.00 0.00 9 ARG A N 17
ATOM 16509 C CA . ARG A 1 9 ? 12.790 -12.594 -0.164 1.00 0.00 9 ARG A CA 17
ATOM 16510 C C . ARG A 1 9 ? 12.344 -11.689 -1.314 1.00 0.00 9 ARG A C 17
ATOM 16511 O O . ARG A 1 9 ? 12.795 -10.550 -1.424 1.00 0.00 9 ARG A O 17
ATOM 16532 N N . ALA A 1 10 ? 11.462 -12.230 -2.142 1.00 0.00 10 ALA A N 17
ATOM 16533 C CA . ALA A 1 10 ? 10.950 -11.486 -3.280 1.00 0.00 10 ALA A CA 17
ATOM 16534 C C . ALA A 1 10 ? 12.096 -11.193 -4.250 1.00 0.00 10 ALA A C 17
ATOM 16535 O O . ALA A 1 10 ? 12.888 -10.280 -4.022 1.00 0.00 10 ALA A O 17
ATOM 16542 N N . CYS A 1 11 ? 12.147 -11.984 -5.312 1.00 0.00 11 CYS A N 17
ATOM 16543 C CA . CYS A 1 11 ? 13.183 -11.820 -6.317 1.00 0.00 11 CYS A CA 17
ATOM 16544 C C . CYS A 1 11 ? 13.013 -12.921 -7.366 1.00 0.00 11 CYS A C 17
ATOM 16545 O O . CYS A 1 11 ? 13.113 -14.106 -7.049 1.00 0.00 11 CYS A O 17
ATOM 16553 N N . SER A 1 12 ? 12.759 -12.492 -8.593 1.00 0.00 12 SER A N 17
ATOM 16554 C CA . SER A 1 12 ? 12.575 -13.427 -9.690 1.00 0.00 12 SER A CA 17
ATOM 16555 C C . SER A 1 12 ? 12.395 -12.663 -11.004 1.00 0.00 12 SER A C 17
ATOM 16556 O O . SER A 1 12 ? 11.699 -11.649 -11.046 1.00 0.00 12 SER A O 17
ATOM 16564 N N . GLN A 1 13 ? 13.033 -13.179 -12.043 1.00 0.00 13 GLN A N 17
ATOM 16565 C CA . GLN A 1 13 ? 12.953 -12.559 -13.355 1.00 0.00 13 GLN A CA 17
ATOM 16566 C C . GLN A 1 13 ? 13.789 -13.345 -14.366 1.00 0.00 13 GLN A C 17
ATOM 16567 O O . GLN A 1 13 ? 14.725 -14.049 -13.990 1.00 0.00 13 GLN A O 17
ATOM 16581 N N . SER A 1 14 ? 13.420 -13.200 -15.631 1.00 0.00 14 SER A N 17
ATOM 16582 C CA . SER A 1 14 ? 14.124 -13.889 -16.699 1.00 0.00 14 SER A CA 17
ATOM 16583 C C . SER A 1 14 ? 13.564 -13.458 -18.057 1.00 0.00 14 SER A C 17
ATOM 16584 O O . SER A 1 14 ? 14.289 -12.908 -18.885 1.00 0.00 14 SER A O 17
ATOM 16592 N N . SER A 1 15 ? 12.280 -13.724 -18.243 1.00 0.00 15 SER A N 17
ATOM 16593 C CA . SER A 1 15 ? 11.615 -13.370 -19.486 1.00 0.00 15 SER A CA 17
ATOM 16594 C C . SER A 1 15 ? 10.147 -13.035 -19.217 1.00 0.00 15 SER A C 17
ATOM 16595 O O . SER A 1 15 ? 9.677 -13.152 -18.086 1.00 0.00 15 SER A O 17
ATOM 16603 N N . GLN A 1 16 ? 9.463 -12.625 -20.275 1.00 0.00 16 GLN A N 17
ATOM 16604 C CA . GLN A 1 16 ? 8.058 -12.272 -20.167 1.00 0.00 16 GLN A CA 17
ATOM 16605 C C . GLN A 1 16 ? 7.321 -13.287 -19.291 1.00 0.00 16 GLN A C 17
ATOM 16606 O O . GLN A 1 16 ? 7.361 -14.487 -19.558 1.00 0.00 16 GLN A O 17
ATOM 16620 N N . THR A 1 17 ? 6.666 -12.768 -18.263 1.00 0.00 17 THR A N 17
ATOM 16621 C CA . THR A 1 17 ? 5.921 -13.614 -17.346 1.00 0.00 17 THR A CA 17
ATOM 16622 C C . THR A 1 17 ? 4.860 -12.796 -16.608 1.00 0.00 17 THR A C 17
ATOM 16623 O O . THR A 1 17 ? 4.704 -12.924 -15.395 1.00 0.00 17 THR A O 17
ATOM 16634 N N . ALA A 1 18 ? 4.156 -11.973 -17.372 1.00 0.00 18 ALA A N 17
ATOM 16635 C CA . ALA A 1 18 ? 3.114 -11.134 -16.806 1.00 0.00 18 ALA A CA 17
ATOM 16636 C C . ALA A 1 18 ? 3.749 -10.089 -15.886 1.00 0.00 18 ALA A C 17
ATOM 16637 O O . ALA A 1 18 ? 4.970 -9.944 -15.855 1.00 0.00 18 ALA A O 17
ATOM 16644 N N . LEU A 1 19 ? 2.891 -9.388 -15.159 1.00 0.00 19 LEU A N 17
ATOM 16645 C CA . LEU A 1 19 ? 3.353 -8.361 -14.241 1.00 0.00 19 LEU A CA 17
ATOM 16646 C C . LEU A 1 19 ? 2.694 -8.570 -12.876 1.00 0.00 19 LEU A C 17
ATOM 16647 O O . LEU A 1 19 ? 1.665 -9.236 -12.774 1.00 0.00 19 LEU A O 17
ATOM 16663 N N . PRO A 1 20 ? 3.332 -7.974 -11.833 1.00 0.00 20 PRO A N 17
ATOM 16664 C CA . PRO A 1 20 ? 2.819 -8.088 -10.478 1.00 0.00 20 PRO A CA 17
ATOM 16665 C C . PRO A 1 20 ? 1.589 -7.199 -10.280 1.00 0.00 20 PRO A C 17
ATOM 16666 O O . PRO A 1 20 ? 1.030 -7.141 -9.186 1.00 0.00 20 PRO A O 17
ATOM 16677 N N . THR A 1 21 ? 1.205 -6.528 -11.356 1.00 0.00 21 THR A N 17
ATOM 16678 C CA . THR A 1 21 ? 0.052 -5.645 -11.315 1.00 0.00 21 THR A CA 17
ATOM 16679 C C . THR A 1 21 ? 0.077 -4.793 -10.044 1.00 0.00 21 THR A C 17
ATOM 16680 O O . THR A 1 21 ? -0.423 -5.213 -9.002 1.00 0.00 21 THR A O 17
ATOM 16691 N N . SER A 1 22 ? 0.665 -3.613 -10.172 1.00 0.00 22 SER A N 17
ATOM 16692 C CA . SER A 1 22 ? 0.763 -2.699 -9.047 1.00 0.00 22 SER A CA 17
ATOM 16693 C C . SER A 1 22 ? -0.597 -2.050 -8.781 1.00 0.00 22 SER A C 17
ATOM 16694 O O . SER A 1 22 ? -0.849 -1.557 -7.683 1.00 0.00 22 SER A O 17
ATOM 16702 N N . LEU A 1 23 ? -1.437 -2.070 -9.805 1.00 0.00 23 LEU A N 17
ATOM 16703 C CA . LEU A 1 23 ? -2.765 -1.490 -9.696 1.00 0.00 23 LEU A CA 17
ATOM 16704 C C . LEU A 1 23 ? -3.752 -2.567 -9.241 1.00 0.00 23 LEU A C 17
ATOM 16705 O O . LEU A 1 23 ? -4.961 -2.416 -9.409 1.00 0.00 23 LEU A O 17
ATOM 16721 N N . PHE A 1 24 ? -3.200 -3.630 -8.675 1.00 0.00 24 PHE A N 17
ATOM 16722 C CA . PHE A 1 24 ? -4.016 -4.731 -8.195 1.00 0.00 24 PHE A CA 17
ATOM 16723 C C . PHE A 1 24 ? -3.875 -4.900 -6.681 1.00 0.00 24 PHE A C 17
ATOM 16724 O O . PHE A 1 24 ? -4.447 -5.821 -6.100 1.00 0.00 24 PHE A O 17
ATOM 16741 N N . THR A 1 25 ? -3.110 -3.997 -6.086 1.00 0.00 25 THR A N 17
ATOM 16742 C CA . THR A 1 25 ? -2.886 -4.034 -4.651 1.00 0.00 25 THR A CA 17
ATOM 16743 C C . THR A 1 25 ? -3.516 -2.811 -3.981 1.00 0.00 25 THR A C 17
ATOM 16744 O O . THR A 1 25 ? -3.794 -2.830 -2.783 1.00 0.00 25 THR A O 17
ATOM 16755 N N . GLU A 1 26 ? -3.723 -1.778 -4.784 1.00 0.00 26 GLU A N 17
ATOM 16756 C CA . GLU A 1 26 ? -4.315 -0.549 -4.284 1.00 0.00 26 GLU A CA 17
ATOM 16757 C C . GLU A 1 26 ? -5.839 -0.605 -4.407 1.00 0.00 26 GLU A C 17
ATOM 16758 O O . GLU A 1 26 ? -6.515 0.412 -4.258 1.00 0.00 26 GLU A O 17
ATOM 16770 N N . GLY A 1 27 ? -6.335 -1.803 -4.679 1.00 0.00 27 GLY A N 17
ATOM 16771 C CA . GLY A 1 27 ? -7.767 -2.005 -4.824 1.00 0.00 27 GLY A CA 17
ATOM 16772 C C . GLY A 1 27 ? -8.284 -3.017 -3.800 1.00 0.00 27 GLY A C 17
ATOM 16773 O O . GLY A 1 27 ? -9.397 -2.879 -3.294 1.00 0.00 27 GLY A O 17
ATOM 16777 N N . ARG A 1 28 ? -7.453 -4.011 -3.525 1.00 0.00 28 ARG A N 17
ATOM 16778 C CA . ARG A 1 28 ? -7.813 -5.045 -2.570 1.00 0.00 28 ARG A CA 17
ATOM 16779 C C . ARG A 1 28 ? -7.819 -4.477 -1.150 1.00 0.00 28 ARG A C 17
ATOM 16780 O O . ARG A 1 28 ? -8.881 -4.271 -0.564 1.00 0.00 28 ARG A O 17
ATOM 16801 N N . TYR A 1 29 ? -6.620 -4.241 -0.636 1.00 0.00 29 TYR A N 17
ATOM 16802 C CA . TYR A 1 29 ? -6.474 -3.701 0.705 1.00 0.00 29 TYR A CA 17
ATOM 16803 C C . TYR A 1 29 ? -6.501 -2.171 0.686 1.00 0.00 29 TYR A C 17
ATOM 16804 O O . TYR A 1 29 ? -5.739 -1.525 1.404 1.00 0.00 29 TYR A O 17
ATOM 16822 N N . GLN A 1 30 ? -7.386 -1.637 -0.142 1.00 0.00 30 GLN A N 17
ATOM 16823 C CA . GLN A 1 30 ? -7.522 -0.196 -0.264 1.00 0.00 30 GLN A CA 17
ATOM 16824 C C . GLN A 1 30 ? -7.862 0.422 1.094 1.00 0.00 30 GLN A C 17
ATOM 16825 O O . GLN A 1 30 ? -7.235 1.393 1.513 1.00 0.00 30 GLN A O 17
ATOM 16839 N N . GLN A 1 31 ? -8.855 -0.167 1.744 1.00 0.00 31 GLN A N 17
ATOM 16840 C CA . GLN A 1 31 ? -9.286 0.313 3.046 1.00 0.00 31 GLN A CA 17
ATOM 16841 C C . GLN A 1 31 ? -8.165 0.144 4.072 1.00 0.00 31 GLN A C 17
ATOM 16842 O O . GLN A 1 31 ? -7.985 0.990 4.947 1.00 0.00 31 GLN A O 17
ATOM 16856 N N . GLU A 1 32 ? -7.439 -0.956 3.932 1.00 0.00 32 GLU A N 17
ATOM 16857 C CA . GLU A 1 32 ? -6.339 -1.248 4.836 1.00 0.00 32 GLU A CA 17
ATOM 16858 C C . GLU A 1 32 ? -5.395 -0.047 4.928 1.00 0.00 32 GLU A C 17
ATOM 16859 O O . GLU A 1 32 ? -5.176 0.494 6.010 1.00 0.00 32 GLU A O 17
ATOM 16871 N N . LEU A 1 33 ? -4.860 0.333 3.776 1.00 0.00 33 LEU A N 17
ATOM 16872 C CA . LEU A 1 33 ? -3.944 1.459 3.713 1.00 0.00 33 LEU A CA 17
ATOM 16873 C C . LEU A 1 33 ? -4.536 2.637 4.490 1.00 0.00 33 LEU A C 17
ATOM 16874 O O . LEU A 1 33 ? -3.817 3.344 5.195 1.00 0.00 33 LEU A O 17
ATOM 16890 N N . GLU A 1 34 ? -5.840 2.812 4.334 1.00 0.00 34 GLU A N 17
ATOM 16891 C CA . GLU A 1 34 ? -6.536 3.892 5.012 1.00 0.00 34 GLU A CA 17
ATOM 16892 C C . GLU A 1 34 ? -6.570 3.638 6.521 1.00 0.00 34 GLU A C 17
ATOM 16893 O O . GLU A 1 34 ? -6.431 4.567 7.314 1.00 0.00 34 GLU A O 17
ATOM 16905 N N . GLU A 1 35 ? -6.755 2.373 6.871 1.00 0.00 35 GLU A N 17
ATOM 16906 C CA . GLU A 1 35 ? -6.809 1.985 8.270 1.00 0.00 35 GLU A CA 17
ATOM 16907 C C . GLU A 1 35 ? -5.502 2.355 8.974 1.00 0.00 35 GLU A C 17
ATOM 16908 O O . GLU A 1 35 ? -5.506 3.117 9.940 1.00 0.00 35 GLU A O 17
ATOM 16920 N N . LEU A 1 36 ? -4.413 1.798 8.463 1.00 0.00 36 LEU A N 17
ATOM 16921 C CA . LEU A 1 36 ? -3.102 2.060 9.031 1.00 0.00 36 LEU A CA 17
ATOM 16922 C C . LEU A 1 36 ? -2.914 3.570 9.195 1.00 0.00 36 LEU A C 17
ATOM 16923 O O . LEU A 1 36 ? -2.321 4.022 10.173 1.00 0.00 36 LEU A O 17
ATOM 16939 N N . LYS A 1 37 ? -3.430 4.307 8.222 1.00 0.00 37 LYS A N 17
ATOM 16940 C CA . LYS A 1 37 ? -3.327 5.756 8.247 1.00 0.00 37 LYS A CA 17
ATOM 16941 C C . LYS A 1 37 ? -4.001 6.290 9.512 1.00 0.00 37 LYS A C 17
ATOM 16942 O O . LYS A 1 37 ? -3.817 7.451 9.875 1.00 0.00 37 LYS A O 17
ATOM 16961 N N . ALA A 1 38 ? -4.768 5.417 10.149 1.00 0.00 38 ALA A N 17
ATOM 16962 C CA . ALA A 1 38 ? -5.471 5.786 11.366 1.00 0.00 38 ALA A CA 17
ATOM 16963 C C . ALA A 1 38 ? -4.906 4.983 12.539 1.00 0.00 38 ALA A C 17
ATOM 16964 O O . ALA A 1 38 ? -4.755 5.510 13.641 1.00 0.00 38 ALA A O 17
ATOM 16971 N N . LEU A 1 39 ? -4.609 3.722 12.263 1.00 0.00 39 LEU A N 17
ATOM 16972 C CA . LEU A 1 39 ? -4.064 2.841 13.282 1.00 0.00 39 LEU A CA 17
ATOM 16973 C C . LEU A 1 39 ? -2.806 3.475 13.879 1.00 0.00 39 LEU A C 17
ATOM 16974 O O . LEU A 1 39 ? -2.606 3.443 15.092 1.00 0.00 39 LEU A O 17
ATOM 16990 N N . GLY A 1 40 ? -1.991 4.036 12.999 1.00 0.00 40 GLY A N 17
ATOM 16991 C CA . GLY A 1 40 ? -0.757 4.677 13.423 1.00 0.00 40 GLY A CA 17
ATOM 16992 C C . GLY A 1 40 ? 0.286 4.653 12.304 1.00 0.00 40 GLY A C 17
ATOM 16993 O O . GLY A 1 40 ? 1.469 4.430 12.559 1.00 0.00 40 GLY A O 17
ATOM 16997 N N . PHE A 1 41 ? -0.190 4.885 11.090 1.00 0.00 41 PHE A N 17
ATOM 16998 C CA . PHE A 1 41 ? 0.688 4.893 9.931 1.00 0.00 41 PHE A CA 17
ATOM 16999 C C . PHE A 1 41 ? 0.220 5.918 8.896 1.00 0.00 41 PHE A C 17
ATOM 17000 O O . PHE A 1 41 ? -0.496 6.861 9.231 1.00 0.00 41 PHE A O 17
ATOM 17017 N N . ALA A 1 42 ? 0.643 5.699 7.660 1.00 0.00 42 ALA A N 17
ATOM 17018 C CA . ALA A 1 42 ? 0.276 6.592 6.574 1.00 0.00 42 ALA A CA 17
ATOM 17019 C C . ALA A 1 42 ? 0.834 6.044 5.259 1.00 0.00 42 ALA A C 17
ATOM 17020 O O . ALA A 1 42 ? 0.082 5.795 4.318 1.00 0.00 42 ALA A O 17
ATOM 17027 N N . ASN A 1 43 ? 2.147 5.872 5.236 1.00 0.00 43 ASN A N 17
ATOM 17028 C CA . ASN A 1 43 ? 2.814 5.358 4.052 1.00 0.00 43 ASN A CA 17
ATOM 17029 C C . ASN A 1 43 ? 1.966 4.243 3.438 1.00 0.00 43 ASN A C 17
ATOM 17030 O O . ASN A 1 43 ? 2.029 3.096 3.878 1.00 0.00 43 ASN A O 17
ATOM 17041 N N . ARG A 1 44 ? 1.192 4.618 2.430 1.00 0.00 44 ARG A N 17
ATOM 17042 C CA . ARG A 1 44 ? 0.333 3.663 1.751 1.00 0.00 44 ARG A CA 17
ATOM 17043 C C . ARG A 1 44 ? 1.176 2.616 1.020 1.00 0.00 44 ARG A C 17
ATOM 17044 O O . ARG A 1 44 ? 0.860 1.427 1.052 1.00 0.00 44 ARG A O 17
ATOM 17065 N N . ASP A 1 45 ? 2.232 3.095 0.379 1.00 0.00 45 ASP A N 17
ATOM 17066 C CA . ASP A 1 45 ? 3.122 2.215 -0.358 1.00 0.00 45 ASP A CA 17
ATOM 17067 C C . ASP A 1 45 ? 3.747 1.204 0.606 1.00 0.00 45 ASP A C 17
ATOM 17068 O O . ASP A 1 45 ? 3.730 0.002 0.348 1.00 0.00 45 ASP A O 17
ATOM 17077 N N . ALA A 1 46 ? 4.284 1.729 1.698 1.00 0.00 46 ALA A N 17
ATOM 17078 C CA . ALA A 1 46 ? 4.913 0.888 2.702 1.00 0.00 46 ALA A CA 17
ATOM 17079 C C . ALA A 1 46 ? 3.858 -0.026 3.329 1.00 0.00 46 ALA A C 17
ATOM 17080 O O . ALA A 1 46 ? 4.120 -1.200 3.582 1.00 0.00 46 ALA A O 17
ATOM 17087 N N . ASN A 1 47 ? 2.687 0.549 3.562 1.00 0.00 47 ASN A N 17
ATOM 17088 C CA . ASN A 1 47 ? 1.591 -0.199 4.155 1.00 0.00 47 ASN A CA 17
ATOM 17089 C C . ASN A 1 47 ? 1.220 -1.366 3.237 1.00 0.00 47 ASN A C 17
ATOM 17090 O O . ASN A 1 47 ? 0.911 -2.458 3.710 1.00 0.00 47 ASN A O 17
ATOM 17101 N N . LEU A 1 48 ? 1.263 -1.094 1.941 1.00 0.00 48 LEU A N 17
ATOM 17102 C CA . LEU A 1 48 ? 0.935 -2.107 0.953 1.00 0.00 48 LEU A CA 17
ATOM 17103 C C . LEU A 1 48 ? 2.055 -3.149 0.906 1.00 0.00 48 LEU A C 17
ATOM 17104 O O . LEU A 1 48 ? 1.831 -4.320 1.208 1.00 0.00 48 LEU A O 17
ATOM 17120 N N . GLN A 1 49 ? 3.236 -2.685 0.525 1.00 0.00 49 GLN A N 17
ATOM 17121 C CA . GLN A 1 49 ? 4.391 -3.562 0.434 1.00 0.00 49 GLN A CA 17
ATOM 17122 C C . GLN A 1 49 ? 4.392 -4.559 1.594 1.00 0.00 49 GLN A C 17
ATOM 17123 O O . GLN A 1 49 ? 4.783 -5.713 1.425 1.00 0.00 49 GLN A O 17
ATOM 17137 N N . ALA A 1 50 ? 3.949 -4.079 2.747 1.00 0.00 50 ALA A N 17
ATOM 17138 C CA . ALA A 1 50 ? 3.893 -4.914 3.934 1.00 0.00 50 ALA A CA 17
ATOM 17139 C C . ALA A 1 50 ? 2.662 -5.818 3.860 1.00 0.00 50 ALA A C 17
ATOM 17140 O O . ALA A 1 50 ? 2.764 -7.030 4.048 1.00 0.00 50 ALA A O 17
ATOM 17147 N N . LEU A 1 51 ? 1.525 -5.195 3.584 1.00 0.00 51 LEU A N 17
ATOM 17148 C CA . LEU A 1 51 ? 0.275 -5.929 3.482 1.00 0.00 51 LEU A CA 17
ATOM 17149 C C . LEU A 1 51 ? 0.465 -7.123 2.545 1.00 0.00 51 LEU A C 17
ATOM 17150 O O . LEU A 1 51 ? 0.282 -8.270 2.950 1.00 0.00 51 LEU A O 17
ATOM 17166 N N . VAL A 1 52 ? 0.829 -6.813 1.309 1.00 0.00 52 VAL A N 17
ATOM 17167 C CA . VAL A 1 52 ? 1.045 -7.846 0.311 1.00 0.00 52 VAL A CA 17
ATOM 17168 C C . VAL A 1 52 ? 2.060 -8.860 0.844 1.00 0.00 52 VAL A C 17
ATOM 17169 O O . VAL A 1 52 ? 2.029 -10.031 0.468 1.00 0.00 52 VAL A O 17
ATOM 17182 N N . ALA A 1 53 ? 2.935 -8.373 1.711 1.00 0.00 53 ALA A N 17
ATOM 17183 C CA . ALA A 1 53 ? 3.957 -9.222 2.300 1.00 0.00 53 ALA A CA 17
ATOM 17184 C C . ALA A 1 53 ? 3.299 -10.212 3.263 1.00 0.00 53 ALA A C 17
ATOM 17185 O O . ALA A 1 53 ? 3.780 -11.331 3.433 1.00 0.00 53 ALA A O 17
ATOM 17192 N N . THR A 1 54 ? 2.209 -9.763 3.868 1.00 0.00 54 THR A N 17
ATOM 17193 C CA . THR A 1 54 ? 1.480 -10.596 4.810 1.00 0.00 54 THR A CA 17
ATOM 17194 C C . THR A 1 54 ? 0.220 -11.164 4.155 1.00 0.00 54 THR A C 17
ATOM 17195 O O . THR A 1 54 ? -0.670 -11.665 4.842 1.00 0.00 54 THR A O 17
ATOM 17206 N N . ASP A 1 55 ? 0.183 -11.068 2.834 1.00 0.00 55 ASP A N 17
ATOM 17207 C CA . ASP A 1 55 ? -0.953 -11.567 2.079 1.00 0.00 55 ASP A CA 17
ATOM 17208 C C . ASP A 1 55 ? -2.176 -10.694 2.370 1.00 0.00 55 ASP A C 17
ATOM 17209 O O . ASP A 1 55 ? -3.306 -11.179 2.357 1.00 0.00 55 ASP A O 17
ATOM 17218 N N . GLY A 1 56 ? -1.908 -9.422 2.627 1.00 0.00 56 GLY A N 17
ATOM 17219 C CA . GLY A 1 56 ? -2.972 -8.478 2.921 1.00 0.00 56 GLY A CA 17
ATOM 17220 C C . GLY A 1 56 ? -3.421 -8.594 4.379 1.00 0.00 56 GLY A C 17
ATOM 17221 O O . GLY A 1 56 ? -4.604 -8.447 4.682 1.00 0.00 56 GLY A O 17
ATOM 17225 N N . ASP A 1 57 ? -2.451 -8.856 5.244 1.00 0.00 57 ASP A N 17
ATOM 17226 C CA . ASP A 1 57 ? -2.731 -8.994 6.663 1.00 0.00 57 ASP A CA 17
ATOM 17227 C C . ASP A 1 57 ? -2.287 -7.724 7.391 1.00 0.00 57 ASP A C 17
ATOM 17228 O O . ASP A 1 57 ? -1.187 -7.671 7.940 1.00 0.00 57 ASP A O 17
ATOM 17237 N N . ILE A 1 58 ? -3.165 -6.732 7.373 1.00 0.00 58 ILE A N 17
ATOM 17238 C CA . ILE A 1 58 ? -2.877 -5.465 8.025 1.00 0.00 58 ILE A CA 17
ATOM 17239 C C . ILE A 1 58 ? -2.331 -5.732 9.429 1.00 0.00 58 ILE A C 17
ATOM 17240 O O . ILE A 1 58 ? -1.452 -5.015 9.904 1.00 0.00 58 ILE A O 17
ATOM 17256 N N . HIS A 1 59 ? -2.875 -6.766 10.054 1.00 0.00 59 HIS A N 17
ATOM 17257 C CA . HIS A 1 59 ? -2.454 -7.136 11.395 1.00 0.00 59 HIS A CA 17
ATOM 17258 C C . HIS A 1 59 ? -0.955 -7.440 11.396 1.00 0.00 59 HIS A C 17
ATOM 17259 O O . HIS A 1 59 ? -0.193 -6.821 12.137 1.00 0.00 59 HIS A O 17
ATOM 17273 N N . ALA A 1 60 ? -0.576 -8.393 10.557 1.00 0.00 60 ALA A N 17
ATOM 17274 C CA . ALA A 1 60 ? 0.819 -8.787 10.452 1.00 0.00 60 ALA A CA 17
ATOM 17275 C C . ALA A 1 60 ? 1.603 -7.683 9.740 1.00 0.00 60 ALA A C 17
ATOM 17276 O O . ALA A 1 60 ? 2.833 -7.664 9.781 1.00 0.00 60 ALA A O 17
ATOM 17283 N N . ALA A 1 61 ? 0.860 -6.790 9.103 1.00 0.00 61 ALA A N 17
ATOM 17284 C CA . ALA A 1 61 ? 1.471 -5.685 8.382 1.00 0.00 61 ALA A CA 17
ATOM 17285 C C . ALA A 1 61 ? 1.905 -4.609 9.380 1.00 0.00 61 ALA A C 17
ATOM 17286 O O . ALA A 1 61 ? 2.961 -4.000 9.220 1.00 0.00 61 ALA A O 17
ATOM 17293 N N . ILE A 1 62 ? 1.067 -4.409 10.387 1.00 0.00 62 ILE A N 17
ATOM 17294 C CA . ILE A 1 62 ? 1.351 -3.417 11.410 1.00 0.00 62 ILE A CA 17
ATOM 17295 C C . ILE A 1 62 ? 2.757 -3.653 11.967 1.00 0.00 62 ILE A C 17
ATOM 17296 O O . ILE A 1 62 ? 3.647 -2.824 11.786 1.00 0.00 62 ILE A O 17
ATOM 17312 N N . GLU A 1 63 ? 2.912 -4.787 12.633 1.00 0.00 63 GLU A N 17
ATOM 17313 C CA . GLU A 1 63 ? 4.194 -5.143 13.217 1.00 0.00 63 GLU A CA 17
ATOM 17314 C C . GLU A 1 63 ? 5.323 -4.883 12.218 1.00 0.00 63 GLU A C 17
ATOM 17315 O O . GLU A 1 63 ? 6.354 -4.315 12.576 1.00 0.00 63 GLU A O 17
ATOM 17327 N N . MET A 1 64 ? 5.090 -5.310 10.986 1.00 0.00 64 MET A N 17
ATOM 17328 C CA . MET A 1 64 ? 6.075 -5.130 9.933 1.00 0.00 64 MET A CA 17
ATOM 17329 C C . MET A 1 64 ? 6.318 -3.645 9.657 1.00 0.00 64 MET A C 17
ATOM 17330 O O . MET A 1 64 ? 7.421 -3.252 9.281 1.00 0.00 64 MET A O 17
ATOM 17344 N N . LEU A 1 65 ? 5.269 -2.860 9.854 1.00 0.00 65 LEU A N 17
ATOM 17345 C CA . LEU A 1 65 ? 5.354 -1.427 9.632 1.00 0.00 65 LEU A CA 17
ATOM 17346 C C . LEU A 1 65 ? 5.863 -0.747 10.904 1.00 0.00 65 LEU A C 17
ATOM 17347 O O . LEU A 1 65 ? 6.440 0.338 10.845 1.00 0.00 65 LEU A O 17
ATOM 17363 N N . LEU A 1 66 ? 5.629 -1.412 12.026 1.00 0.00 66 LEU A N 17
ATOM 17364 C CA . LEU A 1 66 ? 6.056 -0.885 13.311 1.00 0.00 66 LEU A CA 17
ATOM 17365 C C . LEU A 1 66 ? 7.578 -0.730 13.314 1.00 0.00 66 LEU A C 17
ATOM 17366 O O . LEU A 1 66 ? 8.127 0.024 14.116 1.00 0.00 66 LEU A O 17
ATOM 17382 N N . GLY A 1 67 ? 8.216 -1.457 12.409 1.00 0.00 67 GLY A N 17
ATOM 17383 C CA . GLY A 1 67 ? 9.664 -1.411 12.297 1.00 0.00 67 GLY A CA 17
ATOM 17384 C C . GLY A 1 67 ? 10.301 -2.663 12.902 1.00 0.00 67 GLY A C 17
ATOM 17385 O O . GLY A 1 67 ? 11.405 -2.604 13.441 1.00 0.00 67 GLY A O 17
ATOM 17389 N N . ALA A 1 68 ? 9.578 -3.768 12.791 1.00 0.00 68 ALA A N 17
ATOM 17390 C CA . ALA A 1 68 ? 10.059 -5.033 13.321 1.00 0.00 68 ALA A CA 17
ATOM 17391 C C . ALA A 1 68 ? 10.846 -5.769 12.235 1.00 0.00 68 ALA A C 17
ATOM 17392 O O . ALA A 1 68 ? 12.070 -5.867 12.308 1.00 0.00 68 ALA A O 17
ATOM 17399 N N . SER A 1 69 ? 10.112 -6.268 11.252 1.00 0.00 69 SER A N 17
ATOM 17400 C CA . SER A 1 69 ? 10.726 -6.993 10.152 1.00 0.00 69 SER A CA 17
ATOM 17401 C C . SER A 1 69 ? 11.202 -6.010 9.080 1.00 0.00 69 SER A C 17
ATOM 17402 O O . SER A 1 69 ? 10.531 -5.018 8.800 1.00 0.00 69 SER A O 17
ATOM 17410 N N . GLY A 1 70 ? 12.356 -6.322 8.508 1.00 0.00 70 GLY A N 17
ATOM 17411 C CA . GLY A 1 70 ? 12.930 -5.479 7.473 1.00 0.00 70 GLY A CA 17
ATOM 17412 C C . GLY A 1 70 ? 13.760 -6.307 6.490 1.00 0.00 70 GLY A C 17
ATOM 17413 O O . GLY A 1 70 ? 13.264 -6.710 5.439 1.00 0.00 70 GLY A O 17
ATOM 17417 N N . PRO A 1 71 ? 15.043 -6.541 6.876 1.00 0.00 71 PRO A N 17
ATOM 17418 C CA . PRO A 1 71 ? 15.947 -7.313 6.041 1.00 0.00 71 PRO A CA 17
ATOM 17419 C C . PRO A 1 71 ? 15.617 -8.805 6.110 1.00 0.00 71 PRO A C 17
ATOM 17420 O O . PRO A 1 71 ? 14.798 -9.227 6.924 1.00 0.00 71 PRO A O 17
ATOM 17431 N N . SER A 1 72 ? 16.273 -9.564 5.244 1.00 0.00 72 SER A N 17
ATOM 17432 C CA . SER A 1 72 ? 16.060 -11.001 5.197 1.00 0.00 72 SER A CA 17
ATOM 17433 C C . SER A 1 72 ? 16.781 -11.676 6.365 1.00 0.00 72 SER A C 17
ATOM 17434 O O . SER A 1 72 ? 17.557 -11.036 7.074 1.00 0.00 72 SER A O 17
ATOM 17442 N N . SER A 1 73 ? 16.500 -12.960 6.531 1.00 0.00 73 SER A N 17
ATOM 17443 C CA . SER A 1 73 ? 17.112 -13.728 7.601 1.00 0.00 73 SER A CA 17
ATOM 17444 C C . SER A 1 73 ? 16.521 -13.310 8.950 1.00 0.00 73 SER A C 17
ATOM 17445 O O . SER A 1 73 ? 15.845 -14.099 9.607 1.00 0.00 73 SER A O 17
ATOM 17453 N N . GLY A 1 74 ? 16.799 -12.069 9.322 1.00 0.00 74 GLY A N 17
ATOM 17454 C CA . GLY A 1 74 ? 16.304 -11.536 10.579 1.00 0.00 74 GLY A CA 17
ATOM 17455 C C . GLY A 1 74 ? 14.904 -10.943 10.411 1.00 0.00 74 GLY A C 17
ATOM 17456 O O . GLY A 1 74 ? 14.568 -9.945 11.047 1.00 0.00 74 GLY A O 17
ATOM 17460 N N . GLY A 1 1 ? 22.222 -18.450 -13.178 1.00 0.00 1 GLY A N 18
ATOM 17461 C CA . GLY A 1 1 ? 22.949 -17.467 -12.394 1.00 0.00 1 GLY A CA 18
ATOM 17462 C C . GLY A 1 1 ? 23.289 -16.236 -13.237 1.00 0.00 1 GLY A C 18
ATOM 17463 O O . GLY A 1 1 ? 22.398 -15.591 -13.788 1.00 0.00 1 GLY A O 18
ATOM 17467 N N . SER A 1 2 ? 24.580 -15.947 -13.311 1.00 0.00 2 SER A N 18
ATOM 17468 C CA . SER A 1 2 ? 25.048 -14.805 -14.078 1.00 0.00 2 SER A CA 18
ATOM 17469 C C . SER A 1 2 ? 26.173 -15.235 -15.022 1.00 0.00 2 SER A C 18
ATOM 17470 O O . SER A 1 2 ? 26.065 -15.071 -16.237 1.00 0.00 2 SER A O 18
ATOM 17478 N N . SER A 1 3 ? 27.226 -15.776 -14.429 1.00 0.00 3 SER A N 18
ATOM 17479 C CA . SER A 1 3 ? 28.369 -16.230 -15.202 1.00 0.00 3 SER A CA 18
ATOM 17480 C C . SER A 1 3 ? 29.154 -17.279 -14.411 1.00 0.00 3 SER A C 18
ATOM 17481 O O . SER A 1 3 ? 29.497 -17.056 -13.251 1.00 0.00 3 SER A O 18
ATOM 17489 N N . GLY A 1 4 ? 29.414 -18.398 -15.069 1.00 0.00 4 GLY A N 18
ATOM 17490 C CA . GLY A 1 4 ? 30.152 -19.481 -14.441 1.00 0.00 4 GLY A CA 18
ATOM 17491 C C . GLY A 1 4 ? 31.057 -20.187 -15.453 1.00 0.00 4 GLY A C 18
ATOM 17492 O O . GLY A 1 4 ? 32.279 -20.063 -15.390 1.00 0.00 4 GLY A O 18
ATOM 17496 N N . SER A 1 5 ? 30.422 -20.912 -16.362 1.00 0.00 5 SER A N 18
ATOM 17497 C CA . SER A 1 5 ? 31.155 -21.637 -17.386 1.00 0.00 5 SER A CA 18
ATOM 17498 C C . SER A 1 5 ? 30.178 -22.331 -18.337 1.00 0.00 5 SER A C 18
ATOM 17499 O O . SER A 1 5 ? 30.195 -22.082 -19.541 1.00 0.00 5 SER A O 18
ATOM 17507 N N . SER A 1 6 ? 29.348 -23.189 -17.760 1.00 0.00 6 SER A N 18
ATOM 17508 C CA . SER A 1 6 ? 28.366 -23.920 -18.541 1.00 0.00 6 SER A CA 18
ATOM 17509 C C . SER A 1 6 ? 27.034 -23.166 -18.546 1.00 0.00 6 SER A C 18
ATOM 17510 O O . SER A 1 6 ? 26.787 -22.330 -17.678 1.00 0.00 6 SER A O 18
ATOM 17518 N N . GLY A 1 7 ? 26.213 -23.487 -19.535 1.00 0.00 7 GLY A N 18
ATOM 17519 C CA . GLY A 1 7 ? 24.913 -22.850 -19.665 1.00 0.00 7 GLY A CA 18
ATOM 17520 C C . GLY A 1 7 ? 24.318 -23.097 -21.052 1.00 0.00 7 GLY A C 18
ATOM 17521 O O . GLY A 1 7 ? 24.736 -24.014 -21.757 1.00 0.00 7 GLY A O 18
ATOM 17525 N N . ALA A 1 8 ? 23.351 -22.262 -21.404 1.00 0.00 8 ALA A N 18
ATOM 17526 C CA . ALA A 1 8 ? 22.694 -22.378 -22.694 1.00 0.00 8 ALA A CA 18
ATOM 17527 C C . ALA A 1 8 ? 22.378 -23.849 -22.970 1.00 0.00 8 ALA A C 18
ATOM 17528 O O . ALA A 1 8 ? 22.887 -24.428 -23.929 1.00 0.00 8 ALA A O 18
ATOM 17535 N N . ARG A 1 9 ? 21.539 -24.412 -22.112 1.00 0.00 9 ARG A N 18
ATOM 17536 C CA . ARG A 1 9 ? 21.149 -25.805 -22.252 1.00 0.00 9 ARG A CA 18
ATOM 17537 C C . ARG A 1 9 ? 19.728 -26.013 -21.726 1.00 0.00 9 ARG A C 18
ATOM 17538 O O . ARG A 1 9 ? 18.825 -26.359 -22.487 1.00 0.00 9 ARG A O 18
ATOM 17559 N N . ALA A 1 10 ? 19.572 -25.794 -20.429 1.00 0.00 10 ALA A N 18
ATOM 17560 C CA . ALA A 1 10 ? 18.276 -25.953 -19.793 1.00 0.00 10 ALA A CA 18
ATOM 17561 C C . ALA A 1 10 ? 17.628 -24.578 -19.613 1.00 0.00 10 ALA A C 18
ATOM 17562 O O . ALA A 1 10 ? 18.303 -23.612 -19.261 1.00 0.00 10 ALA A O 18
ATOM 17569 N N . CYS A 1 11 ? 16.328 -24.534 -19.863 1.00 0.00 11 CYS A N 18
ATOM 17570 C CA . CYS A 1 11 ? 15.582 -23.294 -19.733 1.00 0.00 11 CYS A CA 18
ATOM 17571 C C . CYS A 1 11 ? 14.089 -23.625 -19.769 1.00 0.00 11 CYS A C 18
ATOM 17572 O O . CYS A 1 11 ? 13.674 -24.561 -20.452 1.00 0.00 11 CYS A O 18
ATOM 17580 N N . SER A 1 12 ? 13.323 -22.840 -19.026 1.00 0.00 12 SER A N 18
ATOM 17581 C CA . SER A 1 12 ? 11.885 -23.038 -18.965 1.00 0.00 12 SER A CA 18
ATOM 17582 C C . SER A 1 12 ? 11.165 -21.846 -19.598 1.00 0.00 12 SER A C 18
ATOM 17583 O O . SER A 1 12 ? 11.680 -20.729 -19.588 1.00 0.00 12 SER A O 18
ATOM 17591 N N . GLN A 1 13 ? 9.985 -22.124 -20.134 1.00 0.00 13 GLN A N 18
ATOM 17592 C CA . GLN A 1 13 ? 9.190 -21.088 -20.770 1.00 0.00 13 GLN A CA 18
ATOM 17593 C C . GLN A 1 13 ? 8.276 -20.416 -19.744 1.00 0.00 13 GLN A C 18
ATOM 17594 O O . GLN A 1 13 ? 7.217 -20.945 -19.409 1.00 0.00 13 GLN A O 18
ATOM 17608 N N . SER A 1 14 ? 8.717 -19.258 -19.275 1.00 0.00 14 SER A N 18
ATOM 17609 C CA . SER A 1 14 ? 7.952 -18.507 -18.294 1.00 0.00 14 SER A CA 18
ATOM 17610 C C . SER A 1 14 ? 6.646 -18.012 -18.917 1.00 0.00 14 SER A C 18
ATOM 17611 O O . SER A 1 14 ? 6.459 -18.101 -20.129 1.00 0.00 14 SER A O 18
ATOM 17619 N N . SER A 1 15 ? 5.775 -17.500 -18.059 1.00 0.00 15 SER A N 18
ATOM 17620 C CA . SER A 1 15 ? 4.492 -16.990 -18.510 1.00 0.00 15 SER A CA 18
ATOM 17621 C C . SER A 1 15 ? 4.681 -15.646 -19.217 1.00 0.00 15 SER A C 18
ATOM 17622 O O . SER A 1 15 ? 5.751 -15.045 -19.138 1.00 0.00 15 SER A O 18
ATOM 17630 N N . GLN A 1 16 ? 3.626 -15.215 -19.892 1.00 0.00 16 GLN A N 18
ATOM 17631 C CA . GLN A 1 16 ? 3.663 -13.954 -20.613 1.00 0.00 16 GLN A CA 18
ATOM 17632 C C . GLN A 1 16 ? 4.165 -12.835 -19.698 1.00 0.00 16 GLN A C 18
ATOM 17633 O O . GLN A 1 16 ? 4.213 -12.999 -18.480 1.00 0.00 16 GLN A O 18
ATOM 17647 N N . THR A 1 17 ? 4.525 -11.722 -20.320 1.00 0.00 17 THR A N 18
ATOM 17648 C CA . THR A 1 17 ? 5.021 -10.576 -19.577 1.00 0.00 17 THR A CA 18
ATOM 17649 C C . THR A 1 17 ? 3.894 -9.942 -18.759 1.00 0.00 17 THR A C 18
ATOM 17650 O O . THR A 1 17 ? 2.725 -10.281 -18.939 1.00 0.00 17 THR A O 18
ATOM 17661 N N . ALA A 1 18 ? 4.284 -9.032 -17.878 1.00 0.00 18 ALA A N 18
ATOM 17662 C CA . ALA A 1 18 ? 3.321 -8.348 -17.032 1.00 0.00 18 ALA A CA 18
ATOM 17663 C C . ALA A 1 18 ? 3.955 -7.072 -16.475 1.00 0.00 18 ALA A C 18
ATOM 17664 O O . ALA A 1 18 ? 5.173 -6.905 -16.528 1.00 0.00 18 ALA A O 18
ATOM 17671 N N . LEU A 1 19 ? 3.101 -6.204 -15.953 1.00 0.00 19 LEU A N 18
ATOM 17672 C CA . LEU A 1 19 ? 3.562 -4.948 -15.386 1.00 0.00 19 LEU A CA 18
ATOM 17673 C C . LEU A 1 19 ? 2.930 -4.754 -14.006 1.00 0.00 19 LEU A C 18
ATOM 17674 O O . LEU A 1 19 ? 1.820 -5.220 -13.757 1.00 0.00 19 LEU A O 18
ATOM 17690 N N . PRO A 1 20 ? 3.685 -4.047 -13.123 1.00 0.00 20 PRO A N 18
ATOM 17691 C CA . PRO A 1 20 ? 3.211 -3.786 -11.775 1.00 0.00 20 PRO A CA 18
ATOM 17692 C C . PRO A 1 20 ? 2.132 -2.701 -11.773 1.00 0.00 20 PRO A C 18
ATOM 17693 O O . PRO A 1 20 ? 2.440 -1.515 -11.878 1.00 0.00 20 PRO A O 18
ATOM 17704 N N . THR A 1 21 ? 0.890 -3.147 -11.654 1.00 0.00 21 THR A N 18
ATOM 17705 C CA . THR A 1 21 ? -0.236 -2.229 -11.637 1.00 0.00 21 THR A CA 18
ATOM 17706 C C . THR A 1 21 ? -0.566 -1.816 -10.202 1.00 0.00 21 THR A C 18
ATOM 17707 O O . THR A 1 21 ? -0.719 -2.666 -9.326 1.00 0.00 21 THR A O 18
ATOM 17718 N N . SER A 1 22 ? -0.666 -0.509 -10.005 1.00 0.00 22 SER A N 18
ATOM 17719 C CA . SER A 1 22 ? -0.976 0.028 -8.690 1.00 0.00 22 SER A CA 18
ATOM 17720 C C . SER A 1 22 ? -2.387 -0.390 -8.273 1.00 0.00 22 SER A C 18
ATOM 17721 O O . SER A 1 22 ? -2.607 -0.795 -7.133 1.00 0.00 22 SER A O 18
ATOM 17729 N N . LEU A 1 23 ? -3.307 -0.278 -9.220 1.00 0.00 23 LEU A N 18
ATOM 17730 C CA . LEU A 1 23 ? -4.691 -0.639 -8.965 1.00 0.00 23 LEU A CA 18
ATOM 17731 C C . LEU A 1 23 ? -4.776 -2.137 -8.667 1.00 0.00 23 LEU A C 18
ATOM 17732 O O . LEU A 1 23 ? -5.803 -2.623 -8.193 1.00 0.00 23 LEU A O 18
ATOM 17748 N N . PHE A 1 24 ? -3.683 -2.829 -8.956 1.00 0.00 24 PHE A N 18
ATOM 17749 C CA . PHE A 1 24 ? -3.621 -4.262 -8.724 1.00 0.00 24 PHE A CA 18
ATOM 17750 C C . PHE A 1 24 ? -3.161 -4.568 -7.298 1.00 0.00 24 PHE A C 18
ATOM 17751 O O . PHE A 1 24 ? -3.044 -5.731 -6.915 1.00 0.00 24 PHE A O 18
ATOM 17768 N N . THR A 1 25 ? -2.913 -3.503 -6.549 1.00 0.00 25 THR A N 18
ATOM 17769 C CA . THR A 1 25 ? -2.469 -3.643 -5.173 1.00 0.00 25 THR A CA 18
ATOM 17770 C C . THR A 1 25 ? -3.163 -2.612 -4.281 1.00 0.00 25 THR A C 18
ATOM 17771 O O . THR A 1 25 ? -3.586 -2.931 -3.171 1.00 0.00 25 THR A O 18
ATOM 17782 N N . GLU A 1 26 ? -3.257 -1.396 -4.799 1.00 0.00 26 GLU A N 18
ATOM 17783 C CA . GLU A 1 26 ? -3.892 -0.316 -4.063 1.00 0.00 26 GLU A CA 18
ATOM 17784 C C . GLU A 1 26 ? -5.413 -0.489 -4.074 1.00 0.00 26 GLU A C 18
ATOM 17785 O O . GLU A 1 26 ? -6.136 0.310 -3.482 1.00 0.00 26 GLU A O 18
ATOM 17797 N N . GLY A 1 27 ? -5.852 -1.538 -4.754 1.00 0.00 27 GLY A N 18
ATOM 17798 C CA . GLY A 1 27 ? -7.273 -1.825 -4.850 1.00 0.00 27 GLY A CA 18
ATOM 17799 C C . GLY A 1 27 ? -7.637 -3.068 -4.036 1.00 0.00 27 GLY A C 18
ATOM 17800 O O . GLY A 1 27 ? -8.801 -3.274 -3.697 1.00 0.00 27 GLY A O 18
ATOM 17804 N N . ARG A 1 28 ? -6.619 -3.865 -3.745 1.00 0.00 28 ARG A N 18
ATOM 17805 C CA . ARG A 1 28 ? -6.817 -5.082 -2.977 1.00 0.00 28 ARG A CA 18
ATOM 17806 C C . ARG A 1 28 ? -6.981 -4.752 -1.492 1.00 0.00 28 ARG A C 18
ATOM 17807 O O . ARG A 1 28 ? -7.978 -5.127 -0.876 1.00 0.00 28 ARG A O 18
ATOM 17828 N N . TYR A 1 29 ? -5.989 -4.054 -0.960 1.00 0.00 29 TYR A N 18
ATOM 17829 C CA . TYR A 1 29 ? -6.011 -3.669 0.441 1.00 0.00 29 TYR A CA 18
ATOM 17830 C C . TYR A 1 29 ? -6.118 -2.150 0.590 1.00 0.00 29 TYR A C 18
ATOM 17831 O O . TYR A 1 29 ? -5.361 -1.542 1.345 1.00 0.00 29 TYR A O 18
ATOM 17849 N N . GLN A 1 30 ? -7.065 -1.581 -0.142 1.00 0.00 30 GLN A N 18
ATOM 17850 C CA . GLN A 1 30 ? -7.281 -0.144 -0.100 1.00 0.00 30 GLN A CA 18
ATOM 17851 C C . GLN A 1 30 ? -7.662 0.294 1.315 1.00 0.00 30 GLN A C 18
ATOM 17852 O O . GLN A 1 30 ? -7.014 1.164 1.895 1.00 0.00 30 GLN A O 18
ATOM 17866 N N . GLN A 1 31 ? -8.712 -0.328 1.830 1.00 0.00 31 GLN A N 18
ATOM 17867 C CA . GLN A 1 31 ? -9.188 -0.013 3.167 1.00 0.00 31 GLN A CA 18
ATOM 17868 C C . GLN A 1 31 ? -8.051 -0.153 4.181 1.00 0.00 31 GLN A C 18
ATOM 17869 O O . GLN A 1 31 ? -7.908 0.677 5.078 1.00 0.00 31 GLN A O 18
ATOM 17883 N N . GLU A 1 32 ? -7.271 -1.210 4.006 1.00 0.00 32 GLU A N 18
ATOM 17884 C CA . GLU A 1 32 ? -6.152 -1.470 4.895 1.00 0.00 32 GLU A CA 18
ATOM 17885 C C . GLU A 1 32 ? -5.258 -0.232 4.999 1.00 0.00 32 GLU A C 18
ATOM 17886 O O . GLU A 1 32 ? -5.013 0.270 6.095 1.00 0.00 32 GLU A O 18
ATOM 17898 N N . LEU A 1 33 ? -4.796 0.224 3.844 1.00 0.00 33 LEU A N 18
ATOM 17899 C CA . LEU A 1 33 ? -3.935 1.393 3.792 1.00 0.00 33 LEU A CA 18
ATOM 17900 C C . LEU A 1 33 ? -4.599 2.544 4.551 1.00 0.00 33 LEU A C 18
ATOM 17901 O O . LEU A 1 33 ? -3.925 3.306 5.242 1.00 0.00 33 LEU A O 18
ATOM 17917 N N . GLU A 1 34 ? -5.912 2.633 4.397 1.00 0.00 34 GLU A N 18
ATOM 17918 C CA . GLU A 1 34 ? -6.674 3.678 5.059 1.00 0.00 34 GLU A CA 18
ATOM 17919 C C . GLU A 1 34 ? -6.667 3.461 6.574 1.00 0.00 34 GLU A C 18
ATOM 17920 O O . GLU A 1 34 ? -6.565 4.417 7.341 1.00 0.00 34 GLU A O 18
ATOM 17932 N N . GLU A 1 35 ? -6.777 2.198 6.959 1.00 0.00 35 GLU A N 18
ATOM 17933 C CA . GLU A 1 35 ? -6.785 1.843 8.368 1.00 0.00 35 GLU A CA 18
ATOM 17934 C C . GLU A 1 35 ? -5.477 2.279 9.032 1.00 0.00 35 GLU A C 18
ATOM 17935 O O . GLU A 1 35 ? -5.489 3.070 9.974 1.00 0.00 35 GLU A O 18
ATOM 17947 N N . LEU A 1 36 ? -4.381 1.743 8.515 1.00 0.00 36 LEU A N 18
ATOM 17948 C CA . LEU A 1 36 ? -3.068 2.067 9.047 1.00 0.00 36 LEU A CA 18
ATOM 17949 C C . LEU A 1 36 ? -2.928 3.586 9.160 1.00 0.00 36 LEU A C 18
ATOM 17950 O O . LEU A 1 36 ? -2.301 4.088 10.091 1.00 0.00 36 LEU A O 18
ATOM 17966 N N . LYS A 1 37 ? -3.524 4.276 8.198 1.00 0.00 37 LYS A N 18
ATOM 17967 C CA . LYS A 1 37 ? -3.474 5.728 8.178 1.00 0.00 37 LYS A CA 18
ATOM 17968 C C . LYS A 1 37 ? -4.139 6.275 9.443 1.00 0.00 37 LYS A C 18
ATOM 17969 O O . LYS A 1 37 ? -4.004 7.456 9.759 1.00 0.00 37 LYS A O 18
ATOM 17988 N N . ALA A 1 38 ? -4.842 5.389 10.134 1.00 0.00 38 ALA A N 18
ATOM 17989 C CA . ALA A 1 38 ? -5.528 5.768 11.357 1.00 0.00 38 ALA A CA 18
ATOM 17990 C C . ALA A 1 38 ? -4.912 5.013 12.537 1.00 0.00 38 ALA A C 18
ATOM 17991 O O . ALA A 1 38 ? -4.771 5.565 13.627 1.00 0.00 38 ALA A O 18
ATOM 17998 N N . LEU A 1 39 ? -4.561 3.762 12.279 1.00 0.00 39 LEU A N 18
ATOM 17999 C CA . LEU A 1 39 ? -3.963 2.925 13.306 1.00 0.00 39 LEU A CA 18
ATOM 18000 C C . LEU A 1 39 ? -2.714 3.616 13.857 1.00 0.00 39 LEU A C 18
ATOM 18001 O O . LEU A 1 39 ? -2.482 3.616 15.065 1.00 0.00 39 LEU A O 18
ATOM 18017 N N . GLY A 1 40 ? -1.942 4.188 12.945 1.00 0.00 40 GLY A N 18
ATOM 18018 C CA . GLY A 1 40 ? -0.723 4.881 13.324 1.00 0.00 40 GLY A CA 18
ATOM 18019 C C . GLY A 1 40 ? 0.300 4.854 12.186 1.00 0.00 40 GLY A C 18
ATOM 18020 O O . GLY A 1 40 ? 1.493 4.672 12.423 1.00 0.00 40 GLY A O 18
ATOM 18024 N N . PHE A 1 41 ? -0.205 5.038 10.975 1.00 0.00 41 PHE A N 18
ATOM 18025 C CA . PHE A 1 41 ? 0.650 5.038 9.800 1.00 0.00 41 PHE A CA 18
ATOM 18026 C C . PHE A 1 41 ? 0.153 6.045 8.761 1.00 0.00 41 PHE A C 18
ATOM 18027 O O . PHE A 1 41 ? -0.639 6.930 9.078 1.00 0.00 41 PHE A O 18
ATOM 18044 N N . ALA A 1 42 ? 0.639 5.875 7.540 1.00 0.00 42 ALA A N 18
ATOM 18045 C CA . ALA A 1 42 ? 0.254 6.758 6.452 1.00 0.00 42 ALA A CA 18
ATOM 18046 C C . ALA A 1 42 ? 0.878 6.255 5.148 1.00 0.00 42 ALA A C 18
ATOM 18047 O O . ALA A 1 42 ? 0.230 6.262 4.103 1.00 0.00 42 ALA A O 18
ATOM 18054 N N . ASN A 1 43 ? 2.129 5.832 5.253 1.00 0.00 43 ASN A N 18
ATOM 18055 C CA . ASN A 1 43 ? 2.848 5.327 4.095 1.00 0.00 43 ASN A CA 18
ATOM 18056 C C . ASN A 1 43 ? 2.043 4.194 3.456 1.00 0.00 43 ASN A C 18
ATOM 18057 O O . ASN A 1 43 ? 2.219 3.028 3.806 1.00 0.00 43 ASN A O 18
ATOM 18068 N N . ARG A 1 44 ? 1.177 4.576 2.529 1.00 0.00 44 ARG A N 18
ATOM 18069 C CA . ARG A 1 44 ? 0.344 3.607 1.837 1.00 0.00 44 ARG A CA 18
ATOM 18070 C C . ARG A 1 44 ? 1.217 2.574 1.120 1.00 0.00 44 ARG A C 18
ATOM 18071 O O . ARG A 1 44 ? 0.935 1.377 1.169 1.00 0.00 44 ARG A O 18
ATOM 18092 N N . ASP A 1 45 ? 2.258 3.073 0.472 1.00 0.00 45 ASP A N 18
ATOM 18093 C CA . ASP A 1 45 ? 3.173 2.209 -0.254 1.00 0.00 45 ASP A CA 18
ATOM 18094 C C . ASP A 1 45 ? 3.755 1.169 0.706 1.00 0.00 45 ASP A C 18
ATOM 18095 O O . ASP A 1 45 ? 3.658 -0.032 0.459 1.00 0.00 45 ASP A O 18
ATOM 18104 N N . ALA A 1 46 ? 4.347 1.669 1.781 1.00 0.00 46 ALA A N 18
ATOM 18105 C CA . ALA A 1 46 ? 4.945 0.798 2.779 1.00 0.00 46 ALA A CA 18
ATOM 18106 C C . ALA A 1 46 ? 3.873 -0.142 3.337 1.00 0.00 46 ALA A C 18
ATOM 18107 O O . ALA A 1 46 ? 4.085 -1.351 3.418 1.00 0.00 46 ALA A O 18
ATOM 18114 N N . ASN A 1 47 ? 2.747 0.450 3.706 1.00 0.00 47 ASN A N 18
ATOM 18115 C CA . ASN A 1 47 ? 1.642 -0.320 4.254 1.00 0.00 47 ASN A CA 18
ATOM 18116 C C . ASN A 1 47 ? 1.288 -1.453 3.289 1.00 0.00 47 ASN A C 18
ATOM 18117 O O . ASN A 1 47 ? 1.050 -2.583 3.713 1.00 0.00 47 ASN A O 18
ATOM 18128 N N . LEU A 1 48 ? 1.265 -1.112 2.009 1.00 0.00 48 LEU A N 18
ATOM 18129 C CA . LEU A 1 48 ? 0.944 -2.086 0.980 1.00 0.00 48 LEU A CA 18
ATOM 18130 C C . LEU A 1 48 ? 2.050 -3.142 0.920 1.00 0.00 48 LEU A C 18
ATOM 18131 O O . LEU A 1 48 ? 1.808 -4.316 1.195 1.00 0.00 48 LEU A O 18
ATOM 18147 N N . GLN A 1 49 ? 3.240 -2.685 0.560 1.00 0.00 49 GLN A N 18
ATOM 18148 C CA . GLN A 1 49 ? 4.385 -3.575 0.460 1.00 0.00 49 GLN A CA 18
ATOM 18149 C C . GLN A 1 49 ? 4.394 -4.560 1.632 1.00 0.00 49 GLN A C 18
ATOM 18150 O O . GLN A 1 49 ? 4.760 -5.722 1.467 1.00 0.00 49 GLN A O 18
ATOM 18164 N N . ALA A 1 50 ? 3.988 -4.057 2.789 1.00 0.00 50 ALA A N 18
ATOM 18165 C CA . ALA A 1 50 ? 3.946 -4.878 3.987 1.00 0.00 50 ALA A CA 18
ATOM 18166 C C . ALA A 1 50 ? 2.704 -5.770 3.946 1.00 0.00 50 ALA A C 18
ATOM 18167 O O . ALA A 1 50 ? 2.796 -6.978 4.155 1.00 0.00 50 ALA A O 18
ATOM 18174 N N . LEU A 1 51 ? 1.570 -5.140 3.673 1.00 0.00 51 LEU A N 18
ATOM 18175 C CA . LEU A 1 51 ? 0.311 -5.861 3.602 1.00 0.00 51 LEU A CA 18
ATOM 18176 C C . LEU A 1 51 ? 0.454 -7.030 2.625 1.00 0.00 51 LEU A C 18
ATOM 18177 O O . LEU A 1 51 ? 0.215 -8.181 2.989 1.00 0.00 51 LEU A O 18
ATOM 18193 N N . VAL A 1 52 ? 0.842 -6.696 1.403 1.00 0.00 52 VAL A N 18
ATOM 18194 C CA . VAL A 1 52 ? 1.019 -7.703 0.372 1.00 0.00 52 VAL A CA 18
ATOM 18195 C C . VAL A 1 52 ? 2.033 -8.744 0.850 1.00 0.00 52 VAL A C 18
ATOM 18196 O O . VAL A 1 52 ? 1.924 -9.922 0.515 1.00 0.00 52 VAL A O 18
ATOM 18209 N N . ALA A 1 53 ? 2.997 -8.271 1.626 1.00 0.00 53 ALA A N 18
ATOM 18210 C CA . ALA A 1 53 ? 4.030 -9.146 2.154 1.00 0.00 53 ALA A CA 18
ATOM 18211 C C . ALA A 1 53 ? 3.394 -10.165 3.102 1.00 0.00 53 ALA A C 18
ATOM 18212 O O . ALA A 1 53 ? 3.900 -11.275 3.257 1.00 0.00 53 ALA A O 18
ATOM 18219 N N . THR A 1 54 ? 2.293 -9.750 3.713 1.00 0.00 54 THR A N 18
ATOM 18220 C CA . THR A 1 54 ? 1.583 -10.613 4.642 1.00 0.00 54 THR A CA 18
ATOM 18221 C C . THR A 1 54 ? 0.375 -11.254 3.956 1.00 0.00 54 THR A C 18
ATOM 18222 O O . THR A 1 54 ? -0.346 -12.040 4.569 1.00 0.00 54 THR A O 18
ATOM 18233 N N . ASP A 1 55 ? 0.192 -10.896 2.694 1.00 0.00 55 ASP A N 18
ATOM 18234 C CA . ASP A 1 55 ? -0.917 -11.427 1.918 1.00 0.00 55 ASP A CA 18
ATOM 18235 C C . ASP A 1 55 ? -2.182 -10.627 2.233 1.00 0.00 55 ASP A C 18
ATOM 18236 O O . ASP A 1 55 ? -3.293 -11.139 2.100 1.00 0.00 55 ASP A O 18
ATOM 18245 N N . GLY A 1 56 ? -1.973 -9.385 2.643 1.00 0.00 56 GLY A N 18
ATOM 18246 C CA . GLY A 1 56 ? -3.083 -8.510 2.977 1.00 0.00 56 GLY A CA 18
ATOM 18247 C C . GLY A 1 56 ? -3.502 -8.688 4.438 1.00 0.00 56 GLY A C 18
ATOM 18248 O O . GLY A 1 56 ? -4.693 -8.710 4.748 1.00 0.00 56 GLY A O 18
ATOM 18252 N N . ASP A 1 57 ? -2.501 -8.812 5.296 1.00 0.00 57 ASP A N 18
ATOM 18253 C CA . ASP A 1 57 ? -2.751 -8.988 6.717 1.00 0.00 57 ASP A CA 18
ATOM 18254 C C . ASP A 1 57 ? -2.346 -7.715 7.463 1.00 0.00 57 ASP A C 18
ATOM 18255 O O . ASP A 1 57 ? -1.292 -7.671 8.096 1.00 0.00 57 ASP A O 18
ATOM 18264 N N . ILE A 1 58 ? -3.205 -6.711 7.364 1.00 0.00 58 ILE A N 18
ATOM 18265 C CA . ILE A 1 58 ? -2.950 -5.441 8.022 1.00 0.00 58 ILE A CA 18
ATOM 18266 C C . ILE A 1 58 ? -2.358 -5.699 9.409 1.00 0.00 58 ILE A C 18
ATOM 18267 O O . ILE A 1 58 ? -1.358 -5.090 9.784 1.00 0.00 58 ILE A O 18
ATOM 18283 N N . HIS A 1 59 ? -3.001 -6.604 10.133 1.00 0.00 59 HIS A N 18
ATOM 18284 C CA . HIS A 1 59 ? -2.550 -6.951 11.470 1.00 0.00 59 HIS A CA 18
ATOM 18285 C C . HIS A 1 59 ? -1.060 -7.296 11.436 1.00 0.00 59 HIS A C 18
ATOM 18286 O O . HIS A 1 59 ? -0.277 -6.760 12.219 1.00 0.00 59 HIS A O 18
ATOM 18300 N N . ALA A 1 60 ? -0.713 -8.189 10.520 1.00 0.00 60 ALA A N 18
ATOM 18301 C CA . ALA A 1 60 ? 0.670 -8.612 10.374 1.00 0.00 60 ALA A CA 18
ATOM 18302 C C . ALA A 1 60 ? 1.476 -7.487 9.721 1.00 0.00 60 ALA A C 18
ATOM 18303 O O . ALA A 1 60 ? 2.700 -7.447 9.840 1.00 0.00 60 ALA A O 18
ATOM 18310 N N . ALA A 1 61 ? 0.758 -6.601 9.047 1.00 0.00 61 ALA A N 18
ATOM 18311 C CA . ALA A 1 61 ? 1.391 -5.479 8.376 1.00 0.00 61 ALA A CA 18
ATOM 18312 C C . ALA A 1 61 ? 1.863 -4.466 9.420 1.00 0.00 61 ALA A C 18
ATOM 18313 O O . ALA A 1 61 ? 2.998 -3.995 9.366 1.00 0.00 61 ALA A O 18
ATOM 18320 N N . ILE A 1 62 ? 0.968 -4.160 10.348 1.00 0.00 62 ILE A N 18
ATOM 18321 C CA . ILE A 1 62 ? 1.278 -3.211 11.403 1.00 0.00 62 ILE A CA 18
ATOM 18322 C C . ILE A 1 62 ? 2.661 -3.527 11.977 1.00 0.00 62 ILE A C 18
ATOM 18323 O O . ILE A 1 62 ? 3.573 -2.705 11.896 1.00 0.00 62 ILE A O 18
ATOM 18339 N N . GLU A 1 63 ? 2.772 -4.719 12.544 1.00 0.00 63 GLU A N 18
ATOM 18340 C CA . GLU A 1 63 ? 4.028 -5.154 13.131 1.00 0.00 63 GLU A CA 18
ATOM 18341 C C . GLU A 1 63 ? 5.182 -4.915 12.154 1.00 0.00 63 GLU A C 18
ATOM 18342 O O . GLU A 1 63 ? 6.222 -4.381 12.535 1.00 0.00 63 GLU A O 18
ATOM 18354 N N . MET A 1 64 ? 4.958 -5.324 10.913 1.00 0.00 64 MET A N 18
ATOM 18355 C CA . MET A 1 64 ? 5.965 -5.161 9.879 1.00 0.00 64 MET A CA 18
ATOM 18356 C C . MET A 1 64 ? 6.232 -3.681 9.601 1.00 0.00 64 MET A C 18
ATOM 18357 O O . MET A 1 64 ? 7.343 -3.305 9.230 1.00 0.00 64 MET A O 18
ATOM 18371 N N . LEU A 1 65 ? 5.193 -2.879 9.790 1.00 0.00 65 LEU A N 18
ATOM 18372 C CA . LEU A 1 65 ? 5.302 -1.448 9.564 1.00 0.00 65 LEU A CA 18
ATOM 18373 C C . LEU A 1 65 ? 5.858 -0.778 10.822 1.00 0.00 65 LEU A C 18
ATOM 18374 O O . LEU A 1 65 ? 6.420 0.314 10.751 1.00 0.00 65 LEU A O 18
ATOM 18390 N N . LEU A 1 66 ? 5.684 -1.461 11.944 1.00 0.00 66 LEU A N 18
ATOM 18391 C CA . LEU A 1 66 ? 6.162 -0.946 13.216 1.00 0.00 66 LEU A CA 18
ATOM 18392 C C . LEU A 1 66 ? 7.692 -0.943 13.218 1.00 0.00 66 LEU A C 18
ATOM 18393 O O . LEU A 1 66 ? 8.314 -0.272 14.039 1.00 0.00 66 LEU A O 18
ATOM 18409 N N . GLY A 1 67 ? 8.254 -1.703 12.289 1.00 0.00 67 GLY A N 18
ATOM 18410 C CA . GLY A 1 67 ? 9.699 -1.797 12.173 1.00 0.00 67 GLY A CA 18
ATOM 18411 C C . GLY A 1 67 ? 10.215 -3.100 12.786 1.00 0.00 67 GLY A C 18
ATOM 18412 O O . GLY A 1 67 ? 11.320 -3.142 13.325 1.00 0.00 67 GLY A O 18
ATOM 18416 N N . ALA A 1 68 ? 9.390 -4.132 12.684 1.00 0.00 68 ALA A N 18
ATOM 18417 C CA . ALA A 1 68 ? 9.749 -5.433 13.222 1.00 0.00 68 ALA A CA 18
ATOM 18418 C C . ALA A 1 68 ? 10.500 -6.232 12.155 1.00 0.00 68 ALA A C 18
ATOM 18419 O O . ALA A 1 68 ? 11.534 -6.835 12.439 1.00 0.00 68 ALA A O 18
ATOM 18426 N N . SER A 1 69 ? 9.950 -6.211 10.950 1.00 0.00 69 SER A N 18
ATOM 18427 C CA . SER A 1 69 ? 10.555 -6.926 9.839 1.00 0.00 69 SER A CA 18
ATOM 18428 C C . SER A 1 69 ? 11.816 -6.197 9.372 1.00 0.00 69 SER A C 18
ATOM 18429 O O . SER A 1 69 ? 12.081 -5.073 9.796 1.00 0.00 69 SER A O 18
ATOM 18437 N N . GLY A 1 70 ? 12.561 -6.866 8.504 1.00 0.00 70 GLY A N 18
ATOM 18438 C CA . GLY A 1 70 ? 13.788 -6.295 7.975 1.00 0.00 70 GLY A CA 18
ATOM 18439 C C . GLY A 1 70 ? 13.489 -5.112 7.052 1.00 0.00 70 GLY A C 18
ATOM 18440 O O . GLY A 1 70 ? 12.853 -5.276 6.012 1.00 0.00 70 GLY A O 18
ATOM 18444 N N . PRO A 1 71 ? 13.975 -3.915 7.477 1.00 0.00 71 PRO A N 18
ATOM 18445 C CA . PRO A 1 71 ? 13.766 -2.704 6.701 1.00 0.00 71 PRO A CA 18
ATOM 18446 C C . PRO A 1 71 ? 14.678 -2.677 5.472 1.00 0.00 71 PRO A C 18
ATOM 18447 O O . PRO A 1 71 ? 14.205 -2.521 4.348 1.00 0.00 71 PRO A O 18
ATOM 18458 N N . SER A 1 72 ? 15.968 -2.831 5.729 1.00 0.00 72 SER A N 18
ATOM 18459 C CA . SER A 1 72 ? 16.950 -2.825 4.658 1.00 0.00 72 SER A CA 18
ATOM 18460 C C . SER A 1 72 ? 16.866 -1.513 3.877 1.00 0.00 72 SER A C 18
ATOM 18461 O O . SER A 1 72 ? 16.038 -1.374 2.977 1.00 0.00 72 SER A O 18
ATOM 18469 N N . SER A 1 73 ? 17.733 -0.583 4.249 1.00 0.00 73 SER A N 18
ATOM 18470 C CA . SER A 1 73 ? 17.766 0.714 3.595 1.00 0.00 73 SER A CA 18
ATOM 18471 C C . SER A 1 73 ? 19.143 1.356 3.776 1.00 0.00 73 SER A C 18
ATOM 18472 O O . SER A 1 73 ? 19.932 0.916 4.610 1.00 0.00 73 SER A O 18
ATOM 18480 N N . GLY A 1 74 ? 19.389 2.387 2.981 1.00 0.00 74 GLY A N 18
ATOM 18481 C CA . GLY A 1 74 ? 20.657 3.094 3.043 1.00 0.00 74 GLY A CA 18
ATOM 18482 C C . GLY A 1 74 ? 21.829 2.140 2.808 1.00 0.00 74 GLY A C 18
ATOM 18483 O O . GLY A 1 74 ? 22.958 2.578 2.592 1.00 0.00 74 GLY A O 18
ATOM 18487 N N . GLY A 1 1 ? -9.013 -0.906 -31.349 1.00 0.00 1 GLY A N 19
ATOM 18488 C CA . GLY A 1 1 ? -10.293 -1.294 -31.918 1.00 0.00 1 GLY A CA 19
ATOM 18489 C C . GLY A 1 1 ? -10.166 -1.567 -33.418 1.00 0.00 1 GLY A C 19
ATOM 18490 O O . GLY A 1 1 ? -10.751 -0.855 -34.233 1.00 0.00 1 GLY A O 19
ATOM 18494 N N . SER A 1 2 ? -9.400 -2.599 -33.737 1.00 0.00 2 SER A N 19
ATOM 18495 C CA . SER A 1 2 ? -9.189 -2.974 -35.125 1.00 0.00 2 SER A CA 19
ATOM 18496 C C . SER A 1 2 ? -10.077 -4.167 -35.485 1.00 0.00 2 SER A C 19
ATOM 18497 O O . SER A 1 2 ? -9.656 -5.316 -35.370 1.00 0.00 2 SER A O 19
ATOM 18505 N N . SER A 1 3 ? -11.291 -3.852 -35.913 1.00 0.00 3 SER A N 19
ATOM 18506 C CA . SER A 1 3 ? -12.242 -4.883 -36.291 1.00 0.00 3 SER A CA 19
ATOM 18507 C C . SER A 1 3 ? -12.577 -5.755 -35.080 1.00 0.00 3 SER A C 19
ATOM 18508 O O . SER A 1 3 ? -11.740 -5.948 -34.199 1.00 0.00 3 SER A O 19
ATOM 18516 N N . GLY A 1 4 ? -13.802 -6.259 -35.074 1.00 0.00 4 GLY A N 19
ATOM 18517 C CA . GLY A 1 4 ? -14.258 -7.106 -33.985 1.00 0.00 4 GLY A CA 19
ATOM 18518 C C . GLY A 1 4 ? -13.640 -8.503 -34.081 1.00 0.00 4 GLY A C 19
ATOM 18519 O O . GLY A 1 4 ? -12.922 -8.803 -35.034 1.00 0.00 4 GLY A O 19
ATOM 18523 N N . SER A 1 5 ? -13.941 -9.319 -33.082 1.00 0.00 5 SER A N 19
ATOM 18524 C CA . SER A 1 5 ? -13.424 -10.676 -33.042 1.00 0.00 5 SER A CA 19
ATOM 18525 C C . SER A 1 5 ? -14.548 -11.654 -32.697 1.00 0.00 5 SER A C 19
ATOM 18526 O O . SER A 1 5 ? -14.850 -11.870 -31.524 1.00 0.00 5 SER A O 19
ATOM 18534 N N . SER A 1 6 ? -15.137 -12.220 -33.740 1.00 0.00 6 SER A N 19
ATOM 18535 C CA . SER A 1 6 ? -16.222 -13.171 -33.562 1.00 0.00 6 SER A CA 19
ATOM 18536 C C . SER A 1 6 ? -15.943 -14.440 -34.370 1.00 0.00 6 SER A C 19
ATOM 18537 O O . SER A 1 6 ? -16.392 -14.567 -35.508 1.00 0.00 6 SER A O 19
ATOM 18545 N N . GLY A 1 7 ? -15.204 -15.347 -33.749 1.00 0.00 7 GLY A N 19
ATOM 18546 C CA . GLY A 1 7 ? -14.860 -16.602 -34.395 1.00 0.00 7 GLY A CA 19
ATOM 18547 C C . GLY A 1 7 ? -13.458 -17.062 -33.990 1.00 0.00 7 GLY A C 19
ATOM 18548 O O . GLY A 1 7 ? -12.639 -16.255 -33.552 1.00 0.00 7 GLY A O 19
ATOM 18552 N N . ALA A 1 8 ? -13.225 -18.356 -34.150 1.00 0.00 8 ALA A N 19
ATOM 18553 C CA . ALA A 1 8 ? -11.936 -18.933 -33.806 1.00 0.00 8 ALA A CA 19
ATOM 18554 C C . ALA A 1 8 ? -11.528 -18.461 -32.408 1.00 0.00 8 ALA A C 19
ATOM 18555 O O . ALA A 1 8 ? -10.958 -17.382 -32.255 1.00 0.00 8 ALA A O 19
ATOM 18562 N N . ARG A 1 9 ? -11.835 -19.294 -31.424 1.00 0.00 9 ARG A N 19
ATOM 18563 C CA . ARG A 1 9 ? -11.508 -18.975 -30.045 1.00 0.00 9 ARG A CA 19
ATOM 18564 C C . ARG A 1 9 ? -11.104 -20.243 -29.289 1.00 0.00 9 ARG A C 19
ATOM 18565 O O . ARG A 1 9 ? -11.453 -21.350 -29.696 1.00 0.00 9 ARG A O 19
ATOM 18586 N N . ALA A 1 10 ? -10.375 -20.039 -28.202 1.00 0.00 10 ALA A N 19
ATOM 18587 C CA . ALA A 1 10 ? -9.920 -21.151 -27.386 1.00 0.00 10 ALA A CA 19
ATOM 18588 C C . ALA A 1 10 ? -9.129 -20.613 -26.192 1.00 0.00 10 ALA A C 19
ATOM 18589 O O . ALA A 1 10 ? -9.600 -20.666 -25.057 1.00 0.00 10 ALA A O 19
ATOM 18596 N N . CYS A 1 11 ? -7.942 -20.107 -26.490 1.00 0.00 11 CYS A N 19
ATOM 18597 C CA . CYS A 1 11 ? -7.081 -19.559 -25.455 1.00 0.00 11 CYS A CA 19
ATOM 18598 C C . CYS A 1 11 ? -6.495 -20.723 -24.652 1.00 0.00 11 CYS A C 19
ATOM 18599 O O . CYS A 1 11 ? -7.234 -21.493 -24.040 1.00 0.00 11 CYS A O 19
ATOM 18607 N N . SER A 1 12 ? -5.174 -20.813 -24.680 1.00 0.00 12 SER A N 19
ATOM 18608 C CA . SER A 1 12 ? -4.481 -21.869 -23.961 1.00 0.00 12 SER A CA 19
ATOM 18609 C C . SER A 1 12 ? -3.877 -21.315 -22.670 1.00 0.00 12 SER A C 19
ATOM 18610 O O . SER A 1 12 ? -3.723 -20.103 -22.522 1.00 0.00 12 SER A O 19
ATOM 18618 N N . GLN A 1 13 ? -3.552 -22.228 -21.766 1.00 0.00 13 GLN A N 19
ATOM 18619 C CA . GLN A 1 13 ? -2.968 -21.845 -20.492 1.00 0.00 13 GLN A CA 19
ATOM 18620 C C . GLN A 1 13 ? -1.459 -21.645 -20.638 1.00 0.00 13 GLN A C 19
ATOM 18621 O O . GLN A 1 13 ? -0.756 -22.528 -21.127 1.00 0.00 13 GLN A O 19
ATOM 18635 N N . SER A 1 14 ? -1.004 -20.478 -20.205 1.00 0.00 14 SER A N 19
ATOM 18636 C CA . SER A 1 14 ? 0.409 -20.150 -20.282 1.00 0.00 14 SER A CA 19
ATOM 18637 C C . SER A 1 14 ? 0.795 -19.224 -19.127 1.00 0.00 14 SER A C 19
ATOM 18638 O O . SER A 1 14 ? 1.664 -19.557 -18.323 1.00 0.00 14 SER A O 19
ATOM 18646 N N . SER A 1 15 ? 0.129 -18.079 -19.080 1.00 0.00 15 SER A N 19
ATOM 18647 C CA . SER A 1 15 ? 0.391 -17.103 -18.037 1.00 0.00 15 SER A CA 19
ATOM 18648 C C . SER A 1 15 ? 0.116 -17.718 -16.663 1.00 0.00 15 SER A C 19
ATOM 18649 O O . SER A 1 15 ? -1.030 -18.019 -16.332 1.00 0.00 15 SER A O 19
ATOM 18657 N N . GLN A 1 16 ? 1.186 -17.886 -15.901 1.00 0.00 16 GLN A N 19
ATOM 18658 C CA . GLN A 1 16 ? 1.075 -18.460 -14.571 1.00 0.00 16 GLN A CA 19
ATOM 18659 C C . GLN A 1 16 ? 0.108 -17.637 -13.717 1.00 0.00 16 GLN A C 19
ATOM 18660 O O . GLN A 1 16 ? -0.215 -16.501 -14.060 1.00 0.00 16 GLN A O 19
ATOM 18674 N N . THR A 1 17 ? -0.326 -18.242 -12.621 1.00 0.00 17 THR A N 19
ATOM 18675 C CA . THR A 1 17 ? -1.249 -17.579 -11.716 1.00 0.00 17 THR A CA 19
ATOM 18676 C C . THR A 1 17 ? -0.481 -16.815 -10.636 1.00 0.00 17 THR A C 19
ATOM 18677 O O . THR A 1 17 ? 0.672 -17.13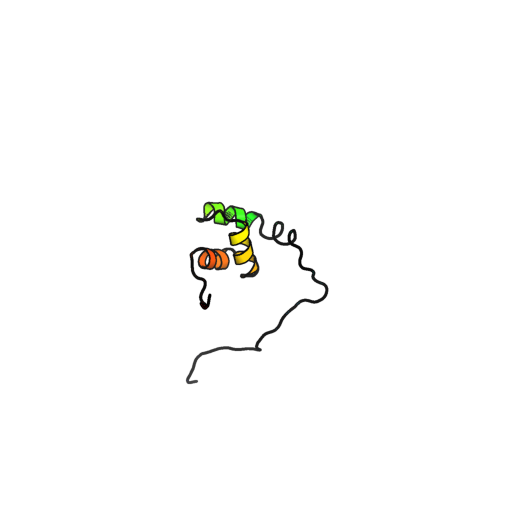2 -10.347 1.00 0.00 17 THR A O 19
ATOM 18688 N N . ALA A 1 18 ? -1.150 -15.821 -10.070 1.00 0.00 18 ALA A N 19
ATOM 18689 C CA . ALA A 1 18 ? -0.544 -15.009 -9.028 1.00 0.00 18 ALA A CA 19
ATOM 18690 C C . ALA A 1 18 ? 0.447 -14.031 -9.662 1.00 0.00 18 ALA A C 19
ATOM 18691 O O . ALA A 1 18 ? 1.610 -14.371 -9.874 1.00 0.00 18 ALA A O 19
ATOM 18698 N N . LEU A 1 19 ? -0.050 -12.836 -9.947 1.00 0.00 19 LEU A N 19
ATOM 18699 C CA . LEU A 1 19 ? 0.778 -11.807 -10.553 1.00 0.00 19 LEU A CA 19
ATOM 18700 C C . LEU A 1 19 ? 0.965 -10.659 -9.559 1.00 0.00 19 LEU A C 19
ATOM 18701 O O . LEU A 1 19 ? -0.008 -10.135 -9.019 1.00 0.00 19 LEU A O 19
ATOM 18717 N N . PRO A 1 20 ? 2.256 -10.292 -9.341 1.00 0.00 20 PRO A N 19
ATOM 18718 C CA . PRO A 1 20 ? 2.583 -9.215 -8.421 1.00 0.00 20 PRO A CA 19
ATOM 18719 C C . PRO A 1 20 ? 2.263 -7.852 -9.037 1.00 0.00 20 PRO A C 19
ATOM 18720 O O . PRO A 1 20 ? 3.167 -7.065 -9.316 1.00 0.00 20 PRO A O 19
ATOM 18731 N N . THR A 1 21 ? 0.975 -7.614 -9.232 1.00 0.00 21 THR A N 19
ATOM 18732 C CA . THR A 1 21 ? 0.524 -6.359 -9.810 1.00 0.00 21 THR A CA 19
ATOM 18733 C C . THR A 1 21 ? 0.149 -5.368 -8.706 1.00 0.00 21 THR A C 19
ATOM 18734 O O . THR A 1 21 ? -0.763 -5.623 -7.922 1.00 0.00 21 THR A O 19
ATOM 18745 N N . SER A 1 22 ? 0.873 -4.259 -8.681 1.00 0.00 22 SER A N 19
ATOM 18746 C CA . SER A 1 22 ? 0.629 -3.228 -7.687 1.00 0.00 22 SER A CA 19
ATOM 18747 C C . SER A 1 22 ? -0.785 -2.665 -7.853 1.00 0.00 22 SER A C 19
ATOM 18748 O O . SER A 1 22 ? -1.445 -2.336 -6.869 1.00 0.00 22 SER A O 19
ATOM 18756 N N . LEU A 1 23 ? -1.207 -2.573 -9.105 1.00 0.00 23 LEU A N 19
ATOM 18757 C CA . LEU A 1 23 ? -2.529 -2.056 -9.413 1.00 0.00 23 LEU A CA 19
ATOM 18758 C C . LEU A 1 23 ? -3.585 -3.067 -8.962 1.00 0.00 23 LEU A C 19
ATOM 18759 O O . LEU A 1 23 ? -4.782 -2.788 -9.019 1.00 0.00 23 LEU A O 19
ATOM 18775 N N . PHE A 1 24 ? -3.104 -4.221 -8.524 1.00 0.00 24 PHE A N 19
ATOM 18776 C CA . PHE A 1 24 ? -3.991 -5.276 -8.064 1.00 0.00 24 PHE A CA 19
ATOM 18777 C C . PHE A 1 24 ? -3.952 -5.399 -6.540 1.00 0.00 24 PHE A C 19
ATOM 18778 O O . PHE A 1 24 ? -4.602 -6.272 -5.967 1.00 0.00 24 PHE A O 19
ATOM 18795 N N . THR A 1 25 ? -3.182 -4.512 -5.926 1.00 0.00 25 THR A N 19
ATOM 18796 C CA . THR A 1 25 ? -3.049 -4.510 -4.479 1.00 0.00 25 THR A CA 19
ATOM 18797 C C . THR A 1 25 ? -3.678 -3.248 -3.887 1.00 0.00 25 THR A C 19
ATOM 18798 O O . THR A 1 25 ? -4.026 -3.218 -2.708 1.00 0.00 25 THR A O 19
ATOM 18809 N N . GLU A 1 26 ? -3.805 -2.236 -4.733 1.00 0.00 26 GLU A N 19
ATOM 18810 C CA . GLU A 1 26 ? -4.387 -0.974 -4.308 1.00 0.00 26 GLU A CA 19
ATOM 18811 C C . GLU A 1 26 ? -5.914 -1.047 -4.366 1.00 0.00 26 GLU A C 19
ATOM 18812 O O . GLU A 1 26 ? -6.598 -0.082 -4.028 1.00 0.00 26 GLU A O 19
ATOM 18824 N N . GLY A 1 27 ? -6.404 -2.200 -4.798 1.00 0.00 27 GLY A N 19
ATOM 18825 C CA . GLY A 1 27 ? -7.837 -2.411 -4.904 1.00 0.00 27 GLY A CA 19
ATOM 18826 C C . GLY A 1 27 ? -8.304 -3.501 -3.938 1.00 0.00 27 GLY A C 19
ATOM 18827 O O . GLY A 1 27 ? -9.494 -3.609 -3.647 1.00 0.00 27 GLY A O 19
ATOM 18831 N N . ARG A 1 28 ? -7.342 -4.282 -3.467 1.00 0.00 28 ARG A N 19
ATOM 18832 C CA . ARG A 1 28 ? -7.640 -5.360 -2.540 1.00 0.00 28 ARG A CA 19
ATOM 18833 C C . ARG A 1 28 ? -7.672 -4.831 -1.104 1.00 0.00 28 ARG A C 19
ATOM 18834 O O . ARG A 1 28 ? -8.709 -4.879 -0.444 1.00 0.00 28 ARG A O 19
ATOM 18855 N N . TYR A 1 29 ? -6.523 -4.340 -0.663 1.00 0.00 29 TYR A N 19
ATOM 18856 C CA . TYR A 1 29 ? -6.406 -3.803 0.682 1.00 0.00 29 TYR A CA 19
ATOM 18857 C C . TYR A 1 29 ? -6.439 -2.274 0.667 1.00 0.00 29 TYR A C 19
ATOM 18858 O O . TYR A 1 29 ? -5.674 -1.626 1.380 1.00 0.00 29 TYR A O 19
ATOM 18876 N N . GLN A 1 30 ? -7.333 -1.741 -0.153 1.00 0.00 30 GLN A N 19
ATOM 18877 C CA . GLN A 1 30 ? -7.475 -0.300 -0.271 1.00 0.00 30 GLN A CA 19
ATOM 18878 C C . GLN A 1 30 ? -7.833 0.311 1.086 1.00 0.00 30 GLN A C 19
ATOM 18879 O O . GLN A 1 30 ? -7.242 1.308 1.497 1.00 0.00 30 GLN A O 19
ATOM 18893 N N . GLN A 1 31 ? -8.799 -0.314 1.743 1.00 0.00 31 GLN A N 19
ATOM 18894 C CA . GLN A 1 31 ? -9.243 0.155 3.045 1.00 0.00 31 GLN A CA 19
ATOM 18895 C C . GLN A 1 31 ? -8.123 -0.001 4.076 1.00 0.00 31 GLN A C 19
ATOM 18896 O O . GLN A 1 31 ? -7.954 0.850 4.947 1.00 0.00 31 GLN A O 19
ATOM 18910 N N . GLU A 1 32 ? -7.388 -1.095 3.942 1.00 0.00 32 GLU A N 19
ATOM 18911 C CA . GLU A 1 32 ? -6.289 -1.374 4.851 1.00 0.00 32 GLU A CA 19
ATOM 18912 C C . GLU A 1 32 ? -5.365 -0.160 4.954 1.00 0.00 32 GLU A C 19
ATOM 18913 O O . GLU A 1 32 ? -5.131 0.355 6.047 1.00 0.00 32 GLU A O 19
ATOM 18925 N N . LEU A 1 33 ? -4.864 0.262 3.803 1.00 0.00 33 LEU A N 19
ATOM 18926 C CA . LEU A 1 33 ? -3.970 1.407 3.750 1.00 0.00 33 LEU A CA 19
ATOM 18927 C C . LEU A 1 33 ? -4.593 2.571 4.523 1.00 0.00 33 LEU A C 19
ATOM 18928 O O . LEU A 1 33 ? -3.895 3.291 5.235 1.00 0.00 33 LEU A O 19
ATOM 18944 N N . GLU A 1 34 ? -5.899 2.719 4.356 1.00 0.00 34 GLU A N 19
ATOM 18945 C CA . GLU A 1 34 ? -6.623 3.784 5.029 1.00 0.00 34 GLU A CA 19
ATOM 18946 C C . GLU A 1 34 ? -6.625 3.551 6.541 1.00 0.00 34 GLU A C 19
ATOM 18947 O O . GLU A 1 34 ? -6.498 4.496 7.318 1.00 0.00 34 GLU A O 19
ATOM 18959 N N . GLU A 1 35 ? -6.771 2.288 6.913 1.00 0.00 35 GLU A N 19
ATOM 18960 C CA . GLU A 1 35 ? -6.791 1.919 8.318 1.00 0.00 35 GLU A CA 19
ATOM 18961 C C . GLU A 1 35 ? -5.485 2.336 8.995 1.00 0.00 35 GLU A C 19
ATOM 18962 O O . GLU A 1 35 ? -5.495 3.123 9.941 1.00 0.00 35 GLU A O 19
ATOM 18974 N N . LEU A 1 36 ? -4.390 1.790 8.485 1.00 0.00 36 LEU A N 19
ATOM 18975 C CA . LEU A 1 36 ? -3.078 2.096 9.029 1.00 0.00 36 LEU A CA 19
ATOM 18976 C C . LEU A 1 36 ? -2.922 3.613 9.149 1.00 0.00 36 LEU A C 19
ATOM 18977 O O . LEU A 1 36 ? -2.307 4.104 10.095 1.00 0.00 36 LEU A O 19
ATOM 18993 N N . LYS A 1 37 ? -3.488 4.314 8.178 1.00 0.00 37 LYS A N 19
ATOM 18994 C CA . LYS A 1 37 ? -3.419 5.765 8.163 1.00 0.00 37 LYS A CA 19
ATOM 18995 C C . LYS A 1 37 ? -4.083 6.315 9.427 1.00 0.00 37 LYS A C 19
ATOM 18996 O O . LYS A 1 37 ? -3.925 7.491 9.753 1.00 0.00 37 LYS A O 19
ATOM 19015 N N . ALA A 1 38 ? -4.812 5.440 10.103 1.00 0.00 38 ALA A N 19
ATOM 19016 C CA . ALA A 1 38 ? -5.501 5.823 11.324 1.00 0.00 38 ALA A CA 19
ATOM 19017 C C . ALA A 1 38 ? -4.901 5.057 12.505 1.00 0.00 38 ALA A C 19
ATOM 19018 O O . ALA A 1 38 ? -4.753 5.607 13.595 1.00 0.00 38 ALA A O 19
ATOM 19025 N N . LEU A 1 39 ? -4.573 3.799 12.247 1.00 0.00 39 LEU A N 19
ATOM 19026 C CA . LEU A 1 39 ? -3.994 2.952 13.276 1.00 0.00 39 LEU A CA 19
ATOM 19027 C C . LEU A 1 39 ? -2.743 3.627 13.842 1.00 0.00 39 LEU A C 19
ATOM 19028 O O . LEU A 1 39 ? -2.524 3.620 15.052 1.00 0.00 39 LEU A O 19
ATOM 19044 N N . GLY A 1 40 ? -1.956 4.194 12.939 1.00 0.00 40 GLY A N 19
ATOM 19045 C CA . GLY A 1 40 ? -0.733 4.872 13.334 1.00 0.00 40 GLY A CA 19
ATOM 19046 C C . GLY A 1 40 ? 0.288 4.869 12.194 1.00 0.00 40 GLY A C 19
ATOM 19047 O O . GLY A 1 40 ? 1.481 4.679 12.425 1.00 0.00 40 GLY A O 19
ATOM 19051 N N . PHE A 1 41 ? -0.218 5.080 10.988 1.00 0.00 41 PHE A N 19
ATOM 19052 C CA . PHE A 1 41 ? 0.634 5.104 9.812 1.00 0.00 41 PHE A CA 19
ATOM 19053 C C . PHE A 1 41 ? 0.106 6.094 8.772 1.00 0.00 41 PHE A C 19
ATOM 19054 O O . PHE A 1 41 ? -0.644 7.010 9.106 1.00 0.00 41 PHE A O 19
ATOM 19071 N N . ALA A 1 42 ? 0.519 5.876 7.532 1.00 0.00 42 ALA A N 19
ATOM 19072 C CA . ALA A 1 42 ? 0.097 6.738 6.440 1.00 0.00 42 ALA A CA 19
ATOM 19073 C C . ALA A 1 42 ? 0.736 6.254 5.137 1.00 0.00 42 ALA A C 19
ATOM 19074 O O . ALA A 1 42 ? 0.092 6.249 4.090 1.00 0.00 42 ALA A O 19
ATOM 19081 N N . ASN A 1 43 ? 1.996 5.858 5.245 1.00 0.00 43 ASN A N 19
ATOM 19082 C CA . ASN A 1 43 ? 2.729 5.373 4.088 1.00 0.00 43 ASN A CA 19
ATOM 19083 C C . ASN A 1 43 ? 1.948 4.230 3.437 1.00 0.00 43 ASN A C 19
ATOM 19084 O O . ASN A 1 43 ? 2.140 3.065 3.783 1.00 0.00 43 ASN A O 19
ATOM 19095 N N . ARG A 1 44 ? 1.084 4.603 2.504 1.00 0.00 44 ARG A N 19
ATOM 19096 C CA . ARG A 1 44 ? 0.273 3.624 1.801 1.00 0.00 44 ARG A CA 19
ATOM 19097 C C . ARG A 1 44 ? 1.166 2.590 1.113 1.00 0.00 44 ARG A C 19
ATOM 19098 O O . ARG A 1 44 ? 0.904 1.390 1.187 1.00 0.00 44 ARG A O 19
ATOM 19119 N N . ASP A 1 45 ? 2.203 3.093 0.460 1.00 0.00 45 ASP A N 19
ATOM 19120 C CA . ASP A 1 45 ? 3.137 2.227 -0.241 1.00 0.00 45 ASP A CA 19
ATOM 19121 C C . ASP A 1 45 ? 3.712 1.204 0.740 1.00 0.00 45 ASP A C 19
ATOM 19122 O O . ASP A 1 45 ? 3.586 -0.001 0.531 1.00 0.00 45 ASP A O 19
ATOM 19131 N N . ALA A 1 46 ? 4.332 1.723 1.791 1.00 0.00 46 ALA A N 19
ATOM 19132 C CA . ALA A 1 46 ? 4.927 0.869 2.805 1.00 0.00 46 ALA A CA 19
ATOM 19133 C C . ALA A 1 46 ? 3.850 -0.047 3.390 1.00 0.00 46 ALA A C 19
ATOM 19134 O O . ALA A 1 46 ? 4.078 -1.243 3.568 1.00 0.00 46 ALA A O 19
ATOM 19141 N N . ASN A 1 47 ? 2.701 0.549 3.673 1.00 0.00 47 ASN A N 19
ATOM 19142 C CA . ASN A 1 47 ? 1.589 -0.199 4.234 1.00 0.00 47 ASN A CA 19
ATOM 19143 C C . ASN A 1 47 ? 1.241 -1.362 3.303 1.00 0.00 47 ASN A C 19
ATOM 19144 O O . ASN A 1 47 ? 0.949 -2.465 3.764 1.00 0.00 47 ASN A O 19
ATOM 19155 N N . LEU A 1 48 ? 1.283 -1.077 2.010 1.00 0.00 48 LEU A N 19
ATOM 19156 C CA . LEU A 1 48 ? 0.975 -2.085 1.011 1.00 0.00 48 LEU A CA 19
ATOM 19157 C C . LEU A 1 48 ? 2.109 -3.112 0.962 1.00 0.00 48 LEU A C 19
ATOM 19158 O O . LEU A 1 48 ? 1.898 -4.289 1.251 1.00 0.00 48 LEU A O 19
ATOM 19174 N N . GLN A 1 49 ? 3.287 -2.628 0.595 1.00 0.00 49 GLN A N 19
ATOM 19175 C CA . GLN A 1 49 ? 4.454 -3.489 0.505 1.00 0.00 49 GLN A CA 19
ATOM 19176 C C . GLN A 1 49 ? 4.472 -4.482 1.669 1.00 0.00 49 GLN A C 19
ATOM 19177 O O . GLN A 1 49 ? 4.878 -5.631 1.502 1.00 0.00 49 GLN A O 19
ATOM 19191 N N . ALA A 1 50 ? 4.026 -4.003 2.821 1.00 0.00 50 ALA A N 19
ATOM 19192 C CA . ALA A 1 50 ? 3.986 -4.835 4.011 1.00 0.00 50 ALA A CA 19
ATOM 19193 C C . ALA A 1 50 ? 2.744 -5.728 3.963 1.00 0.00 50 ALA A C 19
ATOM 19194 O O . ALA A 1 50 ? 2.836 -6.937 4.168 1.00 0.00 50 ALA A O 19
ATOM 19201 N N . LEU A 1 51 ? 1.612 -5.097 3.690 1.00 0.00 51 LEU A N 19
ATOM 19202 C CA . LEU A 1 51 ? 0.353 -5.819 3.612 1.00 0.00 51 LEU A CA 19
ATOM 19203 C C . LEU A 1 51 ? 0.505 -6.997 2.647 1.00 0.00 51 LEU A C 19
ATOM 19204 O O . LEU A 1 51 ? 0.246 -8.142 3.014 1.00 0.00 51 LEU A O 19
ATOM 19220 N N . VAL A 1 52 ? 0.924 -6.675 1.432 1.00 0.00 52 VAL A N 19
ATOM 19221 C CA . VAL A 1 52 ? 1.114 -7.693 0.412 1.00 0.00 52 VAL A CA 19
ATOM 19222 C C . VAL A 1 52 ? 2.117 -8.733 0.915 1.00 0.00 52 VAL A C 19
ATOM 19223 O O . VAL A 1 52 ? 2.065 -9.895 0.516 1.00 0.00 52 VAL A O 19
ATOM 19236 N N . ALA A 1 53 ? 3.007 -8.277 1.785 1.00 0.00 53 ALA A N 19
ATOM 19237 C CA . ALA A 1 53 ? 4.020 -9.154 2.347 1.00 0.00 53 ALA A CA 19
ATOM 19238 C C . ALA A 1 53 ? 3.357 -10.146 3.303 1.00 0.00 53 ALA A C 19
ATOM 19239 O O . ALA A 1 53 ? 3.855 -11.254 3.499 1.00 0.00 53 ALA A O 19
ATOM 19246 N N . THR A 1 54 ? 2.242 -9.714 3.874 1.00 0.00 54 THR A N 19
ATOM 19247 C CA . THR A 1 54 ? 1.505 -10.551 4.805 1.00 0.00 54 THR A CA 19
ATOM 19248 C C . THR A 1 54 ? 0.314 -11.208 4.105 1.00 0.00 54 THR A C 19
ATOM 19249 O O . THR A 1 54 ? -0.485 -11.894 4.741 1.00 0.00 54 THR A O 19
ATOM 19260 N N . ASP A 1 55 ? 0.233 -10.975 2.803 1.00 0.00 55 ASP A N 19
ATOM 19261 C CA . ASP A 1 55 ? -0.847 -11.536 2.008 1.00 0.00 55 ASP A CA 19
ATOM 19262 C C . ASP A 1 55 ? -2.096 -10.667 2.168 1.00 0.00 55 ASP A C 19
ATOM 19263 O O . ASP A 1 55 ? -3.198 -11.086 1.815 1.00 0.00 55 ASP A O 19
ATOM 19272 N N . GLY A 1 56 ? -1.883 -9.472 2.700 1.00 0.00 56 GLY A N 19
ATOM 19273 C CA . GLY A 1 56 ? -2.978 -8.541 2.911 1.00 0.00 56 GLY A CA 19
ATOM 19274 C C . GLY A 1 56 ? -3.493 -8.616 4.349 1.00 0.00 56 GLY A C 19
ATOM 19275 O O . GLY A 1 56 ? -4.680 -8.410 4.600 1.00 0.00 56 GLY A O 19
ATOM 19279 N N . ASP A 1 57 ? -2.575 -8.912 5.258 1.00 0.00 57 ASP A N 19
ATOM 19280 C CA . ASP A 1 57 ? -2.921 -9.017 6.665 1.00 0.00 57 ASP A CA 19
ATOM 19281 C C . ASP A 1 57 ? -2.430 -7.769 7.401 1.00 0.00 57 ASP A C 19
ATOM 19282 O O . ASP A 1 57 ? -1.342 -7.769 7.975 1.00 0.00 57 ASP A O 19
ATOM 19291 N N . ILE A 1 58 ? -3.257 -6.734 7.361 1.00 0.00 58 ILE A N 19
ATOM 19292 C CA . ILE A 1 58 ? -2.920 -5.482 8.017 1.00 0.00 58 ILE A CA 19
ATOM 19293 C C . ILE A 1 58 ? -2.327 -5.777 9.396 1.00 0.00 58 ILE A C 19
ATOM 19294 O O . ILE A 1 58 ? -1.284 -5.233 9.756 1.00 0.00 58 ILE A O 19
ATOM 19310 N N . HIS A 1 59 ? -3.017 -6.637 10.130 1.00 0.00 59 HIS A N 19
ATOM 19311 C CA . HIS A 1 59 ? -2.571 -7.011 11.461 1.00 0.00 59 HIS A CA 19
ATOM 19312 C C . HIS A 1 59 ? -1.074 -7.325 11.432 1.00 0.00 59 HIS A C 19
ATOM 19313 O O . HIS A 1 59 ? -0.300 -6.750 12.197 1.00 0.00 59 HIS A O 19
ATOM 19327 N N . ALA A 1 60 ? -0.710 -8.236 10.541 1.00 0.00 60 ALA A N 19
ATOM 19328 C CA . ALA A 1 60 ? 0.681 -8.633 10.402 1.00 0.00 60 ALA A CA 19
ATOM 19329 C C . ALA A 1 60 ? 1.468 -7.497 9.746 1.00 0.00 60 ALA A C 19
ATOM 19330 O O . ALA A 1 60 ? 2.684 -7.405 9.908 1.00 0.00 60 ALA A O 19
ATOM 19337 N N . ALA A 1 61 ? 0.742 -6.660 9.019 1.00 0.00 61 ALA A N 19
ATOM 19338 C CA . ALA A 1 61 ? 1.358 -5.534 8.337 1.00 0.00 61 ALA A CA 19
ATOM 19339 C C . ALA A 1 61 ? 1.863 -4.529 9.375 1.00 0.00 61 ALA A C 19
ATOM 19340 O O . ALA A 1 61 ? 2.951 -3.975 9.229 1.00 0.00 61 ALA A O 19
ATOM 19347 N N . ILE A 1 62 ? 1.048 -4.326 10.400 1.00 0.00 62 ILE A N 19
ATOM 19348 C CA . ILE A 1 62 ? 1.398 -3.398 11.462 1.00 0.00 62 ILE A CA 19
ATOM 19349 C C . ILE A 1 62 ? 2.802 -3.724 11.975 1.00 0.00 62 ILE A C 19
ATOM 19350 O O . ILE A 1 62 ? 3.736 -2.950 11.772 1.00 0.00 62 ILE A O 19
ATOM 19366 N N . GLU A 1 63 ? 2.906 -4.871 12.631 1.00 0.00 63 GLU A N 19
ATOM 19367 C CA . GLU A 1 63 ? 4.181 -5.309 13.175 1.00 0.00 63 GLU A CA 19
ATOM 19368 C C . GLU A 1 63 ? 5.308 -5.028 12.179 1.00 0.00 63 GLU A C 19
ATOM 19369 O O . GLU A 1 63 ? 6.351 -4.494 12.552 1.00 0.00 63 GLU A O 19
ATOM 19381 N N . MET A 1 64 ? 5.059 -5.400 10.932 1.00 0.00 64 MET A N 19
ATOM 19382 C CA . MET A 1 64 ? 6.040 -5.195 9.880 1.00 0.00 64 MET A CA 19
ATOM 19383 C C . MET A 1 64 ? 6.306 -3.704 9.662 1.00 0.00 64 MET A C 19
ATOM 19384 O O . MET A 1 64 ? 7.438 -3.305 9.391 1.00 0.00 64 MET A O 19
ATOM 19398 N N . LEU A 1 65 ? 5.244 -2.922 9.788 1.00 0.00 65 LEU A N 19
ATOM 19399 C CA . LEU A 1 65 ? 5.349 -1.483 9.608 1.00 0.00 65 LEU A CA 19
ATOM 19400 C C . LEU A 1 65 ? 5.922 -0.855 10.880 1.00 0.00 65 LEU A C 19
ATOM 19401 O O . LEU A 1 65 ? 6.450 0.255 10.844 1.00 0.00 65 LEU A O 19
ATOM 19417 N N . LEU A 1 66 ? 5.798 -1.592 11.973 1.00 0.00 66 LEU A N 19
ATOM 19418 C CA . LEU A 1 66 ? 6.297 -1.121 13.254 1.00 0.00 66 LEU A CA 19
ATOM 19419 C C . LEU A 1 66 ? 7.827 -1.105 13.226 1.00 0.00 66 LEU A C 19
ATOM 19420 O O . LEU A 1 66 ? 8.460 -0.476 14.072 1.00 0.00 66 LEU A O 19
ATOM 19436 N N . GLY A 1 67 ? 8.376 -1.805 12.244 1.00 0.00 67 GLY A N 19
ATOM 19437 C CA . GLY A 1 67 ? 9.819 -1.880 12.095 1.00 0.00 67 GLY A CA 19
ATOM 19438 C C . GLY A 1 67 ? 10.357 -3.213 12.619 1.00 0.00 67 GLY A C 19
ATOM 19439 O O . GLY A 1 67 ? 11.514 -3.303 13.025 1.00 0.00 67 GLY A O 19
ATOM 19443 N N . ALA A 1 68 ? 9.490 -4.215 12.594 1.00 0.00 68 ALA A N 19
ATOM 19444 C CA . ALA A 1 68 ? 9.863 -5.539 13.061 1.00 0.00 68 ALA A CA 19
ATOM 19445 C C . ALA A 1 68 ? 10.607 -6.278 11.947 1.00 0.00 68 ALA A C 19
ATOM 19446 O O . ALA A 1 68 ? 11.797 -6.561 12.072 1.00 0.00 68 ALA A O 19
ATOM 19453 N N . SER A 1 69 ? 9.874 -6.569 10.882 1.00 0.00 69 SER A N 19
ATOM 19454 C CA . SER A 1 69 ? 10.450 -7.270 9.747 1.00 0.00 69 SER A CA 19
ATOM 19455 C C . SER A 1 69 ? 10.872 -8.681 10.161 1.00 0.00 69 SER A C 19
ATOM 19456 O O . SER A 1 69 ? 11.165 -8.926 11.330 1.00 0.00 69 SER A O 19
ATOM 19464 N N . GLY A 1 70 ? 10.889 -9.571 9.180 1.00 0.00 70 GLY A N 19
ATOM 19465 C CA . GLY A 1 70 ? 11.271 -10.951 9.428 1.00 0.00 70 GLY A CA 19
ATOM 19466 C C . GLY A 1 70 ? 12.765 -11.161 9.176 1.00 0.00 70 GLY A C 19
ATOM 19467 O O . GLY A 1 70 ? 13.570 -11.096 10.104 1.00 0.00 70 GLY A O 19
ATOM 19471 N N . PRO A 1 71 ? 13.100 -11.414 7.883 1.00 0.00 71 PRO A N 19
ATOM 19472 C CA . PRO A 1 71 ? 14.483 -11.634 7.497 1.00 0.00 71 PRO A CA 19
ATOM 19473 C C . PRO A 1 71 ? 15.262 -10.317 7.476 1.00 0.00 71 PRO A C 19
ATOM 19474 O O . PRO A 1 71 ? 15.022 -9.463 6.625 1.00 0.00 71 PRO A O 19
ATOM 19485 N N . SER A 1 72 ? 16.180 -10.195 8.424 1.00 0.00 72 SER A N 19
ATOM 19486 C CA . SER A 1 72 ? 16.996 -8.997 8.526 1.00 0.00 72 SER A CA 19
ATOM 19487 C C . SER A 1 72 ? 17.868 -8.850 7.277 1.00 0.00 72 SER A C 19
ATOM 19488 O O . SER A 1 72 ? 18.023 -9.799 6.509 1.00 0.00 72 SER A O 19
ATOM 19496 N N . SER A 1 73 ? 18.413 -7.654 7.112 1.00 0.00 73 SER A N 19
ATOM 19497 C CA . SER A 1 73 ? 19.265 -7.371 5.970 1.00 0.00 73 SER A CA 19
ATOM 19498 C C . SER A 1 73 ? 20.735 -7.394 6.395 1.00 0.00 73 SER A C 19
ATOM 19499 O O . SER A 1 73 ? 21.092 -6.842 7.435 1.00 0.00 73 SER A O 19
ATOM 19507 N N . GLY A 1 74 ? 21.547 -8.037 5.569 1.00 0.00 74 GLY A N 19
ATOM 19508 C CA . GLY A 1 74 ? 22.969 -8.138 5.846 1.00 0.00 74 GLY A CA 19
ATOM 19509 C C . GLY A 1 74 ? 23.796 -7.785 4.607 1.00 0.00 74 GLY A C 19
ATOM 19510 O O . GLY A 1 74 ? 24.438 -6.737 4.563 1.00 0.00 74 GLY A O 19
ATOM 19514 N N . GLY A 1 1 ? 7.818 -23.002 13.248 1.00 0.00 1 GLY A N 20
ATOM 19515 C CA . GLY A 1 1 ? 7.513 -23.076 11.829 1.00 0.00 1 GLY A CA 20
ATOM 19516 C C . GLY A 1 1 ? 6.238 -23.886 11.585 1.00 0.00 1 GLY A C 20
ATOM 19517 O O . GLY A 1 1 ? 5.939 -24.819 12.329 1.00 0.00 1 GLY A O 20
ATOM 19521 N N . SER A 1 2 ? 5.521 -23.500 10.539 1.00 0.00 2 SER A N 20
ATOM 19522 C CA . SER A 1 2 ? 4.285 -24.179 10.188 1.00 0.00 2 SER A CA 20
ATOM 19523 C C . SER A 1 2 ? 4.597 -25.498 9.478 1.00 0.00 2 SER A C 20
ATOM 19524 O O . SER A 1 2 ? 5.526 -25.571 8.675 1.00 0.00 2 SER A O 20
ATOM 19532 N N . SER A 1 3 ? 3.802 -26.508 9.799 1.00 0.00 3 SER A N 20
ATOM 19533 C CA . SER A 1 3 ? 3.981 -27.821 9.202 1.00 0.00 3 SER A CA 20
ATOM 19534 C C . SER A 1 3 ? 2.627 -28.390 8.773 1.00 0.00 3 SER A C 20
ATOM 19535 O O . SER A 1 3 ? 1.941 -29.034 9.565 1.00 0.00 3 SER A O 20
ATOM 19543 N N . GLY A 1 4 ? 2.282 -28.131 7.520 1.00 0.00 4 GLY A N 20
ATOM 19544 C CA . GLY A 1 4 ? 1.022 -28.609 6.976 1.00 0.00 4 GLY A CA 20
ATOM 19545 C C . GLY A 1 4 ? 1.239 -29.332 5.646 1.00 0.00 4 GLY A C 20
ATOM 19546 O O . GLY A 1 4 ? 2.277 -29.958 5.437 1.00 0.00 4 GLY A O 20
ATOM 19550 N N . SER A 1 5 ? 0.242 -29.223 4.780 1.00 0.00 5 SER A N 20
ATOM 19551 C CA . SER A 1 5 ? 0.310 -29.859 3.476 1.00 0.00 5 SER A CA 20
ATOM 19552 C C . SER A 1 5 ? -0.838 -29.365 2.592 1.00 0.00 5 SER A C 20
ATOM 19553 O O . SER A 1 5 ? -1.757 -28.706 3.074 1.00 0.00 5 SER A O 20
ATOM 19561 N N . SER A 1 6 ? -0.746 -29.703 1.314 1.00 0.00 6 SER A N 20
ATOM 19562 C CA . SER A 1 6 ? -1.765 -29.302 0.359 1.00 0.00 6 SER A CA 20
ATOM 19563 C C . SER A 1 6 ? -1.831 -30.310 -0.790 1.00 0.00 6 SER A C 20
ATOM 19564 O O . SER A 1 6 ? -0.964 -31.174 -0.913 1.00 0.00 6 SER A O 20
ATOM 19572 N N . GLY A 1 7 ? -2.868 -30.167 -1.602 1.00 0.00 7 GLY A N 20
ATOM 19573 C CA . GLY A 1 7 ? -3.059 -31.054 -2.736 1.00 0.00 7 GLY A CA 20
ATOM 19574 C C . GLY A 1 7 ? -3.737 -30.323 -3.896 1.00 0.00 7 GLY A C 20
ATOM 19575 O O . GLY A 1 7 ? -4.545 -29.422 -3.679 1.00 0.00 7 GLY A O 20
ATOM 19579 N N . ALA A 1 8 ? -3.382 -30.739 -5.104 1.00 0.00 8 ALA A N 20
ATOM 19580 C CA . ALA A 1 8 ? -3.946 -30.134 -6.299 1.00 0.00 8 ALA A CA 20
ATOM 19581 C C . ALA A 1 8 ? -3.484 -30.918 -7.528 1.00 0.00 8 ALA A C 20
ATOM 19582 O O . ALA A 1 8 ? -2.651 -31.817 -7.419 1.00 0.00 8 ALA A O 20
ATOM 19589 N N . ARG A 1 9 ? -4.043 -30.549 -8.671 1.00 0.00 9 ARG A N 20
ATOM 19590 C CA . ARG A 1 9 ? -3.698 -31.206 -9.920 1.00 0.00 9 ARG A CA 20
ATOM 19591 C C . ARG A 1 9 ? -2.633 -30.401 -10.667 1.00 0.00 9 ARG A C 20
ATOM 19592 O O . ARG A 1 9 ? -2.348 -29.259 -10.309 1.00 0.00 9 ARG A O 20
ATOM 19613 N N . ALA A 1 10 ? -2.072 -31.028 -11.691 1.00 0.00 10 ALA A N 20
ATOM 19614 C CA . ALA A 1 10 ? -1.044 -30.385 -12.491 1.00 0.00 10 ALA A CA 20
ATOM 19615 C C . ALA A 1 10 ? -1.705 -29.600 -13.626 1.00 0.00 10 ALA A C 20
ATOM 19616 O O . ALA A 1 10 ? -2.427 -30.171 -14.442 1.00 0.00 10 ALA A O 20
ATOM 19623 N N . CYS A 1 11 ? -1.433 -28.304 -13.643 1.00 0.00 11 CYS A N 20
ATOM 19624 C CA . CYS A 1 11 ? -1.992 -27.435 -14.665 1.00 0.00 11 CYS A CA 20
ATOM 19625 C C . CYS A 1 11 ? -1.002 -26.297 -14.921 1.00 0.00 11 CYS A C 20
ATOM 19626 O O . CYS A 1 11 ? -0.116 -26.044 -14.106 1.00 0.00 11 CYS A O 20
ATOM 19634 N N . SER A 1 12 ? -1.186 -25.640 -16.057 1.00 0.00 12 SER A N 20
ATOM 19635 C CA . SER A 1 12 ? -0.320 -24.535 -16.431 1.00 0.00 12 SER A CA 20
ATOM 19636 C C . SER A 1 12 ? -1.064 -23.582 -17.369 1.00 0.00 12 SER A C 20
ATOM 19637 O O . SER A 1 12 ? -1.096 -22.375 -17.136 1.00 0.00 12 SER A O 20
ATOM 19645 N N . GLN A 1 13 ? -1.644 -24.161 -18.411 1.00 0.00 13 GLN A N 20
ATOM 19646 C CA . GLN A 1 13 ? -2.385 -23.378 -19.385 1.00 0.00 13 GLN A CA 20
ATOM 19647 C C . GLN A 1 13 ? -3.188 -22.280 -18.684 1.00 0.00 13 GLN A C 20
ATOM 19648 O O . GLN A 1 13 ? -3.009 -21.097 -18.969 1.00 0.00 13 GLN A O 20
ATOM 19662 N N . SER A 1 14 ? -4.056 -22.712 -17.781 1.00 0.00 14 SER A N 20
ATOM 19663 C CA . SER A 1 14 ? -4.887 -21.780 -17.037 1.00 0.00 14 SER A CA 20
ATOM 19664 C C . SER A 1 14 ? -5.106 -22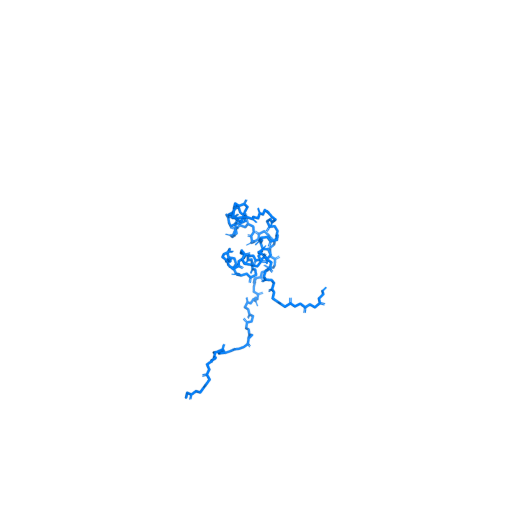.297 -15.613 1.00 0.00 14 SER A C 20
ATOM 19665 O O . SER A 1 14 ? -5.539 -23.432 -15.421 1.00 0.00 14 SER A O 20
ATOM 19673 N N . SER A 1 15 ? -4.799 -21.438 -14.653 1.00 0.00 15 SER A N 20
ATOM 19674 C CA . SER A 1 15 ? -4.957 -21.793 -13.253 1.00 0.00 15 SER A CA 20
ATOM 19675 C C . SER A 1 15 ? -4.872 -20.538 -12.381 1.00 0.00 15 SER A C 20
ATOM 19676 O O . SER A 1 15 ? -5.811 -20.219 -11.653 1.00 0.00 15 SER A O 20
ATOM 19684 N N . GLN A 1 16 ? -3.739 -19.860 -12.485 1.00 0.00 16 GLN A N 20
ATOM 19685 C CA . GLN A 1 16 ? -3.519 -18.647 -11.716 1.00 0.00 16 GLN A CA 20
ATOM 19686 C C . GLN A 1 16 ? -2.399 -17.815 -12.345 1.00 0.00 16 GLN A C 20
ATOM 19687 O O . GLN A 1 16 ? -1.230 -17.984 -12.004 1.00 0.00 16 GLN A O 20
ATOM 19701 N N . THR A 1 17 ? -2.797 -16.935 -13.251 1.00 0.00 17 THR A N 20
ATOM 19702 C CA . THR A 1 17 ? -1.842 -16.076 -13.930 1.00 0.00 17 THR A CA 20
ATOM 19703 C C . THR A 1 17 ? -1.920 -14.651 -13.379 1.00 0.00 17 THR A C 20
ATOM 19704 O O . THR A 1 17 ? -1.920 -13.686 -14.142 1.00 0.00 17 THR A O 20
ATOM 19715 N N . ALA A 1 18 ? -1.985 -14.564 -12.059 1.00 0.00 18 ALA A N 20
ATOM 19716 C CA . ALA A 1 18 ? -2.063 -13.273 -11.397 1.00 0.00 18 ALA A CA 20
ATOM 19717 C C . ALA A 1 18 ? -0.649 -12.732 -11.175 1.00 0.00 18 ALA A C 20
ATOM 19718 O O . ALA A 1 18 ? 0.296 -13.502 -11.012 1.00 0.00 18 ALA A O 20
ATOM 19725 N N . LEU A 1 19 ? -0.548 -11.411 -11.177 1.00 0.00 19 LEU A N 20
ATOM 19726 C CA . LEU A 1 19 ? 0.734 -10.758 -10.978 1.00 0.00 19 LEU A CA 20
ATOM 19727 C C . LEU A 1 19 ? 0.582 -9.653 -9.930 1.00 0.00 19 LEU A C 20
ATOM 19728 O O . LEU A 1 19 ? -0.508 -9.115 -9.744 1.00 0.00 19 LEU A O 20
ATOM 19744 N N . PRO A 1 20 ? 1.721 -9.339 -9.256 1.00 0.00 20 PRO A N 20
ATOM 19745 C CA . PRO A 1 20 ? 1.725 -8.308 -8.232 1.00 0.00 20 PRO A CA 20
ATOM 19746 C C . PRO A 1 20 ? 1.670 -6.913 -8.858 1.00 0.00 20 PRO A C 20
ATOM 19747 O O . PRO A 1 20 ? 2.613 -6.134 -8.730 1.00 0.00 20 PRO A O 20
ATOM 19758 N N . THR A 1 21 ? 0.557 -6.641 -9.523 1.00 0.00 21 THR A N 20
ATOM 19759 C CA . THR A 1 21 ? 0.367 -5.354 -10.169 1.00 0.00 21 THR A CA 20
ATOM 19760 C C . THR A 1 21 ? 0.051 -4.277 -9.130 1.00 0.00 21 THR A C 20
ATOM 19761 O O . THR A 1 21 ? -0.889 -4.419 -8.349 1.00 0.00 21 THR A O 20
ATOM 19772 N N . SER A 1 22 ? 0.854 -3.223 -9.153 1.00 0.00 22 SER A N 20
ATOM 19773 C CA . SER A 1 22 ? 0.672 -2.122 -8.222 1.00 0.00 22 SER A CA 20
ATOM 19774 C C . SER A 1 22 ? -0.758 -1.587 -8.319 1.00 0.00 22 SER A C 20
ATOM 19775 O O . SER A 1 22 ? -1.312 -1.106 -7.332 1.00 0.00 22 SER A O 20
ATOM 19783 N N . LEU A 1 23 ? -1.314 -1.689 -9.517 1.00 0.00 23 LEU A N 20
ATOM 19784 C CA . LEU A 1 23 ? -2.669 -1.220 -9.755 1.00 0.00 23 LEU A CA 20
ATOM 19785 C C . LEU A 1 23 ? -3.662 -2.294 -9.304 1.00 0.00 23 LEU A C 20
ATOM 19786 O O . LEU A 1 23 ? -4.868 -2.148 -9.494 1.00 0.00 23 LEU A O 20
ATOM 19802 N N . PHE A 1 24 ? -3.117 -3.349 -8.716 1.00 0.00 24 PHE A N 20
ATOM 19803 C CA . PHE A 1 24 ? -3.940 -4.447 -8.237 1.00 0.00 24 PHE A CA 20
ATOM 19804 C C . PHE A 1 24 ? -3.781 -4.632 -6.727 1.00 0.00 24 PHE A C 20
ATOM 19805 O O . PHE A 1 24 ? -4.397 -5.519 -6.138 1.00 0.00 24 PHE A O 20
ATOM 19822 N N . THR A 1 25 ? -2.952 -3.780 -6.142 1.00 0.00 25 THR A N 20
ATOM 19823 C CA . THR A 1 25 ? -2.704 -3.839 -4.711 1.00 0.00 25 THR A CA 20
ATOM 19824 C C . THR A 1 25 ? -3.331 -2.631 -4.012 1.00 0.00 25 THR A C 20
ATOM 19825 O O . THR A 1 25 ? -3.645 -2.691 -2.824 1.00 0.00 25 THR A O 20
ATOM 19836 N N . GLU A 1 26 ? -3.493 -1.562 -4.778 1.00 0.00 26 GLU A N 20
ATOM 19837 C CA . GLU A 1 26 ? -4.076 -0.342 -4.247 1.00 0.00 26 GLU A CA 20
ATOM 19838 C C . GLU A 1 26 ? -5.599 -0.372 -4.395 1.00 0.00 26 GLU A C 20
ATOM 19839 O O . GLU A 1 26 ? -6.262 0.652 -4.241 1.00 0.00 26 GLU A O 20
ATOM 19851 N N . GLY A 1 27 ? -6.108 -1.559 -4.694 1.00 0.00 27 GLY A N 20
ATOM 19852 C CA . GLY A 1 27 ? -7.540 -1.736 -4.865 1.00 0.00 27 GLY A CA 20
ATOM 19853 C C . GLY A 1 27 ? -8.085 -2.778 -3.885 1.00 0.00 27 GLY A C 20
ATOM 19854 O O . GLY A 1 27 ? -9.196 -2.637 -3.378 1.00 0.00 27 GLY A O 20
ATOM 19858 N N . ARG A 1 28 ? -7.276 -3.800 -3.649 1.00 0.00 28 ARG A N 20
ATOM 19859 C CA . ARG A 1 28 ? -7.662 -4.865 -2.739 1.00 0.00 28 ARG A CA 20
ATOM 19860 C C . ARG A 1 28 ? -7.709 -4.344 -1.301 1.00 0.00 28 ARG A C 20
ATOM 19861 O O . ARG A 1 28 ? -8.787 -4.155 -0.741 1.00 0.00 28 ARG A O 20
ATOM 19882 N N . TYR A 1 29 ? -6.526 -4.127 -0.746 1.00 0.00 29 TYR A N 20
ATOM 19883 C CA . TYR A 1 29 ? -6.418 -3.632 0.616 1.00 0.00 29 TYR A CA 20
ATOM 19884 C C . TYR A 1 29 ? -6.444 -2.103 0.647 1.00 0.00 29 TYR A C 20
ATOM 19885 O O . TYR A 1 29 ? -5.691 -1.480 1.394 1.00 0.00 29 TYR A O 20
ATOM 19903 N N . GLN A 1 30 ? -7.319 -1.541 -0.174 1.00 0.00 30 GLN A N 20
ATOM 19904 C CA . GLN A 1 30 ? -7.453 -0.096 -0.250 1.00 0.00 30 GLN A CA 20
ATOM 19905 C C . GLN A 1 30 ? -7.784 0.480 1.128 1.00 0.00 30 GLN A C 20
ATOM 19906 O O . GLN A 1 30 ? -7.127 1.411 1.590 1.00 0.00 30 GLN A O 20
ATOM 19920 N N . GLN A 1 31 ? -8.804 -0.099 1.746 1.00 0.00 31 GLN A N 20
ATOM 19921 C CA . GLN A 1 31 ? -9.230 0.346 3.063 1.00 0.00 31 GLN A CA 20
ATOM 19922 C C . GLN A 1 31 ? -8.101 0.157 4.078 1.00 0.00 31 GLN A C 20
ATOM 19923 O O . GLN A 1 31 ? -7.885 1.010 4.937 1.00 0.00 31 GLN A O 20
ATOM 19937 N N . GLU A 1 32 ? -7.410 -0.966 3.945 1.00 0.00 32 GLU A N 20
ATOM 19938 C CA . GLU A 1 32 ? -6.309 -1.277 4.840 1.00 0.00 32 GLU A CA 20
ATOM 19939 C C . GLU A 1 32 ? -5.359 -0.082 4.949 1.00 0.00 32 GLU A C 20
ATOM 19940 O O . GLU A 1 32 ? -5.123 0.429 6.042 1.00 0.00 32 GLU A O 20
ATOM 19952 N N . LEU A 1 33 ? -4.841 0.327 3.801 1.00 0.00 33 LEU A N 20
ATOM 19953 C CA . LEU A 1 33 ? -3.922 1.452 3.754 1.00 0.00 33 LEU A CA 20
ATOM 19954 C C . LEU A 1 33 ? -4.518 2.625 4.536 1.00 0.00 33 LEU A C 20
ATOM 19955 O O . LEU A 1 33 ? -3.803 3.325 5.252 1.00 0.00 33 LEU A O 20
ATOM 19971 N N . GLU A 1 34 ? -5.821 2.802 4.373 1.00 0.00 34 GLU A N 20
ATOM 19972 C CA . GLU A 1 34 ? -6.520 3.878 5.056 1.00 0.00 34 GLU A CA 20
ATOM 19973 C C . GLU A 1 34 ? -6.547 3.620 6.564 1.00 0.00 34 GLU A C 20
ATOM 19974 O O . GLU A 1 34 ? -6.396 4.548 7.358 1.00 0.00 34 GLU A O 20
ATOM 19986 N N . GLU A 1 35 ? -6.740 2.357 6.913 1.00 0.00 35 GLU A N 20
ATOM 19987 C CA . GLU A 1 35 ? -6.789 1.966 8.312 1.00 0.00 35 GLU A CA 20
ATOM 19988 C C . GLU A 1 35 ? -5.482 2.342 9.013 1.00 0.00 35 GLU A C 20
ATOM 19989 O O . GLU A 1 35 ? -5.488 3.110 9.974 1.00 0.00 35 GLU A O 20
ATOM 20001 N N . LEU A 1 36 ? -4.393 1.783 8.506 1.00 0.00 36 LEU A N 20
ATOM 20002 C CA . LEU A 1 36 ? -3.082 2.050 9.072 1.00 0.00 36 LEU A CA 20
ATOM 20003 C C . LEU A 1 36 ? -2.893 3.561 9.221 1.00 0.00 36 LEU A C 20
ATOM 20004 O O . LEU A 1 36 ? -2.287 4.022 10.187 1.00 0.00 36 LEU A O 20
ATOM 20020 N N . LYS A 1 37 ? -3.425 4.290 8.251 1.00 0.00 37 LYS A N 20
ATOM 20021 C CA . LYS A 1 37 ? -3.323 5.739 8.262 1.00 0.00 37 LYS A CA 20
ATOM 20022 C C . LYS A 1 37 ? -3.994 6.284 9.525 1.00 0.00 37 LYS A C 20
ATOM 20023 O O . LYS A 1 37 ? -3.817 7.450 9.872 1.00 0.00 37 LYS A O 20
ATOM 20042 N N . ALA A 1 38 ? -4.750 5.413 10.177 1.00 0.00 38 ALA A N 20
ATOM 20043 C CA . ALA A 1 38 ? -5.448 5.792 11.393 1.00 0.00 38 ALA A CA 20
ATOM 20044 C C . ALA A 1 38 ? -4.884 4.993 12.570 1.00 0.00 38 ALA A C 20
ATOM 20045 O O . ALA A 1 38 ? -4.732 5.523 13.669 1.00 0.00 38 ALA A O 20
ATOM 20052 N N . LEU A 1 39 ? -4.589 3.730 12.299 1.00 0.00 39 LEU A N 20
ATOM 20053 C CA . LEU A 1 39 ? -4.045 2.853 13.322 1.00 0.00 39 LEU A CA 20
ATOM 20054 C C . LEU A 1 39 ? -2.783 3.485 13.911 1.00 0.00 39 LEU A C 20
ATOM 20055 O O . LEU A 1 39 ? -2.578 3.456 15.124 1.00 0.00 39 LEU A O 20
ATOM 20071 N N . GLY A 1 40 ? -1.969 4.042 13.026 1.00 0.00 40 GLY A N 20
ATOM 20072 C CA . GLY A 1 40 ? -0.733 4.680 13.444 1.00 0.00 40 GLY A CA 20
ATOM 20073 C C . GLY A 1 40 ? 0.304 4.656 12.319 1.00 0.00 40 GLY A C 20
ATOM 20074 O O . GLY A 1 40 ? 1.488 4.429 12.565 1.00 0.00 40 GLY A O 20
ATOM 20078 N N . PHE A 1 41 ? -0.178 4.893 11.108 1.00 0.00 41 PHE A N 20
ATOM 20079 C CA . PHE A 1 41 ? 0.692 4.902 9.944 1.00 0.00 41 PHE A CA 20
ATOM 20080 C C . PHE A 1 41 ? 0.211 5.919 8.907 1.00 0.00 41 PHE A C 20
ATOM 20081 O O . PHE A 1 41 ? -0.500 6.865 9.244 1.00 0.00 41 PHE A O 20
ATOM 20098 N N . ALA A 1 42 ? 0.619 5.691 7.667 1.00 0.00 42 ALA A N 20
ATOM 20099 C CA . ALA A 1 42 ? 0.238 6.576 6.580 1.00 0.00 42 ALA A CA 20
ATOM 20100 C C . ALA A 1 42 ? 0.818 6.043 5.268 1.00 0.00 42 ALA A C 20
ATOM 20101 O O . ALA A 1 42 ? 0.091 5.856 4.294 1.00 0.00 42 ALA A O 20
ATOM 20108 N N . ASN A 1 43 ? 2.123 5.813 5.285 1.00 0.00 43 ASN A N 20
ATOM 20109 C CA . ASN A 1 43 ? 2.809 5.305 4.109 1.00 0.00 43 ASN A CA 20
ATOM 20110 C C . ASN A 1 43 ? 1.971 4.192 3.476 1.00 0.00 43 ASN A C 20
ATOM 20111 O O . ASN A 1 43 ? 2.037 3.041 3.903 1.00 0.00 43 ASN A O 20
ATOM 20122 N N . ARG A 1 44 ? 1.202 4.576 2.467 1.00 0.00 44 ARG A N 20
ATOM 20123 C CA . ARG A 1 44 ? 0.352 3.625 1.771 1.00 0.00 44 ARG A CA 20
ATOM 20124 C C . ARG A 1 44 ? 1.205 2.586 1.041 1.00 0.00 44 ARG A C 20
ATOM 20125 O O . ARG A 1 44 ? 0.921 1.390 1.102 1.00 0.00 44 ARG A O 20
ATOM 20146 N N . ASP A 1 45 ? 2.234 3.079 0.368 1.00 0.00 45 ASP A N 20
ATOM 20147 C CA . ASP A 1 45 ? 3.131 2.208 -0.373 1.00 0.00 45 ASP A CA 20
ATOM 20148 C C . ASP A 1 45 ? 3.763 1.198 0.587 1.00 0.00 45 ASP A C 20
ATOM 20149 O O . ASP A 1 45 ? 3.775 -0.001 0.314 1.00 0.00 45 ASP A O 20
ATOM 20158 N N . ALA A 1 46 ? 4.274 1.721 1.693 1.00 0.00 46 ALA A N 20
ATOM 20159 C CA . ALA A 1 46 ? 4.906 0.880 2.695 1.00 0.00 46 ALA A CA 20
ATOM 20160 C C . ALA A 1 46 ? 3.857 -0.045 3.314 1.00 0.00 46 ALA A C 20
ATOM 20161 O O . ALA A 1 46 ? 4.094 -1.242 3.468 1.00 0.00 46 ALA A O 20
ATOM 20168 N N . ASN A 1 47 ? 2.719 0.544 3.652 1.00 0.00 47 ASN A N 20
ATOM 20169 C CA . ASN A 1 47 ? 1.633 -0.213 4.250 1.00 0.00 47 ASN A CA 20
ATOM 20170 C C . ASN A 1 47 ? 1.262 -1.378 3.330 1.00 0.00 47 ASN A C 20
ATOM 20171 O O . ASN A 1 47 ? 0.941 -2.468 3.802 1.00 0.00 47 ASN A O 20
ATOM 20182 N N . LEU A 1 48 ? 1.317 -1.108 2.034 1.00 0.00 48 LEU A N 20
ATOM 20183 C CA . LEU A 1 48 ? 0.991 -2.120 1.044 1.00 0.00 48 LEU A CA 20
ATOM 20184 C C . LEU A 1 48 ? 2.117 -3.154 0.988 1.00 0.00 48 LEU A C 20
ATOM 20185 O O . LEU A 1 48 ? 1.898 -4.331 1.270 1.00 0.00 48 LEU A O 20
ATOM 20201 N N . GLN A 1 49 ? 3.297 -2.677 0.622 1.00 0.00 49 GLN A N 20
ATOM 20202 C CA . GLN A 1 49 ? 4.458 -3.545 0.525 1.00 0.00 49 GLN A CA 20
ATOM 20203 C C . GLN A 1 49 ? 4.451 -4.570 1.660 1.00 0.00 49 GLN A C 20
ATOM 20204 O O . GLN A 1 49 ? 4.851 -5.718 1.469 1.00 0.00 49 GLN A O 20
ATOM 20218 N N . ALA A 1 50 ? 3.991 -4.119 2.819 1.00 0.00 50 ALA A N 20
ATOM 20219 C CA . ALA A 1 50 ? 3.926 -4.983 3.985 1.00 0.00 50 ALA A CA 20
ATOM 20220 C C . ALA A 1 50 ? 2.701 -5.892 3.874 1.00 0.00 50 ALA A C 20
ATOM 20221 O O . ALA A 1 50 ? 2.810 -7.108 4.022 1.00 0.00 50 ALA A O 20
ATOM 20228 N N . LEU A 1 51 ? 1.562 -5.267 3.614 1.00 0.00 51 LEU A N 20
ATOM 20229 C CA . LEU A 1 51 ? 0.317 -6.005 3.481 1.00 0.00 51 LEU A CA 20
ATOM 20230 C C . LEU A 1 51 ? 0.524 -7.177 2.521 1.00 0.00 51 LEU A C 20
ATOM 20231 O O . LEU A 1 51 ? 0.317 -8.332 2.892 1.00 0.00 51 LEU A O 20
ATOM 20247 N N . VAL A 1 52 ? 0.930 -6.841 1.306 1.00 0.00 52 VAL A N 20
ATOM 20248 C CA . VAL A 1 52 ? 1.167 -7.852 0.289 1.00 0.00 52 VAL A CA 20
ATOM 20249 C C . VAL A 1 52 ? 2.195 -8.860 0.809 1.00 0.00 52 VAL A C 20
ATOM 20250 O O . VAL A 1 52 ? 2.260 -9.990 0.327 1.00 0.00 52 VAL A O 20
ATOM 20263 N N . ALA A 1 53 ? 2.973 -8.414 1.784 1.00 0.00 53 ALA A N 20
ATOM 20264 C CA . ALA A 1 53 ? 3.994 -9.263 2.374 1.00 0.00 53 ALA A CA 20
ATOM 20265 C C . ALA A 1 53 ? 3.334 -10.259 3.329 1.00 0.00 53 ALA A C 20
ATOM 20266 O O . ALA A 1 53 ? 3.849 -11.356 3.541 1.00 0.00 53 ALA A O 20
ATOM 20273 N N . THR A 1 54 ? 2.204 -9.842 3.881 1.00 0.00 54 THR A N 20
ATOM 20274 C CA . THR A 1 54 ? 1.468 -10.684 4.808 1.00 0.00 54 THR A CA 20
ATOM 20275 C C . THR A 1 54 ? 0.215 -11.248 4.136 1.00 0.00 54 THR A C 20
ATOM 20276 O O . THR A 1 54 ? -0.676 -11.764 4.810 1.00 0.00 54 THR A O 20
ATOM 20287 N N . ASP A 1 55 ? 0.186 -11.132 2.817 1.00 0.00 55 ASP A N 20
ATOM 20288 C CA . ASP A 1 55 ? -0.943 -11.625 2.047 1.00 0.00 55 ASP A CA 20
ATOM 20289 C C . ASP A 1 55 ? -2.159 -10.731 2.303 1.00 0.00 55 ASP A C 20
ATOM 20290 O O . ASP A 1 55 ? -3.298 -11.187 2.219 1.00 0.00 55 ASP A O 20
ATOM 20299 N N . GLY A 1 56 ? -1.874 -9.474 2.611 1.00 0.00 56 GLY A N 20
ATOM 20300 C CA . GLY A 1 56 ? -2.930 -8.513 2.881 1.00 0.00 56 GLY A CA 20
ATOM 20301 C C . GLY A 1 56 ? -3.420 -8.627 4.326 1.00 0.00 56 GLY A C 20
ATOM 20302 O O . GLY A 1 56 ? -4.620 -8.553 4.585 1.00 0.00 56 GLY A O 20
ATOM 20306 N N . ASP A 1 57 ? -2.467 -8.807 5.228 1.00 0.00 57 ASP A N 20
ATOM 20307 C CA . ASP A 1 57 ? -2.787 -8.933 6.640 1.00 0.00 57 ASP A CA 20
ATOM 20308 C C . ASP A 1 57 ? -2.350 -7.663 7.373 1.00 0.00 57 ASP A C 20
ATOM 20309 O O . ASP A 1 57 ? -1.219 -7.575 7.848 1.00 0.00 57 ASP A O 20
ATOM 20318 N N . ILE A 1 58 ? -3.269 -6.711 7.440 1.00 0.00 58 ILE A N 20
ATOM 20319 C CA . ILE A 1 58 ? -2.992 -5.450 8.107 1.00 0.00 58 ILE A CA 20
ATOM 20320 C C . ILE A 1 58 ? -2.440 -5.728 9.507 1.00 0.00 58 ILE A C 20
ATOM 20321 O O . ILE A 1 58 ? -1.590 -4.989 10.001 1.00 0.00 58 ILE A O 20
ATOM 20337 N N . HIS A 1 59 ? -2.946 -6.796 10.106 1.00 0.00 59 HIS A N 20
ATOM 20338 C CA . HIS A 1 59 ? -2.514 -7.182 11.439 1.00 0.00 59 HIS A CA 20
ATOM 20339 C C . HIS A 1 59 ? -1.018 -7.500 11.421 1.00 0.00 59 HIS A C 20
ATOM 20340 O O . HIS A 1 59 ? -0.253 -6.949 12.212 1.00 0.00 59 HIS A O 20
ATOM 20354 N N . ALA A 1 60 ? -0.645 -8.388 10.512 1.00 0.00 60 ALA A N 20
ATOM 20355 C CA . ALA A 1 60 ? 0.746 -8.787 10.381 1.00 0.00 60 ALA A CA 20
ATOM 20356 C C . ALA A 1 60 ? 1.526 -7.677 9.672 1.00 0.00 60 ALA A C 20
ATOM 20357 O O . ALA A 1 60 ? 2.756 -7.675 9.681 1.00 0.00 60 ALA A O 20
ATOM 20364 N N . ALA A 1 61 ? 0.778 -6.760 9.076 1.00 0.00 61 ALA A N 20
ATOM 20365 C CA . ALA A 1 61 ? 1.383 -5.648 8.364 1.00 0.00 61 ALA A CA 20
ATOM 20366 C C . ALA A 1 61 ? 1.832 -4.587 9.371 1.00 0.00 61 ALA A C 20
ATOM 20367 O O . ALA A 1 61 ? 2.898 -3.992 9.217 1.00 0.00 61 ALA A O 20
ATOM 20374 N N . ILE A 1 62 ? 0.998 -4.383 10.379 1.00 0.00 62 ILE A N 20
ATOM 20375 C CA . ILE A 1 62 ? 1.296 -3.405 11.412 1.00 0.00 62 ILE A CA 20
ATOM 20376 C C . ILE A 1 62 ? 2.716 -3.636 11.932 1.00 0.00 62 ILE A C 20
ATOM 20377 O O . ILE A 1 62 ? 3.589 -2.786 11.761 1.00 0.00 62 ILE A O 20
ATOM 20393 N N . GLU A 1 63 ? 2.903 -4.789 12.557 1.00 0.00 63 GLU A N 20
ATOM 20394 C CA . GLU A 1 63 ? 4.202 -5.142 13.103 1.00 0.00 63 GLU A CA 20
ATOM 20395 C C . GLU A 1 63 ? 5.305 -4.845 12.085 1.00 0.00 63 GLU A C 20
ATOM 20396 O O . GLU A 1 63 ? 6.331 -4.261 12.429 1.00 0.00 63 GLU A O 20
ATOM 20408 N N . MET A 1 64 ? 5.055 -5.260 10.852 1.00 0.00 64 MET A N 20
ATOM 20409 C CA . MET A 1 64 ? 6.014 -5.046 9.781 1.00 0.00 64 MET A CA 20
ATOM 20410 C C . MET A 1 64 ? 6.211 -3.553 9.513 1.00 0.00 64 MET A C 20
ATOM 20411 O O . MET A 1 64 ? 7.285 -3.132 9.085 1.00 0.00 64 MET A O 20
ATOM 20425 N N . LEU A 1 65 ? 5.158 -2.793 9.775 1.00 0.00 65 LEU A N 20
ATOM 20426 C CA . LEU A 1 65 ? 5.201 -1.355 9.567 1.00 0.00 65 LEU A CA 20
ATOM 20427 C C . LEU A 1 65 ? 5.743 -0.678 10.827 1.00 0.00 65 LEU A C 20
ATOM 20428 O O . LEU A 1 65 ? 6.309 0.412 10.756 1.00 0.00 65 LEU A O 20
ATOM 20444 N N . LEU A 1 66 ? 5.552 -1.353 11.951 1.00 0.00 66 LEU A N 20
ATOM 20445 C CA . LEU A 1 66 ? 6.015 -0.830 13.226 1.00 0.00 66 LEU A CA 20
ATOM 20446 C C . LEU A 1 66 ? 7.529 -0.618 13.165 1.00 0.00 66 LEU A C 20
ATOM 20447 O O . LEU A 1 66 ? 8.077 0.187 13.917 1.00 0.00 66 LEU A O 20
ATOM 20463 N N . GLY A 1 67 ? 8.162 -1.354 12.264 1.00 0.00 67 GLY A N 20
ATOM 20464 C CA . GLY A 1 67 ? 9.602 -1.257 12.096 1.00 0.00 67 GLY A CA 20
ATOM 20465 C C . GLY A 1 67 ? 10.298 -2.530 12.582 1.00 0.00 67 GLY A C 20
ATOM 20466 O O . GLY A 1 67 ? 11.475 -2.501 12.941 1.00 0.00 67 GLY A O 20
ATOM 20470 N N . ALA A 1 68 ? 9.542 -3.618 12.578 1.00 0.00 68 ALA A N 20
ATOM 20471 C CA . ALA A 1 68 ? 10.071 -4.899 13.014 1.00 0.00 68 ALA A CA 20
ATOM 20472 C C . ALA A 1 68 ? 10.848 -5.543 11.863 1.00 0.00 68 ALA A C 20
ATOM 20473 O O . ALA A 1 68 ? 12.073 -5.644 11.917 1.00 0.00 68 ALA A O 20
ATOM 20480 N N . SER A 1 69 ? 10.104 -5.962 10.850 1.00 0.00 69 SER A N 20
ATOM 20481 C CA . SER A 1 69 ? 10.708 -6.593 9.689 1.00 0.00 69 SER A CA 20
ATOM 20482 C C . SER A 1 69 ? 11.356 -5.533 8.795 1.00 0.00 69 SER A C 20
ATOM 20483 O O . SER A 1 69 ? 12.548 -5.609 8.501 1.00 0.00 69 SER A O 20
ATOM 20491 N N . GLY A 1 70 ? 10.542 -4.570 8.389 1.00 0.00 70 GLY A N 20
ATOM 20492 C CA . GLY A 1 70 ? 11.021 -3.497 7.535 1.00 0.00 70 GLY A CA 20
ATOM 20493 C C . GLY A 1 70 ? 12.418 -3.039 7.961 1.00 0.00 70 GLY A C 20
ATOM 20494 O O . GLY A 1 70 ? 12.617 -2.622 9.101 1.00 0.00 70 GLY A O 20
ATOM 20498 N N . PRO A 1 71 ? 13.373 -3.133 6.997 1.00 0.00 71 PRO A N 20
ATOM 20499 C CA . PRO A 1 71 ? 14.745 -2.733 7.262 1.00 0.00 71 PRO A CA 20
ATOM 20500 C C . PRO A 1 71 ? 14.876 -1.209 7.290 1.00 0.00 71 PRO A C 20
ATOM 20501 O O . PRO A 1 71 ? 14.723 -0.550 6.263 1.00 0.00 71 PRO A O 20
ATOM 20512 N N . SER A 1 72 ? 15.157 -0.694 8.478 1.00 0.00 72 SER A N 20
ATOM 20513 C CA . SER A 1 72 ? 15.311 0.740 8.654 1.00 0.00 72 SER A CA 20
ATOM 20514 C C . SER A 1 72 ? 14.004 1.453 8.302 1.00 0.00 72 SER A C 20
ATOM 20515 O O . SER A 1 72 ? 13.763 1.776 7.139 1.00 0.00 72 SER A O 20
ATOM 20523 N N . SER A 1 73 ? 13.194 1.678 9.326 1.00 0.00 73 SER A N 20
ATOM 20524 C CA . SER A 1 73 ? 11.918 2.347 9.139 1.00 0.00 73 SER A CA 20
ATOM 20525 C C . SER A 1 73 ? 11.700 3.378 10.248 1.00 0.00 73 SER A C 20
ATOM 20526 O O . SER A 1 73 ? 12.145 3.182 11.378 1.00 0.00 73 SER A O 20
ATOM 20534 N N . GLY A 1 74 ? 11.015 4.453 9.887 1.00 0.00 74 GLY A N 20
ATOM 20535 C CA . GLY A 1 74 ? 10.732 5.515 10.838 1.00 0.00 74 GLY A CA 20
ATOM 20536 C C . GLY A 1 74 ? 9.704 5.061 11.876 1.00 0.00 74 GLY A C 20
ATOM 20537 O O . GLY A 1 74 ? 10.001 4.220 12.723 1.00 0.00 74 GLY A O 20
#

Nearest PDB structures (foldseek):
  1vej-assembly1_A  TM=7.155E-01  e=5.782E-10  Mus musculus
  1wr1-assembly1_B  TM=8.060E-01  e=4.201E-02  Saccharomyces cerevisiae
  2bwb-assembly3_C  TM=8.941E-01  e=9.101E-02  Saccharomyces cerevisiae
  1xb2-assembly1_B  TM=8.423E-01  e=3.817E+00  Bos taurus
  1vej-assembly1_A  TM=6.929E-01  e=5.854E-09  Mus musculus

InterPro domains:
  IPR000626 Ubiquitin-like domain [PF00240] (27-94)
  IPR000626 Ubiquitin-like domain [PS50053] (24-94)
  IPR000626 Ubiquitin-like domain [SM00213] (24-94)
  IPR009060 UBA-like superfamily [SSF46934] (451-506)
  IPR015496 Ubiquilin [PTHR10677] (20-506)
  IPR015940 Ubiquitin-associated domain [PF00627] (468-504)
  IPR015940 Ubiquitin-associated domain [PS50030] (466-507)
  IPR015940 Ubiquitin-associated domain [SM00165] (468-506)
  IPR029071 Ubiquitin-like domain superfamily [SSF54236] (5-94)

GO terms:
  GO:0005739 mitochondrion (C, HDA)